Protein AF-0000000084732922 (afdb_homodimer)

Structure (mmCIF, N/CA/C/O backbone):
data_AF-0000000084732922-model_v1
#
loop_
_entity.id
_entity.type
_entity.pdbx_description
1 polymer 'Outer membrane efflux protein'
#
loop_
_atom_site.group_PDB
_atom_site.id
_atom_site.type_symbol
_atom_site.label_atom_id
_atom_site.label_alt_id
_atom_site.label_comp_id
_atom_site.label_asym_id
_atom_site.label_entity_id
_atom_site.label_seq_id
_atom_site.pdbx_PDB_ins_code
_atom_site.Cartn_x
_atom_site.Cartn_y
_atom_site.Cartn_z
_atom_site.occupancy
_atom_site.B_iso_or_equiv
_atom_site.auth_seq_id
_atom_site.auth_comp_id
_atom_site.auth_asym_id
_atom_site.auth_atom_id
_atom_site.pdbx_PDB_model_num
ATOM 1 N N . MET A 1 1 ? -52.344 59.562 58.531 1 16.23 1 MET A N 1
ATOM 2 C CA . MET A 1 1 ? -52.875 60.594 57.625 1 16.23 1 MET A CA 1
ATOM 3 C C . MET A 1 1 ? -52.031 60.688 56.375 1 16.23 1 MET A C 1
ATOM 5 O O . MET A 1 1 ? -50.844 60.375 56.375 1 16.23 1 MET A O 1
ATOM 9 N N . LYS A 1 2 ? -52.781 61.156 55.25 1 19.55 2 LYS A N 1
ATOM 10 C CA . LYS A 1 2 ? -53.188 61 53.844 1 19.55 2 LYS A CA 1
ATOM 11 C C . LYS A 1 2 ? -52.219 61.75 52.938 1 19.55 2 LYS A C 1
ATOM 13 O O . LYS A 1 2 ? -52.531 62.812 52.406 1 19.55 2 LYS A O 1
ATOM 18 N N . ILE A 1 3 ? -50.969 61.938 53.25 1 16.72 3 ILE A N 1
ATOM 19 C CA . ILE A 1 3 ? -50.219 62.969 52.5 1 16.72 3 ILE A CA 1
ATOM 20 C C . ILE A 1 3 ? -49.938 62.5 51.094 1 16.72 3 ILE A C 1
ATOM 22 O O . ILE A 1 3 ? -48.812 62.094 50.781 1 16.72 3 ILE A O 1
ATOM 26 N N . GLY A 1 4 ? -50.812 61.625 50.344 1 18.72 4 GLY A N 1
ATOM 27 C CA . GLY A 1 4 ? -50.594 60.812 49.188 1 18.72 4 GLY A CA 1
ATOM 28 C C . GLY A 1 4 ? -50.406 61.625 47.906 1 18.72 4 GLY A C 1
ATOM 29 O O . GLY A 1 4 ? -50.344 61.062 46.812 1 18.72 4 GLY A O 1
ATOM 30 N N . ARG A 1 5 ? -50.688 62.844 47.75 1 19.25 5 ARG A N 1
ATOM 31 C CA . ARG A 1 5 ? -51.5 63.219 46.562 1 19.25 5 ARG A CA 1
ATOM 32 C C . ARG A 1 5 ? -50.656 63.281 45.312 1 19.25 5 ARG A C 1
ATOM 34 O O . ARG A 1 5 ? -51.094 62.875 44.25 1 19.25 5 ARG A O 1
ATOM 41 N N . ALA A 1 6 ? -49.625 64.125 45.156 1 19.62 6 ALA A N 1
ATOM 42 C CA . ALA A 1 6 ? -49.719 65.188 44.125 1 19.62 6 ALA A CA 1
ATOM 43 C C . ALA A 1 6 ? -49.344 64.625 42.75 1 19.62 6 ALA A C 1
ATOM 45 O O . ALA A 1 6 ? -50.094 64.812 41.781 1 19.62 6 ALA A O 1
ATOM 46 N N . THR A 1 7 ? -48 64.625 42.406 1 20.16 7 THR A N 1
ATOM 47 C CA . THR A 1 7 ? -47.562 65.375 41.219 1 20.16 7 THR A CA 1
ATOM 48 C C . THR A 1 7 ? -47.906 64.562 39.969 1 20.16 7 THR A C 1
ATOM 50 O O . THR A 1 7 ? -47.906 63.344 39.969 1 20.16 7 THR A O 1
ATOM 53 N N . ARG A 1 8 ? -48.188 65.312 38.781 1 20.92 8 ARG A N 1
ATOM 54 C CA . ARG A 1 8 ? -48.781 65.375 37.438 1 20.92 8 ARG A CA 1
ATOM 55 C C . ARG A 1 8 ? -48.062 64.438 36.5 1 20.92 8 ARG A C 1
ATOM 57 O O . ARG A 1 8 ? -46.812 64.375 36.469 1 20.92 8 ARG A O 1
ATOM 64 N N . ALA A 1 9 ? -48.688 63.5 35.75 1 19.3 9 ALA A N 1
ATOM 65 C CA . ALA A 1 9 ? -48.938 62.25 35 1 19.3 9 ALA A CA 1
ATOM 66 C C . ALA A 1 9 ? -48.469 62.375 33.562 1 19.3 9 ALA A C 1
ATOM 68 O O . ALA A 1 9 ? -48.062 61.375 32.938 1 19.3 9 ALA A O 1
ATOM 69 N N . LEU A 1 10 ? -48.594 63.625 32.906 1 19.52 10 LEU A N 1
ATOM 70 C CA . LEU A 1 10 ? -49.188 63.406 31.594 1 19.52 10 LEU A CA 1
ATOM 71 C C . LEU A 1 10 ? -48.125 62.969 30.609 1 19.52 10 LEU A C 1
ATOM 73 O O . LEU A 1 10 ? -47.125 63.688 30.391 1 19.52 10 LEU A O 1
ATOM 77 N N . LEU A 1 11 ? -47.812 61.656 30.234 1 21.27 11 LEU A N 1
ATOM 78 C CA . LEU A 1 11 ? -46.969 60.812 29.391 1 21.27 11 LEU A CA 1
ATOM 79 C C . LEU A 1 11 ? -47.25 61.094 27.906 1 21.27 11 LEU A C 1
ATOM 81 O O . LEU A 1 11 ? -48.281 60.656 27.375 1 21.27 11 LEU A O 1
ATOM 85 N N . GLY A 1 12 ? -47.344 62.406 27.516 1 20.03 12 GLY A N 1
ATOM 86 C CA . GLY A 1 12 ? -47.875 62.562 26.172 1 20.03 12 GLY A CA 1
ATOM 87 C C . GLY A 1 12 ? -47.156 61.688 25.156 1 20.03 12 GLY A C 1
ATOM 88 O O . GLY A 1 12 ? -46.031 61.25 25.391 1 20.03 12 GLY A O 1
ATOM 89 N N . ASP A 1 13 ? -47.75 61.156 24.094 1 22.36 13 ASP A N 1
ATOM 90 C CA . ASP A 1 13 ? -47.781 60.125 23.062 1 22.36 13 ASP A CA 1
ATOM 91 C C . ASP A 1 13 ? -46.781 60.406 21.953 1 22.36 13 ASP A C 1
ATOM 93 O O . ASP A 1 13 ? -46.812 59.75 20.906 1 22.36 13 ASP A O 1
ATOM 97 N N . CYS A 1 14 ? -45.812 61.25 22.109 1 20.7 14 CYS A N 1
ATOM 98 C CA . CYS A 1 14 ? -45.281 61.688 20.812 1 20.7 14 CYS A CA 1
ATOM 99 C C . CYS A 1 14 ? -44.844 60.5 19.969 1 20.7 14 CYS A C 1
ATOM 101 O O . CYS A 1 14 ? -44.219 59.562 20.484 1 20.7 14 CYS A O 1
ATOM 103 N N . GLY A 1 15 ? -45.5 60.156 18.812 1 23.14 15 GLY A N 1
ATOM 104 C CA . GLY A 1 15 ? -45.531 59.219 17.719 1 23.14 15 GLY A CA 1
ATOM 105 C C . GLY A 1 15 ? -44.188 59.094 17.016 1 23.14 15 GLY A C 1
ATOM 106 O O . GLY A 1 15 ? -43.844 59.938 16.188 1 23.14 15 GLY A O 1
ATOM 107 N N . GLY A 1 16 ? -43.125 58.969 17.672 1 20.16 16 GLY A N 1
ATOM 108 C CA . GLY A 1 16 ? -41.812 59.031 17.016 1 20.16 16 GLY A CA 1
ATOM 109 C C . GLY A 1 16 ? -41.656 58 15.938 1 20.16 16 GLY A C 1
ATOM 110 O O . GLY A 1 16 ? -41.875 56.812 16.172 1 20.16 16 GLY A O 1
ATOM 111 N N . LYS A 1 17 ? -42 58.312 14.664 1 25.2 17 LYS A N 1
ATOM 112 C CA . LYS A 1 17 ? -41.781 57.531 13.461 1 25.2 17 LYS A CA 1
ATOM 113 C C . LYS A 1 17 ? -40.344 57 13.391 1 25.2 17 LYS A C 1
ATOM 115 O O . LYS A 1 17 ? -39.406 57.812 13.391 1 25.2 17 LYS A O 1
ATOM 120 N N . GLN A 1 18 ? -40.094 55.969 14.094 1 22.7 18 GLN A N 1
ATOM 121 C CA . GLN A 1 18 ? -38.844 55.219 14.117 1 22.7 18 GLN A CA 1
ATOM 122 C C . GLN A 1 18 ? -38.406 54.812 12.703 1 22.7 18 GLN A C 1
ATOM 124 O O . GLN A 1 18 ? -39.125 54.062 12.016 1 22.7 18 GLN A O 1
ATOM 129 N N . LEU A 1 19 ? -37.875 55.844 11.984 1 22.62 19 LEU A N 1
ATOM 130 C CA . LEU A 1 19 ? -37.344 55.469 10.688 1 22.62 19 LEU A CA 1
ATOM 131 C C . LEU A 1 19 ? -36.438 54.25 10.805 1 22.62 19 LEU A C 1
ATOM 133 O O . LEU A 1 19 ? -35.531 54.219 11.664 1 22.62 19 LEU A O 1
ATOM 137 N N . SER A 1 20 ? -36.906 53.062 10.578 1 23.12 20 SER A N 1
ATOM 138 C CA . SER A 1 20 ? -36.25 51.781 10.406 1 23.12 20 SER A CA 1
ATOM 139 C C . SER A 1 20 ? -35.062 51.906 9.43 1 23.12 20 SER A C 1
ATOM 141 O O . SER A 1 20 ? -35.281 52.031 8.227 1 23.12 20 SER A O 1
ATOM 143 N N . ALA A 1 21 ? -34.094 52.781 9.648 1 25.05 21 ALA A N 1
ATOM 144 C CA . ALA A 1 21 ? -33 52.75 8.711 1 25.05 21 ALA A CA 1
ATOM 145 C C . ALA A 1 21 ? -32.469 51.312 8.531 1 25.05 21 ALA A C 1
ATOM 147 O O . ALA A 1 21 ? -31.953 50.719 9.484 1 25.05 21 ALA A O 1
ATOM 148 N N . GLY A 1 22 ? -33.188 50.469 7.836 1 24.58 22 GLY A N 1
ATOM 149 C CA . GLY A 1 22 ? -32.656 49.219 7.344 1 24.58 22 GLY A CA 1
ATOM 150 C C . GLY A 1 22 ? -31.25 49.344 6.746 1 24.58 22 GLY A C 1
ATOM 151 O O . GLY A 1 22 ? -31.047 50.094 5.797 1 24.58 22 GLY A O 1
ATOM 152 N N . ILE A 1 23 ? -30.25 49.406 7.602 1 25.98 23 ILE A N 1
ATOM 153 C CA . ILE A 1 23 ? -28.875 49.312 7.117 1 25.98 23 ILE A CA 1
ATOM 154 C C . ILE A 1 23 ? -28.766 48.188 6.074 1 25.98 23 ILE A C 1
ATOM 156 O O . ILE A 1 23 ? -28.953 47.031 6.387 1 25.98 23 ILE A O 1
ATOM 160 N N . LEU A 1 24 ? -29.344 48.406 4.926 1 25.91 24 LEU A N 1
ATOM 161 C CA . LEU A 1 24 ? -28.969 47.562 3.805 1 25.91 24 LEU A CA 1
ATOM 162 C C . LEU A 1 24 ? -27.453 47.469 3.662 1 25.91 24 LEU A C 1
ATOM 164 O O . LEU A 1 24 ? -26.812 48.469 3.32 1 25.91 24 LEU A O 1
ATOM 168 N N . LEU A 1 25 ? -26.797 46.844 4.609 1 28.75 25 LEU A N 1
ATOM 169 C CA . LEU A 1 25 ? -25.406 46.438 4.387 1 28.75 25 LEU A CA 1
ATOM 170 C C . LEU A 1 25 ? -25.219 45.906 2.965 1 28.75 25 LEU A C 1
ATOM 172 O O . LEU A 1 25 ? -25.75 44.844 2.613 1 28.75 25 LEU A O 1
ATOM 176 N N . ALA A 1 26 ? -25.297 46.75 1.994 1 27.64 26 ALA A N 1
ATOM 177 C CA . ALA A 1 26 ? -24.844 46.344 0.664 1 27.64 26 ALA A CA 1
ATOM 178 C C . ALA A 1 26 ? -23.5 45.625 0.73 1 27.64 26 ALA A C 1
ATOM 180 O O . ALA A 1 26 ? -22.531 46.188 1.257 1 27.64 26 ALA A O 1
ATOM 181 N N . SER A 1 27 ? -23.469 44.344 0.802 1 31.19 27 SER A N 1
ATOM 182 C CA . SER A 1 27 ? -22.359 43.469 0.456 1 31.19 27 SER A CA 1
ATOM 183 C C . SER A 1 27 ? -21.578 44 -0.74 1 31.19 27 SER A C 1
ATOM 185 O O . SER A 1 27 ? -22.062 43.969 -1.871 1 31.19 27 SER A O 1
ATOM 187 N N . ALA A 1 28 ? -21.047 45.156 -0.646 1 30.53 28 ALA A N 1
ATOM 188 C CA . ALA A 1 28 ? -20.109 45.375 -1.743 1 30.53 28 ALA A CA 1
ATOM 189 C C . ALA A 1 28 ? -19.219 44.188 -1.98 1 30.53 28 ALA A C 1
ATOM 191 O O . ALA A 1 28 ? -18.359 43.875 -1.164 1 30.53 28 ALA A O 1
ATOM 192 N N . MET A 1 29 ? -19.719 43.125 -2.574 1 32.41 29 MET A N 1
ATOM 193 C CA . MET A 1 29 ? -18.891 42.094 -3.227 1 32.41 29 MET A CA 1
ATOM 194 C C . MET A 1 29 ? -17.75 42.75 -3.99 1 32.41 29 MET A C 1
ATOM 196 O O . MET A 1 29 ? -17.938 43.281 -5.094 1 32.41 29 MET A O 1
ATOM 200 N N . VAL A 1 30 ? -17.031 43.625 -3.432 1 32.56 30 VAL A N 1
ATOM 201 C CA . VAL A 1 30 ? -15.82 43.906 -4.203 1 32.56 30 VAL A CA 1
ATOM 202 C C . VAL A 1 30 ? -15.297 42.594 -4.805 1 32.56 30 VAL A C 1
ATOM 204 O O . VAL A 1 30 ? -15.031 41.625 -4.082 1 32.56 30 VAL A O 1
ATOM 207 N N . LEU A 1 31 ? -15.68 42.344 -6.062 1 33.75 31 LEU A N 1
ATOM 208 C CA . LEU A 1 31 ? -15.164 41.281 -6.941 1 33.75 31 LEU A CA 1
ATOM 209 C C . LEU A 1 31 ? -13.648 41.188 -6.836 1 33.75 31 LEU A C 1
ATOM 211 O O . LEU A 1 31 ? -12.922 42 -7.434 1 33.75 31 LEU A O 1
ATOM 215 N N . GLY A 1 32 ? -13.031 41.125 -5.66 1 35.59 32 GLY A N 1
ATOM 216 C CA . GLY A 1 32 ? -11.68 40.594 -5.773 1 35.59 32 GLY A CA 1
ATOM 217 C C . GLY A 1 32 ? -11.555 39.5 -6.812 1 35.59 32 GLY A C 1
ATOM 218 O O . GLY A 1 32 ? -12.555 39.062 -7.402 1 35.59 32 GLY A O 1
ATOM 219 N N . PRO A 1 33 ? -10.328 39.094 -7.254 1 40.31 33 PRO A N 1
ATOM 220 C CA . PRO A 1 33 ? -10.305 38.062 -8.305 1 40.31 33 PRO A CA 1
ATOM 221 C C . PRO A 1 33 ? -11.312 36.969 -8.062 1 40.31 33 PRO A C 1
ATOM 223 O O . PRO A 1 33 ? -11.586 36.594 -6.914 1 40.31 33 PRO A O 1
ATOM 226 N N . VAL A 1 34 ? -12.406 36.844 -8.891 1 38.28 34 VAL A N 1
ATOM 227 C CA . VAL A 1 34 ? -13.5 35.906 -9.031 1 38.28 34 VAL A CA 1
ATOM 228 C C . VAL A 1 34 ? -13.055 34.531 -8.523 1 38.28 34 VAL A C 1
ATOM 230 O O . VAL A 1 34 ? -12.023 34 -8.953 1 38.28 34 VAL A O 1
ATOM 233 N N . ALA A 1 35 ? -13.477 34.219 -7.152 1 48.25 35 ALA A N 1
ATOM 234 C CA . ALA A 1 35 ? -13.406 32.812 -6.828 1 48.25 35 ALA A CA 1
ATOM 235 C C . ALA A 1 35 ? -13.586 31.953 -8.078 1 48.25 35 ALA A C 1
ATOM 237 O O . ALA A 1 35 ? -14.461 32.219 -8.898 1 48.25 35 ALA A O 1
ATOM 238 N N . PRO A 1 36 ? -12.508 31.281 -8.5 1 43.66 36 PRO A N 1
ATOM 239 C CA . PRO A 1 36 ? -12.828 30.438 -9.648 1 43.66 36 PRO A CA 1
ATOM 240 C C . PRO A 1 36 ? -14.164 29.703 -9.5 1 43.66 36 PRO A C 1
ATOM 242 O O . PRO A 1 36 ? -14.602 29.453 -8.375 1 43.66 36 PRO A O 1
ATOM 245 N N . SER A 1 37 ? -15.055 30.031 -10.422 1 41.5 37 SER A N 1
ATOM 246 C CA . SER A 1 37 ? -16.328 29.312 -10.43 1 41.5 37 SER A CA 1
ATOM 247 C C . SER A 1 37 ? -16.156 27.875 -9.977 1 41.5 37 SER A C 1
ATOM 249 O O . SER A 1 37 ? -15.227 27.188 -10.414 1 41.5 37 SER A O 1
ATOM 251 N N . MET A 1 38 ? -16.703 27.75 -8.781 1 40.03 38 MET A N 1
ATOM 252 C CA . MET A 1 38 ? -16.766 26.359 -8.328 1 40.03 38 MET A CA 1
ATOM 253 C C . MET A 1 38 ? -17.031 25.422 -9.5 1 40.03 38 MET A C 1
ATOM 255 O O . MET A 1 38 ? -16.938 24.203 -9.352 1 40.03 38 MET A O 1
ATOM 259 N N . ALA A 1 39 ? -17.688 26.031 -10.617 1 38.22 39 ALA A N 1
ATOM 260 C CA . ALA A 1 39 ? -18.156 25.188 -11.711 1 38.22 39 ALA A CA 1
ATOM 261 C C . ALA A 1 39 ? -16.984 24.609 -12.5 1 38.22 39 ALA A C 1
ATOM 263 O O . ALA A 1 39 ? -17.172 24.125 -13.617 1 38.22 39 ALA A O 1
ATOM 264 N N . ASP A 1 40 ? -15.797 25.016 -12.203 1 38 40 ASP A N 1
ATOM 265 C CA . ASP A 1 40 ? -14.984 24.125 -13.008 1 38 40 ASP A CA 1
ATOM 266 C C . ASP A 1 40 ? -15.281 22.656 -12.672 1 38 40 ASP A C 1
ATOM 268 O O . ASP A 1 40 ? -14.867 22.172 -11.617 1 38 40 ASP A O 1
ATOM 272 N N . ASN A 1 41 ? -16.391 22.266 -12.914 1 35.75 41 ASN A N 1
ATOM 273 C CA . ASN A 1 41 ? -16.922 20.906 -12.883 1 35.75 41 ASN A CA 1
ATOM 274 C C . ASN A 1 41 ? -15.859 19.875 -13.305 1 35.75 41 ASN A C 1
ATOM 276 O O . ASN A 1 41 ? -15.586 19.719 -14.492 1 35.75 41 ASN A O 1
ATOM 280 N N . VAL A 1 42 ? -14.805 19.891 -12.625 1 40 42 VAL A N 1
ATOM 281 C CA . VAL A 1 42 ? -14.055 18.656 -12.891 1 40 42 VAL A CA 1
ATOM 282 C C . VAL A 1 42 ? -14.992 17.469 -12.867 1 40 42 VAL A C 1
ATOM 284 O O . VAL A 1 42 ? -15.336 16.953 -11.797 1 40 42 VAL A O 1
ATOM 287 N N . SER A 1 43 ? -15.969 17.359 -13.797 1 38.56 43 SER A N 1
ATOM 288 C CA . SER A 1 43 ? -16.719 16.125 -13.945 1 38.56 43 SER A CA 1
ATOM 289 C C . SER A 1 43 ? -15.773 14.914 -13.969 1 38.56 43 SER A C 1
ATOM 291 O O . SER A 1 43 ? -14.82 14.883 -14.75 1 38.56 43 SER A O 1
ATOM 293 N N . PRO A 1 44 ? -15.734 14.281 -12.891 1 44.91 44 PRO A N 1
ATOM 294 C CA . PRO A 1 44 ? -14.977 13.039 -13.094 1 44.91 44 PRO A CA 1
ATOM 295 C C . PRO A 1 44 ? -15.305 12.359 -14.422 1 44.91 44 PRO A C 1
ATOM 297 O O . PRO A 1 44 ? -16.422 12.484 -14.922 1 44.91 44 PRO A O 1
ATOM 300 N N . THR A 1 45 ? -14.43 12.305 -15.281 1 46.69 45 THR A N 1
ATOM 301 C CA . THR A 1 45 ? -14.641 11.703 -16.594 1 46.69 45 THR A CA 1
ATOM 302 C C . THR A 1 45 ? -15.609 10.531 -16.5 1 46.69 45 THR A C 1
ATOM 304 O O . THR A 1 45 ? -16.406 10.305 -17.406 1 46.69 45 THR A O 1
ATOM 307 N N . THR A 1 46 ? -15.422 9.602 -15.492 1 47.62 46 THR A N 1
ATOM 308 C CA . THR A 1 46 ? -16.375 8.5 -15.453 1 47.62 46 THR A CA 1
ATOM 309 C C . THR A 1 46 ? -17.188 8.531 -14.172 1 47.62 46 THR A C 1
ATOM 311 O O . THR A 1 46 ? -16.641 8.492 -13.07 1 47.62 46 THR A O 1
ATOM 314 N N . PRO A 1 47 ? -18.469 8.891 -14.297 1 50.5 47 PRO A N 1
ATOM 315 C CA . PRO A 1 47 ? -19.312 8.906 -13.109 1 50.5 47 PRO A CA 1
ATOM 316 C C . PRO A 1 47 ? -19.25 7.602 -12.32 1 50.5 47 PRO A C 1
ATOM 318 O O . PRO A 1 47 ? -19.188 6.52 -12.906 1 50.5 47 PRO A O 1
ATOM 321 N N . ILE A 1 48 ? -18.875 7.738 -11.062 1 56.28 48 ILE A N 1
ATOM 322 C CA . ILE A 1 48 ? -18.969 6.605 -10.148 1 56.28 48 ILE A CA 1
ATOM 323 C C . ILE A 1 48 ? -20.391 6.047 -10.164 1 56.28 48 ILE A C 1
ATOM 325 O O . ILE A 1 48 ? -21.375 6.797 -10.047 1 56.28 48 ILE A O 1
ATOM 329 N N . ILE A 1 49 ? -20.625 4.969 -10.609 1 54.41 49 ILE A N 1
ATOM 330 C CA . ILE A 1 49 ? -21.922 4.309 -10.516 1 54.41 49 ILE A CA 1
ATOM 331 C C . ILE A 1 49 ? -22.312 4.145 -9.047 1 54.41 49 ILE A C 1
ATOM 333 O O . ILE A 1 49 ? -21.672 3.391 -8.312 1 54.41 49 ILE A O 1
ATOM 337 N N . ALA A 1 50 ? -23.203 4.949 -8.562 1 57.12 50 ALA A N 1
ATOM 338 C CA . ALA A 1 50 ? -23.641 4.879 -7.172 1 57.12 50 ALA A CA 1
ATOM 339 C C . ALA A 1 50 ? -24.484 3.635 -6.926 1 57.12 50 ALA A C 1
ATOM 341 O O . ALA A 1 50 ? -25.297 3.252 -7.773 1 57.12 50 ALA A O 1
ATOM 342 N N . PRO A 1 51 ? -24.094 2.865 -5.727 1 54.53 51 PRO A N 1
ATOM 343 C CA . PRO A 1 51 ? -24.922 1.706 -5.398 1 54.53 51 PRO A CA 1
ATOM 344 C C . PRO A 1 51 ? -26.391 2.078 -5.16 1 54.53 51 PRO A C 1
ATOM 346 O O . PRO A 1 51 ? -26.672 3.178 -4.684 1 54.53 51 PRO A O 1
ATOM 349 N N . SER A 1 52 ? -27.297 1.414 -5.984 1 54.56 52 SER A N 1
ATOM 350 C CA . SER A 1 52 ? -28.719 1.636 -5.812 1 54.56 52 SER A CA 1
ATOM 351 C C . SER A 1 52 ? -29.172 1.299 -4.395 1 54.56 52 SER A C 1
ATOM 353 O O . SER A 1 52 ? -28.531 0.493 -3.713 1 54.56 52 SER A O 1
ATOM 355 N N . LYS A 1 53 ? -30.281 2.014 -3.855 1 51.44 53 LYS A N 1
ATOM 356 C CA . LYS A 1 53 ? -30.953 1.859 -2.572 1 51.44 53 LYS A CA 1
ATOM 357 C C . LYS A 1 53 ? -31.266 0.393 -2.289 1 51.44 53 LYS A C 1
ATOM 359 O O . LYS A 1 53 ? -31.406 -0.408 -3.215 1 51.44 53 LYS A O 1
ATOM 364 N N . GLU A 1 54 ? -31.375 -0.017 -0.896 1 59.56 54 GLU A N 1
ATOM 365 C CA . GLU A 1 54 ? -31.578 -1.248 -0.141 1 59.56 54 GLU A CA 1
ATOM 366 C C . GLU A 1 54 ? -32.688 -2.094 -0.761 1 59.56 54 GLU A C 1
ATOM 368 O O . GLU A 1 54 ? -33.844 -2.033 -0.323 1 59.56 54 GLU A O 1
ATOM 373 N N . ALA A 1 55 ? -32.969 -2.031 -1.987 1 56.78 55 ALA A N 1
ATOM 374 C CA . ALA A 1 55 ? -34 -2.967 -2.43 1 56.78 55 ALA A CA 1
ATOM 375 C C . ALA A 1 55 ? -33.594 -4.41 -2.145 1 56.78 55 ALA A C 1
ATOM 377 O O . ALA A 1 55 ? -32.406 -4.723 -2.09 1 56.78 55 ALA A O 1
ATOM 378 N N . SER A 1 56 ? -34.469 -5.254 -1.657 1 71.56 56 SER A N 1
ATOM 379 C CA . SER A 1 56 ? -34.312 -6.68 -1.397 1 71.56 56 SER A CA 1
ATOM 380 C C . SER A 1 56 ? -33.656 -7.391 -2.572 1 71.56 56 SER A C 1
ATOM 382 O O . SER A 1 56 ? -34.062 -7.211 -3.723 1 71.56 56 SER A O 1
ATOM 384 N N . LEU A 1 57 ? -32.438 -7.781 -2.455 1 76.56 57 LEU A N 1
ATOM 385 C CA . LEU A 1 57 ? -31.672 -8.484 -3.477 1 76.56 57 LEU A CA 1
ATOM 386 C C . LEU A 1 57 ? -32.375 -9.766 -3.904 1 76.56 57 LEU A C 1
ATOM 388 O O . LEU A 1 57 ? -32.719 -10.602 -3.064 1 76.56 57 LEU A O 1
ATOM 392 N N . VAL A 1 58 ? -32.938 -9.742 -5.109 1 79.88 58 VAL A N 1
ATOM 393 C CA . VAL A 1 58 ? -33.5 -10.953 -5.676 1 79.88 58 VAL A CA 1
ATOM 394 C C . VAL A 1 58 ? -32.531 -11.594 -6.641 1 79.88 58 VAL A C 1
ATOM 396 O O . VAL A 1 58 ? -32.094 -10.977 -7.621 1 79.88 58 VAL A O 1
ATOM 399 N N . ILE A 1 59 ? -32.062 -12.758 -6.266 1 86.62 59 ILE A N 1
ATOM 400 C CA . ILE A 1 59 ? -31.172 -13.516 -7.152 1 86.62 59 ILE A CA 1
ATOM 401 C C . ILE A 1 59 ? -32 -14.414 -8.055 1 86.62 59 ILE A C 1
ATOM 403 O O . ILE A 1 59 ? -32.812 -15.227 -7.57 1 86.62 59 ILE A O 1
ATOM 407 N N . PRO A 1 60 ? -31.875 -14.305 -9.289 1 88.81 60 PRO A N 1
ATOM 408 C CA . PRO A 1 60 ? -32.625 -15.164 -10.203 1 88.81 60 PRO A CA 1
ATOM 409 C C . PRO A 1 60 ? -32.25 -16.625 -10.102 1 88.81 60 PRO A C 1
ATOM 411 O O . PRO A 1 60 ? -31.156 -16.953 -9.602 1 88.81 60 PRO A O 1
ATOM 414 N N . ARG A 1 61 ? -33.156 -17.484 -10.602 1 89.94 61 ARG A N 1
ATOM 415 C CA . ARG A 1 61 ? -32.875 -18.922 -10.625 1 89.94 61 ARG A CA 1
ATOM 416 C C . ARG A 1 61 ? -31.734 -19.234 -11.562 1 89.94 61 ARG A C 1
ATOM 418 O O . ARG A 1 61 ? -30.969 -20.172 -11.312 1 89.94 61 ARG A O 1
ATOM 425 N N . HIS A 1 62 ? -31.703 -18.453 -12.609 1 94.5 62 HIS A N 1
ATOM 426 C CA . HIS A 1 62 ? -30.578 -18.516 -13.539 1 94.5 62 HIS A CA 1
ATOM 427 C C . HIS A 1 62 ? -29.812 -17.203 -13.531 1 94.5 62 HIS A C 1
ATOM 429 O O . HIS A 1 62 ? -30.312 -16.172 -13.984 1 94.5 62 HIS A O 1
ATOM 435 N N . LEU A 1 63 ? -28.672 -17.312 -13.039 1 96.25 63 LEU A N 1
ATOM 436 C CA . LEU A 1 63 ? -27.828 -16.125 -12.883 1 96.25 63 LEU A CA 1
ATOM 437 C C . LEU A 1 63 ? -26.828 -16 -14.031 1 96.25 63 LEU A C 1
ATOM 439 O O . LEU A 1 63 ? -25.938 -16.828 -14.18 1 96.25 63 LEU A O 1
ATOM 443 N N . SER A 1 64 ? -26.984 -14.961 -14.812 1 96.06 64 SER A N 1
ATOM 444 C CA . SER A 1 64 ? -26.031 -14.688 -15.875 1 96.06 64 SER A CA 1
ATOM 445 C C . SER A 1 64 ? -24.828 -13.906 -15.344 1 96.06 64 SER A C 1
ATOM 447 O O . SER A 1 64 ? -24.875 -13.336 -14.25 1 96.06 64 SER A O 1
ATOM 449 N N . LEU A 1 65 ? -23.766 -13.93 -16.109 1 97.06 65 LEU A N 1
ATOM 450 C CA . LEU A 1 65 ? -22.562 -13.188 -15.727 1 97.06 65 LEU A CA 1
ATOM 451 C C . LEU A 1 65 ? -22.875 -11.703 -15.57 1 97.06 65 LEU A C 1
ATOM 453 O O . LEU A 1 65 ? -22.438 -11.07 -14.609 1 97.06 65 LEU A O 1
ATOM 457 N N . LEU A 1 66 ? -23.641 -11.141 -16.5 1 96.44 66 LEU A N 1
ATOM 458 C CA . LEU A 1 66 ? -23.984 -9.727 -16.484 1 96.44 66 LEU A CA 1
ATOM 459 C C . LEU A 1 66 ? -24.797 -9.383 -15.234 1 96.44 66 LEU A C 1
ATOM 461 O O . LEU A 1 66 ? -24.562 -8.352 -14.602 1 96.44 66 LEU A O 1
ATOM 465 N N . GLN A 1 67 ? -25.688 -10.289 -14.914 1 95.81 67 GLN A N 1
ATOM 466 C CA . GLN A 1 67 ? -26.484 -10.07 -13.727 1 95.81 67 GLN A CA 1
ATOM 467 C C . GLN A 1 67 ? -25.641 -10.133 -12.461 1 95.81 67 GLN A C 1
ATOM 469 O O . GLN A 1 67 ? -25.844 -9.359 -11.523 1 95.81 67 GLN A O 1
ATOM 474 N N . ALA A 1 68 ? -24.734 -11.055 -12.43 1 97.38 68 ALA A N 1
ATOM 475 C CA . ALA A 1 68 ? -23.828 -11.164 -11.289 1 97.38 68 ALA A CA 1
ATOM 476 C C . ALA A 1 68 ? -23 -9.891 -11.133 1 97.38 68 ALA A C 1
ATOM 478 O O . ALA A 1 68 ? -22.797 -9.406 -10.016 1 97.38 68 ALA A O 1
ATOM 479 N N . MET A 1 69 ? -22.531 -9.328 -12.242 1 97.69 69 MET A N 1
ATOM 480 C CA . MET A 1 69 ? -21.734 -8.102 -12.219 1 97.69 69 MET A CA 1
ATOM 481 C C . MET A 1 69 ? -22.594 -6.914 -11.773 1 97.69 69 MET A C 1
ATOM 483 O O . MET A 1 69 ? -22.125 -6.059 -11.023 1 97.69 69 MET A O 1
ATOM 487 N N . GLU A 1 70 ? -23.844 -6.891 -12.188 1 95.62 70 GLU A N 1
ATOM 488 C CA . GLU A 1 70 ? -24.75 -5.816 -11.789 1 95.62 70 GLU A CA 1
ATOM 489 C C . GLU A 1 70 ? -25.047 -5.863 -10.297 1 95.62 70 GLU A C 1
ATOM 491 O O . GLU A 1 70 ? -25.078 -4.824 -9.633 1 95.62 70 GLU A O 1
ATOM 496 N N . ILE A 1 71 ? -25.188 -7.062 -9.812 1 95.19 71 ILE A N 1
ATOM 497 C CA . ILE A 1 71 ? -25.406 -7.23 -8.375 1 95.19 71 ILE A CA 1
ATOM 498 C C . ILE A 1 71 ? -24.203 -6.703 -7.609 1 95.19 71 ILE A C 1
ATOM 500 O O . ILE A 1 71 ? -24.359 -6.039 -6.582 1 95.19 71 ILE A O 1
ATOM 504 N N . THR A 1 72 ? -23.016 -6.98 -8.055 1 96.94 72 THR A N 1
ATOM 505 C CA . THR A 1 72 ? -21.781 -6.543 -7.418 1 96.94 72 THR A CA 1
ATOM 506 C C . THR A 1 72 ? -21.703 -5.02 -7.375 1 96.94 72 THR A C 1
ATOM 508 O O . THR A 1 72 ? -21.359 -4.434 -6.344 1 96.94 72 THR A O 1
ATOM 511 N N . ILE A 1 73 ? -22.078 -4.367 -8.484 1 96.38 73 ILE A N 1
ATOM 512 C CA . ILE A 1 73 ? -22.031 -2.914 -8.586 1 96.38 73 ILE A CA 1
ATOM 513 C C . ILE A 1 73 ? -23.031 -2.297 -7.605 1 96.38 73 ILE A C 1
ATOM 515 O O . ILE A 1 73 ? -22.734 -1.284 -6.969 1 96.38 73 ILE A O 1
ATOM 519 N N . GLU A 1 74 ? -24.047 -2.99 -7.398 1 93.31 74 GLU A N 1
ATOM 520 C CA . GLU A 1 74 ? -25.125 -2.438 -6.586 1 93.31 74 GLU A CA 1
ATOM 521 C C . GLU A 1 74 ? -24.891 -2.709 -5.102 1 93.31 74 GLU A C 1
ATOM 523 O O . GLU A 1 74 ? -25.281 -1.902 -4.254 1 93.31 74 GLU A O 1
ATOM 528 N N . ARG A 1 75 ? -24.234 -3.873 -4.82 1 92.75 75 ARG A N 1
ATOM 529 C CA . ARG A 1 75 ? -24.359 -4.324 -3.441 1 92.75 75 ARG A CA 1
ATOM 530 C C . ARG A 1 75 ? -23 -4.492 -2.781 1 92.75 75 ARG A C 1
ATOM 532 O O . ARG A 1 75 ? -22.906 -4.551 -1.555 1 92.75 75 ARG A O 1
ATOM 539 N N . HIS A 1 76 ? -21.984 -4.621 -3.477 1 96.38 76 HIS A N 1
ATOM 540 C CA . HIS A 1 76 ? -20.719 -5 -2.871 1 96.38 76 HIS A CA 1
ATOM 541 C C . HIS A 1 76 ? -20.234 -3.926 -1.905 1 96.38 76 HIS A C 1
ATOM 543 O O . HIS A 1 76 ? -20.047 -2.77 -2.295 1 96.38 76 HIS A O 1
ATOM 549 N N . PRO A 1 77 ? -19.906 -4.289 -0.654 1 96.75 77 PRO A N 1
ATOM 550 C CA . PRO A 1 77 ? -19.547 -3.309 0.373 1 96.75 77 PRO A CA 1
ATOM 551 C C . PRO A 1 77 ? -18.219 -2.609 0.081 1 96.75 77 PRO A C 1
ATOM 553 O O . PRO A 1 77 ? -18.062 -1.434 0.416 1 96.75 77 PRO A O 1
ATOM 556 N N . GLN A 1 78 ? -17.359 -3.348 -0.507 1 97.44 78 GLN A N 1
ATOM 557 C CA . GLN A 1 78 ? -16.062 -2.74 -0.792 1 97.44 78 GLN A CA 1
ATOM 558 C C . GLN A 1 78 ? -16.203 -1.605 -1.806 1 97.44 78 GLN A C 1
ATOM 560 O O . GLN A 1 78 ? -15.484 -0.604 -1.723 1 97.44 78 GLN A O 1
ATOM 565 N N . TYR A 1 79 ? -17.078 -1.752 -2.799 1 96.75 79 TYR A N 1
ATOM 566 C CA . TYR A 1 79 ? -17.281 -0.693 -3.781 1 96.75 79 TYR A CA 1
ATOM 567 C C . TYR A 1 79 ? -18.016 0.496 -3.158 1 96.75 79 TYR A C 1
ATOM 569 O O . TYR A 1 79 ? -17.625 1.647 -3.383 1 96.75 79 TYR A O 1
ATOM 577 N N . LYS A 1 80 ? -18.906 0.215 -2.344 1 96.69 80 LYS A N 1
ATOM 578 C CA . LYS A 1 80 ? -19.609 1.275 -1.631 1 96.69 80 LYS A CA 1
ATOM 579 C C . LYS A 1 80 ? -18.656 2.061 -0.732 1 96.69 80 LYS A C 1
ATOM 581 O O . LYS A 1 80 ? -18.734 3.289 -0.659 1 96.69 80 LYS A O 1
ATOM 586 N N . GLN A 1 81 ? -17.828 1.312 -0.051 1 97.31 81 GLN A N 1
ATOM 587 C CA . GLN A 1 81 ? -16.828 1.95 0.804 1 97.31 81 GLN A CA 1
ATOM 588 C C . GLN A 1 81 ? -15.945 2.9 0.002 1 97.31 81 GLN A C 1
ATOM 590 O O . GLN A 1 81 ? -15.664 4.02 0.441 1 97.31 81 GLN A O 1
ATOM 595 N N . ALA A 1 82 ? -15.539 2.467 -1.183 1 97.19 82 ALA A N 1
ATOM 596 C CA . ALA A 1 82 ? -14.688 3.287 -2.033 1 97.19 82 ALA A CA 1
ATOM 597 C C . ALA A 1 82 ? -15.414 4.543 -2.502 1 97.19 82 ALA A C 1
ATOM 599 O O . ALA A 1 82 ? -14.828 5.625 -2.555 1 97.19 82 ALA A O 1
ATOM 600 N N . ILE A 1 83 ? -16.688 4.414 -2.781 1 96.88 83 ILE A N 1
ATOM 601 C CA . ILE A 1 83 ? -17.5 5.547 -3.221 1 96.88 83 ILE A CA 1
ATOM 602 C C . ILE A 1 83 ? -17.641 6.547 -2.078 1 96.88 83 ILE A C 1
ATOM 604 O O . ILE A 1 83 ? -17.484 7.754 -2.275 1 96.88 83 ILE A O 1
ATOM 608 N N . HIS A 1 84 ? -17.906 6.031 -0.861 1 97.44 84 HIS A N 1
ATOM 609 C CA . HIS A 1 84 ? -18.078 6.914 0.29 1 97.44 84 HIS A CA 1
ATOM 610 C C . HIS A 1 84 ? -16.766 7.629 0.629 1 97.44 84 HIS A C 1
ATOM 612 O O . HIS A 1 84 ? -16.781 8.789 1.043 1 97.44 84 HIS A O 1
ATOM 618 N N . THR A 1 85 ? -15.719 6.945 0.412 1 97.5 85 THR A N 1
ATOM 619 C CA . THR A 1 85 ? -14.422 7.574 0.633 1 97.5 85 THR A CA 1
ATOM 620 C C . THR A 1 85 ? -14.195 8.711 -0.361 1 97.5 85 THR A C 1
ATOM 622 O O . THR A 1 85 ? -13.711 9.781 0.013 1 97.5 85 THR A O 1
ATOM 625 N N . ALA A 1 86 ? -14.547 8.5 -1.621 1 97.25 86 ALA A N 1
ATOM 626 C CA . ALA A 1 86 ? -14.422 9.547 -2.635 1 97.25 86 ALA A CA 1
ATOM 627 C C . ALA A 1 86 ? -15.328 10.734 -2.311 1 97.25 86 ALA A C 1
ATOM 629 O O . ALA A 1 86 ? -14.922 11.891 -2.459 1 97.25 86 ALA A O 1
ATOM 630 N N . GLN A 1 87 ? -16.484 10.453 -1.771 1 97.56 87 GLN A N 1
ATOM 631 C CA . GLN A 1 87 ? -17.422 11.508 -1.391 1 97.56 87 GLN A CA 1
ATOM 632 C C . GLN A 1 87 ? -16.891 12.305 -0.202 1 97.56 87 GLN A C 1
ATOM 634 O O . GLN A 1 87 ? -17.078 13.523 -0.132 1 97.56 87 GLN A O 1
ATOM 639 N N . ALA A 1 88 ? -16.297 11.586 0.708 1 97.69 88 ALA A N 1
ATOM 640 C CA . ALA A 1 88 ? -15.664 12.266 1.838 1 97.69 88 ALA A CA 1
ATOM 641 C C . ALA A 1 88 ? -14.586 13.234 1.365 1 97.69 88 ALA A C 1
ATOM 643 O O . ALA A 1 88 ? -14.484 14.352 1.862 1 97.69 88 ALA A O 1
ATOM 644 N N . ASN A 1 89 ? -13.828 12.805 0.376 1 97.5 89 ASN A N 1
ATOM 645 C CA . ASN A 1 89 ? -12.773 13.656 -0.162 1 97.5 89 ASN A CA 1
ATOM 646 C C . ASN A 1 89 ? -13.352 14.836 -0.945 1 97.5 89 ASN A C 1
ATOM 648 O O . ASN A 1 89 ? -12.75 15.914 -0.982 1 97.5 89 ASN A O 1
ATOM 652 N N . LYS A 1 90 ? -14.5 14.656 -1.521 1 97.75 90 LYS A N 1
ATOM 653 C CA . LYS A 1 90 ? -15.18 15.758 -2.199 1 97.75 90 LYS A CA 1
ATOM 654 C C . LYS A 1 90 ? -15.531 16.875 -1.221 1 97.75 90 LYS A C 1
ATOM 656 O O . LYS A 1 90 ? -15.414 18.062 -1.556 1 97.75 90 LYS A O 1
ATOM 661 N N . GLU A 1 91 ? -15.906 16.469 0.008 1 97.5 91 GLU A N 1
ATOM 662 C CA . GLU A 1 91 ? -16.266 17.453 1.025 1 97.5 91 GLU A CA 1
ATOM 663 C C . GLU A 1 91 ? -15.055 18.297 1.435 1 97.5 91 GLU A C 1
ATOM 665 O O . GLU A 1 91 ? -15.195 19.438 1.854 1 97.5 91 GLU A O 1
ATOM 670 N N . ILE A 1 92 ? -13.875 17.797 1.239 1 97.69 92 ILE A N 1
ATOM 671 C CA . ILE A 1 92 ? -12.656 18.516 1.579 1 97.69 92 ILE A CA 1
ATOM 672 C C . ILE A 1 92 ? -12.469 19.703 0.63 1 97.69 92 ILE A C 1
ATOM 674 O O . ILE A 1 92 ? -11.914 20.734 1.014 1 97.69 92 ILE A O 1
ATOM 678 N N . ILE A 1 93 ? -12.992 19.609 -0.606 1 97.31 93 ILE A N 1
ATOM 679 C CA . ILE A 1 93 ? -12.969 20.734 -1.541 1 97.31 93 ILE A CA 1
ATOM 680 C C . ILE A 1 93 ? -13.758 21.906 -0.964 1 97.31 93 ILE A C 1
ATOM 682 O O . ILE A 1 93 ? -13.289 23.047 -0.997 1 97.31 93 ILE A O 1
ATOM 686 N N . GLY A 1 94 ? -14.922 21.547 -0.349 1 96.75 94 GLY A N 1
ATOM 687 C CA . GLY A 1 94 ? -15.711 22.578 0.303 1 96.75 94 GLY A CA 1
ATOM 688 C C . GLY A 1 94 ? -15.008 23.203 1.492 1 96.75 94 GLY A C 1
ATOM 689 O O . GLY A 1 94 ? -15.094 24.422 1.708 1 96.75 94 GLY A O 1
ATOM 690 N N . GLU A 1 95 ? -14.289 22.422 2.201 1 96.5 95 GLU A N 1
ATOM 691 C CA . GLU A 1 95 ? -13.5 22.922 3.322 1 96.5 95 GLU A CA 1
ATOM 692 C C . GLU A 1 95 ? -12.414 23.891 2.848 1 96.5 95 GLU A C 1
ATOM 694 O O . GLU A 1 95 ? -12.211 24.938 3.449 1 96.5 95 GLU A O 1
ATOM 699 N N . ALA A 1 96 ? -11.805 23.516 1.742 1 95.5 96 ALA A N 1
ATOM 700 C CA . ALA A 1 96 ? -10.75 24.375 1.199 1 95.5 96 ALA A CA 1
ATOM 701 C C . ALA A 1 96 ? -11.328 25.656 0.638 1 95.5 96 ALA A C 1
ATOM 703 O O . ALA A 1 96 ? -10.719 26.734 0.761 1 95.5 96 ALA A O 1
ATOM 704 N N . PHE A 1 97 ? -12.523 25.625 0.142 1 95.38 97 PHE A N 1
ATOM 705 C CA . PHE A 1 97 ? -13.172 26.781 -0.454 1 95.38 97 PHE A CA 1
ATOM 706 C C . PHE A 1 97 ? -13.594 27.781 0.622 1 95.38 97 PHE A C 1
ATOM 708 O O . PHE A 1 97 ? -13.734 28.969 0.351 1 95.38 97 PHE A O 1
ATOM 715 N N . SER A 1 98 ? -13.742 27.234 1.835 1 94.75 98 SER A N 1
ATOM 716 C CA . SER A 1 98 ? -14.156 28.109 2.936 1 94.75 98 SER A CA 1
ATOM 717 C C . SER A 1 98 ? -13.133 29.219 3.174 1 94.75 98 SER A C 1
ATOM 719 O O . SER A 1 98 ? -13.484 30.281 3.682 1 94.75 98 SER A O 1
ATOM 721 N N . ASN A 1 99 ? -11.891 29.047 2.75 1 92.62 99 ASN A N 1
ATOM 722 C CA . ASN A 1 99 ? -10.836 30.031 2.928 1 92.62 99 ASN A CA 1
ATOM 723 C C . ASN A 1 99 ? -11.031 31.234 2.004 1 92.62 99 ASN A C 1
ATOM 725 O O . ASN A 1 99 ? -10.391 32.281 2.184 1 92.62 99 ASN A O 1
ATOM 729 N N . TYR A 1 100 ? -11.992 31.172 1.02 1 94.19 100 TYR A N 1
ATOM 730 C CA . TYR A 1 100 ? -12.305 32.281 0.105 1 94.19 100 TYR A CA 1
ATOM 731 C C . TYR A 1 100 ? -13.484 33.094 0.616 1 94.19 100 TYR A C 1
ATOM 733 O O . TYR A 1 100 ? -13.812 34.125 0.049 1 94.19 100 TYR A O 1
ATOM 741 N N . LEU A 1 101 ? -14.062 32.625 1.731 1 95.19 101 LEU A N 1
ATOM 742 C CA . LEU A 1 101 ? -15.258 33.312 2.244 1 95.19 101 LEU A CA 1
ATOM 743 C C . LEU A 1 101 ? -14.977 33.969 3.59 1 95.19 101 LEU A C 1
ATOM 745 O O . LEU A 1 101 ? -14.078 33.531 4.324 1 95.19 101 LEU A O 1
ATOM 749 N N . PRO A 1 102 ? -15.633 35.031 3.943 1 95.75 102 PRO A N 1
ATOM 750 C CA . PRO A 1 102 ? -15.445 35.656 5.25 1 95.75 102 PRO A CA 1
ATOM 751 C C . PRO A 1 102 ? -15.945 34.781 6.402 1 95.75 102 PRO A C 1
ATOM 753 O O . PRO A 1 102 ? -16.766 33.875 6.195 1 95.75 102 PRO A O 1
ATOM 756 N N . HIS A 1 103 ? -15.414 35 7.484 1 96.38 103 HIS A N 1
ATOM 757 C CA . HIS A 1 103 ? -15.844 34.375 8.727 1 96.38 103 HIS A CA 1
ATOM 758 C C . HIS A 1 103 ? -16.453 35.406 9.68 1 96.38 103 HIS A C 1
ATOM 760 O O . HIS A 1 103 ? -15.867 36.469 9.914 1 96.38 103 HIS A O 1
ATOM 766 N N . LEU A 1 104 ? -17.672 35.156 10.062 1 96.81 104 LEU A N 1
ATOM 767 C CA . LEU A 1 104 ? -18.391 36.031 10.992 1 96.81 104 LEU A CA 1
ATOM 768 C C . LEU A 1 104 ? -18.531 35.344 12.352 1 96.81 104 LEU A C 1
ATOM 770 O O . LEU A 1 104 ? -18.906 34.188 12.445 1 96.81 104 LEU A O 1
ATOM 774 N N . SER A 1 105 ? -18.156 36.094 13.367 1 97.06 105 SER A N 1
ATOM 775 C CA . SER A 1 105 ? -18.328 35.625 14.727 1 97.06 105 SER A CA 1
ATOM 776 C C . SER A 1 105 ? -18.953 36.688 15.617 1 97.06 105 SER A C 1
ATOM 778 O O . SER A 1 105 ? -18.891 37.875 15.312 1 97.06 105 SER A O 1
ATOM 780 N N . ALA A 1 106 ? -19.672 36.219 16.625 1 96.25 106 ALA A N 1
ATOM 781 C CA . ALA A 1 106 ? -20.234 37.062 17.672 1 96.25 106 ALA A CA 1
ATOM 782 C C . ALA A 1 106 ? -19.797 36.594 19.062 1 96.25 106 ALA A C 1
ATOM 784 O O . ALA A 1 106 ? -19.625 35.406 19.297 1 96.25 106 ALA A O 1
ATOM 785 N N . GLY A 1 107 ? -19.547 37.656 19.844 1 96.44 107 GLY A N 1
ATOM 786 C CA . GLY A 1 107 ? -19.203 37.375 21.219 1 96.44 107 GLY A CA 1
ATOM 787 C C . GLY A 1 107 ? -19.781 38.375 22.203 1 96.44 107 GLY A C 1
ATOM 788 O O . GLY A 1 107 ? -20.109 39.5 21.828 1 96.44 107 GLY A O 1
ATOM 789 N N . ALA A 1 108 ? -20.031 37.812 23.406 1 95.38 108 ALA A N 1
ATOM 790 C CA . ALA A 1 108 ? -20.438 38.656 24.531 1 95.38 108 ALA A CA 1
ATOM 791 C C . ALA A 1 108 ? -19.75 38.219 25.812 1 95.38 108 ALA A C 1
ATOM 793 O O . ALA A 1 108 ? -19.422 37.062 26 1 95.38 108 ALA A O 1
ATOM 794 N N . GLY A 1 109 ? -19.484 39.312 26.578 1 95 109 GLY A N 1
ATOM 795 C CA . GLY A 1 109 ? -18.797 39.031 27.812 1 95 109 GLY A CA 1
ATOM 796 C C . GLY A 1 109 ? -19.188 39.969 28.953 1 95 109 GLY A C 1
ATOM 797 O O . GLY A 1 109 ? -19.641 41.094 28.719 1 95 109 GLY A O 1
ATOM 798 N N . TYR A 1 110 ? -19.125 39.375 30.203 1 94.88 110 TYR A N 1
ATOM 799 C CA . TYR A 1 110 ? -19.281 40.094 31.469 1 94.88 110 TYR A CA 1
ATOM 800 C C . TYR A 1 110 ? -18.062 39.906 32.344 1 94.88 110 TYR A C 1
ATOM 802 O O . TYR A 1 110 ? -17.578 38.781 32.531 1 94.88 110 TYR A O 1
ATOM 810 N N . ASN A 1 111 ? -17.609 41.094 32.812 1 94.75 111 ASN A N 1
ATOM 811 C CA . ASN A 1 111 ? -16.484 41.031 33.75 1 94.75 111 ASN A CA 1
ATOM 812 C C . ASN A 1 111 ? -16.781 41.844 35 1 94.75 111 ASN A C 1
ATOM 814 O O . ASN A 1 111 ? -17.422 42.906 34.938 1 94.75 111 ASN A O 1
ATOM 818 N N . TYR A 1 112 ? -16.359 41.281 36.125 1 94.38 112 TYR A N 1
ATOM 819 C CA . TYR A 1 112 ? -16.25 42 37.406 1 94.38 112 TYR A CA 1
ATOM 820 C C . TYR A 1 112 ? -14.789 42.125 37.812 1 94.38 112 TYR A C 1
ATOM 822 O O . TYR A 1 112 ? -14.125 41.125 38.094 1 94.38 112 TYR A O 1
ATOM 830 N N . GLU A 1 113 ? -14.32 43.438 37.75 1 92.38 113 GLU A N 1
ATOM 831 C CA . GLU A 1 113 ? -12.883 43.625 37.969 1 92.38 113 GLU A CA 1
ATOM 832 C C . GLU A 1 113 ? -12.586 44.875 38.75 1 92.38 113 GLU A C 1
ATOM 834 O O . GLU A 1 113 ? -13.43 45.781 38.844 1 92.38 113 GLU A O 1
ATOM 839 N N . THR A 1 114 ? -11.305 44.906 39.281 1 90.31 114 THR A N 1
ATOM 840 C CA . THR A 1 114 ? -10.852 46.125 39.938 1 90.31 114 THR A CA 1
ATOM 841 C C . THR A 1 114 ? -10.422 47.156 38.875 1 90.31 114 THR A C 1
ATOM 843 O O . THR A 1 114 ? -10.18 46.812 37.719 1 90.31 114 THR A O 1
ATOM 846 N N . GLY A 1 115 ? -10.43 48.438 39.219 1 84.88 115 GLY A N 1
ATOM 847 C CA . GLY A 1 115 ? -10.039 49.5 38.281 1 84.88 115 GLY A CA 1
ATOM 848 C C . GLY A 1 115 ? -8.82 50.281 38.75 1 84.88 115 GLY A C 1
ATOM 849 O O . GLY A 1 115 ? -8.789 51.5 38.688 1 84.88 115 GLY A O 1
ATOM 850 N N . ASN A 1 116 ? -7.809 49.438 39.281 1 84.81 116 ASN A N 1
ATOM 851 C CA . ASN A 1 116 ? -6.598 50.125 39.688 1 84.81 116 ASN A CA 1
ATOM 852 C C . ASN A 1 116 ? -5.77 50.594 38.5 1 84.81 116 ASN A C 1
ATOM 854 O O . ASN A 1 116 ? -5.609 49.844 37.531 1 84.81 116 ASN A O 1
ATOM 858 N N . PHE A 1 117 ? -5.301 51.812 38.5 1 77.94 117 PHE A N 1
ATOM 859 C CA . PHE A 1 117 ? -4.52 52.406 37.406 1 77.94 117 PHE A CA 1
ATOM 860 C C . PHE A 1 117 ? -3.09 51.875 37.438 1 77.94 117 PHE A C 1
ATOM 862 O O . PHE A 1 117 ? -2.396 52 38.469 1 77.94 117 PHE A O 1
ATOM 869 N N . VAL A 1 118 ? -2.656 51.406 36.312 1 78.94 118 VAL A N 1
ATOM 870 C CA . VAL A 1 118 ? -1.29 50.906 36.188 1 78.94 118 VAL A CA 1
ATOM 871 C C . VAL A 1 118 ? -0.43 51.938 35.469 1 78.94 118 VAL A C 1
ATOM 873 O O . VAL A 1 118 ? -0.754 52.375 34.375 1 78.94 118 VAL A O 1
ATOM 876 N N . ILE A 1 119 ? 0.668 52.375 36.156 1 78.38 119 ILE A N 1
ATOM 877 C CA . ILE A 1 119 ? 1.614 53.281 35.531 1 78.38 119 ILE A CA 1
ATOM 878 C C . ILE A 1 119 ? 2.424 52.562 34.469 1 78.38 119 ILE A C 1
ATOM 880 O O . ILE A 1 119 ? 3.18 51.625 34.781 1 78.38 119 ILE A O 1
ATOM 884 N N . SER A 1 120 ? 2.191 52.812 33.188 1 79.44 120 SER A N 1
ATOM 885 C CA . SER A 1 120 ? 2.875 52.188 32.094 1 79.44 120 SER A CA 1
ATOM 886 C C . SER A 1 120 ? 3.684 53.188 31.281 1 79.44 120 SER A C 1
ATOM 888 O O . SER A 1 120 ? 3.482 54.406 31.406 1 79.44 120 SER A O 1
ATOM 890 N N . PRO A 1 121 ? 4.734 52.656 30.516 1 77.88 121 PRO A N 1
ATOM 891 C CA . PRO A 1 121 ? 5.457 53.562 29.625 1 77.88 121 PRO A CA 1
ATOM 892 C C . PRO A 1 121 ? 4.531 54.344 28.703 1 77.88 121 PRO A C 1
ATOM 894 O O . PRO A 1 121 ? 3.537 53.812 28.219 1 77.88 121 PRO A O 1
ATOM 897 N N . GLY A 1 122 ? 4.77 55.656 28.5 1 77.25 122 GLY A N 1
ATOM 898 C CA . GLY A 1 122 ? 3.996 56.469 27.578 1 77.25 122 GLY A CA 1
ATOM 899 C C . GLY A 1 122 ? 2.99 57.375 28.266 1 77.25 122 GLY A C 1
ATOM 900 O O . GLY A 1 122 ? 2.408 58.25 27.641 1 77.25 122 GLY A O 1
ATOM 901 N N . ILE A 1 123 ? 2.688 57.094 29.516 1 73.38 123 ILE A N 1
ATOM 902 C CA . ILE A 1 123 ? 1.758 57.906 30.25 1 73.38 123 ILE A CA 1
ATOM 903 C C . ILE A 1 123 ? 2.436 59.25 30.625 1 73.38 123 ILE A C 1
ATOM 905 O O . ILE A 1 123 ? 3.521 59.25 31.219 1 73.38 123 ILE A O 1
ATOM 909 N N . PRO A 1 124 ? 1.792 60.312 30.25 1 74.06 124 PRO A N 1
ATOM 910 C CA . PRO A 1 124 ? 2.385 61.594 30.609 1 74.06 124 PRO A CA 1
ATOM 911 C C . PRO A 1 124 ? 2.484 61.781 32.125 1 74.06 124 PRO A C 1
ATOM 913 O O . PRO A 1 124 ? 1.592 61.375 32.875 1 74.06 124 PRO A O 1
ATOM 916 N N . ALA A 1 125 ? 3.562 62.344 32.531 1 73.75 125 ALA A N 1
ATOM 917 C CA . ALA A 1 125 ? 3.832 62.594 33.938 1 73.75 125 ALA A CA 1
ATOM 918 C C . ALA A 1 125 ? 2.699 63.375 34.594 1 73.75 125 ALA A C 1
ATOM 920 O O . ALA A 1 125 ? 2.4 63.188 35.781 1 73.75 125 ALA A O 1
ATOM 921 N N . SER A 1 126 ? 2.094 64.188 33.781 1 72.56 126 SER A N 1
ATOM 922 C CA . SER A 1 126 ? 1.038 65.062 34.312 1 72.56 126 SER A CA 1
ATOM 923 C C . SER A 1 126 ? -0.156 64.25 34.781 1 72.56 126 SER A C 1
ATOM 925 O O . SER A 1 126 ? -0.917 64.625 35.625 1 72.56 126 SER A O 1
ATOM 927 N N . PHE A 1 127 ? -0.248 63.062 34.25 1 70 127 PHE A N 1
ATOM 928 C CA . PHE A 1 127 ? -1.396 62.25 34.594 1 70 127 PHE A CA 1
ATOM 929 C C . PHE A 1 127 ? -1.151 61.5 35.906 1 70 127 PHE A C 1
ATOM 931 O O . PHE A 1 127 ? -2.092 61 36.531 1 70 127 PHE A O 1
ATOM 938 N N . LEU A 1 128 ? 0.052 61.5 36.281 1 68.12 128 LEU A N 1
ATOM 939 C CA . LEU A 1 128 ? 0.413 60.812 37.531 1 68.12 128 LEU A CA 1
ATOM 940 C C . LEU A 1 128 ? -0.246 61.5 38.719 1 68.12 128 LEU A C 1
ATOM 942 O O . LEU A 1 128 ? -0.466 60.844 39.75 1 68.12 128 LEU A O 1
ATOM 946 N N . SER A 1 129 ? -0.425 62.688 38.594 1 64.12 129 SER A N 1
ATOM 947 C CA . SER A 1 129 ? -1.008 63.469 39.719 1 64.12 129 SER A CA 1
ATOM 948 C C . SER A 1 129 ? -2.441 63 40 1 64.12 129 SER A C 1
ATOM 950 O O . SER A 1 129 ? -2.986 63.281 41.062 1 64.12 129 SER A O 1
ATOM 952 N N . PHE A 1 130 ? -2.967 62.406 39.062 1 63.62 130 PHE A N 1
ATOM 953 C CA . PHE A 1 130 ? -4.363 62 39.188 1 63.62 130 PHE A CA 1
ATOM 954 C C . PHE A 1 130 ? -4.473 60.562 39.656 1 63.62 130 PHE A C 1
ATOM 956 O O . PHE A 1 130 ? -5.566 60 39.688 1 63.62 130 PHE A O 1
ATOM 963 N N . LEU A 1 131 ? -3.398 60.094 40.062 1 67.5 131 LEU A N 1
ATOM 964 C CA . LEU A 1 131 ? -3.381 58.719 40.438 1 67.5 131 LEU A CA 1
ATOM 965 C C . LEU A 1 131 ? -4.145 58.5 41.75 1 67.5 131 LEU A C 1
ATOM 967 O O . LEU A 1 131 ? -3.982 59.281 42.688 1 67.5 131 LEU A O 1
ATOM 971 N N . ILE A 1 132 ? -5.16 57.75 41.656 1 69.94 132 ILE A N 1
ATOM 972 C CA . ILE A 1 132 ? -5.961 57.344 42.781 1 69.94 132 ILE A CA 1
ATOM 973 C C . ILE A 1 132 ? -5.305 56.125 43.469 1 69.94 132 ILE A C 1
ATOM 975 O O . ILE A 1 132 ? -4.777 55.25 42.781 1 69.94 132 ILE A O 1
ATOM 979 N N . PRO A 1 133 ? -5.328 56.156 44.812 1 77.56 133 PRO A N 1
ATOM 980 C CA . PRO A 1 133 ? -4.789 54.969 45.531 1 77.56 133 PRO A CA 1
ATOM 981 C C . PRO A 1 133 ? -5.465 53.688 45.125 1 77.56 133 PRO A C 1
ATOM 983 O O . PRO A 1 133 ? -6.637 53.688 44.719 1 77.56 133 PRO A O 1
ATOM 986 N N . ASN A 1 134 ? -4.773 52.594 45.156 1 83.75 134 ASN A N 1
ATOM 987 C CA . ASN A 1 134 ? -5.328 51.281 44.844 1 83.75 134 ASN A CA 1
ATOM 988 C C . ASN A 1 134 ? -6.516 50.938 45.75 1 83.75 134 ASN A C 1
ATOM 990 O O . ASN A 1 134 ? -6.535 51.312 46.906 1 83.75 134 ASN A O 1
ATOM 994 N N . SER A 1 135 ? -7.547 50.438 45.156 1 85.81 135 SER A N 1
ATOM 995 C CA . SER A 1 135 ? -8.75 50.031 45.875 1 85.81 135 SER A CA 1
ATOM 996 C C . SER A 1 135 ? -9.195 48.656 45.438 1 85.81 135 SER A C 1
ATOM 998 O O . SER A 1 135 ? -8.906 48.219 44.312 1 85.81 135 SER A O 1
ATOM 1000 N N . ASN A 1 136 ? -9.883 47.812 46.375 1 90.88 136 ASN A N 1
ATOM 1001 C CA . ASN A 1 136 ? -10.438 46.5 46.062 1 90.88 136 ASN A CA 1
ATOM 1002 C C . ASN A 1 136 ? -11.867 46.625 45.531 1 90.88 136 ASN A C 1
ATOM 1004 O O . ASN A 1 136 ? -12.547 45.625 45.344 1 90.88 136 ASN A O 1
ATOM 1008 N N . GLN A 1 137 ? -12.25 47.844 45.281 1 88 137 GLN A N 1
ATOM 1009 C CA . GLN A 1 137 ? -13.594 48.031 44.75 1 88 137 GLN A CA 1
ATOM 1010 C C . GLN A 1 137 ? -13.703 47.469 43.312 1 88 137 GLN A C 1
ATOM 1012 O O . GLN A 1 137 ? -12.867 47.812 42.469 1 88 137 GLN A O 1
ATOM 1017 N N . GLY A 1 138 ? -14.734 46.625 43.188 1 90.44 138 GLY A N 1
ATOM 1018 C CA . GLY A 1 138 ? -14.969 46.062 41.875 1 90.44 138 GLY A CA 1
ATOM 1019 C C . GLY A 1 138 ? -15.953 46.844 41.031 1 90.44 138 GLY A C 1
ATOM 1020 O O . GLY A 1 138 ? -16.812 47.531 41.562 1 90.44 138 GLY A O 1
ATOM 1021 N N . TYR A 1 139 ? -15.789 46.75 39.719 1 92 139 TYR A N 1
ATOM 1022 C CA . TYR A 1 139 ? -16.688 47.375 38.75 1 92 139 TYR A CA 1
ATOM 1023 C C . TYR A 1 139 ? -17.188 46.375 37.719 1 92 139 TYR A C 1
ATOM 1025 O O . TYR A 1 139 ? -16.469 45.438 37.344 1 92 139 TYR A O 1
ATOM 1033 N N . ASP A 1 140 ? -18.531 46.594 37.344 1 93.88 140 ASP A N 1
ATOM 1034 C CA . ASP A 1 140 ? -19.094 45.812 36.25 1 93.88 140 ASP A CA 1
ATOM 1035 C C . ASP A 1 140 ? -18.625 46.344 34.906 1 93.88 140 ASP A C 1
ATOM 1037 O O . ASP A 1 140 ? -18.484 47.562 34.719 1 93.88 140 ASP A O 1
ATOM 1041 N N . PHE A 1 141 ? -18.312 45.406 34.062 1 94.62 141 PHE A N 1
ATOM 1042 C CA . PHE A 1 141 ? -17.953 45.75 32.688 1 94.62 141 PHE A CA 1
ATOM 1043 C C . PHE A 1 141 ? -18.609 44.812 31.688 1 94.62 141 PHE A C 1
ATOM 1045 O O . PHE A 1 141 ? -18.422 43.594 31.766 1 94.62 141 PHE A O 1
ATOM 1052 N N . TYR A 1 142 ? -19.422 45.406 30.781 1 95.81 142 TYR A N 1
ATOM 1053 C CA . TYR A 1 142 ? -20.156 44.625 29.781 1 95.81 142 TYR A CA 1
ATOM 1054 C C . TYR A 1 142 ? -19.578 44.875 28.391 1 95.81 142 TYR A C 1
ATOM 1056 O O . TYR A 1 142 ? -19.203 46 28.062 1 95.81 142 TYR A O 1
ATOM 1064 N N . GLN A 1 143 ? -19.531 43.781 27.656 1 96.5 143 GLN A N 1
ATOM 1065 C CA . GLN A 1 143 ? -19.047 43.938 26.297 1 96.5 143 GLN A CA 1
ATOM 1066 C C . GLN A 1 143 ? -19.75 42.969 25.344 1 96.5 143 GLN A C 1
ATOM 1068 O O . GLN A 1 143 ? -20.172 41.875 25.75 1 96.5 143 GLN A O 1
ATOM 1073 N N . ALA A 1 144 ? -19.953 43.344 24.141 1 96.38 144 ALA A N 1
ATOM 1074 C CA . ALA A 1 144 ? -20.422 42.562 23 1 96.38 144 ALA A CA 1
ATOM 1075 C C . ALA A 1 144 ? -19.719 42.969 21.719 1 96.38 144 ALA A C 1
ATOM 1077 O O . ALA A 1 144 ? -19.391 44.125 21.531 1 96.38 144 ALA A O 1
ATOM 1078 N N . SER A 1 145 ? -19.5 42.031 20.969 1 97 145 SER A N 1
ATOM 1079 C CA . SER A 1 145 ? -18.797 42.344 19.734 1 97 145 SER A CA 1
ATOM 1080 C C . SER A 1 145 ? -19.234 41.469 18.578 1 97 145 SER A C 1
ATOM 1082 O O . SER A 1 145 ? -19.656 40.312 18.797 1 97 145 SER A O 1
ATOM 1084 N N . PHE A 1 146 ? -19.203 41.969 17.359 1 97.19 146 PHE A N 1
ATOM 1085 C CA . PHE A 1 146 ? -19.281 41.281 16.078 1 97.19 146 PHE A CA 1
ATOM 1086 C C . PHE A 1 146 ? -18 41.469 15.281 1 97.19 146 PHE A C 1
ATOM 1088 O O . PHE A 1 146 ? -17.531 42.594 15.117 1 97.19 146 PHE A O 1
ATOM 1095 N N . ASN A 1 147 ? -17.5 40.375 14.891 1 96.88 147 ASN A N 1
ATOM 1096 C CA . ASN A 1 147 ? -16.234 40.438 14.164 1 96.88 147 ASN A CA 1
ATOM 1097 C C . ASN A 1 147 ? -16.328 39.719 12.82 1 96.88 147 ASN A C 1
ATOM 1099 O O . ASN A 1 147 ? -16.844 38.625 12.742 1 96.88 147 ASN A O 1
ATOM 1103 N N . LEU A 1 148 ? -15.938 40.344 11.758 1 96.56 148 LEU A N 1
ATOM 1104 C CA . LEU A 1 148 ? -15.828 39.812 10.406 1 96.56 148 LEU A CA 1
ATOM 1105 C C . LEU A 1 148 ? -14.367 39.781 9.953 1 96.56 148 LEU A C 1
ATOM 1107 O O . LEU A 1 148 ? -13.664 40.781 10.039 1 96.56 148 LEU A O 1
ATOM 1111 N N . THR A 1 149 ? -13.984 38.594 9.602 1 96.31 149 THR A N 1
ATOM 1112 C CA . THR A 1 149 ? -12.625 38.469 9.086 1 96.31 149 THR A CA 1
ATOM 1113 C C . THR A 1 149 ? -12.641 37.781 7.715 1 96.31 149 THR A C 1
ATOM 1115 O O . THR A 1 149 ? -13.422 36.875 7.473 1 96.31 149 THR A O 1
ATOM 1118 N N . GLU A 1 150 ? -11.75 38.281 6.824 1 95.19 150 GLU A N 1
ATOM 1119 C CA . GLU A 1 150 ? -11.609 37.719 5.492 1 95.19 150 GLU A CA 1
ATOM 1120 C C . GLU A 1 150 ? -10.164 37.781 5.008 1 95.19 150 GLU A C 1
ATOM 1122 O O . GLU A 1 150 ? -9.531 38.844 5.086 1 95.19 150 GLU A O 1
ATOM 1127 N N . THR A 1 151 ? -9.711 36.656 4.617 1 93.25 151 THR A N 1
ATOM 1128 C CA . THR A 1 151 ? -8.422 36.656 3.924 1 93.25 151 THR A CA 1
ATOM 1129 C C . THR A 1 151 ? -8.609 37 2.451 1 93.25 151 THR A C 1
ATOM 1131 O O . THR A 1 151 ? -9.344 36.344 1.73 1 93.25 151 THR A O 1
ATOM 1134 N N . VAL A 1 152 ? -7.91 38.031 2.068 1 93 152 VAL A N 1
ATOM 1135 C CA . VAL A 1 152 ? -8.188 38.562 0.743 1 93 152 VAL A CA 1
ATOM 1136 C C . VAL A 1 152 ? -7.156 38.062 -0.255 1 93 152 VAL A C 1
ATOM 1138 O O . VAL A 1 152 ? -7.508 37.656 -1.371 1 93 152 VAL A O 1
ATOM 1141 N N . PHE A 1 153 ? -5.93 38.062 0.141 1 94.25 153 PHE A N 1
ATOM 1142 C CA . PHE A 1 153 ? -4.895 37.656 -0.809 1 94.25 153 PHE A CA 1
ATOM 1143 C C . PHE A 1 153 ? -3.76 36.938 -0.101 1 94.25 153 PHE A C 1
ATOM 1145 O O . PHE A 1 153 ? -3.281 37.375 0.942 1 94.25 153 PHE A O 1
ATOM 1152 N N . THR A 1 154 ? -3.426 35.781 -0.6 1 93.88 154 THR A N 1
ATOM 1153 C CA . THR A 1 154 ? -2.395 34.938 0.032 1 93.88 154 THR A CA 1
ATOM 1154 C C . THR A 1 154 ? -1.345 34.531 -0.988 1 93.88 154 THR A C 1
ATOM 1156 O O . THR A 1 154 ? -0.589 33.594 -0.749 1 93.88 154 THR A O 1
ATOM 1159 N N . PHE A 1 155 ? -1.342 35.156 -2.125 1 94.88 155 PHE A N 1
ATOM 1160 C CA . PHE A 1 155 ? -0.357 34.938 -3.18 1 94.88 155 PHE A CA 1
ATOM 1161 C C . PHE A 1 155 ? -0.248 33.438 -3.525 1 94.88 155 PHE A C 1
ATOM 1163 O O . PHE A 1 155 ? 0.856 32.906 -3.658 1 94.88 155 PHE A O 1
ATOM 1170 N N . GLY A 1 156 ? -1.325 32.688 -3.504 1 94.88 156 GLY A N 1
ATOM 1171 C CA . GLY A 1 156 ? -1.352 31.344 -4.059 1 94.88 156 GLY A CA 1
ATOM 1172 C C . GLY A 1 156 ? -1.672 30.281 -3.027 1 94.88 156 GLY A C 1
ATOM 1173 O O . GLY A 1 156 ? -1.936 29.125 -3.379 1 94.88 156 GLY A O 1
ATOM 1174 N N . GLN A 1 157 ? -1.648 30.516 -1.66 1 94.56 157 GLN A N 1
ATOM 1175 C CA . GLN A 1 157 ? -1.897 29.516 -0.624 1 94.56 157 GLN A CA 1
ATOM 1176 C C . GLN A 1 157 ? -3.293 28.922 -0.762 1 94.56 157 GLN A C 1
ATOM 1178 O O . GLN A 1 157 ? -3.455 27.703 -0.73 1 94.56 157 GLN A O 1
ATOM 1183 N N . ARG A 1 158 ? -4.254 29.734 -1.023 1 94.81 158 ARG A N 1
ATOM 1184 C CA . ARG A 1 158 ? -5.641 29.266 -1.055 1 94.81 158 ARG A CA 1
ATOM 1185 C C . ARG A 1 158 ? -5.91 28.438 -2.303 1 94.81 158 ARG A C 1
ATOM 1187 O O . ARG A 1 158 ? -6.551 27.391 -2.229 1 94.81 158 ARG A O 1
ATOM 1194 N N . ILE A 1 159 ? -5.445 28.922 -3.459 1 96.38 159 ILE A N 1
ATOM 1195 C CA . ILE A 1 159 ? -5.73 28.219 -4.711 1 96.38 159 ILE A CA 1
ATOM 1196 C C . ILE A 1 159 ? -5.016 26.875 -4.734 1 96.38 159 ILE A C 1
ATOM 1198 O O . ILE A 1 159 ? -5.543 25.891 -5.266 1 96.38 159 ILE A O 1
ATOM 1202 N N . THR A 1 160 ? -3.789 26.859 -4.188 1 97.44 160 THR A N 1
ATOM 1203 C CA . THR A 1 160 ? -3.045 25.594 -4.164 1 97.44 160 THR A CA 1
ATOM 1204 C C . THR A 1 160 ? -3.723 24.578 -3.248 1 97.44 160 THR A C 1
ATOM 1206 O O . THR A 1 160 ? -3.785 23.391 -3.568 1 97.44 160 THR A O 1
ATOM 1209 N N . GLN A 1 161 ? -4.273 25.047 -2.111 1 96.88 161 GLN A N 1
ATOM 1210 C CA . GLN A 1 161 ? -5.008 24.156 -1.219 1 96.88 161 GLN A CA 1
ATOM 1211 C C . GLN A 1 161 ? -6.266 23.609 -1.891 1 96.88 161 GLN A C 1
ATOM 1213 O O . GLN A 1 161 ? -6.605 22.438 -1.74 1 96.88 161 GLN A O 1
ATOM 1218 N N . LEU A 1 162 ? -6.957 24.469 -2.59 1 97.38 162 LEU A N 1
ATOM 1219 C CA . LEU A 1 162 ? -8.164 24.078 -3.312 1 97.38 162 LEU A CA 1
ATOM 1220 C C . LEU A 1 162 ? -7.828 23.062 -4.402 1 97.38 162 LEU A C 1
ATOM 1222 O O . LEU A 1 162 ? -8.492 22.031 -4.527 1 97.38 162 LEU A O 1
ATOM 1226 N N . ARG A 1 163 ? -6.824 23.328 -5.152 1 98.31 163 ARG A N 1
ATOM 1227 C CA . ARG A 1 163 ? -6.422 22.422 -6.223 1 98.31 163 ARG A CA 1
ATOM 1228 C C . ARG A 1 163 ? -5.945 21.094 -5.656 1 98.31 163 ARG A C 1
ATOM 1230 O O . ARG A 1 163 ? -6.207 20.031 -6.238 1 98.31 163 ARG A O 1
ATOM 1237 N N . GLN A 1 164 ? -5.168 21.125 -4.496 1 98.06 164 GLN A N 1
ATOM 1238 C CA . GLN A 1 164 ? -4.746 19.891 -3.834 1 98.06 164 GLN A CA 1
ATOM 1239 C C . GLN A 1 164 ? -5.949 19.016 -3.492 1 98.06 164 GLN A C 1
ATOM 1241 O O . GLN A 1 164 ? -5.934 17.812 -3.742 1 98.06 164 GLN A O 1
ATOM 1246 N N . ALA A 1 165 ? -6.992 19.641 -2.984 1 97.94 165 ALA A N 1
ATOM 1247 C CA . ALA A 1 165 ? -8.195 18.906 -2.609 1 97.94 165 ALA A CA 1
ATOM 1248 C C . ALA A 1 165 ? -8.891 18.312 -3.84 1 97.94 165 ALA A C 1
ATOM 1250 O O . ALA A 1 165 ? -9.367 17.188 -3.809 1 97.94 165 ALA A O 1
ATOM 1251 N N . LYS A 1 166 ? -8.922 19.109 -4.914 1 98.5 166 LYS A N 1
ATOM 1252 C CA . LYS A 1 166 ? -9.555 18.641 -6.141 1 98.5 166 LYS A CA 1
ATOM 1253 C C . LYS A 1 166 ? -8.82 17.438 -6.715 1 98.5 166 LYS A C 1
ATOM 1255 O O . LYS A 1 166 ? -9.453 16.438 -7.094 1 98.5 166 LYS A O 1
ATOM 1260 N N . TYR A 1 167 ? -7.484 17.516 -6.75 1 98.56 167 TYR A N 1
ATOM 1261 C CA . TYR A 1 167 ? -6.707 16.406 -7.273 1 98.56 167 TYR A CA 1
ATOM 1262 C C . TYR A 1 167 ? -6.828 15.18 -6.371 1 98.56 167 TYR A C 1
ATOM 1264 O O . TYR A 1 167 ? -6.859 14.047 -6.848 1 98.56 167 TYR A O 1
ATOM 1272 N N . ALA A 1 168 ? -6.914 15.406 -5.062 1 98 168 ALA A N 1
ATOM 1273 C CA . ALA A 1 168 ? -7.094 14.297 -4.129 1 98 168 ALA A CA 1
ATOM 1274 C C . ALA A 1 168 ? -8.438 13.617 -4.344 1 98 168 ALA A C 1
ATOM 1276 O O . ALA A 1 168 ? -8.539 12.391 -4.281 1 98 168 ALA A O 1
ATOM 1277 N N . TYR A 1 169 ? -9.469 14.445 -4.609 1 98.38 169 TYR A N 1
ATOM 1278 C CA . TYR A 1 169 ? -10.781 13.891 -4.914 1 98.38 169 TYR A CA 1
ATOM 1279 C C . TYR A 1 169 ? -10.742 13.07 -6.195 1 98.38 169 TYR A C 1
ATOM 1281 O O . TYR A 1 169 ? -11.219 11.93 -6.227 1 98.38 169 TYR A O 1
ATOM 1289 N N . LYS A 1 170 ? -10.117 13.578 -7.219 1 98.44 170 LYS A N 1
ATOM 1290 C CA . LYS A 1 170 ? -10 12.859 -8.484 1 98.44 170 LYS A CA 1
ATOM 1291 C C . LYS A 1 170 ? -9.25 11.539 -8.297 1 98.44 170 LYS A C 1
ATOM 1293 O O . LYS A 1 170 ? -9.625 10.523 -8.875 1 98.44 170 LYS A O 1
ATOM 1298 N N . SER A 1 171 ? -8.141 11.547 -7.516 1 98.25 171 SER A N 1
ATOM 1299 C CA . SER A 1 171 ? -7.383 10.336 -7.223 1 98.25 171 SER A CA 1
ATOM 1300 C C . SER A 1 171 ? -8.266 9.281 -6.57 1 98.25 171 SER A C 1
ATOM 1302 O O . SER A 1 171 ? -8.195 8.102 -6.926 1 98.25 171 SER A O 1
ATOM 1304 N N . SER A 1 172 ? -9.148 9.734 -5.676 1 98.06 172 SER A N 1
ATOM 1305 C CA . SER A 1 172 ? -10 8.797 -4.953 1 98.06 172 SER A CA 1
ATOM 1306 C C . SER A 1 172 ? -11.094 8.227 -5.859 1 98.06 172 SER A C 1
ATOM 1308 O O . SER A 1 172 ? -11.492 7.074 -5.707 1 98.06 172 SER A O 1
ATOM 1310 N N . VAL A 1 173 ? -11.602 9.055 -6.789 1 97.88 173 VAL A N 1
ATOM 1311 C CA . VAL A 1 173 ? -12.586 8.586 -7.762 1 97.88 173 VAL A CA 1
ATOM 1312 C C . VAL A 1 173 ? -11.969 7.516 -8.648 1 97.88 173 VAL A C 1
ATOM 1314 O O . VAL A 1 173 ? -12.57 6.465 -8.883 1 97.88 173 VAL A O 1
ATOM 1317 N N . ASP A 1 174 ? -10.734 7.789 -9.102 1 97.81 174 ASP A N 1
ATOM 1318 C CA . ASP A 1 174 ? -10.023 6.816 -9.93 1 97.81 174 ASP A CA 1
ATOM 1319 C C . ASP A 1 174 ? -9.773 5.523 -9.156 1 97.81 174 ASP A C 1
ATOM 1321 O O . ASP A 1 174 ? -9.891 4.43 -9.711 1 97.81 174 ASP A O 1
ATOM 1325 N N . GLN A 1 175 ? -9.461 5.637 -7.926 1 97.62 175 GLN A N 1
ATOM 1326 C CA . GLN A 1 175 ? -9.227 4.465 -7.09 1 97.62 175 GLN A CA 1
ATOM 1327 C C . GLN A 1 175 ? -10.508 3.648 -6.918 1 97.62 175 GLN A C 1
ATOM 1329 O O . GLN A 1 175 ? -10.469 2.416 -6.891 1 97.62 175 GLN A O 1
ATOM 1334 N N . ALA A 1 176 ? -11.617 4.32 -6.762 1 97.5 176 ALA A N 1
ATOM 1335 C CA . ALA A 1 176 ? -12.898 3.631 -6.656 1 97.5 176 ALA A CA 1
ATOM 1336 C C . ALA A 1 176 ? -13.219 2.867 -7.938 1 97.5 176 ALA A C 1
ATOM 1338 O O . ALA A 1 176 ? -13.703 1.732 -7.891 1 97.5 176 ALA A O 1
ATOM 1339 N N . GLN A 1 177 ? -12.938 3.473 -9.023 1 97.5 177 GLN A N 1
ATOM 1340 C CA . GLN A 1 177 ? -13.156 2.814 -10.312 1 97.5 177 GLN A CA 1
ATOM 1341 C C . GLN A 1 177 ? -12.289 1.568 -10.445 1 97.5 177 GLN A C 1
ATOM 1343 O O . GLN A 1 177 ? -12.75 0.534 -10.93 1 97.5 177 GLN A O 1
ATOM 1348 N N . TRP A 1 178 ? -11.031 1.656 -10.023 1 97.69 178 TRP A N 1
ATOM 1349 C CA . TRP A 1 178 ? -10.133 0.507 -10.086 1 97.69 178 TRP A CA 1
ATOM 1350 C C . TRP A 1 178 ? -10.609 -0.607 -9.164 1 97.69 178 TRP A C 1
ATOM 1352 O O . TRP A 1 178 ? -10.539 -1.787 -9.516 1 97.69 178 TRP A O 1
ATOM 1362 N N . THR A 1 179 ? -11.102 -0.198 -8.055 1 97.94 179 THR A N 1
ATOM 1363 C CA . THR A 1 179 ? -11.688 -1.176 -7.137 1 97.94 179 THR A CA 1
ATOM 1364 C C . THR A 1 179 ? -12.844 -1.917 -7.801 1 97.94 179 THR A C 1
ATOM 1366 O O . THR A 1 179 ? -12.945 -3.141 -7.699 1 97.94 179 THR A O 1
ATOM 1369 N N . LEU A 1 180 ? -13.641 -1.192 -8.508 1 97.81 180 LEU A N 1
ATOM 1370 C CA . LEU A 1 180 ? -14.766 -1.8 -9.219 1 97.81 180 LEU A CA 1
ATOM 1371 C C . LEU A 1 180 ? -14.273 -2.789 -10.273 1 97.81 180 LEU A C 1
ATOM 1373 O O . LEU A 1 180 ? -14.773 -3.912 -10.352 1 97.81 180 LEU A O 1
ATOM 1377 N N . TYR A 1 181 ? -13.289 -2.416 -11.047 1 97.56 181 TYR A N 1
ATOM 1378 C CA . TYR A 1 181 ? -12.758 -3.293 -12.086 1 97.56 181 TYR A CA 1
ATOM 1379 C C . TYR A 1 181 ? -12.219 -4.586 -11.492 1 97.56 181 TYR A C 1
ATOM 1381 O O . TYR A 1 181 ? -12.438 -5.668 -12.031 1 97.56 181 TYR A O 1
ATOM 1389 N N . ASN A 1 182 ? -11.516 -4.465 -10.359 1 98.12 182 ASN A N 1
ATOM 1390 C CA . ASN A 1 182 ? -10.992 -5.652 -9.688 1 98.12 182 ASN A CA 1
ATOM 1391 C C . ASN A 1 182 ? -12.117 -6.562 -9.203 1 98.12 182 ASN A C 1
ATOM 1393 O O . ASN A 1 182 ? -12.031 -7.785 -9.32 1 98.12 182 ASN A O 1
ATOM 1397 N N . LEU A 1 183 ? -13.109 -5.93 -8.688 1 98.31 183 LEU A N 1
ATOM 1398 C CA . LEU A 1 183 ? -14.234 -6.711 -8.18 1 98.31 183 LEU A CA 1
ATOM 1399 C C . LEU A 1 183 ? -14.961 -7.422 -9.32 1 98.31 183 LEU A C 1
ATOM 1401 O O . LEU A 1 183 ? -15.312 -8.594 -9.195 1 98.31 183 LEU A O 1
ATOM 1405 N N . LEU A 1 184 ? -15.156 -6.707 -10.391 1 98.56 184 LEU A N 1
ATOM 1406 C CA . LEU A 1 184 ? -15.852 -7.301 -11.531 1 98.56 184 LEU A CA 1
ATOM 1407 C C . LEU A 1 184 ? -15.039 -8.43 -12.133 1 98.56 184 LEU A C 1
ATOM 1409 O O . LEU A 1 184 ? -15.594 -9.453 -12.547 1 98.56 184 LEU A O 1
ATOM 1413 N N . TYR A 1 185 ? -13.742 -8.289 -12.195 1 98.12 185 TYR A N 1
ATOM 1414 C CA . TYR A 1 185 ? -12.883 -9.391 -12.609 1 98.12 185 TYR A CA 1
ATOM 1415 C C . TYR A 1 185 ? -13.023 -10.578 -11.664 1 98.12 185 TYR A C 1
ATOM 1417 O O . TYR A 1 185 ? -13.086 -11.727 -12.102 1 98.12 185 TYR A O 1
ATOM 1425 N N . GLY A 1 186 ? -13 -10.258 -10.367 1 98.19 186 GLY A N 1
ATOM 1426 C CA . GLY A 1 186 ? -13.18 -11.32 -9.391 1 98.19 186 GLY A CA 1
ATOM 1427 C C . GLY A 1 186 ? -14.469 -12.102 -9.586 1 98.19 186 GLY A C 1
ATOM 1428 O O . GLY A 1 186 ? -14.477 -13.328 -9.492 1 98.19 186 GLY A O 1
ATOM 1429 N N . VAL A 1 187 ? -15.484 -11.391 -9.914 1 98.56 187 VAL A N 1
ATOM 1430 C CA . VAL A 1 187 ? -16.781 -12.023 -10.148 1 98.56 187 VAL A CA 1
ATOM 1431 C C . VAL A 1 187 ? -16.719 -12.891 -11.406 1 98.56 187 VAL A C 1
ATOM 1433 O O . VAL A 1 187 ? -17.188 -14.031 -11.406 1 98.56 187 VAL A O 1
ATOM 1436 N N . GLU A 1 188 ? -16.203 -12.344 -12.461 1 98.12 188 GLU A N 1
ATOM 1437 C CA . GLU A 1 188 ? -16.109 -13.109 -13.703 1 98.12 188 GLU A CA 1
ATOM 1438 C C . GLU A 1 188 ? -15.258 -14.359 -13.508 1 98.12 188 GLU A C 1
ATOM 1440 O O . GLU A 1 188 ? -15.633 -15.445 -13.969 1 98.12 188 GLU A O 1
ATOM 1445 N N . SER A 1 189 ? -14.125 -14.242 -12.82 1 98.19 189 SER A N 1
ATOM 1446 C CA . SER A 1 189 ? -13.266 -15.383 -12.539 1 98.19 189 SER A CA 1
ATOM 1447 C C . SER A 1 189 ? -13.984 -16.438 -11.703 1 98.19 189 SER A C 1
ATOM 1449 O O . SER A 1 189 ? -13.914 -17.625 -12 1 98.19 189 SER A O 1
ATOM 1451 N N . ALA A 1 190 ? -14.672 -15.953 -10.703 1 98.5 190 ALA A N 1
ATOM 1452 C CA . ALA A 1 190 ? -15.422 -16.875 -9.852 1 98.5 190 ALA A CA 1
ATOM 1453 C C . ALA A 1 190 ? -16.562 -17.531 -10.617 1 98.5 190 ALA A C 1
ATOM 1455 O O . ALA A 1 190 ? -16.828 -18.734 -10.445 1 98.5 190 ALA A O 1
ATOM 1456 N N . TYR A 1 191 ? -17.219 -16.797 -11.422 1 98.38 191 TYR A N 1
ATOM 1457 C CA . TYR A 1 191 ? -18.312 -17.297 -12.242 1 98.38 191 TYR A CA 1
ATOM 1458 C C . TYR A 1 191 ? -17.828 -18.391 -13.195 1 98.38 191 TYR A C 1
ATOM 1460 O O . TYR A 1 191 ? -18.422 -19.469 -13.281 1 98.38 191 TYR A O 1
ATOM 1468 N N . ASP A 1 192 ? -16.75 -18.078 -13.875 1 98.12 192 ASP A N 1
ATOM 1469 C CA . ASP A 1 192 ? -16.188 -19.031 -14.812 1 98.12 192 ASP A CA 1
ATOM 1470 C C . ASP A 1 192 ? -15.664 -20.266 -14.094 1 98.12 192 ASP A C 1
ATOM 1472 O O . ASP A 1 192 ? -15.758 -21.391 -14.609 1 98.12 192 ASP A O 1
ATOM 1476 N N . THR A 1 193 ? -15.148 -20.078 -12.898 1 98.44 193 THR A N 1
ATOM 1477 C CA . THR A 1 193 ? -14.688 -21.219 -12.109 1 98.44 193 THR A CA 1
ATOM 1478 C C . THR A 1 193 ? -15.859 -22.109 -11.711 1 98.44 193 THR A C 1
ATOM 1480 O O . THR A 1 193 ? -15.758 -23.328 -11.766 1 98.44 193 THR A O 1
ATOM 1483 N N . LEU A 1 194 ? -16.938 -21.531 -11.352 1 98.06 194 LEU A N 1
ATOM 1484 C CA . LEU A 1 194 ? -18.125 -22.297 -11.023 1 98.06 194 LEU A CA 1
ATOM 1485 C C . LEU A 1 194 ? -18.641 -23.062 -12.25 1 98.06 194 LEU A C 1
ATOM 1487 O O . LEU A 1 194 ? -18.938 -24.25 -12.172 1 98.06 194 LEU A O 1
ATOM 1491 N N . ALA A 1 195 ? -18.719 -22.375 -13.344 1 98.19 195 ALA A N 1
ATOM 1492 C CA . ALA A 1 195 ? -19.156 -23.016 -14.586 1 98.19 195 ALA A CA 1
ATOM 1493 C C . ALA A 1 195 ? -18.234 -24.172 -14.953 1 98.19 195 ALA A C 1
ATOM 1495 O O . ALA A 1 195 ? -18.719 -25.25 -15.344 1 98.19 195 ALA A O 1
ATOM 1496 N N . GLN A 1 196 ? -16.938 -23.891 -14.836 1 98 196 GLN A N 1
ATOM 1497 C CA . GLN A 1 196 ? -15.953 -24.953 -15.07 1 98 196 GLN A CA 1
ATOM 1498 C C . GLN A 1 196 ? -16.234 -26.172 -14.195 1 98 196 GLN A C 1
ATOM 1500 O O . GLN A 1 196 ? -16.281 -27.297 -14.688 1 98 196 GLN A O 1
ATOM 1505 N N . ASN A 1 197 ? -16.422 -25.922 -12.914 1 98.19 197 ASN A N 1
ATOM 1506 C CA . ASN A 1 197 ? -16.578 -27.016 -11.961 1 98.19 197 ASN A CA 1
ATOM 1507 C C . ASN A 1 197 ? -17.891 -27.766 -12.18 1 98.19 197 ASN A C 1
ATOM 1509 O O . ASN A 1 197 ? -17.953 -28.969 -11.969 1 98.19 197 ASN A O 1
ATOM 1513 N N . LEU A 1 198 ? -18.906 -27.156 -12.656 1 97.81 198 LEU A N 1
ATOM 1514 C CA . LEU A 1 198 ? -20.156 -27.812 -13.008 1 97.81 198 LEU A CA 1
ATOM 1515 C C . LEU A 1 198 ? -19.953 -28.781 -14.172 1 97.81 198 LEU A C 1
ATOM 1517 O O . LEU A 1 198 ? -20.438 -29.922 -14.125 1 97.81 198 LEU A O 1
ATOM 1521 N N . LEU A 1 199 ? -19.219 -28.312 -15.141 1 97.56 199 LEU A N 1
ATOM 1522 C CA . LEU A 1 199 ? -18.953 -29.172 -16.297 1 97.56 199 LEU A CA 1
ATOM 1523 C C . LEU A 1 199 ? -18.047 -30.328 -15.906 1 97.56 199 LEU A C 1
ATOM 1525 O O . LEU A 1 199 ? -18.156 -31.422 -16.469 1 97.56 199 LEU A O 1
ATOM 1529 N N . LEU A 1 200 ? -17.172 -30.047 -14.945 1 97.44 200 LEU A N 1
ATOM 1530 C CA . LEU A 1 200 ? -16.297 -31.109 -14.477 1 97.44 200 LEU A CA 1
ATOM 1531 C C . LEU A 1 200 ? -17.062 -32.156 -13.695 1 97.44 200 LEU A C 1
ATOM 1533 O O . LEU A 1 200 ? -16.719 -33.344 -13.734 1 97.44 200 LEU A O 1
ATOM 1537 N N . VAL A 1 201 ? -18.109 -31.781 -13.008 1 97.25 201 VAL A N 1
ATOM 1538 C CA . VAL A 1 201 ? -19 -32.75 -12.352 1 97.25 201 VAL A CA 1
ATOM 1539 C C . VAL A 1 201 ? -19.688 -33.594 -13.414 1 97.25 201 VAL A C 1
ATOM 1541 O O . VAL A 1 201 ? -19.781 -34.844 -13.273 1 97.25 201 VAL A O 1
ATOM 1544 N N . ASP A 1 202 ? -20.141 -32.969 -14.453 1 96.19 202 ASP A N 1
ATOM 1545 C CA . ASP A 1 202 ? -20.797 -33.719 -15.531 1 96.19 202 ASP A CA 1
ATOM 1546 C C . ASP A 1 202 ? -19.828 -34.719 -16.156 1 96.19 202 ASP A C 1
ATOM 1548 O O . ASP A 1 202 ? -20.219 -35.875 -16.422 1 96.19 202 ASP A O 1
ATOM 1552 N N . ALA A 1 203 ? -18.641 -34.25 -16.328 1 93.81 203 ALA A N 1
ATOM 1553 C CA . ALA A 1 203 ? -17.625 -35.125 -16.875 1 93.81 203 ALA A CA 1
ATOM 1554 C C . ALA A 1 203 ? -17.344 -36.281 -15.922 1 93.81 203 ALA A C 1
ATOM 1556 O O . ALA A 1 203 ? -17.188 -37.438 -16.359 1 93.81 203 ALA A O 1
ATOM 1557 N N . ALA A 1 204 ? -17.266 -36 -14.68 1 95.44 204 ALA A N 1
ATOM 1558 C CA . ALA A 1 204 ? -16.984 -37.031 -13.672 1 95.44 204 ALA A CA 1
ATOM 1559 C C . ALA A 1 204 ? -18.141 -38.031 -13.578 1 95.44 204 ALA A C 1
ATOM 1561 O O . ALA A 1 204 ? -17.922 -39.219 -13.398 1 95.44 204 ALA A O 1
ATOM 1562 N N . LYS A 1 205 ? -19.359 -37.594 -13.703 1 96.5 205 LYS A N 1
ATOM 1563 C CA . LYS A 1 205 ? -20.531 -38.469 -13.703 1 96.5 205 LYS A CA 1
ATOM 1564 C C . LYS A 1 205 ? -20.5 -39.438 -14.883 1 96.5 205 LYS A C 1
ATOM 1566 O O . LYS A 1 205 ? -20.797 -40.625 -14.734 1 96.5 205 LYS A O 1
ATOM 1571 N N . LYS A 1 206 ? -20.109 -38.875 -15.977 1 93.88 206 LYS A N 1
ATOM 1572 C CA . LYS A 1 206 ? -20 -39.719 -17.156 1 93.88 206 LYS A CA 1
ATOM 1573 C C . LYS A 1 206 ? -18.922 -40.812 -16.969 1 93.88 206 LYS A C 1
ATOM 1575 O O . LYS A 1 206 ? -19.109 -41.938 -17.375 1 93.88 206 LYS A O 1
ATOM 1580 N N . THR A 1 207 ? -17.859 -40.406 -16.359 1 93.06 207 THR A N 1
ATOM 1581 C CA . THR A 1 207 ? -16.797 -41.375 -16.078 1 93.06 207 THR A CA 1
ATOM 1582 C C . THR A 1 207 ? -17.266 -42.469 -15.133 1 93.06 207 THR A C 1
ATOM 1584 O O . THR A 1 207 ? -16.953 -43.625 -15.328 1 93.06 207 THR A O 1
ATOM 1587 N N . VAL A 1 208 ? -18 -42.156 -14.148 1 94.69 208 VAL A N 1
ATOM 1588 C CA . VAL A 1 208 ? -18.547 -43.125 -13.219 1 94.69 208 VAL A CA 1
ATOM 1589 C C . VAL A 1 208 ? -19.469 -44.094 -13.961 1 94.69 208 VAL A C 1
ATOM 1591 O O . VAL A 1 208 ? -19.406 -45.312 -13.766 1 94.69 208 VAL A O 1
ATOM 1594 N N . ASP A 1 209 ? -20.266 -43.594 -14.828 1 95 209 ASP A N 1
ATOM 1595 C CA . ASP A 1 209 ? -21.188 -44.406 -15.609 1 95 209 ASP A CA 1
ATOM 1596 C C . ASP A 1 209 ? -20.422 -45.375 -16.516 1 95 209 ASP A C 1
ATOM 1598 O O . ASP A 1 209 ? -20.797 -46.562 -16.641 1 95 209 ASP A O 1
ATOM 1602 N N . ASP A 1 210 ? -19.391 -44.844 -17.062 1 90.56 210 ASP A N 1
ATOM 1603 C CA . ASP A 1 210 ? -18.562 -45.688 -17.922 1 90.56 210 ASP A CA 1
ATOM 1604 C C . ASP A 1 210 ? -17.938 -46.812 -17.141 1 90.56 210 ASP A C 1
ATOM 1606 O O . ASP A 1 210 ? -17.953 -47.969 -17.578 1 90.56 210 ASP A O 1
ATOM 1610 N N . TYR A 1 211 ? -17.391 -46.562 -16 1 91.44 211 TYR A N 1
ATOM 1611 C CA . TYR A 1 211 ? -16.719 -47.594 -15.203 1 91.44 211 TYR A CA 1
ATOM 1612 C C . TYR A 1 211 ? -17.734 -48.562 -14.594 1 91.44 211 TYR A C 1
ATOM 1614 O O . TYR A 1 211 ? -17.438 -49.719 -14.375 1 91.44 211 TYR A O 1
ATOM 1622 N N . LYS A 1 212 ? -18.953 -48.125 -14.32 1 94.19 212 LYS A N 1
ATOM 1623 C CA . LYS A 1 212 ? -20.031 -49 -13.891 1 94.19 212 LYS A CA 1
ATOM 1624 C C . LYS A 1 212 ? -20.359 -50.031 -14.977 1 94.19 212 LYS A C 1
ATOM 1626 O O . LYS A 1 212 ? -20.516 -51.219 -14.68 1 94.19 212 LYS A O 1
ATOM 1631 N N . ALA A 1 213 ? -20.422 -49.531 -16.156 1 91.56 213 ALA A N 1
ATOM 1632 C CA . ALA A 1 213 ? -20.688 -50.406 -17.297 1 91.56 213 ALA A CA 1
ATOM 1633 C C . ALA A 1 213 ? -19.547 -51.406 -17.469 1 91.56 213 ALA A C 1
ATOM 1635 O O . ALA A 1 213 ? -19.781 -52.594 -17.766 1 91.56 213 ALA A O 1
ATOM 1636 N N . GLN A 1 214 ? -18.391 -50.938 -17.25 1 88.06 214 GLN A N 1
ATOM 1637 C CA . GLN A 1 214 ? -17.219 -51.812 -17.375 1 88.06 214 GLN A CA 1
ATOM 1638 C C . GLN A 1 214 ? -17.219 -52.906 -16.312 1 88.06 214 GLN A C 1
ATOM 1640 O O . GLN A 1 214 ? -16.844 -54.062 -16.578 1 88.06 214 GLN A O 1
ATOM 1645 N N . LEU A 1 215 ? -17.547 -52.5 -15.125 1 90.94 215 LEU A N 1
ATOM 1646 C CA . LEU A 1 215 ? -17.625 -53.469 -14.031 1 90.94 215 LEU A CA 1
ATOM 1647 C C . LEU A 1 215 ? -18.672 -54.531 -14.328 1 90.94 215 LEU A C 1
ATOM 1649 O O . LEU A 1 215 ? -18.438 -55.719 -14.078 1 90.94 215 LEU A O 1
ATOM 1653 N N . GLN A 1 216 ? -19.75 -54.219 -14.891 1 93 216 GLN A N 1
ATOM 1654 C CA . GLN A 1 216 ? -20.812 -55.156 -15.234 1 93 216 GLN A CA 1
ATOM 1655 C C . GLN A 1 216 ? -20.328 -56.125 -16.297 1 93 216 GLN A C 1
ATOM 1657 O O . GLN A 1 216 ? -20.625 -57.344 -16.203 1 93 216 GLN A O 1
ATOM 1662 N N . VAL A 1 217 ? -19.625 -55.625 -17.234 1 87.31 217 VAL A N 1
ATOM 1663 C CA . VAL A 1 217 ? -19.109 -56.469 -18.297 1 87.31 217 VAL A CA 1
ATOM 1664 C C . VAL A 1 217 ? -18.062 -57.438 -17.734 1 87.31 217 VAL A C 1
ATOM 1666 O O . VAL A 1 217 ? -18.094 -58.625 -18.031 1 87.31 217 VAL A O 1
ATOM 1669 N N . ALA A 1 218 ? -17.156 -56.906 -16.922 1 87.44 218 ALA A N 1
ATOM 1670 C CA . ALA A 1 218 ? -16.125 -57.719 -16.328 1 87.44 218 ALA A CA 1
ATOM 1671 C C . ALA A 1 218 ? -16.719 -58.812 -15.438 1 87.44 218 ALA A C 1
ATOM 1673 O O . ALA A 1 218 ? -16.25 -59.969 -15.438 1 87.44 218 ALA A O 1
ATOM 1674 N N . GLU A 1 219 ? -17.734 -58.5 -14.742 1 92.12 219 GLU A N 1
ATOM 1675 C CA . GLU A 1 219 ? -18.422 -59.469 -13.891 1 92.12 219 GLU A CA 1
ATOM 1676 C C . GLU A 1 219 ? -19.109 -60.562 -14.734 1 92.12 219 GLU A C 1
ATOM 1678 O O . GLU A 1 219 ? -19.047 -61.75 -14.391 1 92.12 219 GLU A O 1
ATOM 1683 N N . ALA A 1 220 ? -19.672 -60.125 -15.82 1 90 220 ALA A N 1
ATOM 1684 C CA . ALA A 1 220 ? -20.328 -61.062 -16.719 1 90 220 ALA A CA 1
ATOM 1685 C C . ALA A 1 220 ? -19.312 -62 -17.359 1 90 220 ALA A C 1
ATOM 1687 O O . ALA A 1 220 ? -19.547 -63.219 -17.469 1 90 220 ALA A O 1
ATOM 1688 N N . GLU A 1 221 ? -18.234 -61.531 -17.781 1 86.94 221 GLU A N 1
ATOM 1689 C CA . GLU A 1 221 ? -17.203 -62.344 -18.406 1 86.94 221 GLU A CA 1
ATOM 1690 C C . GLU A 1 221 ? -16.547 -63.281 -17.406 1 86.94 221 GLU A C 1
ATOM 1692 O O . GLU A 1 221 ? -16.172 -64.375 -17.75 1 86.94 221 GLU A O 1
ATOM 1697 N N . PHE A 1 222 ? -16.375 -62.844 -16.172 1 88.44 222 PHE A N 1
ATOM 1698 C CA . PHE A 1 222 ? -15.828 -63.688 -15.117 1 88.44 222 PHE A CA 1
ATOM 1699 C C . PHE A 1 222 ? -16.75 -64.875 -14.828 1 88.44 222 PHE A C 1
ATOM 1701 O O . PHE A 1 222 ? -16.297 -66 -14.633 1 88.44 222 PHE A O 1
ATOM 1708 N N . GLN A 1 223 ? -18 -64.625 -14.867 1 90.62 223 GLN A N 1
ATOM 1709 C CA . GLN A 1 223 ? -18.984 -65.688 -14.586 1 90.62 223 GLN A CA 1
ATOM 1710 C C . GLN A 1 223 ? -18.969 -66.75 -15.648 1 90.62 223 GLN A C 1
ATOM 1712 O O . GLN A 1 223 ? -19.219 -67.938 -15.352 1 90.62 223 GLN A O 1
ATOM 1717 N N . ILE A 1 224 ? -18.531 -66.312 -16.844 1 88.56 224 ILE A N 1
ATOM 1718 C CA . ILE A 1 224 ? -18.5 -67.312 -17.906 1 88.56 224 ILE A CA 1
ATOM 1719 C C . ILE A 1 224 ? -17.062 -67.75 -18.156 1 88.56 224 ILE A C 1
ATOM 1721 O O . ILE A 1 224 ? -16.766 -68.438 -19.172 1 88.56 224 ILE A O 1
ATOM 1725 N N . GLY A 1 225 ? -16.047 -67.438 -17.219 1 83.06 225 GLY A N 1
ATOM 1726 C CA . GLY A 1 225 ? -14.68 -67.938 -17.203 1 83.06 225 GLY A CA 1
ATOM 1727 C C . GLY A 1 225 ? -13.797 -67.25 -18.25 1 83.06 225 GLY A C 1
ATOM 1728 O O . GLY A 1 225 ? -12.719 -67.75 -18.562 1 83.06 225 GLY A O 1
ATOM 1729 N N . MET A 1 226 ? -14.242 -66.125 -18.766 1 79.25 226 MET A N 1
ATOM 1730 C CA . MET A 1 226 ? -13.516 -65.438 -19.844 1 79.25 226 MET A CA 1
ATOM 1731 C C . MET A 1 226 ? -12.648 -64.312 -19.297 1 79.25 226 MET A C 1
ATOM 1733 O O . MET A 1 226 ? -11.844 -63.75 -20.031 1 79.25 226 MET A O 1
ATOM 1737 N N . ALA A 1 227 ? -12.875 -64 -18.094 1 79 227 ALA A N 1
ATOM 1738 C CA . ALA A 1 227 ? -12.07 -62.969 -17.484 1 79 227 ALA A CA 1
ATOM 1739 C C . ALA A 1 227 ? -11.516 -63.406 -16.141 1 79 227 ALA A C 1
ATOM 1741 O O . ALA A 1 227 ? -12.094 -64.25 -15.461 1 79 227 ALA A O 1
ATOM 1742 N N . ALA A 1 228 ? -10.398 -62.875 -15.844 1 83.88 228 ALA A N 1
ATOM 1743 C CA . ALA A 1 228 ? -9.766 -63.188 -14.562 1 83.88 228 ALA A CA 1
ATOM 1744 C C . ALA A 1 228 ? -10.398 -62.406 -13.43 1 83.88 228 ALA A C 1
ATOM 1746 O O . ALA A 1 228 ? -11.008 -61.344 -13.664 1 83.88 228 ALA A O 1
ATOM 1747 N N . LYS A 1 229 ? -10.281 -62.938 -12.266 1 86.25 229 LYS A N 1
ATOM 1748 C CA . LYS A 1 229 ? -10.742 -62.25 -11.07 1 86.25 229 LYS A CA 1
ATOM 1749 C C . LYS A 1 229 ? -10.031 -60.906 -10.922 1 86.25 229 LYS A C 1
ATOM 1751 O O . LYS A 1 229 ? -10.617 -59.938 -10.43 1 86.25 229 LYS A O 1
ATOM 1756 N N . PHE A 1 230 ? -8.859 -60.875 -11.422 1 83.69 230 PHE A N 1
ATOM 1757 C CA . PHE A 1 230 ? -8.055 -59.656 -11.398 1 83.69 230 PHE A CA 1
ATOM 1758 C C . PHE A 1 230 ? -8.742 -58.531 -12.18 1 83.69 230 PHE A C 1
ATOM 1760 O O . PHE A 1 230 ? -8.719 -57.375 -11.766 1 83.69 230 PHE A O 1
ATOM 1767 N N . ASP A 1 231 ? -9.43 -58.906 -13.227 1 83.75 231 ASP A N 1
ATOM 1768 C CA . ASP A 1 231 ? -10.094 -57.938 -14.07 1 83.75 231 ASP A CA 1
ATOM 1769 C C . ASP A 1 231 ? -11.297 -57.312 -13.359 1 83.75 231 ASP A C 1
ATOM 1771 O O . ASP A 1 231 ? -11.555 -56.125 -13.477 1 83.75 231 ASP A O 1
ATOM 1775 N N . VAL A 1 232 ? -11.961 -58.156 -12.656 1 88.25 232 VAL A N 1
ATOM 1776 C CA . VAL A 1 232 ? -13.117 -57.688 -11.914 1 88.25 232 VAL A CA 1
ATOM 1777 C C . VAL A 1 232 ? -12.672 -56.75 -10.781 1 88.25 232 VAL A C 1
ATOM 1779 O O . VAL A 1 232 ? -13.25 -55.688 -10.586 1 88.25 232 VAL A O 1
ATOM 1782 N N . LEU A 1 233 ? -11.602 -57.156 -10.109 1 89.5 233 LEU A N 1
ATOM 1783 C CA . LEU A 1 233 ? -11.086 -56.344 -9.008 1 89.5 233 LEU A CA 1
ATOM 1784 C C . LEU A 1 233 ? -10.555 -55 -9.523 1 89.5 233 LEU A C 1
ATOM 1786 O O . LEU A 1 233 ? -10.75 -53.969 -8.883 1 89.5 233 LEU A O 1
ATOM 1790 N N . ASN A 1 234 ? -9.898 -55.031 -10.602 1 87.25 234 ASN A N 1
ATOM 1791 C CA . ASN A 1 234 ? -9.383 -53.812 -11.219 1 87.25 234 ASN A CA 1
ATOM 1792 C C . ASN A 1 234 ? -10.516 -52.875 -11.617 1 87.25 234 ASN A C 1
ATOM 1794 O O . ASN A 1 234 ? -10.414 -51.656 -11.422 1 87.25 234 ASN A O 1
ATOM 1798 N N . ALA A 1 235 ? -11.562 -53.406 -12.156 1 87.94 235 ALA A N 1
ATOM 1799 C CA . ALA A 1 235 ? -12.719 -52.594 -12.531 1 87.94 235 ALA A CA 1
ATOM 1800 C C . ALA A 1 235 ? -13.383 -51.969 -11.312 1 87.94 235 ALA A C 1
ATOM 1802 O O . ALA A 1 235 ? -13.844 -50.812 -11.359 1 87.94 235 ALA A O 1
ATOM 1803 N N . ARG A 1 236 ? -13.367 -52.719 -10.211 1 91.75 236 ARG A N 1
ATOM 1804 C CA . ARG A 1 236 ? -13.945 -52.219 -8.977 1 91.75 236 ARG A CA 1
ATOM 1805 C C . ARG A 1 236 ? -13.125 -51.062 -8.422 1 91.75 236 ARG A C 1
ATOM 1807 O O . ARG A 1 236 ? -13.672 -50.062 -7.934 1 91.75 236 ARG A O 1
ATOM 1814 N N . VAL A 1 237 ? -11.844 -51.188 -8.445 1 90.81 237 VAL A N 1
ATOM 1815 C CA . VAL A 1 237 ? -10.945 -50.156 -7.977 1 90.81 237 VAL A CA 1
ATOM 1816 C C . VAL A 1 237 ? -11.125 -48.906 -8.82 1 90.81 237 VAL A C 1
ATOM 1818 O O . VAL A 1 237 ? -11.219 -47.781 -8.281 1 90.81 237 VAL A O 1
ATOM 1821 N N . ASN A 1 238 ? -11.18 -49.062 -10.133 1 90.38 238 ASN A N 1
ATOM 1822 C CA . ASN A 1 238 ? -11.359 -47.906 -11.039 1 90.38 238 ASN A CA 1
ATOM 1823 C C . ASN A 1 238 ? -12.68 -47.188 -10.781 1 90.38 238 ASN A C 1
ATOM 1825 O O . ASN A 1 238 ? -12.727 -45.969 -10.789 1 90.38 238 ASN A O 1
ATOM 1829 N N . LEU A 1 239 ? -13.719 -47.938 -10.57 1 92.06 239 LEU A N 1
ATOM 1830 C CA . LEU A 1 239 ? -15.008 -47.344 -10.266 1 92.06 239 LEU A CA 1
ATOM 1831 C C . LEU A 1 239 ? -14.953 -46.562 -8.953 1 92.06 239 LEU A C 1
ATOM 1833 O O . LEU A 1 239 ? -15.484 -45.438 -8.852 1 92.06 239 LEU A O 1
ATOM 1837 N N . SER A 1 240 ? -14.281 -47.156 -7.941 1 94.19 240 SER A N 1
ATOM 1838 C CA . SER A 1 240 ? -14.156 -46.5 -6.652 1 94.19 240 SER A CA 1
ATOM 1839 C C . SER A 1 240 ? -13.391 -45.188 -6.785 1 94.19 240 SER A C 1
ATOM 1841 O O . SER A 1 240 ? -13.758 -44.188 -6.18 1 94.19 240 SER A O 1
ATOM 1843 N N . ASN A 1 241 ? -12.312 -45.188 -7.559 1 92.12 241 ASN A N 1
ATOM 1844 C CA . ASN A 1 241 ? -11.547 -43.969 -7.816 1 92.12 241 ASN A CA 1
ATOM 1845 C C . ASN A 1 241 ? -12.383 -42.906 -8.539 1 92.12 241 ASN A C 1
ATOM 1847 O O . ASN A 1 241 ? -12.281 -41.719 -8.25 1 92.12 241 ASN A O 1
ATOM 1851 N N . ALA A 1 242 ? -13.164 -43.344 -9.445 1 93.31 242 ALA A N 1
ATOM 1852 C CA . ALA A 1 242 ? -14.031 -42.438 -10.188 1 93.31 242 ALA A CA 1
ATOM 1853 C C . ALA A 1 242 ? -15.062 -41.812 -9.266 1 93.31 242 ALA A C 1
ATOM 1855 O O . ALA A 1 242 ? -15.383 -40.625 -9.406 1 93.31 242 ALA A O 1
ATOM 1856 N N . LYS A 1 243 ? -15.531 -42.625 -8.344 1 94.75 243 LYS A N 1
ATOM 1857 C CA . LYS A 1 243 ? -16.5 -42.094 -7.383 1 94.75 243 LYS A CA 1
ATOM 1858 C C . LYS A 1 243 ? -15.852 -41.062 -6.469 1 94.75 243 LYS A C 1
ATOM 1860 O O . LYS A 1 243 ? -16.469 -40.031 -6.141 1 94.75 243 LYS A O 1
ATOM 1865 N N . LEU A 1 244 ? -14.641 -41.312 -6.059 1 93.81 244 LEU A N 1
ATOM 1866 C CA . LEU A 1 244 ? -13.898 -40.375 -5.242 1 93.81 244 LEU A CA 1
ATOM 1867 C C . LEU A 1 244 ? -13.688 -39.062 -5.996 1 93.81 244 LEU A C 1
ATOM 1869 O O . LEU A 1 244 ? -13.82 -37.969 -5.418 1 93.81 244 LEU A O 1
ATOM 1873 N N . ASN A 1 245 ? -13.344 -39.125 -7.207 1 94.44 245 ASN A N 1
ATOM 1874 C CA . ASN A 1 245 ? -13.156 -37.969 -8.039 1 94.44 245 ASN A CA 1
ATOM 1875 C C . ASN A 1 245 ? -14.453 -37.156 -8.18 1 94.44 245 ASN A C 1
ATOM 1877 O O . ASN A 1 245 ? -14.43 -35.938 -8.219 1 94.44 245 ASN A O 1
ATOM 1881 N N . LEU A 1 246 ? -15.578 -37.844 -8.344 1 95.56 246 LEU A N 1
ATOM 1882 C CA . LEU A 1 246 ? -16.875 -37.188 -8.438 1 95.56 246 LEU A CA 1
ATOM 1883 C C . LEU A 1 246 ? -17.188 -36.438 -7.148 1 95.56 246 LEU A C 1
ATOM 1885 O O . LEU A 1 246 ? -17.672 -35.312 -7.191 1 95.56 246 LEU A O 1
ATOM 1889 N N . ILE A 1 247 ? -16.844 -37.031 -5.996 1 95.88 247 ILE A N 1
ATOM 1890 C CA . ILE A 1 247 ? -17.062 -36.375 -4.703 1 95.88 247 ILE A CA 1
ATOM 1891 C C . ILE A 1 247 ? -16.25 -35.062 -4.637 1 95.88 247 ILE A C 1
ATOM 1893 O O . ILE A 1 247 ? -16.781 -34.031 -4.223 1 95.88 247 ILE A O 1
ATOM 1897 N N . THR A 1 248 ? -15.023 -35.156 -5.023 1 96.31 248 THR A N 1
ATOM 1898 C CA . THR A 1 248 ? -14.156 -34 -5.035 1 96.31 248 THR A CA 1
ATOM 1899 C C . THR A 1 248 ? -14.703 -32.906 -5.977 1 96.31 248 THR A C 1
ATOM 1901 O O . THR A 1 248 ? -14.711 -31.734 -5.641 1 96.31 248 THR A O 1
ATOM 1904 N N . ALA A 1 249 ? -15.133 -33.312 -7.152 1 96.94 249 ALA A N 1
ATOM 1905 C CA . ALA A 1 249 ? -15.68 -32.375 -8.133 1 96.94 249 ALA A CA 1
ATOM 1906 C C . ALA A 1 249 ? -16.938 -31.703 -7.594 1 96.94 249 ALA A C 1
ATOM 1908 O O . ALA A 1 249 ? -17.125 -30.5 -7.789 1 96.94 249 ALA A O 1
ATOM 1909 N N . GLU A 1 250 ? -17.766 -32.469 -6.914 1 96.81 250 GLU A N 1
ATOM 1910 C CA . GLU A 1 250 ? -18.984 -31.906 -6.344 1 96.81 250 GLU A CA 1
ATOM 1911 C C . GLU A 1 250 ? -18.672 -30.891 -5.242 1 96.81 250 GLU A C 1
ATOM 1913 O O . GLU A 1 250 ? -19.328 -29.859 -5.125 1 96.81 250 GLU A O 1
ATOM 1918 N N . ASN A 1 251 ? -17.703 -31.188 -4.426 1 96.56 251 ASN A N 1
ATOM 1919 C CA . ASN A 1 251 ? -17.266 -30.234 -3.408 1 96.56 251 ASN A CA 1
ATOM 1920 C C . ASN A 1 251 ? -16.719 -28.953 -4.031 1 96.56 251 ASN A C 1
ATOM 1922 O O . ASN A 1 251 ? -16.906 -27.859 -3.488 1 96.56 251 ASN A O 1
ATOM 1926 N N . ASN A 1 252 ? -16 -29.109 -5.098 1 97.44 252 ASN A N 1
ATOM 1927 C CA . ASN A 1 252 ? -15.469 -27.938 -5.793 1 97.44 252 ASN A CA 1
ATOM 1928 C C . ASN A 1 252 ? -16.594 -27.031 -6.281 1 97.44 252 ASN A C 1
ATOM 1930 O O . ASN A 1 252 ? -16.438 -25.812 -6.301 1 97.44 252 ASN A O 1
ATOM 1934 N N . VAL A 1 253 ? -17.703 -27.594 -6.727 1 96.88 253 VAL A N 1
ATOM 1935 C CA . VAL A 1 253 ? -18.859 -26.797 -7.133 1 96.88 253 VAL A CA 1
ATOM 1936 C C . VAL A 1 253 ? -19.406 -26.016 -5.93 1 96.88 253 VAL A C 1
ATOM 1938 O O . VAL A 1 253 ? -19.672 -24.828 -6.023 1 96.88 253 VAL A O 1
ATOM 1941 N N . THR A 1 254 ? -19.5 -26.688 -4.758 1 96.12 254 THR A N 1
ATOM 1942 C CA . THR A 1 254 ? -20 -26.062 -3.547 1 96.12 254 THR A CA 1
ATOM 1943 C C . THR A 1 254 ? -19.109 -24.906 -3.121 1 96.12 254 THR A C 1
ATOM 1945 O O . THR A 1 254 ? -19.594 -23.812 -2.822 1 96.12 254 THR A O 1
ATOM 1948 N N . THR A 1 255 ? -17.844 -25.156 -3.154 1 97.06 255 THR A N 1
ATOM 1949 C CA . THR A 1 255 ? -16.906 -24.125 -2.719 1 97.06 255 THR A CA 1
ATOM 1950 C C . THR A 1 255 ? -16.859 -22.969 -3.715 1 97.06 255 THR A C 1
ATOM 1952 O O . THR A 1 255 ? -16.703 -21.812 -3.324 1 97.06 255 THR A O 1
ATOM 1955 N N . SER A 1 256 ? -16.953 -23.297 -5.016 1 97.75 256 SER A N 1
ATOM 1956 C CA . SER A 1 256 ? -16.938 -22.25 -6.023 1 97.75 256 SER A CA 1
ATOM 1957 C C . SER A 1 256 ? -18.203 -21.406 -5.965 1 97.75 256 SER A C 1
ATOM 1959 O O . SER A 1 256 ? -18.172 -20.203 -6.266 1 97.75 256 SER A O 1
ATOM 1961 N N . ARG A 1 257 ? -19.266 -22 -5.586 1 96.25 257 ARG A N 1
ATOM 1962 C CA . ARG A 1 257 ? -20.5 -21.234 -5.395 1 96.25 257 ARG A CA 1
ATOM 1963 C C . ARG A 1 257 ? -20.359 -20.25 -4.246 1 96.25 257 ARG A C 1
ATOM 1965 O O . ARG A 1 257 ? -20.781 -19.094 -4.355 1 96.25 257 ARG A O 1
ATOM 1972 N N . VAL A 1 258 ? -19.797 -20.703 -3.145 1 95.94 258 VAL A N 1
ATOM 1973 C CA . VAL A 1 258 ? -19.531 -19.828 -2.012 1 95.94 258 VAL A CA 1
ATOM 1974 C C . VAL A 1 258 ? -18.609 -18.688 -2.443 1 95.94 258 VAL A C 1
ATOM 1976 O O . VAL A 1 258 ? -18.812 -17.531 -2.068 1 95.94 258 VAL A O 1
ATOM 1979 N N . ALA A 1 259 ? -17.625 -19.031 -3.238 1 97.25 259 ALA A N 1
ATOM 1980 C CA . ALA A 1 259 ? -16.672 -18.047 -3.717 1 97.25 259 ALA A CA 1
ATOM 1981 C C . ALA A 1 259 ? -17.344 -17 -4.598 1 97.25 259 ALA A C 1
ATOM 1983 O O . ALA A 1 259 ? -17 -15.82 -4.535 1 97.25 259 ALA A O 1
ATOM 1984 N N . LEU A 1 260 ? -18.25 -17.438 -5.438 1 97.81 260 LEU A N 1
ATOM 1985 C CA . LEU A 1 260 ? -18.969 -16.484 -6.297 1 97.81 260 LEU A CA 1
ATOM 1986 C C . LEU A 1 260 ? -19.844 -15.555 -5.469 1 97.81 260 LEU A C 1
ATOM 1988 O O . LEU A 1 260 ? -19.875 -14.352 -5.723 1 97.81 260 LEU A O 1
ATOM 1992 N N . ASN A 1 261 ? -20.484 -16.125 -4.473 1 96.62 261 ASN A N 1
ATOM 1993 C CA . ASN A 1 261 ? -21.281 -15.289 -3.578 1 96.62 261 ASN A CA 1
ATOM 1994 C C . ASN A 1 261 ? -20.422 -14.227 -2.895 1 96.62 261 ASN A C 1
ATOM 1996 O O . ASN A 1 261 ? -20.812 -13.062 -2.82 1 96.62 261 ASN A O 1
ATOM 2000 N N . ASN A 1 262 ? -19.297 -14.672 -2.404 1 96.69 262 ASN A N 1
ATOM 2001 C CA . ASN A 1 262 ? -18.375 -13.742 -1.773 1 96.69 262 ASN A CA 1
ATOM 2002 C C . ASN A 1 262 ? -17.891 -12.672 -2.754 1 96.69 262 ASN A C 1
ATOM 2004 O O . ASN A 1 262 ? -17.781 -11.5 -2.395 1 96.69 262 ASN A O 1
ATOM 2008 N N . ALA A 1 263 ? -17.594 -13.086 -3.98 1 97.88 263 ALA A N 1
ATOM 2009 C CA . ALA A 1 263 ? -17.141 -12.156 -5.004 1 97.88 263 ALA A CA 1
ATOM 2010 C C . ALA A 1 263 ? -18.203 -11.109 -5.32 1 97.88 263 ALA A C 1
ATOM 2012 O O . ALA A 1 263 ? -17.875 -9.953 -5.617 1 97.88 263 ALA A O 1
ATOM 2013 N N . MET A 1 264 ? -19.453 -11.531 -5.242 1 96.75 264 MET A N 1
ATOM 2014 C CA . MET A 1 264 ? -20.562 -10.617 -5.52 1 96.75 264 MET A CA 1
ATOM 2015 C C . MET A 1 264 ? -20.859 -9.742 -4.305 1 96.75 264 MET A C 1
ATOM 2017 O O . MET A 1 264 ? -21.594 -8.75 -4.41 1 96.75 264 MET A O 1
ATOM 2021 N N . GLY A 1 265 ? -20.297 -10.148 -3.131 1 95.62 265 GLY A N 1
ATOM 2022 C CA . GLY A 1 265 ? -20.516 -9.375 -1.915 1 95.62 265 GLY A CA 1
ATOM 2023 C C . GLY A 1 265 ? -21.859 -9.633 -1.271 1 95.62 265 GLY A C 1
ATOM 2024 O O . GLY A 1 265 ? -22.453 -8.727 -0.664 1 95.62 265 GLY A O 1
ATOM 2025 N N . ILE A 1 266 ? -22.391 -10.805 -1.522 1 92.25 266 ILE A N 1
ATOM 2026 C CA . ILE A 1 266 ? -23.719 -11.086 -0.99 1 92.25 266 ILE A CA 1
ATOM 2027 C C . ILE A 1 266 ? -23.672 -12.359 -0.148 1 92.25 266 ILE A C 1
ATOM 2029 O O . ILE A 1 266 ? -22.766 -13.172 -0.282 1 92.25 266 ILE A O 1
ATOM 2033 N N . GLU A 1 267 ? -24.562 -12.391 0.723 1 89.69 267 GLU A N 1
ATOM 2034 C CA . GLU A 1 267 ? -24.859 -13.609 1.48 1 89.69 267 GLU A CA 1
ATOM 2035 C C . GLU A 1 267 ? -26.203 -14.203 1.061 1 89.69 267 GLU A C 1
ATOM 2037 O O . GLU A 1 267 ? -27.234 -13.531 1.109 1 89.69 267 GLU A O 1
ATOM 2042 N N . THR A 1 268 ? -26.062 -15.352 0.498 1 85.94 268 THR A N 1
ATOM 2043 C CA . THR A 1 268 ? -27.312 -15.992 0.07 1 85.94 268 THR A CA 1
ATOM 2044 C C . THR A 1 268 ? -27.219 -17.5 0.244 1 85.94 268 THR A C 1
ATOM 2046 O O . THR A 1 268 ? -26.125 -18.062 0.273 1 85.94 268 THR A O 1
ATOM 2049 N N . ASN A 1 269 ? -28.391 -18.078 0.427 1 84.88 269 ASN A N 1
ATOM 2050 C CA . ASN A 1 269 ? -28.516 -19.531 0.46 1 84.88 269 ASN A CA 1
ATOM 2051 C C . ASN A 1 269 ? -29.344 -20.047 -0.715 1 84.88 269 ASN A C 1
ATOM 2053 O O . ASN A 1 269 ? -29.656 -21.234 -0.779 1 84.88 269 ASN A O 1
ATOM 2057 N N . VAL A 1 270 ? -29.578 -19.141 -1.606 1 83.38 270 VAL A N 1
ATOM 2058 C CA . VAL A 1 270 ? -30.375 -19.5 -2.766 1 83.38 270 VAL A CA 1
ATOM 2059 C C . VAL A 1 270 ? -29.516 -20.281 -3.762 1 83.38 270 VAL A C 1
ATOM 2061 O O . VAL A 1 270 ? -28.359 -19.938 -3.994 1 83.38 270 VAL A O 1
ATOM 2064 N N . SER A 1 271 ? -30.094 -21.297 -4.23 1 88 271 SER A N 1
ATOM 2065 C CA . SER A 1 271 ? -29.438 -22.078 -5.273 1 88 271 SER A CA 1
ATOM 2066 C C . SER A 1 271 ? -29.766 -21.531 -6.66 1 88 271 SER A C 1
ATOM 2068 O O . SER A 1 271 ? -30.922 -21.203 -6.949 1 88 271 SER A O 1
ATOM 2070 N N . TYR A 1 272 ? -28.797 -21.203 -7.359 1 93.06 272 TYR A N 1
ATOM 2071 C CA . TYR A 1 272 ? -28.969 -20.734 -8.727 1 93.06 272 TYR A CA 1
ATOM 2072 C C . TYR A 1 272 ? -28.078 -21.5 -9.695 1 93.06 272 TYR A C 1
ATOM 2074 O O . TYR A 1 272 ? -27.094 -22.109 -9.289 1 93.06 272 TYR A O 1
ATOM 2082 N N . SER A 1 273 ? -28.547 -21.531 -10.938 1 94.69 273 SER A N 1
ATOM 2083 C CA . SER A 1 273 ? -27.75 -22.094 -12.016 1 94.69 273 SER A CA 1
ATOM 2084 C C . SER A 1 273 ? -26.984 -21.016 -12.773 1 94.69 273 SER A C 1
ATOM 2086 O O . SER A 1 273 ? -27.328 -19.844 -12.695 1 94.69 273 SER A O 1
ATOM 2088 N N . VAL A 1 274 ? -25.891 -21.484 -13.367 1 97 274 VAL A N 1
ATOM 2089 C CA . VAL A 1 274 ? -25.094 -20.547 -14.156 1 97 274 VAL A CA 1
ATOM 2090 C C . VAL A 1 274 ? -24.969 -21.047 -15.586 1 97 274 VAL A C 1
ATOM 2092 O O . VAL A 1 274 ? -25.266 -22.219 -15.875 1 97 274 VAL A O 1
ATOM 2095 N N . ASP A 1 275 ? -24.609 -20.125 -16.453 1 93.81 275 ASP A N 1
ATOM 2096 C CA . ASP A 1 275 ? -24.391 -20.5 -17.844 1 93.81 275 ASP A CA 1
ATOM 2097 C C . ASP A 1 275 ? -23.094 -21.281 -18.016 1 93.81 275 ASP A C 1
ATOM 2099 O O . ASP A 1 275 ? -22.062 -20.891 -17.469 1 93.81 275 ASP A O 1
ATOM 2103 N N . THR A 1 276 ? -23.219 -22.406 -18.641 1 94.88 276 THR A N 1
ATOM 2104 C CA . THR A 1 276 ? -22.031 -23.188 -18.969 1 94.88 276 THR A CA 1
ATOM 2105 C C . THR A 1 276 ? -21.859 -23.281 -20.484 1 94.88 276 THR A C 1
ATOM 2107 O O . THR A 1 276 ? -22.828 -23.484 -21.219 1 94.88 276 THR A O 1
ATOM 2110 N N . ASP A 1 277 ? -20.688 -22.828 -20.969 1 89.5 277 ASP A N 1
ATOM 2111 C CA . ASP A 1 277 ? -20.422 -22.938 -22.406 1 89.5 27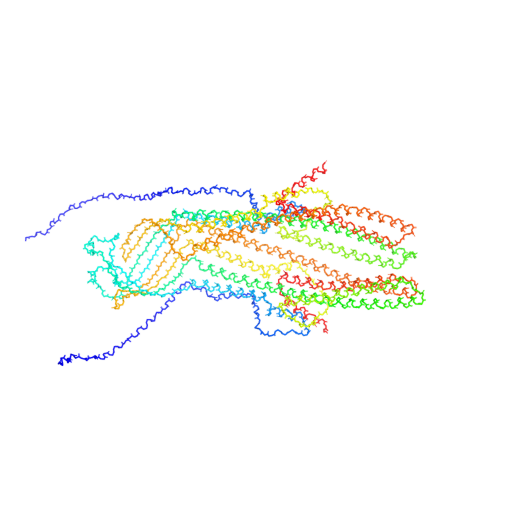7 ASP A CA 1
ATOM 2112 C C . ASP A 1 277 ? -18.938 -23.188 -22.656 1 89.5 277 ASP A C 1
ATOM 2114 O O . ASP A 1 277 ? -18.078 -22.672 -21.953 1 89.5 277 ASP A O 1
ATOM 2118 N N . LEU A 1 278 ? -18.734 -23.984 -23.672 1 92 278 LEU A N 1
ATOM 2119 C CA . LEU A 1 278 ? -17.359 -24.312 -24.031 1 92 278 LEU A CA 1
ATOM 2120 C C . LEU A 1 278 ? -16.953 -23.625 -25.328 1 92 278 LEU A C 1
ATOM 2122 O O . LEU A 1 278 ? -16.047 -24.078 -26.031 1 92 278 LEU A O 1
ATOM 2126 N N . THR A 1 279 ? -17.656 -22.516 -25.578 1 87.56 279 THR A N 1
ATOM 2127 C CA . THR A 1 279 ? -17.312 -21.75 -26.781 1 87.56 279 THR A CA 1
ATOM 2128 C C . THR A 1 279 ? -15.938 -21.109 -26.625 1 87.56 279 THR A C 1
ATOM 2130 O O . THR A 1 279 ? -15.617 -20.547 -25.578 1 87.56 279 THR A O 1
ATOM 2133 N N . PHE A 1 280 ? -15.172 -21.312 -27.641 1 88.31 280 PHE A N 1
ATOM 2134 C CA . PHE A 1 280 ? -13.812 -20.781 -27.672 1 88.31 280 PHE A CA 1
ATOM 2135 C C . PHE A 1 280 ? -13.633 -19.844 -28.859 1 88.31 280 PHE A C 1
ATOM 2137 O O . PHE A 1 280 ? -13.75 -20.25 -30.016 1 88.31 280 PHE A O 1
ATOM 2144 N N . VAL A 1 281 ? -13.453 -18.562 -28.578 1 85.69 281 VAL A N 1
ATOM 2145 C CA . VAL A 1 281 ? -13.148 -17.547 -29.594 1 85.69 281 VAL A CA 1
ATOM 2146 C C . VAL A 1 281 ? -11.773 -16.938 -29.312 1 85.69 281 VAL A C 1
ATOM 2148 O O . VAL A 1 281 ? -11.594 -16.219 -28.328 1 85.69 281 VAL A O 1
ATOM 2151 N N . PRO A 1 282 ? -10.812 -17.203 -30.25 1 89.5 282 PRO A N 1
ATOM 2152 C CA . PRO A 1 282 ? -9.461 -16.688 -30.016 1 89.5 282 PRO A CA 1
ATOM 2153 C C . PRO A 1 282 ? -9.43 -15.156 -29.938 1 89.5 282 PRO A C 1
ATOM 2155 O O . PRO A 1 282 ? -10.156 -14.477 -30.672 1 89.5 282 PRO A O 1
ATOM 2158 N N . PHE A 1 283 ? -8.711 -14.633 -29 1 87.12 283 PHE A N 1
ATOM 2159 C CA . PHE A 1 283 ? -8.516 -13.211 -28.781 1 87.12 283 PHE A CA 1
ATOM 2160 C C . PHE A 1 283 ? -7.168 -12.758 -29.344 1 87.12 283 PHE A C 1
ATOM 2162 O O . PHE A 1 283 ? -6.125 -13.281 -28.953 1 87.12 283 PHE A O 1
ATOM 2169 N N . ASP A 1 284 ? -7.188 -11.891 -30.281 1 84.25 284 ASP A N 1
ATOM 2170 C CA . ASP A 1 284 ? -5.945 -11.344 -30.812 1 84.25 284 ASP A CA 1
ATOM 2171 C C . ASP A 1 284 ? -5.457 -10.164 -29.984 1 84.25 284 ASP A C 1
ATOM 2173 O O . ASP A 1 284 ? -6.086 -9.102 -29.969 1 84.25 284 ASP A O 1
ATOM 2177 N N . ALA A 1 285 ? -4.418 -10.414 -29.344 1 83.88 285 ALA A N 1
ATOM 2178 C CA . ALA A 1 285 ? -3.893 -9.406 -28.438 1 83.88 285 ALA A CA 1
ATOM 2179 C C . ALA A 1 285 ? -2.588 -8.812 -28.953 1 83.88 285 ALA A C 1
ATOM 2181 O O . ALA A 1 285 ? -1.6 -9.531 -29.141 1 83.88 285 ALA A O 1
ATOM 2182 N N . ASP A 1 286 ? -2.654 -7.543 -29.328 1 90.62 286 ASP A N 1
ATOM 2183 C CA . ASP A 1 286 ? -1.437 -6.805 -29.656 1 90.62 286 ASP A CA 1
ATOM 2184 C C . ASP A 1 286 ? -0.842 -6.156 -28.406 1 90.62 286 ASP A C 1
ATOM 2186 O O . ASP A 1 286 ? -1.404 -5.203 -27.859 1 90.62 286 ASP A O 1
ATOM 2190 N N . ALA A 1 287 ? 0.323 -6.594 -28.094 1 91.06 287 ALA A N 1
ATOM 2191 C CA . ALA A 1 287 ? 0.938 -6.18 -26.844 1 91.06 287 ALA A CA 1
ATOM 2192 C C . ALA A 1 287 ? 1.162 -4.668 -26.812 1 91.06 287 ALA A C 1
ATOM 2194 O O . ALA A 1 287 ? 0.835 -4.004 -25.828 1 91.06 287 ALA A O 1
ATOM 2195 N N . THR A 1 288 ? 1.701 -4.125 -27.859 1 91.75 288 THR A N 1
ATOM 2196 C CA . THR A 1 288 ? 2.043 -2.709 -27.922 1 91.75 288 THR A CA 1
ATOM 2197 C C . THR A 1 288 ? 0.791 -1.845 -27.797 1 91.75 288 THR A C 1
ATOM 2199 O O . THR A 1 288 ? 0.762 -0.891 -27.016 1 91.75 288 THR A O 1
ATOM 2202 N N . LYS A 1 289 ? -0.204 -2.258 -28.516 1 93.94 289 LYS A N 1
ATOM 2203 C CA . LYS A 1 289 ? -1.454 -1.504 -28.484 1 93.94 289 LYS A CA 1
ATOM 2204 C C . LYS A 1 289 ? -2.111 -1.581 -27.109 1 93.94 289 LYS A C 1
ATOM 2206 O O . LYS A 1 289 ? -2.576 -0.569 -26.578 1 93.94 289 LYS A O 1
ATOM 2211 N N . LEU A 1 290 ? -2.143 -2.719 -26.516 1 95.81 290 LEU A N 1
ATOM 2212 C CA . LEU A 1 290 ? -2.801 -2.922 -25.234 1 95.81 290 LEU A CA 1
ATOM 2213 C C . LEU A 1 290 ? -2.049 -2.199 -24.125 1 95.81 290 LEU A C 1
ATOM 2215 O O . LEU A 1 290 ? -2.666 -1.649 -23.203 1 95.81 290 LEU A O 1
ATOM 2219 N N . ILE A 1 291 ? -0.725 -2.184 -24.234 1 95.38 291 ILE A N 1
ATOM 2220 C CA . ILE A 1 291 ? 0.086 -1.488 -23.234 1 95.38 291 ILE A CA 1
ATOM 2221 C C . ILE A 1 291 ? -0.174 0.015 -23.312 1 95.38 291 ILE A C 1
ATOM 2223 O O . ILE A 1 291 ? -0.352 0.676 -22.281 1 95.38 291 ILE A O 1
ATOM 2227 N N . HIS A 1 292 ? -0.226 0.532 -24.531 1 94.75 292 HIS A N 1
ATOM 2228 C CA . HIS A 1 292 ? -0.514 1.949 -24.719 1 94.75 292 HIS A CA 1
ATOM 2229 C C . HIS A 1 292 ? -1.895 2.307 -24.172 1 94.75 292 HIS A C 1
ATOM 2231 O O . HIS A 1 292 ? -2.057 3.32 -23.5 1 94.75 292 HIS A O 1
ATOM 2237 N N . MET A 1 293 ? -2.818 1.463 -24.422 1 94.81 293 MET A N 1
ATOM 2238 C CA . MET A 1 293 ? -4.18 1.677 -23.938 1 94.81 293 MET A CA 1
ATOM 2239 C C . MET A 1 293 ? -4.215 1.672 -22.406 1 94.81 293 MET A C 1
ATOM 2241 O O . MET A 1 293 ? -4.887 2.506 -21.797 1 94.81 293 MET A O 1
ATOM 2245 N N . ALA A 1 294 ? -3.523 0.774 -21.812 1 96.69 294 ALA A N 1
ATOM 2246 C CA . ALA A 1 294 ? -3.496 0.657 -20.359 1 96.69 294 ALA A CA 1
ATOM 2247 C C . ALA A 1 294 ? -2.852 1.885 -19.719 1 96.69 294 ALA A C 1
ATOM 2249 O O . ALA A 1 294 ? -3.35 2.406 -18.719 1 96.69 294 ALA A O 1
ATOM 2250 N N . LEU A 1 295 ? -1.761 2.365 -20.344 1 96.06 295 LEU A N 1
ATOM 2251 C CA . LEU A 1 295 ? -1.025 3.498 -19.797 1 96.06 295 LEU A CA 1
ATOM 2252 C C . LEU A 1 295 ? -1.829 4.785 -19.938 1 96.06 295 LEU A C 1
ATOM 2254 O O . LEU A 1 295 ? -1.573 5.762 -19.219 1 96.06 295 LEU A O 1
ATOM 2258 N N . GLU A 1 296 ? -2.844 4.734 -20.766 1 92.5 296 GLU A N 1
ATOM 2259 C CA . GLU A 1 296 ? -3.666 5.922 -20.984 1 92.5 296 GLU A CA 1
ATOM 2260 C C . GLU A 1 296 ? -4.941 5.867 -20.141 1 92.5 296 GLU A C 1
ATOM 2262 O O . GLU A 1 296 ? -5.449 6.902 -19.703 1 92.5 296 GLU A O 1
ATOM 2267 N N . ASN A 1 297 ? -5.402 4.605 -19.938 1 89.12 297 ASN A N 1
ATOM 2268 C CA . ASN A 1 297 ? -6.781 4.543 -19.453 1 89.12 297 ASN A CA 1
ATOM 2269 C C . ASN A 1 297 ? -6.875 3.891 -18.078 1 89.12 297 ASN A C 1
ATOM 2271 O O . ASN A 1 297 ? -7.926 3.932 -17.438 1 89.12 297 ASN A O 1
ATOM 2275 N N . ARG A 1 298 ? -5.879 3.312 -17.578 1 96.19 298 ARG A N 1
ATOM 2276 C CA . ARG A 1 298 ? -6.02 2.537 -16.344 1 96.19 298 ARG A CA 1
ATOM 2277 C C . ARG A 1 298 ? -6.23 3.451 -15.141 1 96.19 298 ARG A C 1
ATOM 2279 O O . ARG A 1 298 ? -5.418 4.34 -14.883 1 96.19 298 ARG A O 1
ATOM 2286 N N . PRO A 1 299 ? -7.316 3.18 -14.375 1 97.25 299 PRO A N 1
ATOM 2287 C CA . PRO A 1 299 ? -7.699 4.098 -13.297 1 97.25 299 PRO A CA 1
ATOM 2288 C C . PRO A 1 299 ? -6.668 4.152 -12.18 1 97.25 299 PRO A C 1
ATOM 2290 O O . PRO A 1 299 ? -6.492 5.195 -11.539 1 97.25 299 PRO A O 1
ATOM 2293 N N . ASP A 1 300 ? -5.957 3.078 -11.914 1 97.19 300 ASP A N 1
ATOM 2294 C CA . ASP A 1 300 ? -4.992 3.096 -10.828 1 97.19 300 ASP A CA 1
ATOM 2295 C C . ASP A 1 300 ? -3.799 3.99 -11.164 1 97.19 300 ASP A C 1
ATOM 2297 O O . ASP A 1 300 ? -3.242 4.648 -10.281 1 97.19 300 ASP A O 1
ATOM 2301 N N . LEU A 1 301 ? -3.406 4.023 -12.469 1 97.69 301 LEU A N 1
ATOM 2302 C CA . LEU A 1 301 ? -2.359 4.949 -12.883 1 97.69 301 LEU A CA 1
ATOM 2303 C C . LEU A 1 301 ? -2.84 6.391 -12.797 1 97.69 301 LEU A C 1
ATOM 2305 O O . LEU A 1 301 ? -2.115 7.262 -12.312 1 97.69 301 LEU A O 1
ATOM 2309 N N . SER A 1 302 ? -4.078 6.609 -13.234 1 97.5 302 SER A N 1
ATOM 2310 C CA . SER A 1 302 ? -4.66 7.945 -13.117 1 97.5 302 SER A CA 1
ATOM 2311 C C . SER A 1 302 ? -4.723 8.398 -11.664 1 97.5 302 SER A C 1
ATOM 2313 O O . SER A 1 302 ? -4.477 9.57 -11.367 1 97.5 302 SER A O 1
ATOM 2315 N N . SER A 1 303 ? -5.051 7.441 -10.773 1 98.06 303 SER A N 1
ATOM 2316 C CA . SER A 1 303 ? -5.09 7.746 -9.344 1 98.06 303 SER A CA 1
ATOM 2317 C C . SER A 1 303 ? -3.721 8.18 -8.836 1 98.06 303 SER A C 1
ATOM 2319 O O . SER A 1 303 ? -3.607 9.164 -8.102 1 98.06 303 SER A O 1
ATOM 2321 N N . ALA A 1 304 ? -2.678 7.484 -9.281 1 97.69 304 ALA A N 1
ATOM 2322 C CA . ALA A 1 304 ? -1.313 7.805 -8.859 1 97.69 304 ALA A CA 1
ATOM 2323 C C . ALA A 1 304 ? -0.874 9.156 -9.422 1 97.69 304 ALA A C 1
ATOM 2325 O O . ALA A 1 304 ? -0.203 9.93 -8.734 1 97.69 304 ALA A O 1
ATOM 2326 N N . VAL A 1 305 ? -1.279 9.461 -10.664 1 97.94 305 VAL A N 1
ATOM 2327 C CA . VAL A 1 305 ? -0.947 10.734 -11.297 1 97.94 305 VAL A CA 1
ATOM 2328 C C . VAL A 1 305 ? -1.618 11.875 -10.539 1 97.94 305 VAL A C 1
ATOM 2330 O O . VAL A 1 305 ? -0.975 12.883 -10.227 1 97.94 305 VAL A O 1
ATOM 2333 N N . ASN A 1 306 ? -2.891 11.672 -10.227 1 98.25 306 ASN A N 1
ATOM 2334 C CA . ASN A 1 306 ? -3.619 12.711 -9.508 1 98.25 306 ASN A CA 1
ATOM 2335 C C . ASN A 1 306 ? -3.07 12.906 -8.094 1 98.25 306 ASN A C 1
ATOM 2337 O O . ASN A 1 306 ? -3.037 14.023 -7.59 1 98.25 306 ASN A O 1
ATOM 2341 N N . GLN A 1 307 ? -2.594 11.852 -7.48 1 97.75 307 GLN A N 1
ATOM 2342 C CA . GLN A 1 307 ? -1.965 11.969 -6.168 1 97.75 307 GLN A CA 1
ATOM 2343 C C . GLN A 1 307 ? -0.665 12.766 -6.254 1 97.75 307 GLN A C 1
ATOM 2345 O O . GLN A 1 307 ? -0.384 13.602 -5.391 1 97.75 307 GLN A O 1
ATOM 2350 N N . LYS A 1 308 ? 0.115 12.523 -7.285 1 97.94 308 LYS A N 1
ATOM 2351 C CA . LYS A 1 308 ? 1.339 13.281 -7.512 1 97.94 308 LYS A CA 1
ATOM 2352 C C . LYS A 1 308 ? 1.031 14.758 -7.734 1 97.94 308 LYS A C 1
ATOM 2354 O O . LYS A 1 308 ? 1.719 15.633 -7.195 1 97.94 308 LYS A O 1
ATOM 2359 N N . LEU A 1 309 ? -0.036 15.031 -8.469 1 98.31 309 LEU A N 1
ATOM 2360 C CA . LEU A 1 309 ? -0.437 16.406 -8.727 1 98.31 309 LEU A CA 1
ATOM 2361 C C . LEU A 1 309 ? -0.91 17.094 -7.441 1 98.31 309 LEU A C 1
ATOM 2363 O O . LEU A 1 309 ? -0.647 18.281 -7.227 1 98.31 309 LEU A O 1
ATOM 2367 N N . ALA A 1 310 ? -1.607 16.312 -6.59 1 98.31 310 ALA A N 1
ATOM 2368 C CA . ALA A 1 310 ? -1.994 16.844 -5.285 1 98.31 310 ALA A CA 1
ATOM 2369 C C . ALA A 1 310 ? -0.767 17.203 -4.461 1 98.31 310 ALA A C 1
ATOM 2371 O O . ALA A 1 310 ? -0.722 18.281 -3.85 1 98.31 310 ALA A O 1
ATOM 2372 N N . ASP A 1 311 ? 0.247 16.359 -4.488 1 97.94 311 ASP A N 1
ATOM 2373 C CA . ASP A 1 311 ? 1.478 16.609 -3.744 1 97.94 311 ASP A CA 1
ATOM 2374 C C . ASP A 1 311 ? 2.234 17.812 -4.32 1 97.94 311 ASP A C 1
ATOM 2376 O O . ASP A 1 311 ? 2.881 18.547 -3.582 1 97.94 311 ASP A O 1
ATOM 2380 N N . LEU A 1 312 ? 2.15 17.984 -5.629 1 98.19 312 LEU A N 1
ATOM 2381 C CA . LEU A 1 312 ? 2.764 19.141 -6.277 1 98.19 312 LEU A CA 1
ATOM 2382 C C . LEU A 1 312 ? 2.104 20.422 -5.816 1 98.19 312 LEU A C 1
ATOM 2384 O O . LEU A 1 312 ? 2.785 21.438 -5.609 1 98.19 312 LEU A O 1
ATOM 2388 N N . GLN A 1 313 ? 0.776 20.344 -5.652 1 98.12 313 GLN A N 1
ATOM 2389 C CA . GLN A 1 313 ? 0.083 21.516 -5.125 1 98.12 313 GLN A CA 1
ATOM 2390 C C . GLN A 1 313 ? 0.482 21.781 -3.678 1 98.12 313 GLN A C 1
ATOM 2392 O O . GLN A 1 313 ? 0.574 22.938 -3.26 1 98.12 313 GLN A O 1
ATOM 2397 N N . ASN A 1 314 ? 0.732 20.781 -2.912 1 97.25 314 ASN A N 1
ATOM 2398 C CA . ASN A 1 314 ? 1.214 20.953 -1.545 1 97.25 314 ASN A CA 1
ATOM 2399 C C . ASN A 1 314 ? 2.592 21.609 -1.509 1 97.25 314 ASN A C 1
ATOM 2401 O O . ASN A 1 314 ? 2.871 22.422 -0.631 1 97.25 314 ASN A O 1
ATOM 2405 N N . GLU A 1 315 ? 3.441 21.219 -2.443 1 97.31 315 GLU A N 1
ATOM 2406 C CA . GLU A 1 315 ? 4.746 21.859 -2.592 1 97.31 315 GLU A CA 1
ATOM 2407 C C . GLU A 1 315 ? 4.602 23.344 -2.885 1 97.31 315 GLU A C 1
ATOM 2409 O O . GLU A 1 315 ? 5.266 24.188 -2.26 1 97.31 315 GLU A O 1
ATOM 2414 N N . ARG A 1 316 ? 3.68 23.656 -3.766 1 97.38 316 ARG A N 1
ATOM 2415 C CA . ARG A 1 316 ? 3.436 25.047 -4.129 1 97.38 316 ARG A CA 1
ATOM 2416 C C . ARG A 1 316 ? 2.824 25.828 -2.961 1 97.38 316 ARG A C 1
ATOM 2418 O O . ARG A 1 316 ? 3.092 27.016 -2.791 1 97.38 316 ARG A O 1
ATOM 2425 N N . TYR A 1 317 ? 2.055 25.094 -2.121 1 97 317 TYR A N 1
ATOM 2426 C CA . TYR A 1 317 ? 1.506 25.703 -0.915 1 97 317 TYR A CA 1
ATOM 2427 C C . TYR A 1 317 ? 2.617 26.203 0.001 1 97 317 TYR A C 1
ATOM 2429 O O . TYR A 1 317 ? 2.605 27.359 0.433 1 97 317 TYR A O 1
ATOM 2437 N N . TYR A 1 318 ? 3.611 25.406 0.193 1 95.94 318 TYR A N 1
ATOM 2438 C CA . TYR A 1 318 ? 4.699 25.797 1.085 1 95.94 318 TYR A CA 1
ATOM 2439 C C . TYR A 1 318 ? 5.574 26.859 0.443 1 95.94 318 TYR A C 1
ATOM 2441 O O . TYR A 1 318 ? 6.105 27.734 1.135 1 95.94 318 TYR A O 1
ATOM 2449 N N . GLU A 1 319 ? 5.645 26.875 -0.873 1 95.31 319 GLU A N 1
ATOM 2450 C CA . GLU A 1 319 ? 6.348 27.938 -1.58 1 95.31 319 GLU A CA 1
ATOM 2451 C C . GLU A 1 319 ? 5.66 29.297 -1.379 1 95.31 319 GLU A C 1
ATOM 2453 O O . GLU A 1 319 ? 6.324 30.328 -1.269 1 95.31 319 GLU A O 1
ATOM 2458 N N . SER A 1 320 ? 4.363 29.172 -1.298 1 95.12 320 SER A N 1
ATOM 2459 C CA . SER A 1 320 ? 3.578 30.391 -1.173 1 95.12 320 SER A CA 1
ATOM 2460 C C . SER A 1 320 ? 3.611 30.922 0.255 1 95.12 320 SER A C 1
ATOM 2462 O O . SER A 1 320 ? 3.281 32.094 0.496 1 95.12 320 SER A O 1
ATOM 2464 N N . THR A 1 321 ? 4.043 30.109 1.207 1 93.44 321 THR A N 1
ATOM 2465 C CA . THR A 1 321 ? 4.027 30.516 2.607 1 93.44 321 THR A CA 1
ATOM 2466 C C . THR A 1 321 ? 5.129 31.531 2.889 1 93.44 321 THR A C 1
ATOM 2468 O O . THR A 1 321 ? 5.121 32.188 3.932 1 93.44 321 THR A O 1
ATOM 2471 N N . PHE A 1 322 ? 6.035 31.844 1.877 1 93.69 322 PHE A N 1
ATOM 2472 C CA . PHE A 1 322 ? 7.066 32.875 1.978 1 93.69 322 PHE A CA 1
ATOM 2473 C C . PHE A 1 322 ? 6.492 34.25 1.677 1 93.69 322 PHE A C 1
ATOM 2475 O O . PHE A 1 322 ? 7.117 35.281 1.974 1 93.69 322 PHE A O 1
ATOM 2482 N N . MET A 1 323 ? 5.301 34.25 1.152 1 94.75 323 MET A N 1
ATOM 2483 C CA . MET A 1 323 ? 4.699 35.5 0.698 1 94.75 323 MET A CA 1
ATOM 2484 C C . MET A 1 323 ? 3.797 36.094 1.772 1 94.75 323 MET A C 1
ATOM 2486 O O . MET A 1 323 ? 3.35 35.375 2.676 1 94.75 323 MET A O 1
ATOM 2490 N N . PRO A 1 324 ? 3.539 37.344 1.745 1 94.88 324 PRO A N 1
ATOM 2491 C CA . PRO A 1 324 ? 2.646 37.969 2.725 1 94.88 324 PRO A CA 1
ATOM 2492 C C . PRO A 1 324 ? 1.197 37.5 2.576 1 94.88 324 PRO A C 1
ATOM 2494 O O . PRO A 1 324 ? 0.841 36.875 1.573 1 94.88 324 PRO A O 1
ATOM 2497 N N . SER A 1 325 ? 0.467 37.719 3.551 1 95.31 325 SER A N 1
ATOM 2498 C CA . SER A 1 325 ? -0.981 37.531 3.51 1 95.31 325 SER A CA 1
ATOM 2499 C C . SER A 1 325 ? -1.707 38.844 3.807 1 95.31 325 SER A C 1
ATOM 2501 O O . SER A 1 325 ? -1.267 39.625 4.648 1 95.31 325 SER A O 1
ATOM 2503 N N . ILE A 1 326 ? -2.695 39.125 3.014 1 96.5 326 ILE A N 1
ATOM 2504 C CA . ILE A 1 326 ? -3.506 40.312 3.195 1 96.5 326 ILE A CA 1
ATOM 2505 C C . ILE A 1 326 ? -4.902 39.938 3.674 1 96.5 326 ILE A C 1
ATOM 2507 O O . ILE A 1 326 ? -5.539 39.062 3.094 1 96.5 326 ILE A O 1
ATOM 2511 N N . GLY A 1 327 ? -5.246 40.531 4.719 1 96.69 327 GLY A N 1
ATOM 2512 C CA . GLY A 1 327 ? -6.57 40.281 5.27 1 96.69 327 GLY A CA 1
ATOM 2513 C C . GLY A 1 327 ? -7.371 41.562 5.508 1 96.69 327 GLY A C 1
ATOM 2514 O O . GLY A 1 327 ? -6.828 42.656 5.465 1 96.69 327 GLY A O 1
ATOM 2515 N N . MET A 1 328 ? -8.672 41.344 5.605 1 96.62 328 MET A N 1
ATOM 2516 C CA . MET A 1 328 ? -9.609 42.406 5.984 1 96.62 328 MET A CA 1
ATOM 2517 C C . MET A 1 328 ? -10.359 42.031 7.254 1 96.62 328 MET A C 1
ATOM 2519 O O . MET A 1 328 ? -10.68 40.875 7.469 1 96.62 328 MET A O 1
ATOM 2523 N N . THR A 1 329 ? -10.602 42.969 7.977 1 96.12 329 THR A N 1
ATOM 2524 C CA . THR A 1 329 ? -11.359 42.781 9.211 1 96.12 329 THR A CA 1
ATOM 2525 C C . THR A 1 329 ? -12.438 43.844 9.375 1 96.12 329 THR A C 1
ATOM 2527 O O . THR A 1 329 ? -12.281 44.969 8.891 1 96.12 329 THR A O 1
ATOM 2530 N N . GLY A 1 330 ? -13.539 43.531 9.852 1 95.94 330 GLY A N 1
ATOM 2531 C CA . GLY A 1 330 ? -14.633 44.375 10.305 1 95.94 330 GLY A CA 1
ATOM 2532 C C . GLY A 1 330 ? -15.141 44 11.68 1 95.94 330 GLY A C 1
ATOM 2533 O O . GLY A 1 330 ? -15.227 42.812 12.016 1 95.94 330 GLY A O 1
ATOM 2534 N N . GLY A 1 331 ? -15.375 45.062 12.422 1 96.31 331 GLY A N 1
ATOM 2535 C CA . GLY A 1 331 ? -15.844 44.781 13.766 1 96.31 331 GLY A CA 1
ATOM 2536 C C . GLY A 1 331 ? -16.828 45.812 14.281 1 96.31 331 GLY A C 1
ATOM 2537 O O . GLY A 1 331 ? -16.812 46.969 13.859 1 96.31 331 GLY A O 1
ATOM 2538 N N . TYR A 1 332 ? -17.75 45.375 15 1 96.06 332 TYR A N 1
ATOM 2539 C CA . TYR A 1 332 ? -18.703 46.188 15.758 1 96.06 332 TYR A CA 1
ATOM 2540 C C . TYR A 1 332 ? -18.688 45.781 17.234 1 96.06 332 TYR A C 1
ATOM 2542 O O . TYR A 1 332 ? -18.891 44.625 17.562 1 96.06 332 TYR A O 1
ATOM 2550 N N . THR A 1 333 ? -18.453 46.781 18.047 1 95.56 333 THR A N 1
ATOM 2551 C CA . THR A 1 333 ? -18.328 46.438 19.469 1 95.56 333 THR A CA 1
ATOM 2552 C C . THR A 1 333 ? -19.234 47.344 20.297 1 95.56 333 THR A C 1
ATOM 2554 O O . THR A 1 333 ? -19.5 48.5 19.938 1 95.56 333 THR A O 1
ATOM 2557 N N . TYR A 1 334 ? -19.766 46.812 21.359 1 95.12 334 TYR A N 1
ATOM 2558 C CA . TYR A 1 334 ? -20.438 47.469 22.453 1 95.12 334 TYR A CA 1
ATOM 2559 C C . TYR A 1 334 ? -19.719 47.219 23.781 1 95.12 334 TYR A C 1
ATOM 2561 O O . TYR A 1 334 ? -19.438 46.062 24.125 1 95.12 334 TYR A O 1
ATOM 2569 N N . ALA A 1 335 ? -19.469 48.281 24.453 1 94.81 335 ALA A N 1
ATOM 2570 C CA . ALA A 1 335 ? -18.844 48.031 25.75 1 94.81 335 ALA A CA 1
ATOM 2571 C C . ALA A 1 335 ? -19.031 49.25 26.672 1 94.81 335 ALA A C 1
ATOM 2573 O O . ALA A 1 335 ? -19.156 50.375 26.219 1 94.81 335 ALA A O 1
ATOM 2574 N N . SER A 1 336 ? -19.172 49 27.953 1 93.19 336 SER A N 1
ATOM 2575 C CA . SER A 1 336 ? -19.203 50.062 28.969 1 93.19 336 SER A CA 1
ATOM 2576 C C . SER A 1 336 ? -19.438 49.469 30.359 1 93.19 336 SER A C 1
ATOM 2578 O O . SER A 1 336 ? -19.828 48.312 30.5 1 93.19 336 SER A O 1
ATOM 2580 N N . MET A 1 337 ? -19.031 50.25 31.266 1 92 337 MET A N 1
ATOM 2581 C CA . MET A 1 337 ? -19.406 49.938 32.625 1 92 337 MET A CA 1
ATOM 2582 C C . MET A 1 337 ? -20.891 50.219 32.875 1 92 337 MET A C 1
ATOM 2584 O O . MET A 1 337 ? -21.469 49.719 33.844 1 92 337 MET A O 1
ATOM 2588 N N . PHE A 1 338 ? -21.438 51.188 32.031 1 88.5 338 PHE A N 1
ATOM 2589 C CA . PHE A 1 338 ? -22.797 51.656 32.219 1 88.5 338 PHE A CA 1
ATOM 2590 C C . PHE A 1 338 ? -23.656 51.375 30.984 1 88.5 338 PHE A C 1
ATOM 2592 O O . PHE A 1 338 ? -23.125 51.281 29.875 1 88.5 338 PHE A O 1
ATOM 2599 N N . PHE A 1 339 ? -24.984 51.406 31.281 1 89.56 339 PHE A N 1
ATOM 2600 C CA . PHE A 1 339 ? -25.938 51.344 30.188 1 89.56 339 PHE A CA 1
ATOM 2601 C C . PHE A 1 339 ? -26.438 52.75 29.812 1 89.56 339 PHE A C 1
ATOM 2603 O O . PHE A 1 339 ? -26.656 53.594 30.688 1 89.56 339 PHE A O 1
ATOM 2610 N N . PRO A 1 340 ? -26.781 52.938 28.609 1 89.62 340 PRO A N 1
ATOM 2611 C CA . PRO A 1 340 ? -26.562 52.062 27.438 1 89.62 340 PRO A CA 1
ATOM 2612 C C . PRO A 1 340 ? -25.078 51.906 27.109 1 89.62 340 PRO A C 1
ATOM 2614 O O . PRO A 1 340 ? -24.266 52.812 27.406 1 89.62 340 PRO A O 1
ATOM 2617 N N . LEU A 1 341 ? -24.766 50.875 26.5 1 92.56 341 LEU A N 1
ATOM 2618 C CA . LEU A 1 341 ? -23.375 50.562 26.141 1 92.56 341 LEU A CA 1
ATOM 2619 C C . LEU A 1 341 ? -22.891 51.5 25.031 1 92.56 341 LEU A C 1
ATOM 2621 O O . LEU A 1 341 ? -23.703 52 24.234 1 92.56 341 LEU A O 1
ATOM 2625 N N . THR A 1 342 ? -21.625 51.75 25 1 92.5 342 THR A N 1
ATOM 2626 C CA . THR A 1 342 ? -21 52.562 23.953 1 92.5 342 THR A CA 1
ATOM 2627 C C . THR A 1 342 ? -20.641 51.688 22.734 1 92.5 342 THR A C 1
ATOM 2629 O O . THR A 1 342 ? -20.031 50.625 22.891 1 92.5 342 THR A O 1
ATOM 2632 N N . TYR A 1 343 ? -21.031 52.156 21.609 1 93.44 343 TYR A N 1
ATOM 2633 C CA . TYR A 1 343 ? -20.75 51.406 20.391 1 93.44 343 TYR A CA 1
ATOM 2634 C C . TYR A 1 343 ? -19.531 51.969 19.672 1 93.44 343 TYR A C 1
ATOM 2636 O O . TYR A 1 343 ? -19.266 53.156 19.734 1 93.44 343 TYR A O 1
ATOM 2644 N N . ASN A 1 344 ? -18.812 51.062 19.016 1 95.38 344 ASN A N 1
ATOM 2645 C CA . ASN A 1 344 ? -17.75 51.406 18.078 1 95.38 344 ASN A CA 1
ATOM 2646 C C . ASN A 1 344 ? -17.734 50.438 16.891 1 95.38 344 ASN A C 1
ATOM 2648 O O . ASN A 1 344 ? -18.109 49.281 17.016 1 95.38 344 ASN A O 1
ATOM 2652 N N . TRP A 1 345 ? -17.391 50.906 15.734 1 95.12 345 TRP A N 1
ATOM 2653 C CA . TRP A 1 345 ? -17.203 50.062 14.57 1 95.12 345 TRP A CA 1
ATOM 2654 C C . TRP A 1 345 ? -15.852 50.344 13.914 1 95.12 345 TRP A C 1
ATOM 2656 O O . TRP A 1 345 ? -15.258 51.406 14.133 1 95.12 345 TRP A O 1
ATOM 2666 N N . SER A 1 346 ? -15.352 49.375 13.281 1 95.94 346 SER A N 1
ATOM 2667 C CA . SER A 1 346 ? -14.078 49.5 12.57 1 95.94 346 SER A CA 1
ATOM 2668 C C . SER A 1 346 ? -14.047 48.625 11.328 1 95.94 346 SER A C 1
ATOM 2670 O O . SER A 1 346 ? -14.656 47.562 11.297 1 95.94 346 SER A O 1
ATOM 2672 N N . VAL A 1 347 ? -13.438 49.062 10.258 1 96.44 347 VAL A N 1
ATOM 2673 C CA . VAL A 1 347 ? -13.078 48.312 9.055 1 96.44 347 VAL A CA 1
ATOM 2674 C C . VAL A 1 347 ? -11.602 48.5 8.742 1 96.44 347 VAL A C 1
ATOM 2676 O O . VAL A 1 347 ? -11.078 49.625 8.836 1 96.44 347 VAL A O 1
ATOM 2679 N N . GLY A 1 348 ? -10.984 47.406 8.5 1 96.75 348 GLY A N 1
ATOM 2680 C CA . GLY A 1 348 ? -9.547 47.562 8.305 1 96.75 348 GLY A CA 1
ATOM 2681 C C . GLY A 1 348 ? -8.961 46.5 7.387 1 96.75 348 GLY A C 1
ATOM 2682 O O . GLY A 1 348 ? -9.641 45.531 7.035 1 96.75 348 GLY A O 1
ATOM 2683 N N . ALA A 1 349 ? -7.707 46.75 6.926 1 96.94 349 ALA A N 1
ATOM 2684 C CA . ALA A 1 349 ? -6.879 45.812 6.141 1 96.94 349 ALA A CA 1
ATOM 2685 C C . ALA A 1 349 ? -5.512 45.625 6.789 1 96.94 349 ALA A C 1
ATOM 2687 O O . ALA A 1 349 ? -4.941 46.562 7.348 1 96.94 349 ALA A O 1
ATOM 2688 N N . THR A 1 350 ? -5.145 44.406 6.773 1 96.5 350 THR A N 1
ATOM 2689 C CA . THR A 1 350 ? -3.854 44.094 7.371 1 96.5 350 THR A CA 1
ATOM 2690 C C . THR A 1 350 ? -3.006 43.25 6.418 1 96.5 350 THR A C 1
ATOM 2692 O O . THR A 1 350 ? -3.533 42.438 5.676 1 96.5 350 THR A O 1
ATOM 2695 N N . ILE A 1 351 ? -1.68 43.5 6.359 1 96.56 351 ILE A N 1
ATOM 2696 C CA . ILE A 1 351 ? -0.71 42.688 5.645 1 96.56 351 ILE A CA 1
ATOM 2697 C C . ILE A 1 351 ? 0.277 42.062 6.637 1 96.56 351 ILE A C 1
ATOM 2699 O O . ILE A 1 351 ? 0.741 42.75 7.559 1 96.56 351 ILE A O 1
ATOM 2703 N N . SER A 1 352 ? 0.456 40.812 6.578 1 96 352 SER A N 1
ATOM 2704 C CA . SER A 1 352 ? 1.411 40.094 7.41 1 96 352 SER A CA 1
ATOM 2705 C C . SER A 1 352 ? 2.469 39.406 6.559 1 96 352 SER A C 1
ATOM 2707 O O . SER A 1 352 ? 2.141 38.656 5.621 1 96 352 SER A O 1
ATOM 2709 N N . VAL A 1 353 ? 3.758 39.625 6.852 1 95.12 353 VAL A N 1
ATOM 2710 C CA . VAL A 1 353 ? 4.867 39.062 6.082 1 95.12 353 VAL A CA 1
ATOM 2711 C C . VAL A 1 353 ? 5.809 38.312 7.012 1 95.12 353 VAL A C 1
ATOM 2713 O O . VAL A 1 353 ? 6.449 38.906 7.883 1 95.12 353 VAL A O 1
ATOM 2716 N N . PRO A 1 354 ? 5.895 37.031 6.824 1 93.56 354 PRO A N 1
ATOM 2717 C CA . PRO A 1 354 ? 6.957 36.312 7.535 1 93.56 354 PRO A CA 1
ATOM 2718 C C . PRO A 1 354 ? 8.344 36.594 6.973 1 93.56 354 PRO A C 1
ATOM 2720 O O . PRO A 1 354 ? 8.602 36.344 5.793 1 93.56 354 PRO A O 1
ATOM 2723 N N . ILE A 1 355 ? 9.219 37.125 7.738 1 94.81 355 ILE A N 1
ATOM 2724 C CA . ILE A 1 355 ? 10.539 37.531 7.273 1 94.81 355 ILE A CA 1
ATOM 2725 C C . ILE A 1 355 ? 11.531 36.406 7.488 1 94.81 355 ILE A C 1
ATOM 2727 O O . ILE A 1 355 ? 12.266 36.031 6.57 1 94.81 355 ILE A O 1
ATOM 2731 N N . PHE A 1 356 ? 11.594 35.906 8.648 1 95.5 356 PHE A N 1
ATOM 2732 C CA . PHE A 1 356 ? 12.5 34.844 9.016 1 95.5 356 PHE A CA 1
ATOM 2733 C C . PHE A 1 356 ? 11.844 33.906 10.016 1 95.5 356 PHE A C 1
ATOM 2735 O O . PHE A 1 356 ? 11.422 34.312 11.094 1 95.5 356 PHE A O 1
ATOM 2742 N N . SER A 1 357 ? 11.781 32.625 9.68 1 94.44 357 SER A N 1
ATOM 2743 C CA . SER A 1 357 ? 11.117 31.625 10.523 1 94.44 357 SER A CA 1
ATOM 2744 C C . SER A 1 357 ? 12.102 30.562 11.008 1 94.44 357 SER A C 1
ATOM 2746 O O . SER A 1 357 ? 11.734 29.406 11.18 1 94.44 357 SER A O 1
ATOM 2748 N N . GLY A 1 358 ? 13.422 30.875 11.07 1 95.06 358 GLY A N 1
ATOM 2749 C CA . GLY A 1 358 ? 14.406 29.891 11.477 1 95.06 358 GLY A CA 1
ATOM 2750 C C . GLY A 1 358 ? 14.57 28.766 10.477 1 95.06 358 GLY A C 1
ATOM 2751 O O . GLY A 1 358 ? 14.75 27.609 10.867 1 95.06 358 GLY A O 1
ATOM 2752 N N . PHE A 1 359 ? 14.281 28.953 9.297 1 95.75 359 PHE A N 1
ATOM 2753 C CA . PHE A 1 359 ? 14.391 28.031 8.172 1 95.75 359 PHE A CA 1
ATOM 2754 C C . PHE A 1 359 ? 13.281 26.984 8.219 1 95.75 359 PHE A C 1
ATOM 2756 O O . PHE A 1 359 ? 13.375 25.953 7.559 1 95.75 359 PHE A O 1
ATOM 2763 N N . LEU A 1 360 ? 12.289 27.125 9.047 1 95.31 360 LEU A N 1
ATOM 2764 C CA . LEU A 1 360 ? 11.164 26.203 9.133 1 95.31 360 LEU A CA 1
ATOM 2765 C C . LEU A 1 360 ? 10.492 26.031 7.773 1 95.31 360 LEU A C 1
ATOM 2767 O O . LEU A 1 360 ? 10.336 24.906 7.289 1 95.31 360 LEU A O 1
ATOM 2771 N N . THR A 1 361 ? 10.211 27.156 7.141 1 95.12 361 THR A N 1
ATOM 2772 C CA . THR A 1 361 ? 9.484 27.141 5.879 1 95.12 361 THR A CA 1
ATOM 2773 C C . THR A 1 361 ? 10.336 26.547 4.77 1 95.12 361 THR A C 1
ATOM 2775 O O . THR A 1 361 ? 9.828 25.844 3.887 1 95.12 361 THR A O 1
ATOM 2778 N N . VAL A 1 362 ? 11.648 26.812 4.832 1 96.62 362 VAL A N 1
ATOM 2779 C CA . VAL A 1 362 ? 12.57 26.266 3.842 1 96.62 362 VAL A CA 1
ATOM 2780 C C . VAL A 1 362 ? 12.562 24.734 3.916 1 96.62 362 VAL A C 1
ATOM 2782 O O . VAL A 1 362 ? 12.422 24.062 2.896 1 96.62 362 VAL A O 1
ATOM 2785 N N . HIS A 1 363 ? 12.672 24.234 5.105 1 97.44 363 HIS A N 1
ATOM 2786 C CA . HIS A 1 363 ? 12.719 22.797 5.285 1 97.44 363 HIS A CA 1
ATOM 2787 C C . HIS A 1 363 ? 11.367 22.156 5.008 1 97.44 363 HIS A C 1
ATOM 2789 O O . HIS A 1 363 ? 11.297 21.016 4.516 1 97.44 363 HIS A O 1
ATOM 2795 N N . GLN A 1 364 ? 10.266 22.875 5.281 1 96.94 364 GLN A N 1
ATOM 2796 C CA . GLN A 1 364 ? 8.938 22.375 4.957 1 96.94 364 GLN A CA 1
ATOM 2797 C C . GLN A 1 364 ? 8.742 22.266 3.445 1 96.94 364 GLN A C 1
ATOM 2799 O O . GLN A 1 364 ? 8.188 21.281 2.957 1 96.94 364 GLN A O 1
ATOM 2804 N N . GLU A 1 365 ? 9.227 23.234 2.691 1 97.06 365 GLU A N 1
ATOM 2805 C CA . GLU A 1 365 ? 9.172 23.188 1.234 1 97.06 365 GLU A CA 1
ATOM 2806 C C . GLU A 1 365 ? 10.008 22.031 0.696 1 97.06 365 GLU A C 1
ATOM 2808 O O . GLU A 1 365 ? 9.562 21.281 -0.183 1 97.06 365 GLU A O 1
ATOM 2813 N N . ARG A 1 366 ? 11.172 21.906 1.263 1 97.88 366 ARG A N 1
ATOM 2814 C CA . ARG A 1 366 ? 12.047 20.828 0.81 1 97.88 366 ARG A CA 1
ATOM 2815 C C . ARG A 1 366 ? 11.438 19.469 1.129 1 97.88 366 ARG A C 1
ATOM 2817 O O . ARG A 1 366 ? 11.555 18.531 0.336 1 97.88 366 ARG A O 1
ATOM 2824 N N . GLN A 1 367 ? 10.852 19.312 2.307 1 97.88 367 GLN A N 1
ATOM 2825 C CA . GLN A 1 367 ? 10.148 18.078 2.65 1 97.88 367 GLN A CA 1
ATOM 2826 C C . GLN A 1 367 ? 9.055 17.766 1.636 1 97.88 367 GLN A C 1
ATOM 2828 O O . GLN A 1 367 ? 8.922 16.625 1.187 1 97.88 367 GLN A O 1
ATOM 2833 N N . ALA A 1 368 ? 8.305 18.828 1.307 1 97.81 368 ALA A N 1
ATOM 2834 C CA . ALA A 1 368 ? 7.219 18.656 0.342 1 97.81 368 ALA A CA 1
ATOM 2835 C C . ALA A 1 368 ? 7.758 18.25 -1.025 1 97.81 368 ALA A C 1
ATOM 2837 O O . ALA A 1 368 ? 7.156 17.422 -1.719 1 97.81 368 ALA A O 1
ATOM 2838 N N . GLN A 1 369 ? 8.875 18.844 -1.393 1 98.12 369 GLN A N 1
ATOM 2839 C CA . GLN A 1 369 ? 9.508 18.5 -2.656 1 98.12 369 GLN A CA 1
ATOM 2840 C C . GLN A 1 369 ? 9.898 17.016 -2.684 1 98.12 369 GLN A C 1
ATOM 2842 O O . GLN A 1 369 ? 9.656 16.328 -3.676 1 98.12 369 GLN A O 1
ATOM 2847 N N . LYS A 1 370 ? 10.539 16.547 -1.608 1 98.19 370 LYS A N 1
ATOM 2848 C CA . LYS A 1 370 ? 10.938 15.141 -1.53 1 98.19 370 LYS A CA 1
ATOM 2849 C C . LYS A 1 370 ? 9.719 14.219 -1.528 1 98.19 370 LYS A C 1
ATOM 2851 O O . LYS A 1 370 ? 9.75 13.133 -2.111 1 98.19 370 LYS A O 1
ATOM 2856 N N . THR A 1 371 ? 8.633 14.672 -0.938 1 97.44 371 THR A N 1
ATOM 2857 C CA . THR A 1 371 ? 7.395 13.906 -0.941 1 97.44 371 THR A CA 1
ATOM 2858 C C . THR A 1 371 ? 6.824 13.805 -2.354 1 97.44 371 THR A C 1
ATOM 2860 O O . THR A 1 371 ? 6.32 12.75 -2.75 1 97.44 371 THR A O 1
ATOM 2863 N N . THR A 1 372 ? 6.91 14.914 -3.115 1 97.75 372 THR A N 1
ATOM 2864 C CA . THR A 1 372 ? 6.469 14.898 -4.508 1 97.75 372 THR A CA 1
ATOM 2865 C C . THR A 1 372 ? 7.32 13.938 -5.332 1 97.75 372 THR A C 1
ATOM 2867 O O . THR A 1 372 ? 6.793 13.195 -6.168 1 97.75 372 THR A O 1
ATOM 2870 N N . LEU A 1 373 ? 8.609 13.906 -5.043 1 97.62 373 LEU A N 1
ATOM 2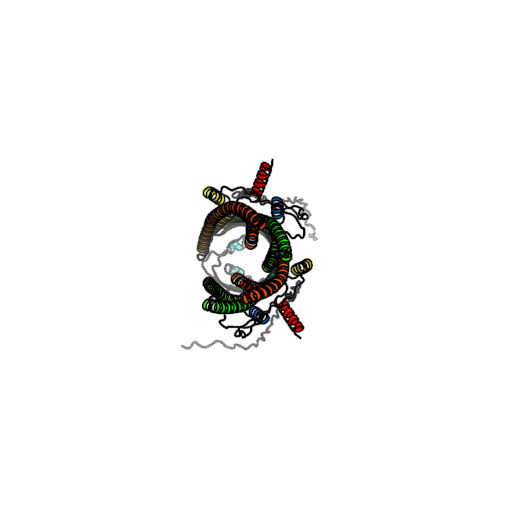871 C CA . LEU A 1 373 ? 9.492 12.984 -5.746 1 97.62 373 LEU A CA 1
ATOM 2872 C C . LEU A 1 373 ? 9.148 11.531 -5.406 1 97.62 373 LEU A C 1
ATOM 2874 O O . LEU A 1 373 ? 9.148 10.672 -6.285 1 97.62 373 LEU A O 1
ATOM 2878 N N . ALA A 1 374 ? 8.844 11.25 -4.168 1 97.12 374 ALA A N 1
ATOM 2879 C CA . ALA A 1 374 ? 8.422 9.914 -3.76 1 97.12 374 ALA A CA 1
ATOM 2880 C C . ALA A 1 374 ? 7.141 9.508 -4.473 1 97.12 374 ALA A C 1
ATOM 2882 O O . ALA A 1 374 ? 6.992 8.352 -4.883 1 97.12 374 ALA A O 1
ATOM 2883 N N . ALA A 1 375 ? 6.238 10.477 -4.648 1 96.94 375 ALA A N 1
ATOM 2884 C CA . ALA A 1 375 ? 4.992 10.203 -5.355 1 96.94 375 ALA A CA 1
ATOM 2885 C C . ALA A 1 375 ? 5.25 9.906 -6.828 1 96.94 375 ALA A C 1
ATOM 2887 O O . ALA A 1 375 ? 4.574 9.07 -7.43 1 96.94 375 ALA A O 1
ATOM 2888 N N . ARG A 1 376 ? 6.168 10.609 -7.387 1 97.38 376 ARG A N 1
ATOM 2889 C CA . ARG A 1 376 ? 6.562 10.352 -8.766 1 97.38 376 ARG A CA 1
ATOM 2890 C C . ARG A 1 376 ? 7.125 8.938 -8.914 1 97.38 376 ARG A C 1
ATOM 2892 O O . ARG A 1 376 ? 6.812 8.242 -9.883 1 97.38 376 ARG A O 1
ATOM 2899 N N . ASP A 1 377 ? 7.949 8.555 -7.988 1 97.19 377 ASP A N 1
ATOM 2900 C CA . ASP A 1 377 ? 8.484 7.199 -7.996 1 97.19 377 ASP A CA 1
ATOM 2901 C C . ASP A 1 377 ? 7.375 6.164 -7.855 1 97.19 377 ASP A C 1
ATOM 2903 O O . ASP A 1 377 ? 7.406 5.121 -8.516 1 97.19 377 ASP A O 1
ATOM 2907 N N . ALA A 1 378 ? 6.414 6.41 -7.039 1 96.56 378 ALA A N 1
ATOM 2908 C CA . ALA A 1 378 ? 5.27 5.516 -6.875 1 96.56 378 ALA A CA 1
ATOM 2909 C C . ALA A 1 378 ? 4.492 5.379 -8.18 1 96.56 378 ALA A C 1
ATOM 2911 O O . ALA A 1 378 ? 4.047 4.285 -8.539 1 96.56 378 ALA A O 1
ATOM 2912 N N . GLU A 1 379 ? 4.293 6.5 -8.906 1 96.69 379 GLU A N 1
ATOM 2913 C CA . GLU A 1 379 ? 3.66 6.48 -10.219 1 96.69 379 GLU A CA 1
ATOM 2914 C C . GLU A 1 379 ? 4.43 5.59 -11.188 1 96.69 379 GLU A C 1
ATOM 2916 O O . GLU A 1 379 ? 3.836 4.785 -11.906 1 96.69 379 GLU A O 1
ATOM 2921 N N . GLU A 1 380 ? 5.762 5.75 -11.164 1 96.19 380 GLU A N 1
ATOM 2922 C CA . GLU A 1 380 ? 6.602 4.945 -12.039 1 96.19 380 GLU A CA 1
ATOM 2923 C C . GLU A 1 380 ? 6.496 3.461 -11.703 1 96.19 380 GLU A C 1
ATOM 2925 O O . GLU A 1 380 ? 6.504 2.611 -12.594 1 96.19 380 GLU A O 1
ATOM 2930 N N . ASN A 1 381 ? 6.41 3.146 -10.461 1 96.31 381 ASN A N 1
ATOM 2931 C CA . ASN A 1 381 ? 6.238 1.762 -10.031 1 96.31 381 ASN A CA 1
ATOM 2932 C C . ASN A 1 381 ? 4.941 1.165 -10.578 1 96.31 381 ASN A C 1
ATOM 2934 O O . ASN A 1 381 ? 4.918 0.01 -11.008 1 96.31 381 ASN A O 1
ATOM 2938 N N . VAL A 1 382 ? 3.891 1.951 -10.562 1 96.56 382 VAL A N 1
ATOM 2939 C CA . VAL A 1 382 ? 2.617 1.502 -11.117 1 96.56 382 VAL A CA 1
ATOM 2940 C C . VAL A 1 382 ? 2.76 1.269 -12.617 1 96.56 382 VAL A C 1
ATOM 2942 O O . VAL A 1 382 ? 2.277 0.263 -13.148 1 96.56 382 VAL A O 1
ATOM 2945 N N . ARG A 1 383 ? 3.434 2.133 -13.289 1 96 383 ARG A N 1
ATOM 2946 C CA . ARG A 1 383 ? 3.639 2.018 -14.734 1 96 383 ARG A CA 1
ATOM 2947 C C . ARG A 1 383 ? 4.391 0.737 -15.078 1 96 383 ARG A C 1
ATOM 2949 O O . ARG A 1 383 ? 3.977 -0.013 -15.961 1 96 383 ARG A O 1
ATOM 2956 N N . VAL A 1 384 ? 5.469 0.501 -14.359 1 95 384 VAL A N 1
ATOM 2957 C CA . VAL A 1 384 ? 6.258 -0.708 -14.57 1 95 384 VAL A CA 1
ATOM 2958 C C . VAL A 1 384 ? 5.395 -1.94 -14.305 1 95 384 VAL A C 1
ATOM 2960 O O . VAL A 1 384 ? 5.438 -2.914 -15.055 1 95 384 VAL A O 1
ATOM 2963 N N . GLY A 1 385 ? 4.629 -1.855 -13.242 1 95.56 385 GLY A N 1
ATOM 2964 C CA . GLY A 1 385 ? 3.736 -2.955 -12.914 1 95.56 385 GLY A CA 1
ATOM 2965 C C . GLY A 1 385 ? 2.695 -3.225 -13.984 1 95.56 385 GLY A C 1
ATOM 2966 O O . GLY A 1 385 ? 2.387 -4.379 -14.273 1 95.56 385 GLY A O 1
ATOM 2967 N N . ILE A 1 386 ? 2.168 -2.18 -14.602 1 96.56 386 ILE A N 1
ATOM 2968 C CA . ILE A 1 386 ? 1.162 -2.307 -15.656 1 96.56 386 ILE A CA 1
ATOM 2969 C C . ILE A 1 386 ? 1.762 -3.023 -16.859 1 96.56 386 ILE A C 1
ATOM 2971 O O . ILE A 1 386 ? 1.189 -3.992 -17.359 1 96.56 386 ILE A O 1
ATOM 2975 N N . VAL A 1 387 ? 2.896 -2.58 -17.312 1 95.44 387 VAL A N 1
ATOM 2976 C CA . VAL A 1 387 ? 3.543 -3.162 -18.484 1 95.44 387 VAL A CA 1
ATOM 2977 C C . VAL A 1 387 ? 3.848 -4.637 -18.219 1 95.44 387 VAL A C 1
ATOM 2979 O O . VAL A 1 387 ? 3.561 -5.492 -19.062 1 95.44 387 VAL A O 1
ATOM 2982 N N . SER A 1 388 ? 4.367 -4.93 -17.047 1 94.62 388 SER A N 1
ATOM 2983 C CA . SER A 1 388 ? 4.688 -6.305 -16.672 1 94.62 388 SER A CA 1
ATOM 2984 C C . SER A 1 388 ? 3.438 -7.172 -16.625 1 94.62 388 SER A C 1
ATOM 2986 O O . SER A 1 388 ? 3.428 -8.289 -17.156 1 94.62 388 SER A O 1
ATOM 2988 N N . ALA A 1 389 ? 2.43 -6.664 -16.047 1 95.88 389 ALA A N 1
ATOM 2989 C CA . ALA A 1 389 ? 1.193 -7.43 -15.906 1 95.88 389 ALA A CA 1
ATOM 2990 C C . ALA A 1 389 ? 0.591 -7.75 -17.266 1 95.88 389 ALA A C 1
ATOM 2992 O O . ALA A 1 389 ? 0.164 -8.875 -17.516 1 95.88 389 ALA A O 1
ATOM 2993 N N . ILE A 1 390 ? 0.584 -6.82 -18.156 1 96.19 390 ILE A N 1
ATOM 2994 C CA . ILE A 1 390 ? -0.011 -7.016 -19.469 1 96.19 390 ILE A CA 1
ATOM 2995 C C . ILE A 1 390 ? 0.829 -8.008 -20.266 1 96.19 390 ILE A C 1
ATOM 2997 O O . ILE A 1 390 ? 0.288 -8.898 -20.922 1 96.19 390 ILE A O 1
ATOM 3001 N N . ARG A 1 391 ? 2.104 -7.906 -20.203 1 94.12 391 ARG A N 1
ATOM 3002 C CA . ARG A 1 391 ? 2.965 -8.852 -20.906 1 94.12 391 ARG A CA 1
ATOM 3003 C C . ARG A 1 391 ? 2.773 -10.266 -20.359 1 94.12 391 ARG A C 1
ATOM 3005 O O . ARG A 1 391 ? 2.725 -11.227 -21.141 1 94.12 391 ARG A O 1
ATOM 3012 N N . GLN A 1 392 ? 2.676 -10.352 -19.094 1 94.25 392 GLN A N 1
ATOM 3013 C CA . GLN A 1 392 ? 2.404 -11.648 -18.484 1 94.25 392 GLN A CA 1
ATOM 3014 C C . GLN A 1 392 ? 1.046 -12.188 -18.922 1 94.25 392 GLN A C 1
ATOM 3016 O O . GLN A 1 392 ? 0.916 -13.375 -19.234 1 94.25 392 GLN A O 1
ATOM 3021 N N . ASP A 1 393 ? 0.079 -11.336 -18.906 1 96.75 393 ASP A N 1
ATOM 3022 C CA . ASP A 1 393 ? -1.27 -11.734 -19.312 1 96.75 393 ASP A CA 1
ATOM 3023 C C . ASP A 1 393 ? -1.302 -12.203 -20.75 1 96.75 393 ASP A C 1
ATOM 3025 O O . ASP A 1 393 ? -1.984 -13.18 -21.078 1 96.75 393 ASP A O 1
ATOM 3029 N N . ILE A 1 394 ? -0.601 -11.555 -21.609 1 95.25 394 ILE A N 1
ATOM 3030 C CA . ILE A 1 394 ? -0.57 -11.922 -23.031 1 95.25 394 ILE A CA 1
ATOM 3031 C C . ILE A 1 394 ? 0.097 -13.281 -23.188 1 95.25 394 ILE A C 1
ATOM 3033 O O . ILE A 1 394 ? -0.397 -14.141 -23.938 1 95.25 394 ILE A O 1
ATOM 3037 N N . ALA A 1 395 ? 1.196 -13.461 -22.5 1 93.06 395 ALA A N 1
ATOM 3038 C CA . ALA A 1 395 ? 1.859 -14.766 -22.531 1 93.06 395 ALA A CA 1
ATOM 3039 C C . ALA A 1 395 ? 0.93 -15.867 -22.031 1 93.06 395 ALA A C 1
ATOM 3041 O O . ALA A 1 395 ? 0.822 -16.922 -22.656 1 93.06 395 ALA A O 1
ATOM 3042 N N . ASN A 1 396 ? 0.252 -15.602 -20.938 1 94.56 396 ASN A N 1
ATOM 3043 C CA . ASN A 1 396 ? -0.683 -16.578 -20.375 1 94.56 396 ASN A CA 1
ATOM 3044 C C . ASN A 1 396 ? -1.843 -16.844 -21.328 1 94.56 396 ASN A C 1
ATOM 3046 O O . ASN A 1 396 ? -2.279 -17.984 -21.484 1 94.56 396 ASN A O 1
ATOM 3050 N N . LEU A 1 397 ? -2.314 -15.836 -21.984 1 95.12 397 LEU A N 1
ATOM 3051 C CA . LEU A 1 397 ? -3.418 -15.969 -22.922 1 95.12 397 LEU A CA 1
ATOM 3052 C C . LEU A 1 397 ? -3 -16.812 -24.125 1 95.12 397 LEU A C 1
ATOM 3054 O O . LEU A 1 397 ? -3.75 -17.688 -24.562 1 95.12 397 LEU A O 1
ATOM 3058 N N . GLN A 1 398 ? -1.845 -16.578 -24.641 1 93.38 398 GLN A N 1
ATOM 3059 C CA . GLN A 1 398 ? -1.335 -17.359 -25.766 1 93.38 398 GLN A CA 1
ATOM 3060 C C . GLN A 1 398 ? -1.185 -18.828 -25.406 1 93.38 398 GLN A C 1
ATOM 3062 O O . GLN A 1 398 ? -1.561 -19.703 -26.172 1 93.38 398 GLN A O 1
ATOM 3067 N N . THR A 1 399 ? -0.709 -19 -24.219 1 92.25 399 THR A N 1
ATOM 3068 C CA . THR A 1 399 ? -0.562 -20.375 -23.734 1 92.25 399 THR A CA 1
ATOM 3069 C C . THR A 1 399 ? -1.926 -21.031 -23.562 1 92.25 399 THR A C 1
ATOM 3071 O O . THR A 1 399 ? -2.109 -22.188 -23.922 1 92.25 399 THR A O 1
ATOM 3074 N N . ALA A 1 400 ? -2.828 -20.297 -23.031 1 94.25 400 ALA A N 1
ATOM 3075 C CA . ALA A 1 400 ? -4.176 -20.828 -22.828 1 94.25 400 ALA A CA 1
ATOM 3076 C C . ALA A 1 400 ? -4.816 -21.188 -24.172 1 94.25 400 ALA A C 1
ATOM 3078 O O . ALA A 1 400 ? -5.48 -22.219 -24.297 1 94.25 400 ALA A O 1
ATOM 3079 N N . MET A 1 401 ? -4.605 -20.453 -25.188 1 94.44 401 MET A N 1
ATOM 3080 C CA . MET A 1 401 ? -5.148 -20.719 -26.516 1 94.44 401 MET A CA 1
ATOM 3081 C C . MET A 1 401 ? -4.523 -21.984 -27.109 1 94.44 401 MET A C 1
ATOM 3083 O O . MET A 1 401 ? -5.227 -22.828 -27.672 1 94.44 401 MET A O 1
ATOM 3087 N N . GLN A 1 402 ? -3.232 -22.062 -26.938 1 91.12 402 GLN A N 1
ATOM 3088 C CA . GLN A 1 402 ? -2.547 -23.25 -27.422 1 91.12 402 GLN A CA 1
ATOM 3089 C C . GLN A 1 402 ? -3.018 -24.5 -26.688 1 91.12 402 GLN A C 1
ATOM 3091 O O . GLN A 1 402 ? -3.15 -25.578 -27.297 1 91.12 402 GLN A O 1
ATOM 3096 N N . ARG A 1 403 ? -3.299 -24.328 -25.406 1 90.69 403 ARG A N 1
ATOM 3097 C CA . ARG A 1 403 ? -3.779 -25.453 -24.609 1 90.69 403 ARG A CA 1
ATOM 3098 C C . ARG A 1 403 ? -5.156 -25.906 -25.062 1 90.69 403 ARG A C 1
ATOM 3100 O O . ARG A 1 403 ? -5.441 -27.109 -25.094 1 90.69 403 ARG A O 1
ATOM 3107 N N . VAL A 1 404 ? -5.984 -25.016 -25.438 1 93.44 404 VAL A N 1
ATOM 3108 C CA . VAL A 1 404 ? -7.309 -25.359 -25.938 1 93.44 404 VAL A CA 1
ATOM 3109 C C . VAL A 1 404 ? -7.188 -26.188 -27.203 1 93.44 404 VAL A C 1
ATOM 3111 O O . VAL A 1 404 ? -7.797 -27.266 -27.328 1 93.44 404 VAL A O 1
ATOM 3114 N N . ARG A 1 405 ? -6.348 -25.812 -28.078 1 90.75 405 ARG A N 1
ATOM 3115 C CA . ARG A 1 405 ? -6.172 -26.531 -29.328 1 90.75 405 ARG A CA 1
ATOM 3116 C C . ARG A 1 405 ? -5.582 -27.906 -29.094 1 90.75 405 ARG A C 1
ATOM 3118 O O . ARG A 1 405 ? -6.07 -28.906 -29.641 1 90.75 405 ARG A O 1
ATOM 3125 N N . THR A 1 406 ? -4.625 -27.891 -28.25 1 87.19 406 THR A N 1
ATOM 3126 C CA . THR A 1 406 ? -3.943 -29.156 -27.984 1 87.19 406 THR A CA 1
ATOM 3127 C C . THR A 1 406 ? -4.875 -30.141 -27.266 1 87.19 406 THR A C 1
ATOM 3129 O O . THR A 1 406 ? -4.875 -31.328 -27.578 1 87.19 406 THR A O 1
ATOM 3132 N N . THR A 1 407 ? -5.684 -29.656 -26.312 1 91.81 407 THR A N 1
ATOM 3133 C CA . THR A 1 407 ? -6.562 -30.547 -25.547 1 91.81 407 THR A CA 1
ATOM 3134 C C . THR A 1 407 ? -7.715 -31.031 -26.422 1 91.81 407 THR A C 1
ATOM 3136 O O . THR A 1 407 ? -8.203 -32.156 -26.25 1 91.81 407 THR A O 1
ATOM 3139 N N . GLN A 1 408 ? -8.141 -30.281 -27.375 1 90.81 408 GLN A N 1
ATOM 3140 C CA . GLN A 1 408 ? -9.141 -30.75 -28.328 1 90.81 408 GLN A CA 1
ATOM 3141 C C . GLN A 1 408 ? -8.602 -31.891 -29.188 1 90.81 408 GLN A C 1
ATOM 3143 O O . GLN A 1 408 ? -9.297 -32.875 -29.422 1 90.81 408 GLN A O 1
ATOM 3148 N N . ASP A 1 409 ? -7.383 -31.703 -29.578 1 87.44 409 ASP A N 1
ATOM 3149 C CA . ASP A 1 409 ? -6.734 -32.781 -30.312 1 87.44 409 ASP A CA 1
ATOM 3150 C C . ASP A 1 409 ? -6.598 -34.031 -29.453 1 87.44 409 ASP A C 1
ATOM 3152 O O . ASP A 1 409 ? -6.828 -35.156 -29.922 1 87.44 409 ASP A O 1
ATOM 3156 N N . LEU A 1 410 ? -6.273 -33.75 -28.219 1 85.56 410 LEU A N 1
ATOM 3157 C CA . LEU A 1 410 ? -6.117 -34.875 -27.281 1 85.56 410 LEU A CA 1
ATOM 3158 C C . LEU A 1 410 ? -7.441 -35.594 -27.078 1 85.56 410 LEU A C 1
ATOM 3160 O O . LEU A 1 410 ? -7.465 -36.812 -26.984 1 85.56 410 LEU A O 1
ATOM 3164 N N . LEU A 1 411 ? -8.492 -34.906 -27 1 89.5 411 LEU A N 1
ATOM 3165 C CA . LEU A 1 411 ? -9.805 -35.5 -26.828 1 89.5 411 LEU A CA 1
ATOM 3166 C C . LEU A 1 411 ? -10.164 -36.375 -28.047 1 89.5 411 LEU A C 1
ATOM 3168 O O . LEU A 1 411 ? -10.641 -37.5 -27.891 1 89.5 411 LEU A O 1
ATOM 3172 N N . ALA A 1 412 ? -9.875 -35.938 -29.219 1 90.38 412 ALA A N 1
ATOM 3173 C CA . ALA A 1 412 ? -10.148 -36.688 -30.438 1 90.38 412 ALA A CA 1
ATOM 3174 C C . ALA A 1 412 ? -9.328 -37.969 -30.484 1 90.38 412 ALA A C 1
ATOM 3176 O O . ALA A 1 412 ? -9.844 -39.031 -30.844 1 90.38 412 ALA A O 1
ATOM 3177 N N . GLN A 1 413 ? -8.148 -37.781 -30.078 1 84.56 413 GLN A N 1
ATOM 3178 C CA . GLN A 1 413 ? -7.258 -38.938 -30.078 1 84.56 413 GLN A CA 1
ATOM 3179 C C . GLN A 1 413 ? -7.699 -39.969 -29.047 1 84.56 413 GLN A C 1
ATOM 3181 O O . GLN A 1 413 ? -7.668 -41.156 -29.297 1 84.56 413 GLN A O 1
ATOM 3186 N N . ALA A 1 414 ? -8.086 -39.469 -27.859 1 86.56 414 ALA A N 1
ATOM 3187 C CA . ALA A 1 414 ? -8.523 -40.344 -26.781 1 86.56 414 ALA A CA 1
ATOM 3188 C C . ALA A 1 414 ? -9.805 -41.094 -27.172 1 86.56 414 ALA A C 1
ATOM 3190 O O . ALA A 1 414 ? -9.977 -42.25 -26.859 1 86.56 414 ALA A O 1
ATOM 3191 N N . LYS A 1 415 ? -10.68 -40.469 -27.859 1 89.5 415 LYS A N 1
ATOM 3192 C CA . LYS A 1 415 ? -11.906 -41.094 -28.344 1 89.5 415 LYS A CA 1
ATOM 3193 C C . LYS A 1 415 ? -11.602 -42.219 -29.344 1 89.5 415 LYS A C 1
ATOM 3195 O O . LYS A 1 415 ? -12.172 -43.281 -29.266 1 89.5 415 LYS A O 1
ATOM 3200 N N . GLU A 1 416 ? -10.672 -41.906 -30.219 1 87.62 416 GLU A N 1
ATOM 3201 C CA . GLU A 1 416 ? -10.281 -42.906 -31.219 1 87.62 416 GLU A CA 1
ATOM 3202 C C . GLU A 1 416 ? -9.57 -44.094 -30.562 1 87.62 416 GLU A C 1
ATOM 3204 O O . GLU A 1 416 ? -9.797 -45.219 -30.938 1 87.62 416 GLU A O 1
ATOM 3209 N N . SER A 1 417 ? -8.75 -43.75 -29.594 1 85.06 417 SER A N 1
ATOM 3210 C CA . SER A 1 417 ? -8.039 -44.781 -28.875 1 85.06 417 SER A CA 1
ATOM 3211 C C . SER A 1 417 ? -9.008 -45.719 -28.156 1 85.06 417 SER A C 1
ATOM 3213 O O . SER A 1 417 ? -8.82 -46.938 -28.141 1 85.06 417 SER A O 1
ATOM 3215 N N . LEU A 1 418 ? -10 -45.188 -27.547 1 86.81 418 LEU A N 1
ATOM 3216 C CA . LEU A 1 418 ? -10.992 -46 -26.844 1 86.81 418 LEU A CA 1
ATOM 3217 C C . LEU A 1 418 ? -11.789 -46.844 -27.828 1 86.81 418 LEU A C 1
ATOM 3219 O O . LEU A 1 418 ? -12.039 -48.031 -27.562 1 86.81 418 LEU A O 1
ATOM 3223 N N . ARG A 1 419 ? -12.102 -46.312 -28.938 1 88.31 419 ARG A N 1
ATOM 3224 C CA . ARG A 1 419 ? -12.836 -47.031 -29.969 1 88.31 419 ARG A CA 1
ATOM 3225 C C . ARG A 1 419 ? -12.047 -48.25 -30.438 1 88.31 419 ARG A C 1
ATOM 3227 O O . ARG A 1 419 ? -12.602 -49.344 -30.562 1 88.31 419 ARG A O 1
ATOM 3234 N N . LEU A 1 420 ? -10.844 -48.062 -30.641 1 84.31 420 LEU A N 1
ATOM 3235 C CA . LEU A 1 420 ? -9.984 -49.156 -31.125 1 84.31 420 LEU A CA 1
ATOM 3236 C C . LEU A 1 420 ? -9.805 -50.219 -30.047 1 84.31 420 LEU A C 1
ATOM 3238 O O . LEU A 1 420 ? -9.898 -51.406 -30.328 1 84.31 420 LEU A O 1
ATOM 3242 N N . ALA A 1 421 ? -9.539 -49.75 -28.797 1 83.5 421 ALA A N 1
ATOM 3243 C CA . ALA A 1 421 ? -9.336 -50.688 -27.703 1 83.5 421 ALA A CA 1
ATOM 3244 C C . ALA A 1 421 ? -10.602 -51.5 -27.422 1 83.5 421 ALA A C 1
ATOM 3246 O O . ALA A 1 421 ? -10.539 -52.688 -27.156 1 83.5 421 ALA A O 1
ATOM 3247 N N . ALA A 1 422 ? -11.703 -50.875 -27.484 1 84.81 422 ALA A N 1
ATOM 3248 C CA . ALA A 1 422 ? -12.984 -51.531 -27.281 1 84.81 422 ALA A CA 1
ATOM 3249 C C . ALA A 1 422 ? -13.266 -52.562 -28.375 1 84.81 422 ALA A C 1
ATOM 3251 O O . ALA A 1 422 ? -13.766 -53.656 -28.109 1 84.81 422 ALA A O 1
ATOM 3252 N N . GLY A 1 423 ? -12.898 -52.219 -29.594 1 82.62 423 GLY A N 1
ATOM 3253 C CA . GLY A 1 423 ? -13.062 -53.156 -30.703 1 82.62 423 GLY A CA 1
ATOM 3254 C C . GLY A 1 423 ? -12.195 -54.375 -30.578 1 82.62 423 GLY A C 1
ATOM 3255 O O . GLY A 1 423 ? -12.656 -55.5 -30.812 1 82.62 423 GLY A O 1
ATOM 3256 N N . GLN A 1 424 ? -11 -54.219 -30.156 1 82.88 424 GLN A N 1
ATOM 3257 C CA . GLN A 1 424 ? -10.07 -55.344 -30 1 82.88 424 GLN A CA 1
ATOM 3258 C C . GLN A 1 424 ? -10.492 -56.25 -28.828 1 82.88 424 GLN A C 1
ATOM 3260 O O . GLN A 1 424 ? -10.359 -57.469 -28.906 1 82.88 424 GLN A O 1
ATOM 3265 N N . TYR A 1 425 ? -10.875 -55.594 -27.797 1 80.94 425 TYR A N 1
ATOM 3266 C CA . TYR A 1 425 ? -11.32 -56.344 -26.641 1 80.94 425 TYR A CA 1
ATOM 3267 C C . TYR A 1 425 ? -12.555 -57.188 -26.969 1 80.94 425 TYR A C 1
ATOM 3269 O O . TYR A 1 425 ? -12.664 -58.312 -26.531 1 80.94 425 TYR A O 1
ATOM 3277 N N . GLN A 1 426 ? -13.391 -56.688 -27.812 1 80.56 426 GLN A N 1
ATOM 3278 C CA . GLN A 1 426 ? -14.633 -57.375 -28.172 1 80.56 426 GLN A CA 1
ATOM 3279 C C . GLN A 1 426 ? -14.359 -58.594 -29.047 1 80.56 426 GLN A C 1
ATOM 3281 O O . GLN A 1 426 ? -15.078 -59.594 -28.953 1 80.56 426 GLN A O 1
ATOM 3286 N N . VAL A 1 427 ? -13.289 -58.5 -29.844 1 81.31 427 VAL A N 1
ATOM 3287 C CA . VAL A 1 427 ? -12.984 -59.625 -30.719 1 81.31 427 VAL A CA 1
ATOM 3288 C C . VAL A 1 427 ? -11.977 -60.562 -30.047 1 81.31 427 VAL A C 1
ATOM 3290 O O . VAL A 1 427 ? -11.523 -61.531 -30.641 1 81.31 427 VAL A O 1
ATOM 3293 N N . GLY A 1 428 ? -11.586 -60.281 -28.719 1 74.38 428 GLY A N 1
ATOM 3294 C CA . GLY A 1 428 ? -10.805 -61.156 -27.891 1 74.38 428 GLY A CA 1
ATOM 3295 C C . GLY A 1 428 ? -9.305 -61.031 -28.109 1 74.38 428 GLY A C 1
ATOM 3296 O O . GLY A 1 428 ? -8.531 -61.875 -27.656 1 74.38 428 GLY A O 1
ATOM 3297 N N . VAL A 1 429 ? -8.906 -60.062 -28.797 1 72 429 VAL A N 1
ATOM 3298 C CA . VAL A 1 429 ? -7.488 -59.938 -29.109 1 72 429 VAL A CA 1
ATOM 3299 C C . VAL A 1 429 ? -6.879 -58.812 -28.297 1 72 429 VAL A C 1
ATOM 3301 O O . VAL A 1 429 ? -5.66 -58.625 -28.297 1 72 429 VAL A O 1
ATOM 3304 N N . GLY A 1 430 ? -7.77 -58.125 -27.531 1 70.94 430 GLY A N 1
ATOM 3305 C CA . GLY A 1 430 ? -7.262 -57 -26.766 1 70.94 430 GLY A CA 1
ATOM 3306 C C . GLY A 1 430 ? -7.207 -57.25 -25.281 1 70.94 430 GLY A C 1
ATOM 3307 O O . GLY A 1 430 ? -7.84 -58.188 -24.781 1 70.94 430 GLY A O 1
ATOM 3308 N N . SER A 1 431 ? -6.348 -56.469 -24.594 1 74.25 431 SER A N 1
ATOM 3309 C CA . SER A 1 431 ? -6.16 -56.594 -23.156 1 74.25 431 SER A CA 1
ATOM 3310 C C . SER A 1 431 ? -7.125 -55.719 -22.391 1 74.25 431 SER A C 1
ATOM 3312 O O . SER A 1 431 ? -7.426 -54.594 -22.812 1 74.25 431 SER A O 1
ATOM 3314 N N . ALA A 1 432 ? -7.66 -56.281 -21.328 1 72.75 432 ALA A N 1
ATOM 3315 C CA . ALA A 1 432 ? -8.508 -55.531 -20.406 1 72.75 432 ALA A CA 1
ATOM 3316 C C . ALA A 1 432 ? -7.773 -54.312 -19.859 1 72.75 432 ALA A C 1
ATOM 3318 O O . ALA A 1 432 ? -8.383 -53.25 -19.609 1 72.75 432 ALA A O 1
ATOM 3319 N N . VAL A 1 433 ? -6.551 -54.469 -19.766 1 73.56 433 VAL A N 1
ATOM 3320 C CA . VAL A 1 433 ? -5.719 -53.375 -19.25 1 73.56 433 VAL A CA 1
ATOM 3321 C C . VAL A 1 433 ? -5.66 -52.25 -20.25 1 73.56 433 VAL A C 1
ATOM 3323 O O . VAL A 1 433 ? -5.723 -51.062 -19.875 1 73.56 433 VAL A O 1
ATOM 3326 N N . ALA A 1 434 ? -5.629 -52.562 -21.469 1 77.62 434 ALA A N 1
ATOM 3327 C CA . ALA A 1 434 ? -5.59 -51.531 -22.516 1 77.62 434 ALA A CA 1
ATOM 3328 C C . ALA A 1 434 ? -6.91 -50.781 -22.594 1 77.62 434 ALA A C 1
ATOM 3330 O O . ALA A 1 434 ? -6.926 -49.562 -22.797 1 77.62 434 ALA A O 1
ATOM 3331 N N . LEU A 1 435 ? -7.934 -51.5 -22.453 1 80.5 435 LEU A N 1
ATOM 3332 C CA . LEU A 1 435 ? -9.258 -50.875 -22.469 1 80.5 435 LEU A CA 1
ATOM 3333 C C . LEU A 1 435 ? -9.43 -49.938 -21.281 1 80.5 435 LEU A C 1
ATOM 3335 O O . LEU A 1 435 ? -9.906 -48.812 -21.453 1 80.5 435 LEU A O 1
ATOM 3339 N N . THR A 1 436 ? -8.984 -50.375 -20.172 1 81.12 436 THR A N 1
ATOM 3340 C CA . THR A 1 436 ? -9.086 -49.562 -18.969 1 81.12 436 THR A CA 1
ATOM 3341 C C . THR A 1 436 ? -8.234 -48.312 -19.094 1 81.12 436 THR A C 1
ATOM 3343 O O . THR A 1 436 ? -8.656 -47.219 -18.688 1 81.12 436 THR A O 1
ATOM 3346 N N . GLN A 1 437 ? -7.129 -48.375 -19.609 1 81.06 437 GLN A N 1
ATOM 3347 C CA . GLN A 1 437 ? -6.242 -47.25 -19.797 1 81.06 437 GLN A CA 1
ATOM 3348 C C . GLN A 1 437 ? -6.84 -46.25 -20.781 1 81.06 437 GLN A C 1
ATOM 3350 O O . GLN A 1 437 ? -6.746 -45.031 -20.578 1 81.06 437 GLN A O 1
ATOM 3355 N N . ALA A 1 438 ? -7.402 -46.781 -21.828 1 82.88 438 ALA A N 1
ATOM 3356 C CA . ALA A 1 438 ? -8.031 -45.906 -22.828 1 82.88 438 ALA A CA 1
ATOM 3357 C C . ALA A 1 438 ? -9.203 -45.156 -22.219 1 82.88 438 ALA A C 1
ATOM 3359 O O . ALA A 1 438 ? -9.43 -44 -22.562 1 82.88 438 ALA A O 1
ATOM 3360 N N . GLU A 1 439 ? -9.906 -45.75 -21.359 1 85.38 439 GLU A N 1
ATOM 3361 C CA . GLU A 1 439 ? -11.016 -45.094 -20.672 1 85.38 439 GLU A CA 1
ATOM 3362 C C . GLU A 1 439 ? -10.516 -44 -19.734 1 85.38 439 GLU A C 1
ATOM 3364 O O . GLU A 1 439 ? -11.109 -42.938 -19.656 1 85.38 439 GLU A O 1
ATOM 3369 N N . ALA A 1 440 ? -9.508 -44.312 -19.031 1 85.56 440 ALA A N 1
ATOM 3370 C CA . ALA A 1 440 ? -8.898 -43.344 -18.141 1 85.56 440 ALA A CA 1
ATOM 3371 C C . ALA A 1 440 ? -8.398 -42.125 -18.938 1 85.56 440 ALA A C 1
ATOM 3373 O O . ALA A 1 440 ? -8.555 -41 -18.484 1 85.56 440 ALA A O 1
ATOM 3374 N N . ASP A 1 441 ? -7.844 -42.375 -20.031 1 85.44 441 ASP A N 1
ATOM 3375 C CA . ASP A 1 441 ? -7.328 -41.312 -20.891 1 85.44 441 ASP A CA 1
ATOM 3376 C C . ASP A 1 441 ? -8.461 -40.438 -21.406 1 85.44 441 ASP A C 1
ATOM 3378 O O . ASP A 1 441 ? -8.312 -39.219 -21.5 1 85.44 441 ASP A O 1
ATOM 3382 N N . LEU A 1 442 ? -9.531 -41.031 -21.812 1 87 442 LEU A N 1
ATOM 3383 C CA . LEU A 1 442 ? -10.664 -40.281 -22.297 1 87 442 LEU A CA 1
ATOM 3384 C C . LEU A 1 442 ? -11.25 -39.406 -21.188 1 87 442 LEU A C 1
ATOM 3386 O O . LEU A 1 442 ? -11.578 -38.219 -21.422 1 87 442 LEU A O 1
ATOM 3390 N N . ALA A 1 443 ? -11.344 -40 -20.062 1 88.75 443 ALA A N 1
ATOM 3391 C CA . ALA A 1 443 ? -11.836 -39.219 -18.906 1 88.75 443 ALA A CA 1
ATOM 3392 C C . ALA A 1 443 ? -10.953 -38.031 -18.641 1 88.75 443 ALA A C 1
ATOM 3394 O O . ALA A 1 443 ? -11.453 -36.906 -18.406 1 88.75 443 ALA A O 1
ATOM 3395 N N . ALA A 1 444 ? -9.703 -38.219 -18.578 1 88.88 444 ALA A N 1
ATOM 3396 C CA . ALA A 1 444 ? -8.742 -37.125 -18.344 1 88.88 444 ALA A CA 1
ATOM 3397 C C . ALA A 1 444 ? -8.82 -36.094 -19.438 1 88.88 444 ALA A C 1
ATOM 3399 O O . ALA A 1 444 ? -8.734 -34.875 -19.172 1 88.88 444 ALA A O 1
ATOM 3400 N N . ALA A 1 445 ? -8.953 -36.5 -20.641 1 89.06 445 ALA A N 1
ATOM 3401 C CA . ALA A 1 445 ? -9.023 -35.594 -21.781 1 89.06 445 ALA A CA 1
ATOM 3402 C C . ALA A 1 445 ? -10.273 -34.719 -21.719 1 89.06 445 ALA A C 1
ATOM 3404 O O . ALA A 1 445 ? -10.219 -33.531 -22.016 1 89.06 445 ALA A O 1
ATOM 3405 N N . ARG A 1 446 ? -11.352 -35.344 -21.344 1 91.06 446 ARG A N 1
ATOM 3406 C CA . ARG A 1 446 ? -12.594 -34.594 -21.188 1 91.06 446 ARG A CA 1
ATOM 3407 C C . ARG A 1 446 ? -12.43 -33.469 -20.156 1 91.06 446 ARG A C 1
ATOM 3409 O O . ARG A 1 446 ? -12.828 -32.344 -20.391 1 91.06 446 ARG A O 1
ATOM 3416 N N . ALA A 1 447 ? -11.867 -33.812 -19.078 1 92.81 447 ALA A N 1
ATOM 3417 C CA . ALA A 1 447 ? -11.641 -32.812 -18.031 1 92.81 447 ALA A CA 1
ATOM 3418 C C . ALA A 1 447 ? -10.672 -31.734 -18.484 1 92.81 447 ALA A C 1
ATOM 3420 O O . ALA A 1 447 ? -10.852 -30.562 -18.156 1 92.81 447 ALA A O 1
ATOM 3421 N N . GLN A 1 448 ? -9.711 -32.094 -19.203 1 92 448 GLN A N 1
ATOM 3422 C CA . GLN A 1 448 ? -8.672 -31.172 -19.656 1 92 448 GLN A CA 1
ATOM 3423 C C . GLN A 1 448 ? -9.234 -30.141 -20.625 1 92 448 GLN A C 1
ATOM 3425 O O . GLN A 1 448 ? -8.82 -28.969 -20.609 1 92 448 GLN A O 1
ATOM 3430 N N . VAL A 1 449 ? -10.133 -30.547 -21.5 1 93.75 449 VAL A N 1
ATOM 3431 C CA . VAL A 1 449 ? -10.742 -29.609 -22.438 1 93.75 449 VAL A CA 1
ATOM 3432 C C . VAL A 1 449 ? -11.523 -28.547 -21.672 1 93.75 449 VAL A C 1
ATOM 3434 O O . VAL A 1 449 ? -11.406 -27.359 -21.953 1 93.75 449 VAL A O 1
ATOM 3437 N N . VAL A 1 450 ? -12.273 -29 -20.672 1 95.25 450 VAL A N 1
ATOM 3438 C CA . VAL A 1 450 ? -13.062 -28.078 -19.859 1 95.25 450 VAL A CA 1
ATOM 3439 C C . VAL A 1 450 ? -12.133 -27.094 -19.156 1 95.25 450 VAL A C 1
ATOM 3441 O O . VAL A 1 450 ? -12.359 -25.875 -19.203 1 95.25 450 VAL A O 1
ATOM 3444 N N . GLN A 1 451 ? -11.07 -27.578 -18.578 1 95.56 451 GLN A N 1
ATOM 3445 C CA . GLN A 1 451 ? -10.117 -26.75 -17.844 1 95.56 451 GLN A CA 1
ATOM 3446 C C . GLN A 1 451 ? -9.398 -25.781 -18.781 1 95.56 451 GLN A C 1
ATOM 3448 O O . GLN A 1 451 ? -9.117 -24.641 -18.406 1 95.56 451 GLN A O 1
ATOM 3453 N N . ALA A 1 452 ? -9.094 -26.234 -19.953 1 94.69 452 ALA A N 1
ATOM 3454 C CA . ALA A 1 452 ? -8.391 -25.391 -20.906 1 94.69 452 ALA A CA 1
ATOM 3455 C C . ALA A 1 452 ? -9.266 -24.234 -21.391 1 94.69 452 ALA A C 1
ATOM 3457 O O . ALA A 1 452 ? -8.82 -23.094 -21.438 1 94.69 452 ALA A O 1
ATOM 3458 N N . VAL A 1 453 ? -10.5 -24.562 -21.719 1 96.38 453 VAL A N 1
ATOM 3459 C CA . VAL A 1 453 ? -11.406 -23.547 -22.234 1 96.38 453 VAL A CA 1
ATOM 3460 C C . VAL A 1 453 ? -11.672 -22.484 -21.172 1 96.38 453 VAL A C 1
ATOM 3462 O O . VAL A 1 453 ? -11.57 -21.281 -21.438 1 96.38 453 VAL A O 1
ATOM 3465 N N . TYR A 1 454 ? -11.953 -22.875 -19.969 1 97.44 454 TYR A N 1
ATOM 3466 C CA . TYR A 1 454 ? -12.25 -21.906 -18.906 1 97.44 454 TYR A CA 1
ATOM 3467 C C . TYR A 1 454 ? -10.984 -21.219 -18.422 1 97.44 454 TYR A C 1
ATOM 3469 O O . TYR A 1 454 ? -11.023 -20.062 -17.984 1 97.44 454 TYR A O 1
ATOM 3477 N N . GLY A 1 455 ? -9.883 -21.969 -18.469 1 96.81 455 GLY A N 1
ATOM 3478 C CA . GLY A 1 455 ? -8.617 -21.297 -18.234 1 96.81 455 GLY A CA 1
ATOM 3479 C C . GLY A 1 455 ? -8.375 -20.141 -19.188 1 96.81 455 GLY A C 1
ATOM 3480 O O . GLY A 1 455 ? -7.875 -19.094 -18.781 1 96.81 455 GLY A O 1
ATOM 3481 N N . TYR A 1 456 ? -8.727 -20.391 -20.422 1 96.25 456 TYR A N 1
ATOM 3482 C CA . TYR A 1 456 ? -8.625 -19.344 -21.438 1 96.25 456 TYR A CA 1
ATOM 3483 C C . TYR A 1 456 ? -9.547 -18.172 -21.109 1 96.25 456 TYR A C 1
ATOM 3485 O O . TYR A 1 456 ? -9.141 -17.016 -21.188 1 96.25 456 TYR A O 1
ATOM 3493 N N . LYS A 1 457 ? -10.758 -18.438 -20.719 1 96.69 457 LYS A N 1
ATOM 3494 C CA . LYS A 1 457 ? -11.727 -17.391 -20.391 1 96.69 457 LYS A CA 1
ATOM 3495 C C . LYS A 1 457 ? -11.242 -16.547 -19.234 1 96.69 457 LYS A C 1
ATOM 3497 O O . LYS A 1 457 ? -11.352 -15.312 -19.266 1 96.69 457 LYS A O 1
ATOM 3502 N N . ILE A 1 458 ? -10.727 -17.141 -18.25 1 97.25 458 ILE A N 1
ATOM 3503 C CA . ILE A 1 458 ? -10.234 -16.438 -17.078 1 97.25 458 ILE A CA 1
ATOM 3504 C C . ILE A 1 458 ? -9.016 -15.609 -17.438 1 97.25 458 ILE A C 1
ATOM 3506 O O . ILE A 1 458 ? -8.875 -14.469 -16.984 1 97.25 458 ILE A O 1
ATOM 3510 N N . ALA A 1 459 ? -8.109 -16.156 -18.266 1 96.81 459 ALA A N 1
ATOM 3511 C CA . ALA A 1 459 ? -6.945 -15.414 -18.734 1 96.81 459 ALA A CA 1
ATOM 3512 C C . ALA A 1 459 ? -7.371 -14.18 -19.531 1 96.81 459 ALA A C 1
ATOM 3514 O O . ALA A 1 459 ? -6.773 -13.109 -19.391 1 96.81 459 ALA A O 1
ATOM 3515 N N . ARG A 1 460 ? -8.367 -14.359 -20.359 1 96.06 460 ARG A N 1
ATOM 3516 C CA . ARG A 1 460 ? -8.898 -13.242 -21.141 1 96.06 460 ARG A CA 1
ATOM 3517 C C . ARG A 1 460 ? -9.461 -12.156 -20.219 1 96.06 460 ARG A C 1
ATOM 3519 O O . ARG A 1 460 ? -9.211 -10.969 -20.422 1 96.06 460 ARG A O 1
ATOM 3526 N N . ALA A 1 461 ? -10.203 -12.578 -19.219 1 96.62 461 ALA A N 1
ATOM 3527 C CA . ALA A 1 461 ? -10.773 -11.641 -18.266 1 96.62 461 ALA A CA 1
ATOM 3528 C C . ALA A 1 461 ? -9.68 -10.875 -17.516 1 96.62 461 ALA A C 1
ATOM 3530 O O . ALA A 1 461 ? -9.812 -9.68 -17.266 1 96.62 461 ALA A O 1
ATOM 3531 N N . ALA A 1 462 ? -8.625 -11.57 -17.172 1 97.25 462 ALA A N 1
ATOM 3532 C CA . ALA A 1 462 ? -7.496 -10.945 -16.484 1 97.25 462 ALA A CA 1
ATOM 3533 C C . ALA A 1 462 ? -6.852 -9.875 -17.359 1 97.25 462 ALA A C 1
ATOM 3535 O O . ALA A 1 462 ? -6.52 -8.789 -16.875 1 97.25 462 ALA A O 1
ATOM 3536 N N . LEU A 1 463 ? -6.664 -10.188 -18.641 1 96.62 463 LEU A N 1
ATOM 3537 C CA . LEU A 1 463 ? -6.07 -9.25 -19.578 1 96.62 463 LEU A CA 1
ATOM 3538 C C . LEU A 1 463 ? -6.941 -8 -19.719 1 96.62 463 LEU A C 1
ATOM 3540 O O . LEU A 1 463 ? -6.434 -6.879 -19.672 1 96.62 463 LEU A O 1
ATOM 3544 N N . ILE A 1 464 ? -8.227 -8.234 -19.828 1 95.25 464 ILE A N 1
ATOM 3545 C CA . ILE A 1 464 ? -9.164 -7.133 -20 1 95.25 464 ILE A CA 1
ATOM 3546 C C . ILE A 1 464 ? -9.078 -6.184 -18.812 1 95.25 464 ILE A C 1
ATOM 3548 O O . ILE A 1 464 ? -8.953 -4.969 -18.984 1 95.25 464 ILE A O 1
ATOM 3552 N N . LYS A 1 465 ? -9.109 -6.758 -17.625 1 96.5 465 LYS A N 1
ATOM 3553 C CA . LYS A 1 465 ? -9.008 -5.957 -16.406 1 96.5 465 LYS A CA 1
ATOM 3554 C C . LYS A 1 465 ? -7.664 -5.238 -16.328 1 96.5 465 LYS A C 1
ATOM 3556 O O . LYS A 1 465 ? -7.605 -4.043 -16.047 1 96.5 465 LYS A O 1
ATOM 3561 N N . ASP A 1 466 ? -6.57 -5.922 -16.656 1 96.75 466 ASP A N 1
ATOM 3562 C CA . ASP A 1 466 ? -5.234 -5.363 -16.484 1 96.75 466 ASP A CA 1
ATOM 3563 C C . ASP A 1 466 ? -4.949 -4.293 -17.531 1 96.75 466 ASP A C 1
ATOM 3565 O O . ASP A 1 466 ? -4.086 -3.436 -17.344 1 96.75 466 ASP A O 1
ATOM 3569 N N . VAL A 1 467 ? -5.684 -4.285 -18.672 1 96.12 467 VAL A N 1
ATOM 3570 C CA . VAL A 1 467 ? -5.559 -3.244 -19.688 1 96.12 467 VAL A CA 1
ATOM 3571 C C . VAL A 1 467 ? -6.336 -2.004 -19.25 1 96.12 467 VAL A C 1
ATOM 3573 O O . VAL A 1 467 ? -6.094 -0.904 -19.75 1 96.12 467 VAL A O 1
ATOM 3576 N N . GLY A 1 468 ? -7.23 -2.184 -18.375 1 95.12 468 GLY A N 1
ATOM 3577 C CA . GLY A 1 468 ? -8.008 -1.056 -17.875 1 95.12 468 GLY A CA 1
ATOM 3578 C C . GLY A 1 468 ? -9.328 -0.882 -18.594 1 95.12 468 GLY A C 1
ATOM 3579 O O . GLY A 1 468 ? -9.906 0.209 -18.594 1 95.12 468 GLY A O 1
ATOM 3580 N N . LEU A 1 469 ? -9.75 -1.884 -19.203 1 93.5 469 LEU A N 1
ATOM 3581 C CA . LEU A 1 469 ? -11.062 -1.854 -19.844 1 93.5 469 LEU A CA 1
ATOM 3582 C C . LEU A 1 469 ? -12.156 -2.248 -18.859 1 93.5 469 LEU A C 1
ATOM 3584 O O . LEU A 1 469 ? -11.945 -3.094 -18 1 93.5 469 LEU A O 1
ATOM 3588 N N . ASP A 1 470 ? -13.289 -1.644 -19.016 1 93.56 470 ASP A N 1
ATOM 3589 C CA . ASP A 1 470 ? -14.438 -1.956 -18.172 1 93.56 470 ASP A CA 1
ATOM 3590 C C . ASP A 1 470 ? -14.922 -3.381 -18.406 1 93.56 470 ASP A C 1
ATOM 3592 O O . ASP A 1 470 ? -15.438 -3.689 -19.484 1 93.56 470 ASP A O 1
ATOM 3596 N N . PRO A 1 471 ? -14.742 -4.164 -17.328 1 95.5 471 PRO A N 1
ATOM 3597 C CA . PRO A 1 471 ? -15.133 -5.562 -17.531 1 95.5 471 PRO A CA 1
ATOM 3598 C C . PRO A 1 471 ? -16.609 -5.719 -17.859 1 95.5 471 PRO A C 1
ATOM 3600 O O . PRO A 1 471 ? -16.984 -6.629 -18.609 1 95.5 471 PRO A O 1
ATOM 3603 N N . LEU A 1 472 ? -17.453 -4.871 -17.375 1 95.19 472 LEU A N 1
ATOM 3604 C CA . LEU A 1 472 ? -18.891 -4.953 -17.656 1 95.19 472 LEU A CA 1
ATOM 3605 C C . LEU A 1 472 ? -19.188 -4.672 -19.125 1 95.19 472 LEU A C 1
ATOM 3607 O O . LEU A 1 472 ? -19.938 -5.406 -19.766 1 95.19 472 LEU A O 1
ATOM 3611 N N . SER A 1 473 ? -18.656 -3.621 -19.609 1 93.38 473 SER A N 1
ATOM 3612 C CA . SER A 1 473 ? -18.859 -3.266 -21.016 1 93.38 473 SER A CA 1
ATOM 3613 C C . SER A 1 473 ? -18.328 -4.359 -21.938 1 93.38 473 SER A C 1
ATOM 3615 O O . SER A 1 473 ? -18.953 -4.664 -22.969 1 93.38 473 SER A O 1
ATOM 3617 N N . GLN A 1 474 ? -17.219 -4.926 -21.578 1 92.06 474 GLN A N 1
ATOM 3618 C CA . GLN A 1 474 ? -16.641 -5.992 -22.375 1 92.06 474 GLN A CA 1
ATOM 3619 C C . GLN A 1 474 ? -17.516 -7.246 -22.344 1 92.06 474 GLN A C 1
ATOM 3621 O O . GLN A 1 474 ? -17.688 -7.922 -23.359 1 92.06 474 GLN A O 1
ATOM 3626 N N . ALA A 1 475 ? -18.016 -7.547 -21.156 1 93.56 475 ALA A N 1
ATOM 3627 C CA . ALA A 1 475 ? -18.922 -8.695 -21.031 1 93.56 475 ALA A CA 1
ATOM 3628 C C . ALA A 1 475 ? -20.188 -8.5 -21.844 1 93.56 475 ALA A C 1
ATOM 3630 O O . ALA A 1 475 ? -20.688 -9.438 -22.469 1 93.56 475 ALA A O 1
ATOM 3631 N N . ARG A 1 476 ? -20.719 -7.359 -21.891 1 93 476 ARG A N 1
ATOM 3632 C CA . ARG A 1 476 ? -21.906 -7.035 -22.672 1 93 476 ARG A CA 1
ATOM 3633 C C . ARG A 1 476 ? -21.641 -7.191 -24.156 1 93 476 ARG A C 1
ATOM 3635 O O . ARG A 1 476 ? -22.484 -7.727 -24.891 1 93 476 ARG A O 1
ATOM 3642 N N . SER A 1 477 ? -20.531 -6.707 -24.547 1 90.31 477 SER A N 1
ATOM 3643 C CA . SER A 1 477 ? -20.156 -6.801 -25.953 1 90.31 477 SER A CA 1
ATOM 3644 C C . SER A 1 477 ? -20 -8.25 -26.391 1 90.31 477 SER A C 1
ATOM 3646 O O . SER A 1 477 ? -20.438 -8.625 -27.484 1 90.31 477 SER A O 1
ATOM 3648 N N . ARG A 1 478 ? -19.406 -9.023 -25.547 1 88.75 478 ARG A N 1
ATOM 3649 C CA . ARG A 1 478 ? -19.234 -10.438 -25.859 1 88.75 478 ARG A CA 1
ATOM 3650 C C . ARG A 1 478 ? -20.578 -11.148 -25.953 1 88.75 478 ARG A C 1
ATOM 3652 O O . ARG A 1 478 ? -20.766 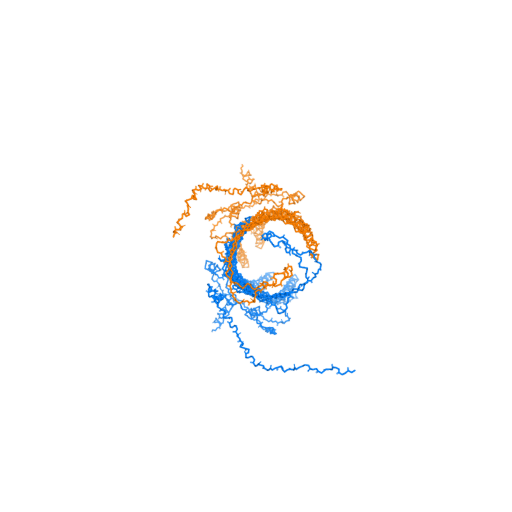-12.016 -26.812 1 88.75 478 ARG A O 1
ATOM 3659 N N . LYS A 1 479 ? -21.453 -10.859 -25.047 1 87.25 479 LYS A N 1
ATOM 3660 C CA . LYS A 1 479 ? -22.766 -11.469 -25.078 1 87.25 479 LYS A CA 1
ATOM 3661 C C . LYS A 1 479 ? -23.5 -11.125 -26.375 1 87.25 479 LYS A C 1
ATOM 3663 O O . LYS A 1 479 ? -24.141 -11.984 -26.984 1 87.25 479 LYS A O 1
ATOM 3668 N N . SER A 1 480 ? -23.375 -9.93 -26.812 1 85.31 480 SER A N 1
ATOM 3669 C CA . SER A 1 480 ? -24.031 -9.484 -28.047 1 85.31 480 SER A CA 1
ATOM 3670 C C . SER A 1 480 ? -23.438 -10.18 -29.266 1 85.31 480 SER A C 1
ATOM 3672 O O . SER A 1 480 ? -24.156 -10.562 -30.188 1 85.31 480 SER A O 1
ATOM 3674 N N . MET A 1 481 ? -22.172 -10.375 -29.234 1 81.94 481 MET A N 1
ATOM 3675 C CA . MET A 1 481 ? -21.516 -11.047 -30.344 1 81.94 481 MET A CA 1
ATOM 3676 C C . MET A 1 481 ? -21.906 -12.516 -30.422 1 81.94 481 MET A C 1
ATOM 3678 O O . MET A 1 481 ? -22.078 -13.062 -31.516 1 81.94 481 MET A O 1
ATOM 3682 N N . ASN A 1 482 ? -22 -13.102 -29.25 1 78.44 482 ASN A N 1
ATOM 3683 C CA . ASN A 1 482 ? -22.406 -14.508 -29.203 1 78.44 482 ASN A CA 1
ATOM 3684 C C . ASN A 1 482 ? -23.844 -14.695 -29.656 1 78.44 482 ASN A C 1
ATOM 3686 O O . ASN A 1 482 ? -24.172 -15.695 -30.297 1 78.44 482 ASN A O 1
ATOM 3690 N N . GLU A 1 483 ? -24.719 -13.789 -29.328 1 76.62 483 GLU A N 1
ATOM 3691 C CA . GLU A 1 483 ? -26.109 -13.852 -29.766 1 76.62 483 GLU A CA 1
ATOM 3692 C C . GLU A 1 483 ? -26.219 -13.68 -31.281 1 76.62 483 GLU A C 1
ATOM 3694 O O . GLU A 1 483 ? -27.078 -14.289 -31.922 1 76.62 483 GLU A O 1
ATOM 3699 N N . GLU A 1 484 ? -25.344 -12.969 -31.859 1 72.56 484 GLU A N 1
ATOM 3700 C CA . GLU A 1 484 ? -25.344 -12.773 -33.312 1 72.56 484 GLU A CA 1
ATOM 3701 C C . GLU A 1 484 ? -24.828 -14.016 -34.031 1 72.56 484 GLU A C 1
ATOM 3703 O O . GLU A 1 484 ? -25.266 -14.328 -35.125 1 72.56 484 GLU A O 1
ATOM 3708 N N . ARG A 1 485 ? -24.016 -14.75 -33.406 1 68.69 485 ARG A N 1
ATOM 3709 C CA . ARG A 1 485 ? -23.453 -15.953 -34.031 1 68.69 485 ARG A CA 1
ATOM 3710 C C . ARG A 1 485 ? -24.438 -17.109 -33.969 1 68.69 485 ARG A C 1
ATOM 3712 O O . ARG A 1 485 ? -24.453 -17.953 -34.875 1 68.69 485 ARG A O 1
ATOM 3719 N N . VAL A 1 486 ? -25.469 -17.203 -33.125 1 62.28 486 VAL A N 1
ATOM 3720 C CA . VAL A 1 486 ? -26.453 -18.266 -33 1 62.28 486 VAL A CA 1
ATOM 3721 C C . VAL A 1 486 ? -27.656 -17.938 -33.906 1 62.28 486 VAL A C 1
ATOM 3723 O O . VAL A 1 486 ? -28.469 -18.812 -34.219 1 62.28 486 VAL A O 1
ATOM 3726 N N . LYS A 1 487 ? -27.875 -16.734 -34.5 1 46.38 487 LYS A N 1
ATOM 3727 C CA . LYS A 1 487 ? -28.938 -16.453 -35.438 1 46.38 487 LYS A CA 1
ATOM 3728 C C . LYS A 1 487 ? -28.453 -16.703 -36.875 1 46.38 487 LYS A C 1
ATOM 3730 O O . LYS A 1 487 ? -29.219 -17.219 -37.719 1 46.38 487 LYS A O 1
ATOM 3735 N N . MET B 1 1 ? 5.367 109.125 16.875 1 20.81 1 MET B N 1
ATOM 3736 C CA . MET B 1 1 ? 6.66 108.75 17.438 1 20.81 1 MET B CA 1
ATOM 3737 C C . MET B 1 1 ? 6.82 107.25 17.484 1 20.81 1 MET B C 1
ATOM 3739 O O . MET B 1 1 ? 6 106.562 18.094 1 20.81 1 MET B O 1
ATOM 3743 N N . LYS B 1 2 ? 7.363 106.562 16.391 1 24 2 LYS B N 1
ATOM 3744 C CA . LYS B 1 2 ? 7.348 105.562 15.32 1 24 2 LYS B CA 1
ATOM 3745 C C . LYS B 1 2 ? 8.156 104.312 15.719 1 24 2 LYS B C 1
ATOM 3747 O O . LYS B 1 2 ? 9.367 104.312 15.5 1 24 2 LYS B O 1
ATOM 3752 N N . ILE B 1 3 ? 7.934 103.875 17 1 21.44 3 ILE B N 1
ATOM 3753 C CA . ILE B 1 3 ? 8.859 103.062 17.797 1 21.44 3 ILE B CA 1
ATOM 3754 C C . ILE B 1 3 ? 9.078 101.688 17.125 1 21.44 3 ILE B C 1
ATOM 3756 O O . ILE B 1 3 ? 9.445 100.75 17.781 1 21.44 3 ILE B O 1
ATOM 3760 N N . GLY B 1 4 ? 8.578 101.438 15.852 1 21.11 4 GLY B N 1
ATOM 3761 C CA . GLY B 1 4 ? 8.156 100.125 15.414 1 21.11 4 GLY B CA 1
ATOM 3762 C C . GLY B 1 4 ? 9.305 99.125 15.258 1 21.11 4 GLY B C 1
ATOM 3763 O O . GLY B 1 4 ? 9.094 97.938 15.195 1 21.11 4 GLY B O 1
ATOM 3764 N N . ARG B 1 5 ? 10.508 99.438 14.734 1 21 5 ARG B N 1
ATOM 3765 C CA . ARG B 1 5 ? 11.211 98.688 13.68 1 21 5 ARG B CA 1
ATOM 3766 C C . ARG B 1 5 ? 12.078 97.562 14.273 1 21 5 ARG B C 1
ATOM 3768 O O . ARG B 1 5 ? 12.578 96.75 13.539 1 21 5 ARG B O 1
ATOM 3775 N N . ALA B 1 6 ? 12.5 97.625 15.523 1 19.05 6 ALA B N 1
ATOM 3776 C CA . ALA B 1 6 ? 13.93 97.375 15.703 1 19.05 6 ALA B CA 1
ATOM 3777 C C . ALA B 1 6 ? 14.211 95.875 15.758 1 19.05 6 ALA B C 1
ATOM 3779 O O . ALA B 1 6 ? 15.359 95.5 15.914 1 19.05 6 ALA B O 1
ATOM 3780 N N . THR B 1 7 ? 13.164 95 15.891 1 21.39 7 THR B N 1
ATOM 3781 C CA . THR B 1 7 ? 13.672 93.875 16.656 1 21.39 7 THR B CA 1
ATOM 3782 C C . THR B 1 7 ? 14.68 93.062 15.844 1 21.39 7 THR B C 1
ATOM 3784 O O . THR B 1 7 ? 14.383 92.625 14.727 1 21.39 7 THR B O 1
ATOM 3787 N N . ARG B 1 8 ? 16 93 16.156 1 21 8 ARG B N 1
ATOM 3788 C CA . ARG B 1 8 ? 17.344 92.562 15.758 1 21 8 ARG B CA 1
ATOM 3789 C C . ARG B 1 8 ? 17.391 91.125 15.367 1 21 8 ARG B C 1
ATOM 3791 O O . ARG B 1 8 ? 16.516 90.312 15.773 1 21 8 ARG B O 1
ATOM 3798 N N . ALA B 1 9 ? 18.469 90.562 14.75 1 20.75 9 ALA B N 1
ATOM 3799 C CA . ALA B 1 9 ? 19.328 89.875 13.758 1 20.75 9 ALA B CA 1
ATOM 3800 C C . ALA B 1 9 ? 19.703 88.5 14.211 1 20.75 9 ALA B C 1
ATOM 3802 O O . ALA B 1 9 ? 20.016 87.625 13.383 1 20.75 9 ALA B O 1
ATOM 3803 N N . LEU B 1 10 ? 19.938 88.25 15.562 1 19.38 10 LEU B N 1
ATOM 3804 C CA . LEU B 1 10 ? 21.172 87.5 15.844 1 19.38 10 LEU B CA 1
ATOM 3805 C C . LEU B 1 10 ? 21.031 86.062 15.57 1 19.38 10 LEU B C 1
ATOM 3807 O O . LEU B 1 10 ? 21.906 85.25 15.93 1 19.38 10 LEU B O 1
ATOM 3811 N N . LEU B 1 11 ? 19.906 85.438 15.164 1 21.8 11 LEU B N 1
ATOM 3812 C CA . LEU B 1 11 ? 19.828 84 15.5 1 21.8 11 LEU B CA 1
ATOM 3813 C C . LEU B 1 11 ? 20.781 83.188 14.648 1 21.8 11 LEU B C 1
ATOM 3815 O O . LEU B 1 11 ? 20.594 83.062 13.438 1 21.8 11 LEU B O 1
ATOM 3819 N N . GLY B 1 12 ? 22.062 83.375 14.766 1 19.62 12 GLY B N 1
ATOM 3820 C CA . GLY B 1 12 ? 23.031 82.75 13.867 1 19.62 12 GLY B CA 1
ATOM 3821 C C . GLY B 1 12 ? 22.812 81.312 13.695 1 19.62 12 GLY B C 1
ATOM 3822 O O . GLY B 1 12 ? 22.047 80.688 14.445 1 19.62 12 GLY B O 1
ATOM 3823 N N . ASP B 1 13 ? 23.719 80.5 12.961 1 21.56 13 ASP B N 1
ATOM 3824 C CA . ASP B 1 13 ? 24.016 79.438 12.039 1 21.56 13 ASP B CA 1
ATOM 3825 C C . ASP B 1 13 ? 24.297 78.125 12.797 1 21.56 13 ASP B C 1
ATOM 3827 O O . ASP B 1 13 ? 25.453 77.812 13.039 1 21.56 13 ASP B O 1
ATOM 3831 N N . CYS B 1 14 ? 23.734 77.812 13.93 1 20.77 14 CYS B N 1
ATOM 3832 C CA . CYS B 1 14 ? 24.328 76.688 14.641 1 20.77 14 CYS B CA 1
ATOM 3833 C C . CYS B 1 14 ? 24.375 75.438 13.758 1 20.77 14 CYS B C 1
ATOM 3835 O O . CYS B 1 14 ? 23.344 75.062 13.219 1 20.77 14 CYS B O 1
ATOM 3837 N N . GLY B 1 15 ? 25.484 75.062 13.078 1 23.17 15 GLY B N 1
ATOM 3838 C CA . GLY B 1 15 ? 25.969 74 12.234 1 23.17 15 GLY B CA 1
ATOM 3839 C C . GLY B 1 15 ? 25.75 72.625 12.844 1 23.17 15 GLY B C 1
ATOM 3840 O O . GLY B 1 15 ? 26.688 72.062 13.398 1 23.17 15 GLY B O 1
ATOM 3841 N N . GLY B 1 16 ? 24.703 72.312 13.562 1 21.25 16 GLY B N 1
ATOM 3842 C CA . GLY B 1 16 ? 24.703 71.125 14.367 1 21.25 16 GLY B CA 1
ATOM 3843 C C . GLY B 1 16 ? 24.922 69.812 13.547 1 21.25 16 GLY B C 1
ATOM 3844 O O . GLY B 1 16 ? 24.25 69.625 12.531 1 21.25 16 GLY B O 1
ATOM 3845 N N . LYS B 1 17 ? 26.156 69.25 13.469 1 25.88 17 LYS B N 1
ATOM 3846 C CA . LYS B 1 17 ? 26.656 68 12.914 1 25.88 17 LYS B CA 1
ATOM 3847 C C . LYS B 1 17 ? 25.781 66.812 13.367 1 25.88 17 LYS B C 1
ATOM 3849 O O . LYS B 1 17 ? 25.531 66.688 14.562 1 25.88 17 LYS B O 1
ATOM 3854 N N . GLN B 1 18 ? 24.844 66.438 12.531 1 23.47 18 GLN B N 1
ATOM 3855 C CA . GLN B 1 18 ? 23.922 65.312 12.547 1 23.47 18 GLN B CA 1
ATOM 3856 C C . GLN B 1 18 ? 24.656 64 12.812 1 23.47 18 GLN B C 1
ATOM 3858 O O . GLN B 1 18 ? 25.484 63.594 12.008 1 23.47 18 GLN B O 1
ATOM 3863 N N . LEU B 1 19 ? 25.125 63.781 14.07 1 22.47 19 LEU B N 1
ATOM 3864 C CA . LEU B 1 19 ? 25.766 62.5 14.398 1 22.47 19 LEU B CA 1
ATOM 3865 C C . LEU B 1 19 ? 24.922 61.344 13.914 1 22.47 19 LEU B C 1
ATOM 3867 O O . LEU B 1 19 ? 23.719 61.281 14.195 1 22.47 19 LEU B O 1
ATOM 3871 N N . SER B 1 20 ? 25.219 60.719 12.781 1 23.58 20 SER B N 1
ATOM 3872 C CA . SER B 1 20 ? 24.75 59.469 12.164 1 23.58 20 SER B CA 1
ATOM 3873 C C . SER B 1 20 ? 24.812 58.312 13.148 1 23.58 20 SER B C 1
ATOM 3875 O O . SER B 1 20 ? 25.891 57.844 13.492 1 23.58 20 SER B O 1
ATOM 3877 N N . ALA B 1 21 ? 24.156 58.312 14.297 1 25.05 21 ALA B N 1
ATOM 3878 C CA . ALA B 1 21 ? 24.188 57.188 15.211 1 25.05 21 ALA B CA 1
ATOM 3879 C C . ALA B 1 21 ? 23.844 55.875 14.492 1 25.05 21 ALA B C 1
ATOM 3881 O O . ALA B 1 21 ? 22.719 55.719 14.016 1 25.05 21 ALA B O 1
ATOM 3882 N N . GLY B 1 22 ? 24.75 55.312 13.695 1 24.86 22 GLY B N 1
ATOM 3883 C CA . GLY B 1 22 ? 24.688 53.938 13.195 1 24.86 22 GLY B CA 1
ATOM 3884 C C . GLY B 1 22 ? 24.344 52.906 14.258 1 24.86 22 GLY B C 1
ATOM 3885 O O . GLY B 1 22 ? 25.047 52.781 15.258 1 24.86 22 GLY B O 1
ATOM 3886 N N . ILE B 1 23 ? 23.062 52.781 14.586 1 26.28 23 ILE B N 1
ATOM 3887 C CA . ILE B 1 23 ? 22.578 51.75 15.5 1 26.28 23 ILE B CA 1
ATOM 3888 C C . ILE B 1 23 ? 23.203 50.375 15.133 1 26.28 23 ILE B C 1
ATOM 3890 O O . ILE B 1 23 ? 22.922 49.844 14.055 1 26.28 23 ILE B O 1
ATOM 3894 N N . LEU B 1 24 ? 24.516 50.188 15.328 1 25.77 24 LEU B N 1
ATOM 3895 C CA . LEU B 1 24 ? 25.109 48.875 15.305 1 25.77 24 LEU B CA 1
ATOM 3896 C C . LEU B 1 24 ? 24.328 47.906 16.219 1 25.77 24 LEU B C 1
ATOM 3898 O O . LEU B 1 24 ? 24.328 48.094 17.453 1 25.77 24 LEU B O 1
ATOM 3902 N N . LEU B 1 25 ? 23.141 47.469 15.836 1 28.77 25 LEU B N 1
ATOM 3903 C CA . LEU B 1 25 ? 22.438 46.344 16.469 1 28.77 25 LEU B CA 1
ATOM 3904 C C . LEU B 1 25 ? 23.406 45.188 16.75 1 28.77 25 LEU B C 1
ATOM 3906 O O . LEU B 1 25 ? 23.875 44.531 15.828 1 28.77 25 LEU B O 1
ATOM 3910 N N . ALA B 1 26 ? 24.359 45.375 17.641 1 27.27 26 ALA B N 1
ATOM 3911 C CA . ALA B 1 26 ? 25.172 44.25 18.125 1 27.27 26 ALA B CA 1
ATOM 3912 C C . ALA B 1 26 ? 24.297 43.094 18.547 1 27.27 26 ALA B C 1
ATOM 3914 O O . ALA B 1 26 ? 23.422 43.219 19.406 1 27.27 26 ALA B O 1
ATOM 3915 N N . SER B 1 27 ? 24.047 42.125 17.688 1 30.73 27 SER B N 1
ATOM 3916 C CA . SER B 1 27 ? 23.609 40.781 17.953 1 30.73 27 SER B CA 1
ATOM 3917 C C . SER B 1 27 ? 24.281 40.219 19.203 1 30.73 27 SER B C 1
ATOM 3919 O O . SER B 1 27 ? 25.484 39.906 19.203 1 30.73 27 SER B O 1
ATOM 3921 N N . ALA B 1 28 ? 24.094 40.812 20.297 1 29.88 28 ALA B N 1
ATOM 3922 C CA . ALA B 1 28 ? 24.547 40.031 21.469 1 29.88 28 ALA B CA 1
ATOM 3923 C C . ALA B 1 28 ? 24.125 38.562 21.359 1 29.88 28 ALA B C 1
ATOM 3925 O O . ALA B 1 28 ? 22.938 38.25 21.484 1 29.88 28 ALA B O 1
ATOM 3926 N N . MET B 1 29 ? 24.781 37.75 20.562 1 31.81 29 MET B N 1
ATOM 3927 C CA . MET B 1 29 ? 24.797 36.312 20.672 1 31.81 29 MET B CA 1
ATOM 3928 C C . MET B 1 29 ? 24.938 35.875 22.125 1 31.81 29 MET B C 1
ATOM 3930 O O . MET B 1 29 ? 26.031 35.844 22.672 1 31.81 29 MET B O 1
ATOM 3934 N N . VAL B 1 30 ? 24.219 36.406 23.016 1 31.77 30 VAL B N 1
ATOM 3935 C CA . VAL B 1 30 ? 24.297 35.688 24.281 1 31.77 30 VAL B CA 1
ATOM 3936 C C . VAL B 1 30 ? 24.328 34.188 24.031 1 31.77 30 VAL B C 1
ATOM 3938 O O . VAL B 1 30 ? 23.438 33.656 23.344 1 31.77 30 VAL B O 1
ATOM 3941 N N . LEU B 1 31 ? 25.547 33.562 24.062 1 32.78 31 LEU B N 1
ATOM 3942 C CA . LEU B 1 31 ? 25.875 32.125 24.062 1 32.78 31 LEU B CA 1
ATOM 3943 C C . LEU B 1 31 ? 24.922 31.359 24.969 1 32.78 31 LEU B C 1
ATOM 3945 O O . LEU B 1 31 ? 25.094 31.328 26.188 1 32.78 31 LEU B O 1
ATOM 3949 N N . GLY B 1 32 ? 23.625 31.547 24.969 1 34.62 32 GLY B N 1
ATOM 3950 C CA . GLY B 1 32 ? 22.875 30.469 25.594 1 34.62 32 GLY B CA 1
ATOM 3951 C C . GLY B 1 32 ? 23.438 29.094 25.281 1 34.62 32 GLY B C 1
ATOM 3952 O O . GLY B 1 32 ? 24.328 28.953 24.438 1 34.62 32 GLY B O 1
ATOM 3953 N N . PRO B 1 33 ? 23.141 28 26.094 1 38.59 33 PRO B N 1
ATOM 3954 C CA . PRO B 1 33 ? 23.781 26.703 25.812 1 38.59 33 PRO B CA 1
ATOM 3955 C C . PRO B 1 33 ? 23.859 26.406 24.312 1 38.59 33 PRO B C 1
ATOM 3957 O O . PRO B 1 33 ? 22.984 26.828 23.547 1 38.59 33 PRO B O 1
ATOM 3960 N N . VAL B 1 34 ? 25.078 26.281 23.703 1 35.12 34 VAL B N 1
ATOM 3961 C CA . VAL B 1 34 ? 25.578 25.922 22.391 1 35.12 34 VAL B CA 1
ATOM 3962 C C . VAL B 1 34 ? 24.609 24.938 21.719 1 35.12 34 VAL B C 1
ATOM 3964 O O . VAL B 1 34 ? 24.266 23.906 22.297 1 35.12 34 VAL B O 1
ATOM 3967 N N . ALA B 1 35 ? 23.688 25.5 20.781 1 45.97 35 ALA B N 1
ATOM 3968 C CA . ALA B 1 35 ? 23.062 24.547 19.891 1 45.97 35 ALA B CA 1
ATOM 3969 C C . ALA B 1 35 ? 23.969 23.344 19.625 1 45.97 35 ALA B C 1
ATOM 3971 O O . ALA B 1 35 ? 25.172 23.516 19.391 1 45.97 35 ALA B O 1
ATOM 3972 N N . PRO B 1 36 ? 23.641 22.156 20.188 1 40.72 36 PRO B N 1
ATOM 3973 C CA . PRO B 1 36 ? 24.547 21.078 19.828 1 40.72 36 PRO B CA 1
ATOM 3974 C C . PRO B 1 36 ? 24.969 21.125 18.359 1 40.72 36 PRO B C 1
ATOM 3976 O O . PRO B 1 36 ? 24.25 21.656 17.531 1 40.72 36 PRO B O 1
ATOM 3979 N N . SER B 1 37 ? 26.297 21.172 18.109 1 37.25 37 SER B N 1
ATOM 3980 C CA . SER B 1 37 ? 26.844 21.094 16.766 1 37.25 37 SER B CA 1
ATOM 3981 C C . SER B 1 37 ? 26.016 20.172 15.875 1 37.25 37 SER B C 1
ATOM 3983 O O . SER B 1 37 ? 25.656 19.062 16.281 1 37.25 37 SER B O 1
ATOM 3985 N N . MET B 1 38 ? 25.359 20.891 14.961 1 40.59 38 MET B N 1
ATOM 3986 C CA . MET B 1 38 ? 24.641 20.125 13.945 1 40.59 38 MET B CA 1
ATOM 3987 C C . MET B 1 38 ? 25.406 18.875 13.555 1 40.59 38 MET B C 1
ATOM 3989 O O . MET B 1 38 ? 24.922 18.078 12.742 1 40.59 38 MET B O 1
ATOM 3993 N N . ALA B 1 39 ? 26.875 18.984 13.727 1 37.59 39 ALA B N 1
ATOM 3994 C CA . ALA B 1 39 ? 27.734 17.969 13.133 1 37.59 39 ALA B CA 1
ATOM 3995 C C . ALA B 1 39 ? 27.625 16.656 13.883 1 37.59 39 ALA B C 1
ATOM 3997 O O . ALA B 1 39 ? 28.516 15.805 13.805 1 37.59 39 ALA B O 1
ATOM 3998 N N . ASP B 1 40 ? 26.875 16.578 14.891 1 36.19 40 ASP B N 1
ATOM 3999 C CA . ASP B 1 40 ? 26.859 15.156 15.234 1 36.19 40 ASP B CA 1
ATOM 4000 C C . ASP B 1 40 ? 26.453 14.305 14.039 1 36.19 40 ASP B C 1
ATOM 4002 O O . ASP B 1 40 ? 25.297 14.336 13.609 1 36.19 40 ASP B O 1
ATOM 4006 N N . ASN B 1 41 ? 27.375 14.148 13.102 1 34.53 41 ASN B N 1
ATOM 4007 C CA . ASN B 1 41 ? 27.391 13.273 11.93 1 34.53 41 ASN B CA 1
ATOM 4008 C C . ASN B 1 41 ? 26.703 11.938 12.227 1 34.53 41 ASN B C 1
ATOM 4010 O O . ASN B 1 41 ? 27.297 11.055 12.844 1 34.53 41 ASN B O 1
ATOM 4014 N N . VAL B 1 42 ? 25.625 11.93 12.625 1 38.16 42 VAL B N 1
ATOM 4015 C CA . VAL B 1 42 ? 25.031 10.609 12.477 1 38.16 42 VAL B CA 1
ATOM 4016 C C . VAL B 1 42 ? 25.266 10.094 11.062 1 38.16 42 VAL B C 1
ATOM 4018 O O . VAL B 1 42 ? 24.547 10.453 10.133 1 38.16 42 VAL B O 1
ATOM 4021 N N . SER B 1 43 ? 26.516 9.93 10.664 1 35.34 43 SER B N 1
ATOM 4022 C CA . SER B 1 43 ? 26.719 9.18 9.43 1 35.34 43 SER B CA 1
ATOM 4023 C C . SER B 1 43 ? 25.812 7.957 9.375 1 35.34 43 SER B C 1
ATOM 4025 O O . SER B 1 43 ? 25.797 7.141 10.297 1 35.34 43 SER B O 1
ATOM 4027 N N . PRO B 1 44 ? 24.797 8.07 8.719 1 42.03 44 PRO B N 1
ATOM 4028 C CA . PRO B 1 44 ? 24.203 6.742 8.578 1 42.03 44 PRO B CA 1
ATOM 4029 C C . PRO B 1 44 ? 25.219 5.645 8.32 1 42.03 44 PRO B C 1
ATOM 4031 O O . PRO B 1 44 ? 26.266 5.895 7.695 1 42.03 44 PRO B O 1
ATOM 4034 N N . THR B 1 45 ? 25.453 4.797 9.234 1 44.78 45 THR B N 1
ATOM 4035 C CA . THR B 1 45 ? 26.453 3.746 9.102 1 44.78 45 THR B CA 1
ATOM 4036 C C . THR B 1 45 ? 26.578 3.307 7.645 1 44.78 45 THR B C 1
ATOM 4038 O O . THR B 1 45 ? 27.688 3 7.18 1 44.78 45 THR B O 1
ATOM 4041 N N . THR B 1 46 ? 25.438 3.029 6.961 1 45.28 46 THR B N 1
ATOM 4042 C CA . THR B 1 46 ? 25.609 2.588 5.582 1 45.28 46 THR B CA 1
ATOM 4043 C C . THR B 1 46 ? 25.047 3.611 4.605 1 45.28 46 THR B C 1
ATOM 4045 O O . THR B 1 46 ? 23.859 3.951 4.676 1 45.28 46 THR B O 1
ATOM 4048 N N . PRO B 1 47 ? 25.906 4.32 3.918 1 46.47 47 PRO B N 1
ATOM 4049 C CA . PRO B 1 47 ? 25.438 5.305 2.941 1 46.47 47 PRO B CA 1
ATOM 4050 C C . PRO B 1 47 ? 24.391 4.73 1.979 1 46.47 47 PRO B C 1
ATOM 4052 O O . PRO B 1 47 ? 24.531 3.594 1.524 1 46.47 47 PRO B O 1
ATOM 4055 N N . ILE B 1 48 ? 23.266 5.332 1.968 1 53.22 48 ILE B N 1
ATOM 4056 C CA . ILE B 1 48 ? 22.266 5.016 0.956 1 53.22 48 ILE B CA 1
ATOM 4057 C C . ILE B 1 48 ? 22.875 5.152 -0.437 1 53.22 48 ILE B C 1
ATOM 4059 O O . ILE B 1 48 ? 23.5 6.168 -0.75 1 53.22 48 ILE B O 1
ATOM 4063 N N . ILE B 1 49 ? 23.062 4.16 -1.1 1 50.41 49 ILE B N 1
ATOM 4064 C CA . ILE B 1 49 ? 23.484 4.234 -2.492 1 50.41 49 ILE B CA 1
ATOM 4065 C C . ILE B 1 49 ? 22.469 5.031 -3.305 1 50.41 49 ILE B C 1
ATOM 4067 O O . ILE B 1 49 ? 21.328 4.602 -3.471 1 50.41 49 ILE B O 1
ATOM 4071 N N . ALA B 1 50 ? 22.734 6.234 -3.621 1 54.47 50 ALA B N 1
ATOM 4072 C CA . ALA B 1 50 ? 21.828 7.09 -4.371 1 54.47 50 ALA B CA 1
ATOM 4073 C C . ALA B 1 50 ? 21.719 6.637 -5.824 1 54.47 50 ALA B C 1
ATOM 4075 O O . ALA B 1 50 ? 22.703 6.234 -6.434 1 54.47 50 ALA B O 1
ATOM 4076 N N . PRO B 1 51 ? 20.359 6.496 -6.352 1 51.53 51 PRO B N 1
ATOM 4077 C CA . PRO B 1 51 ? 20.188 6.133 -7.758 1 51.53 51 PRO B CA 1
ATOM 4078 C C . PRO B 1 51 ? 20.812 7.145 -8.711 1 51.53 51 PRO B C 1
ATOM 4080 O O . PRO B 1 51 ? 20.875 8.336 -8.398 1 51.53 51 PRO B O 1
ATOM 4083 N N . SER B 1 52 ? 21.781 6.641 -9.578 1 50.69 52 SER B N 1
ATOM 4084 C CA . SER B 1 52 ? 22.453 7.477 -10.57 1 50.69 52 SER B CA 1
ATOM 4085 C C . SER B 1 52 ? 21.438 8.125 -11.516 1 50.69 52 SER B C 1
ATOM 4087 O O . SER B 1 52 ? 20.328 7.621 -11.695 1 50.69 52 SER B O 1
ATOM 4089 N N . LYS B 1 53 ? 21.781 9.305 -12.164 1 49.28 53 LYS B N 1
ATOM 4090 C CA . LYS B 1 53 ? 21.062 10.148 -13.125 1 49.28 53 LYS B CA 1
ATOM 4091 C C . LYS B 1 53 ? 20.531 9.32 -14.297 1 49.28 53 LYS B C 1
ATOM 4093 O O . LYS B 1 53 ? 21.109 8.273 -14.625 1 49.28 53 LYS B O 1
ATOM 4098 N N . GLU B 1 54 ? 19.359 9.844 -14.992 1 56.88 54 GLU B N 1
ATOM 4099 C CA . GLU B 1 54 ? 18.484 9.414 -16.078 1 56.88 54 GLU B CA 1
ATOM 4100 C C . GLU B 1 54 ? 19.281 8.922 -17.266 1 56.88 54 GLU B C 1
ATOM 4102 O O . GLU B 1 54 ? 19.484 9.664 -18.234 1 56.88 54 GLU B O 1
ATOM 4107 N N . ALA B 1 55 ? 20.453 8.383 -17.188 1 53.38 55 ALA B N 1
ATOM 4108 C CA . ALA B 1 55 ? 21.078 7.883 -18.406 1 53.38 55 ALA B CA 1
ATOM 4109 C C . ALA B 1 55 ? 20.234 6.781 -19.047 1 53.38 55 ALA B C 1
ATOM 4111 O O . ALA B 1 55 ? 19.5 6.074 -18.359 1 53.38 55 ALA B O 1
ATOM 4112 N N . SER B 1 56 ? 20.016 6.762 -20.344 1 70.19 56 SER B N 1
ATOM 4113 C CA . SER B 1 56 ? 19.328 5.758 -21.156 1 70.19 56 SER B CA 1
ATOM 4114 C C . SER B 1 56 ? 19.766 4.348 -20.766 1 70.19 56 SER B C 1
ATOM 4116 O O . SER B 1 56 ? 20.953 4.051 -20.688 1 70.19 56 SER B O 1
ATOM 4118 N N . LEU B 1 57 ? 18.906 3.619 -20.078 1 76.94 57 LEU B N 1
ATOM 4119 C CA . LEU B 1 57 ? 19.156 2.254 -19.641 1 76.94 57 LEU B CA 1
ATOM 4120 C C . LEU B 1 57 ? 19.5 1.351 -20.812 1 76.94 57 LEU B C 1
ATOM 4122 O O . LEU B 1 57 ? 18.719 1.267 -21.781 1 76.94 57 LEU B O 1
ATOM 4126 N N . VAL B 1 58 ? 20.781 0.994 -20.875 1 80.25 58 VAL B N 1
ATOM 4127 C CA . VAL B 1 58 ? 21.188 0.016 -21.891 1 80.25 58 VAL B CA 1
ATOM 4128 C C . VAL B 1 58 ? 21.297 -1.367 -21.25 1 80.25 58 VAL B C 1
ATOM 4130 O O . VAL B 1 58 ? 22.062 -1.566 -20.312 1 80.25 58 VAL B O 1
ATOM 4133 N N . ILE B 1 59 ? 20.469 -2.23 -21.625 1 87.5 59 ILE B N 1
ATOM 4134 C CA . ILE B 1 59 ? 20.531 -3.615 -21.156 1 87.5 59 ILE B CA 1
ATOM 4135 C C . ILE B 1 59 ? 21.438 -4.422 -22.094 1 87.5 59 ILE B C 1
ATOM 4137 O O . ILE B 1 59 ? 21.219 -4.465 -23.297 1 87.5 59 ILE B O 1
ATOM 4141 N N . PRO B 1 60 ? 22.406 -5.051 -21.594 1 89.38 60 PRO B N 1
ATOM 4142 C CA . PRO B 1 60 ? 23.297 -5.855 -22.438 1 89.38 60 PRO B CA 1
ATOM 4143 C C . PRO B 1 60 ? 22.609 -7.078 -23.031 1 89.38 60 PRO B C 1
ATOM 4145 O O . PRO B 1 60 ? 21.562 -7.496 -22.547 1 89.38 60 PRO B O 1
ATOM 4148 N N . ARG B 1 61 ? 23.203 -7.582 -24.094 1 90.25 61 ARG B N 1
ATOM 4149 C CA . ARG B 1 61 ? 22.688 -8.781 -24.734 1 90.25 61 ARG B CA 1
ATOM 4150 C C . ARG B 1 61 ? 22.766 -9.984 -23.797 1 90.25 61 ARG B C 1
ATOM 4152 O O . ARG B 1 61 ? 21.906 -10.859 -23.828 1 90.25 61 ARG B O 1
ATOM 4159 N N . HIS B 1 62 ? 23.828 -9.93 -23.047 1 94.31 62 HIS B N 1
ATOM 4160 C CA . HIS B 1 62 ? 24 -10.906 -21.969 1 94.31 62 HIS B CA 1
ATOM 4161 C C . HIS B 1 62 ? 23.953 -10.242 -20.609 1 94.31 62 HIS B C 1
ATOM 4163 O O . HIS B 1 62 ? 24.859 -9.484 -20.25 1 94.31 62 HIS B O 1
ATOM 4169 N N . LEU B 1 63 ? 22.953 -10.516 -19.922 1 96.5 63 LEU B N 1
ATOM 4170 C CA . LEU B 1 63 ? 22.719 -9.891 -18.641 1 96.5 63 LEU B CA 1
ATOM 4171 C C . LEU B 1 63 ? 23.188 -10.789 -17.5 1 96.5 63 LEU B C 1
ATOM 4173 O O . LEU B 1 63 ? 22.609 -11.867 -17.281 1 96.5 63 LEU B O 1
ATOM 4177 N N . SER B 1 64 ? 24.188 -10.352 -16.781 1 96.06 64 SER B N 1
ATOM 4178 C CA . SER B 1 64 ? 24.625 -11.086 -15.594 1 96.06 64 SER B CA 1
ATOM 4179 C C . SER B 1 64 ? 23.797 -10.727 -14.367 1 96.06 64 SER B C 1
ATOM 4181 O O . SER B 1 64 ? 23.109 -9.703 -14.359 1 96.06 64 SER B O 1
ATOM 4183 N N . LEU B 1 65 ? 23.859 -11.594 -13.367 1 97 65 LEU B N 1
ATOM 4184 C CA . LEU B 1 65 ? 23.141 -11.328 -12.125 1 97 65 LEU B CA 1
ATOM 4185 C C . LEU B 1 65 ? 23.594 -10.016 -11.5 1 97 65 LEU B C 1
ATOM 4187 O O . LEU B 1 65 ? 22.766 -9.219 -11.055 1 97 65 LEU B O 1
ATOM 4191 N N . LEU B 1 66 ? 24.906 -9.75 -11.492 1 96.38 66 LEU B N 1
ATOM 4192 C CA . LEU B 1 66 ? 25.453 -8.531 -10.914 1 96.38 66 LEU B CA 1
ATOM 4193 C C . LEU B 1 66 ? 24.953 -7.297 -11.656 1 96.38 66 LEU B C 1
ATOM 4195 O O . LEU B 1 66 ? 24.594 -6.289 -11.039 1 96.38 66 LEU B O 1
ATOM 4199 N N . GLN B 1 67 ? 24.922 -7.414 -12.953 1 96.06 67 GLN B N 1
ATOM 4200 C CA . GLN B 1 67 ? 24.422 -6.301 -13.758 1 96.06 67 GLN B CA 1
ATOM 4201 C C . GLN B 1 67 ? 22.953 -6.051 -13.492 1 96.06 67 GLN B C 1
ATOM 4203 O O . GLN B 1 67 ? 22.5 -4.902 -13.438 1 96.06 67 GLN B O 1
ATOM 4208 N N . ALA B 1 68 ? 22.203 -7.125 -13.375 1 97.38 68 ALA B N 1
ATOM 4209 C CA . ALA B 1 68 ? 20.781 -6.996 -13.062 1 97.38 68 ALA B CA 1
ATOM 4210 C C . ALA B 1 68 ? 20.562 -6.297 -11.727 1 97.38 68 ALA B C 1
ATOM 4212 O O . ALA B 1 68 ? 19.688 -5.441 -11.594 1 97.38 68 ALA B O 1
ATOM 4213 N N . MET B 1 69 ? 21.375 -6.641 -10.734 1 97.62 69 MET B N 1
ATOM 4214 C CA . MET B 1 69 ? 21.297 -6.027 -9.414 1 97.62 69 MET B CA 1
ATOM 4215 C C . MET B 1 69 ? 21.688 -4.559 -9.461 1 97.62 69 MET B C 1
ATOM 4217 O O . MET B 1 69 ? 21.078 -3.721 -8.805 1 97.62 69 MET B O 1
ATOM 4221 N N . GLU B 1 70 ? 22.672 -4.223 -10.258 1 95.75 70 GLU B N 1
ATOM 4222 C CA . GLU B 1 70 ? 23.109 -2.84 -10.398 1 95.75 70 GLU B CA 1
ATOM 4223 C C . GLU B 1 70 ? 22.031 -1.982 -11.055 1 95.75 70 GLU B C 1
ATOM 4225 O O . GLU B 1 70 ? 21.812 -0.843 -10.648 1 95.75 70 GLU B O 1
ATOM 4230 N N . ILE B 1 71 ? 21.391 -2.543 -12.055 1 95.5 71 ILE B N 1
ATOM 4231 C CA . ILE B 1 71 ? 20.297 -1.846 -12.703 1 95.5 71 ILE B CA 1
ATOM 4232 C C . ILE B 1 71 ? 19.188 -1.554 -11.688 1 95.5 71 ILE B C 1
ATOM 4234 O O . ILE B 1 71 ? 18.609 -0.463 -11.688 1 95.5 71 ILE B O 1
ATOM 4238 N N . THR B 1 72 ? 18.875 -2.506 -10.82 1 96.94 72 THR B N 1
ATOM 4239 C CA . THR B 1 72 ? 17.844 -2.367 -9.812 1 96.94 72 THR B CA 1
ATOM 4240 C C . THR B 1 72 ? 18.172 -1.23 -8.844 1 96.94 72 THR B C 1
ATOM 4242 O O . THR B 1 72 ? 17.312 -0.41 -8.523 1 96.94 72 THR B O 1
ATOM 4245 N N . ILE B 1 73 ? 19.453 -1.15 -8.461 1 96.38 73 ILE B N 1
ATOM 4246 C CA . ILE B 1 73 ? 19.891 -0.119 -7.531 1 96.38 73 ILE B CA 1
ATOM 4247 C C . ILE B 1 73 ? 19.766 1.255 -8.188 1 96.38 73 ILE B C 1
ATOM 4249 O O . ILE B 1 73 ? 19.375 2.227 -7.535 1 96.38 73 ILE B O 1
ATOM 4253 N N . GLU B 1 74 ? 19.906 1.253 -9.43 1 93.5 74 GLU B N 1
ATOM 4254 C CA . GLU B 1 74 ? 19.953 2.529 -10.141 1 93.5 74 GLU B CA 1
ATOM 4255 C C . GLU B 1 74 ? 18.547 2.984 -10.539 1 93.5 74 GLU B C 1
ATOM 4257 O O . GLU B 1 74 ? 18.266 4.184 -10.57 1 93.5 74 GLU B O 1
ATOM 4262 N N . ARG B 1 75 ? 17.688 1.995 -10.82 1 93.38 75 ARG B N 1
ATOM 4263 C CA . ARG B 1 75 ? 16.516 2.416 -11.578 1 93.38 75 ARG B CA 1
ATOM 4264 C C . ARG B 1 75 ? 15.227 2.047 -10.836 1 93.38 75 ARG B C 1
ATOM 4266 O O . ARG B 1 75 ? 14.148 2.562 -11.156 1 93.38 75 ARG B O 1
ATOM 4273 N N . HIS B 1 76 ? 15.25 1.168 -9.93 1 96.75 76 HIS B N 1
ATOM 4274 C CA . HIS B 1 76 ? 14 0.653 -9.383 1 96.75 76 HIS B CA 1
ATOM 4275 C C . HIS B 1 76 ? 13.234 1.743 -8.641 1 96.75 76 HIS B C 1
ATOM 4277 O O . HIS B 1 76 ? 13.758 2.346 -7.699 1 96.75 76 HIS B O 1
ATOM 4283 N N . PRO B 1 77 ? 11.977 1.962 -9 1 97 77 PRO B N 1
ATOM 4284 C CA . PRO B 1 77 ? 11.203 3.072 -8.438 1 97 77 PRO B CA 1
ATOM 4285 C C . PRO B 1 77 ? 10.938 2.908 -6.945 1 97 77 PRO B C 1
ATOM 4287 O O . PRO B 1 77 ? 10.898 3.898 -6.211 1 97 77 PRO B O 1
ATOM 4290 N N . GLN B 1 78 ? 10.781 1.696 -6.5 1 97.25 78 GLN B N 1
ATOM 4291 C CA . GLN B 1 78 ? 10.492 1.475 -5.086 1 97.25 78 GLN B CA 1
ATOM 4292 C C . GLN B 1 78 ? 11.688 1.868 -4.215 1 97.25 78 GLN B C 1
ATOM 4294 O O . GLN B 1 78 ? 11.508 2.355 -3.098 1 97.25 78 GLN B O 1
ATOM 4299 N N . TYR B 1 79 ? 12.93 1.629 -4.691 1 97.44 79 TYR B N 1
ATOM 4300 C CA . TYR B 1 79 ? 14.109 2.033 -3.938 1 97.44 79 TYR B CA 1
ATOM 4301 C C . TYR B 1 79 ? 14.258 3.551 -3.932 1 97.44 79 TYR B C 1
ATOM 4303 O O . TYR B 1 79 ? 14.531 4.148 -2.889 1 97.44 79 TYR B O 1
ATOM 4311 N N . LYS B 1 80 ? 13.992 4.133 -5.102 1 97.25 80 LYS B N 1
ATOM 4312 C CA . LYS B 1 80 ? 14.031 5.59 -5.188 1 97.25 80 LYS B CA 1
ATOM 4313 C C . LYS B 1 80 ? 13 6.223 -4.254 1 97.25 80 LYS B C 1
ATOM 4315 O O . LYS B 1 80 ? 13.297 7.215 -3.58 1 97.25 80 LYS B O 1
ATOM 4320 N N . GLN B 1 81 ? 11.844 5.605 -4.215 1 97.31 81 GLN B N 1
ATOM 4321 C CA . GLN B 1 81 ? 10.789 6.102 -3.338 1 97.31 81 GLN B CA 1
ATOM 4322 C C . GLN B 1 81 ? 11.219 6.047 -1.874 1 97.31 81 GLN B C 1
ATOM 4324 O O . GLN B 1 81 ? 10.984 6.992 -1.119 1 97.31 81 GLN B O 1
ATOM 4329 N N . ALA B 1 82 ? 11.875 4.945 -1.513 1 97.38 82 ALA B N 1
ATOM 4330 C CA . ALA B 1 82 ? 12.344 4.789 -0.138 1 97.38 82 ALA B CA 1
ATOM 4331 C C . ALA B 1 82 ? 13.406 5.824 0.203 1 97.38 82 ALA B C 1
ATOM 4333 O O . ALA B 1 82 ? 13.414 6.375 1.306 1 97.38 82 ALA B O 1
ATOM 4334 N N . ILE B 1 83 ? 14.25 6.141 -0.755 1 97.31 83 ILE B N 1
ATOM 4335 C CA . ILE B 1 83 ? 15.297 7.133 -0.562 1 97.31 83 ILE B CA 1
ATOM 4336 C C . ILE B 1 83 ? 14.672 8.516 -0.4 1 97.31 83 ILE B C 1
ATOM 4338 O O . ILE B 1 83 ? 15.039 9.266 0.512 1 97.31 83 ILE B O 1
ATOM 4342 N N . HIS B 1 84 ? 13.719 8.812 -1.267 1 97.69 84 HIS B N 1
ATOM 4343 C CA . HIS B 1 84 ? 13.07 10.117 -1.189 1 97.69 84 HIS B CA 1
ATOM 4344 C C . HIS B 1 84 ? 12.289 10.273 0.112 1 97.69 84 HIS B C 1
ATOM 4346 O O . HIS B 1 84 ? 12.25 11.359 0.691 1 97.69 84 HIS B O 1
ATOM 4352 N N . THR B 1 85 ? 11.742 9.195 0.624 1 97.38 85 THR B N 1
ATOM 4353 C CA . THR B 1 85 ? 11.047 9.227 1.904 1 97.38 85 THR B CA 1
ATOM 4354 C C . THR B 1 85 ? 12.016 9.5 3.045 1 97.38 85 THR B C 1
ATOM 4356 O O . THR B 1 85 ? 11.727 10.289 3.943 1 97.38 85 THR B O 1
ATOM 4359 N N . ALA B 1 86 ? 13.219 8.883 2.988 1 97.56 86 ALA B N 1
ATOM 4360 C CA . ALA B 1 86 ? 14.25 9.133 3.99 1 97.56 86 ALA B CA 1
ATOM 4361 C C . ALA B 1 86 ? 14.727 10.586 3.932 1 97.56 86 ALA B C 1
ATOM 4363 O O . ALA B 1 86 ? 14.938 11.219 4.969 1 97.56 86 ALA B O 1
ATOM 4364 N N . GLN B 1 87 ? 14.797 11.109 2.742 1 98 87 GLN B N 1
ATOM 4365 C CA . GLN B 1 87 ? 15.227 12.5 2.568 1 98 87 GLN B CA 1
ATOM 4366 C C . GLN B 1 87 ? 14.172 13.469 3.094 1 98 87 GLN B C 1
ATOM 4368 O O . GLN B 1 87 ? 14.516 14.523 3.639 1 98 87 GLN B O 1
ATOM 4373 N N . ALA B 1 88 ? 12.906 13.102 2.906 1 98 88 ALA B N 1
ATOM 4374 C CA . ALA B 1 88 ? 11.836 13.914 3.475 1 98 88 ALA B CA 1
ATOM 4375 C C . ALA B 1 88 ? 11.922 13.953 4.996 1 98 88 ALA B C 1
ATOM 4377 O O . ALA B 1 88 ? 11.758 15.016 5.605 1 98 88 ALA B O 1
ATOM 4378 N N . ASN B 1 89 ? 12.25 12.812 5.566 1 97.75 89 ASN B N 1
ATOM 4379 C CA . ASN B 1 89 ? 12.391 12.75 7.016 1 97.75 89 ASN B CA 1
ATOM 4380 C C . ASN B 1 89 ? 13.617 13.516 7.5 1 97.75 89 ASN B C 1
ATOM 4382 O O . ASN B 1 89 ? 13.609 14.078 8.594 1 97.75 89 ASN B O 1
ATOM 4386 N N . LYS B 1 90 ? 14.633 13.578 6.691 1 98.25 90 LYS B N 1
ATOM 4387 C CA . LYS B 1 90 ? 15.805 14.375 7.02 1 98.25 90 LYS B CA 1
ATOM 4388 C C . LYS B 1 90 ? 15.453 15.852 7.148 1 98.25 90 LYS B C 1
ATOM 4390 O O . LYS B 1 90 ? 15.977 16.547 8.023 1 98.25 90 LYS B O 1
ATOM 4395 N N . GLU B 1 91 ? 14.555 16.281 6.281 1 97.94 91 GLU B N 1
ATOM 4396 C CA . GLU B 1 91 ? 14.141 17.672 6.312 1 97.94 91 GLU B CA 1
ATOM 4397 C C . GLU B 1 91 ? 13.391 18 7.605 1 97.94 91 GLU B C 1
ATOM 4399 O O . GLU B 1 91 ? 13.422 19.141 8.078 1 97.94 91 GLU B O 1
ATOM 4404 N N . ILE B 1 92 ? 12.789 17.016 8.258 1 97.75 92 ILE B N 1
ATOM 4405 C CA . ILE B 1 92 ? 12.062 17.219 9.508 1 97.75 92 ILE B CA 1
ATOM 4406 C C . ILE B 1 92 ? 13.047 17.578 10.625 1 97.75 92 ILE B C 1
ATOM 4408 O O . ILE B 1 92 ? 12.703 18.328 11.547 1 97.75 92 ILE B O 1
ATOM 4412 N N . ILE B 1 93 ? 14.344 17.156 10.523 1 98.06 93 ILE B N 1
ATOM 4413 C CA . ILE B 1 93 ? 15.383 17.562 11.461 1 98.06 93 ILE B CA 1
ATOM 4414 C C . ILE B 1 93 ? 15.594 19.078 11.375 1 98.06 93 ILE B C 1
ATOM 4416 O O . ILE B 1 93 ? 15.688 19.75 12.398 1 98.06 93 ILE B O 1
ATOM 4420 N N . GLY B 1 94 ? 15.602 19.516 10.102 1 97.25 94 GLY B N 1
ATOM 4421 C CA . GLY B 1 94 ? 15.727 20.953 9.914 1 97.25 94 GLY B CA 1
ATOM 4422 C C . GLY B 1 94 ? 14.547 21.734 10.453 1 97.25 94 GLY B C 1
ATOM 4423 O O . GLY B 1 94 ? 14.711 22.828 11.008 1 97.25 94 GLY B O 1
ATOM 4424 N N . GLU B 1 95 ? 13.375 21.172 10.344 1 97.12 95 GLU B N 1
ATOM 4425 C CA . GLU B 1 95 ? 12.18 21.797 10.906 1 97.12 95 GLU B CA 1
ATOM 4426 C C . GLU B 1 95 ? 12.258 21.875 12.43 1 97.12 95 GLU B C 1
ATOM 4428 O O . GLU B 1 95 ? 11.938 22.906 13.023 1 97.12 95 GLU B O 1
ATOM 4433 N N . ALA B 1 96 ? 12.734 20.797 12.984 1 96.56 96 ALA B N 1
ATOM 4434 C CA . ALA B 1 96 ? 12.867 20.766 14.438 1 96.56 96 ALA B CA 1
ATOM 4435 C C . ALA B 1 96 ? 13.938 21.75 14.914 1 96.56 96 ALA B C 1
ATOM 4437 O O . ALA B 1 96 ? 13.781 22.391 15.961 1 96.56 96 ALA B O 1
ATOM 4438 N N . PHE B 1 97 ? 14.93 22 14.188 1 96.06 97 PHE B N 1
ATOM 4439 C CA . PHE B 1 97 ? 16.031 22.891 14.539 1 96.06 97 PHE B CA 1
ATOM 4440 C C . PHE B 1 97 ? 15.578 24.359 14.461 1 96.06 97 PHE B C 1
ATOM 4442 O O . PHE B 1 97 ? 16.172 25.219 15.102 1 96.06 97 PHE B O 1
ATOM 4449 N N . SER B 1 98 ? 14.523 24.547 13.711 1 95.56 98 SER B N 1
ATOM 4450 C CA . SER B 1 98 ? 14.016 25.906 13.57 1 95.56 98 SER B CA 1
ATOM 4451 C C . SER B 1 98 ? 13.57 26.469 14.922 1 95.56 98 SER B C 1
ATOM 4453 O O . SER B 1 98 ? 13.602 27.688 15.125 1 95.56 98 SER B O 1
ATOM 4455 N N . ASN B 1 99 ? 13.234 25.625 15.852 1 93.44 99 ASN B N 1
ATOM 4456 C CA . ASN B 1 99 ? 12.781 26.031 17.172 1 93.44 99 ASN B CA 1
ATOM 4457 C C . ASN B 1 99 ? 13.922 26.625 18 1 93.44 99 ASN B C 1
ATOM 4459 O O . ASN B 1 99 ? 13.688 27.25 19.031 1 93.44 99 ASN B O 1
ATOM 4463 N N . TYR B 1 100 ? 15.227 26.531 17.531 1 94.94 100 TYR B N 1
ATOM 4464 C CA . TYR B 1 100 ? 16.391 27.094 18.203 1 94.94 100 TYR B CA 1
ATOM 4465 C C . TYR B 1 100 ? 16.75 28.469 17.641 1 94.94 100 TYR B C 1
ATOM 4467 O O . TYR B 1 100 ? 17.625 29.141 18.156 1 94.94 100 TYR B O 1
ATOM 4475 N N . LEU B 1 101 ? 15.953 28.875 16.656 1 95.88 101 LEU B N 1
ATOM 4476 C CA . LEU B 1 101 ? 16.266 30.141 15.984 1 95.88 101 LEU B CA 1
ATOM 4477 C C . LEU B 1 101 ? 15.133 31.141 16.156 1 95.88 101 LEU B C 1
ATOM 4479 O O . LEU B 1 101 ? 13.984 30.766 16.375 1 95.88 101 LEU B O 1
ATOM 4483 N N . PRO B 1 102 ? 15.414 32.375 16.109 1 95.81 102 PRO B N 1
ATOM 4484 C CA . PRO B 1 102 ? 14.359 33.375 16.266 1 95.81 102 PRO B CA 1
ATOM 4485 C C . PRO B 1 102 ? 13.422 33.438 15.055 1 95.81 102 PRO B C 1
ATOM 4487 O O . PRO B 1 102 ? 13.766 32.938 13.984 1 95.81 102 PRO B O 1
ATOM 4490 N N . HIS B 1 103 ? 12.281 34 15.289 1 95.94 103 HIS B N 1
ATOM 4491 C CA . HIS B 1 103 ? 11.312 34.25 14.234 1 95.94 103 HIS B CA 1
ATOM 4492 C C . HIS B 1 103 ? 11.047 35.75 14.086 1 95.94 103 HIS B C 1
ATOM 4494 O O . HIS B 1 103 ? 10.836 36.438 15.078 1 95.94 103 HIS B O 1
ATOM 4500 N N . LEU B 1 104 ? 11.195 36.219 12.891 1 97 104 LEU B N 1
ATOM 4501 C CA . LEU B 1 104 ? 10.984 37.625 12.586 1 97 104 LEU B CA 1
ATOM 4502 C C . LEU B 1 104 ? 9.797 37.812 11.641 1 97 104 LEU B C 1
ATOM 4504 O O . LEU B 1 104 ? 9.695 37.125 10.625 1 97 104 LEU B O 1
ATOM 4508 N N . SER B 1 105 ? 8.891 38.625 12 1 96.38 105 SER B N 1
ATOM 4509 C CA . SER B 1 105 ? 7.742 38.938 11.156 1 96.38 105 SER B CA 1
ATOM 4510 C C . SER B 1 105 ? 7.531 40.438 11.062 1 96.38 105 SER B C 1
ATOM 4512 O O . SER B 1 105 ? 8 41.188 11.914 1 96.38 105 SER B O 1
ATOM 4514 N N . ALA B 1 106 ? 6.922 40.844 9.984 1 96.56 106 ALA B N 1
ATOM 4515 C CA . ALA B 1 106 ? 6.523 42.25 9.773 1 96.56 106 ALA B CA 1
ATOM 4516 C C . ALA B 1 106 ? 5.043 42.344 9.414 1 96.56 106 ALA B C 1
ATOM 4518 O O . ALA B 1 106 ? 4.484 41.406 8.82 1 96.56 106 ALA B O 1
ATOM 4519 N N 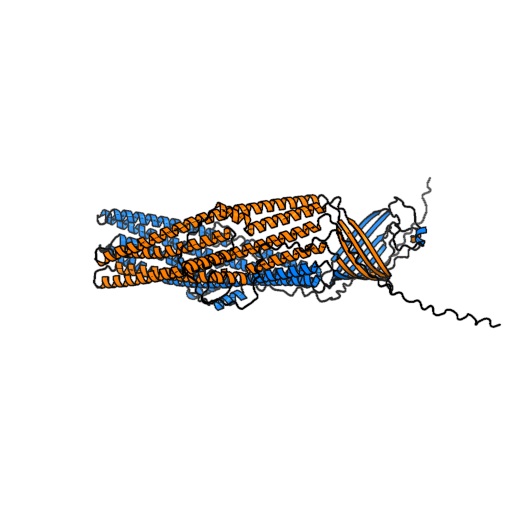. GLY B 1 107 ? 4.43 43.375 9.859 1 96.62 107 GLY B N 1
ATOM 4520 C CA . GLY B 1 107 ? 3.031 43.594 9.539 1 96.62 107 GLY B CA 1
ATOM 4521 C C . GLY B 1 107 ? 2.697 45.094 9.391 1 96.62 107 GLY B C 1
ATOM 4522 O O . GLY B 1 107 ? 3.434 45.938 9.875 1 96.62 107 GLY B O 1
ATOM 4523 N N . ALA B 1 108 ? 1.718 45.344 8.586 1 96.25 108 ALA B N 1
ATOM 4524 C CA . ALA B 1 108 ? 1.145 46.688 8.438 1 96.25 108 ALA B CA 1
ATOM 4525 C C . ALA B 1 108 ? -0.376 46.625 8.328 1 96.25 108 ALA B C 1
ATOM 4527 O O . ALA B 1 108 ? -0.932 45.594 7.902 1 96.25 108 ALA B O 1
ATOM 4528 N N . GLY B 1 109 ? -0.995 47.688 8.836 1 96.38 109 GLY B N 1
ATOM 4529 C CA . GLY B 1 109 ? -2.449 47.719 8.812 1 96.38 109 GLY B CA 1
ATOM 4530 C C . GLY B 1 109 ? -3.029 49.094 8.727 1 96.38 109 GLY B C 1
ATOM 4531 O O . GLY B 1 109 ? -2.369 50.094 9.094 1 96.38 109 GLY B O 1
ATOM 4532 N N . TYR B 1 110 ? -4.176 49.188 8.141 1 96.38 110 TYR B N 1
ATOM 4533 C CA . TYR B 1 110 ? -5.023 50.375 8.078 1 96.38 110 TYR B CA 1
ATOM 4534 C C . TYR B 1 110 ? -6.406 50.094 8.656 1 96.38 110 TYR B C 1
ATOM 4536 O O . TYR B 1 110 ? -7.012 49.062 8.344 1 96.38 110 TYR B O 1
ATOM 4544 N N . ASN B 1 111 ? -6.781 50.969 9.508 1 95.56 111 ASN B N 1
ATOM 4545 C CA . ASN B 1 111 ? -8.117 50.844 10.078 1 95.56 111 ASN B CA 1
ATOM 4546 C C . ASN B 1 111 ? -8.883 52.156 9.977 1 95.56 111 ASN B C 1
ATOM 4548 O O . ASN B 1 111 ? -8.312 53.25 10.156 1 95.56 111 ASN B O 1
ATOM 4552 N N . TYR B 1 112 ? -10.125 52.125 9.508 1 95.81 112 TYR B N 1
ATOM 4553 C CA . TYR B 1 112 ? -11.109 53.188 9.656 1 95.81 112 TYR B CA 1
ATOM 4554 C C . TYR B 1 112 ? -12.102 52.844 10.766 1 95.81 112 TYR B C 1
ATOM 4556 O O . TYR B 1 112 ? -12.836 51.875 10.68 1 95.81 112 TYR B O 1
ATOM 4564 N N . GLU B 1 113 ? -12.07 53.656 11.758 1 94.5 113 GLU B N 1
ATOM 4565 C CA . GLU B 1 113 ? -12.836 53.281 12.93 1 94.5 113 GLU B CA 1
ATOM 4566 C C . GLU B 1 113 ? -13.406 54.5 13.648 1 94.5 113 GLU B C 1
ATOM 4568 O O . GLU B 1 113 ? -12.906 55.594 13.484 1 94.5 113 GLU B O 1
ATOM 4573 N N . THR B 1 114 ? -14.453 54.188 14.461 1 93.19 114 THR B N 1
ATOM 4574 C CA . THR B 1 114 ? -14.961 55.219 15.352 1 93.19 114 THR B CA 1
ATOM 4575 C C . THR B 1 114 ? -14.094 55.312 16.609 1 93.19 114 THR B C 1
ATOM 4577 O O . THR B 1 114 ? -13.297 54.406 16.891 1 93.19 114 THR B O 1
ATOM 4580 N N . GLY B 1 115 ? -14.172 56.5 17.297 1 88.88 115 GLY B N 1
ATOM 4581 C CA . GLY B 1 115 ? -13.375 56.719 18.5 1 88.88 115 GLY B CA 1
ATOM 4582 C C . GLY B 1 115 ? -14.211 57.062 19.703 1 88.88 115 GLY B C 1
ATOM 4583 O O . GLY B 1 115 ? -13.844 57.938 20.484 1 88.88 115 GLY B O 1
ATOM 4584 N N . ASN B 1 116 ? -15.344 56.312 19.797 1 89.38 116 ASN B N 1
ATOM 4585 C CA . ASN B 1 116 ? -16.156 56.594 20.984 1 89.38 116 ASN B CA 1
ATOM 4586 C C . ASN B 1 116 ? -15.469 56.062 22.25 1 89.38 116 ASN B C 1
ATOM 4588 O O . ASN B 1 116 ? -14.938 54.969 22.266 1 89.38 116 ASN B O 1
ATOM 4592 N N . PHE B 1 117 ? -15.453 56.938 23.234 1 85.81 117 PHE B N 1
ATOM 4593 C CA . PHE B 1 117 ? -14.773 56.594 24.484 1 85.81 117 PHE B CA 1
ATOM 4594 C C . PHE B 1 117 ? -15.578 55.594 25.297 1 85.81 117 PHE B C 1
ATOM 4596 O O . PHE B 1 117 ? -16.734 55.844 25.656 1 85.81 117 PHE B O 1
ATOM 4603 N N . VAL B 1 118 ? -14.914 54.594 25.578 1 86.69 118 VAL B N 1
ATOM 4604 C CA . VAL B 1 118 ? -15.547 53.562 26.406 1 86.69 118 VAL B CA 1
ATOM 4605 C C . VAL B 1 118 ? -15.156 53.75 27.875 1 86.69 118 VAL B C 1
ATOM 4607 O O . VAL B 1 118 ? -13.969 53.75 28.203 1 86.69 118 VAL B O 1
ATOM 4610 N N . ILE B 1 119 ? -16.141 53.938 28.641 1 85 119 ILE B N 1
ATOM 4611 C CA . ILE B 1 119 ? -15.867 54.062 30.078 1 85 119 ILE B CA 1
ATOM 4612 C C . ILE B 1 119 ? -15.555 52.656 30.641 1 85 119 ILE B C 1
ATOM 4614 O O . ILE B 1 119 ? -16.422 51.781 30.672 1 85 119 ILE B O 1
ATOM 4618 N N . SER B 1 120 ? -14.289 52.406 31.016 1 86.38 120 SER B N 1
ATOM 4619 C CA . SER B 1 120 ? -13.812 51.125 31.547 1 86.38 120 SER B CA 1
ATOM 4620 C C . SER B 1 120 ? -13.258 51.281 32.969 1 86.38 120 SER B C 1
ATOM 4622 O O . SER B 1 120 ? -12.922 52.406 33.375 1 86.38 120 SER B O 1
ATOM 4624 N N . PRO B 1 121 ? -13.281 50.156 33.625 1 81.56 121 PRO B N 1
ATOM 4625 C CA . PRO B 1 121 ? -12.672 50.219 34.938 1 81.56 121 PRO B CA 1
ATOM 4626 C C . PRO B 1 121 ? -11.234 50.75 34.906 1 81.56 121 PRO B C 1
ATOM 4628 O O . PRO B 1 121 ? -10.477 50.406 34 1 81.56 121 PRO B O 1
ATOM 4631 N N . GLY B 1 122 ? -10.828 51.594 35.844 1 76.38 122 GLY B N 1
ATOM 4632 C CA . GLY B 1 122 ? -9.469 52.125 35.938 1 76.38 122 GLY B CA 1
ATOM 4633 C C . GLY B 1 122 ? -9.312 53.531 35.406 1 76.38 122 GLY B C 1
ATOM 4634 O O . GLY B 1 122 ? -8.289 54.156 35.625 1 76.38 122 GLY B O 1
ATOM 4635 N N . ILE B 1 123 ? -10.328 53.938 34.594 1 75.81 123 ILE B N 1
ATOM 4636 C CA . ILE B 1 123 ? -10.297 55.312 34.125 1 75.81 123 ILE B CA 1
ATOM 4637 C C . ILE B 1 123 ? -10.664 56.25 35.25 1 75.81 123 ILE B C 1
ATOM 4639 O O . ILE B 1 123 ? -11.719 56.125 35.875 1 75.81 123 ILE B O 1
ATOM 4643 N N . PRO B 1 124 ? -9.773 57.156 35.438 1 70.31 124 PRO B N 1
ATOM 4644 C CA . PRO B 1 124 ? -10.094 58.125 36.5 1 70.31 124 PRO B CA 1
ATOM 4645 C C . PRO B 1 124 ? -11.375 58.906 36.219 1 70.31 124 PRO B C 1
ATOM 4647 O O . PRO B 1 124 ? -11.641 59.25 35.062 1 70.31 124 PRO B O 1
ATOM 4650 N N . ALA B 1 125 ? -12.258 59.062 37.219 1 66.94 125 ALA B N 1
ATOM 4651 C CA . ALA B 1 125 ? -13.531 59.75 37.125 1 66.94 125 ALA B CA 1
ATOM 4652 C C . ALA B 1 125 ? -13.352 61.156 36.531 1 66.94 125 ALA B C 1
ATOM 4654 O O . ALA B 1 125 ? -14.242 61.656 35.844 1 66.94 125 ALA B O 1
ATOM 4655 N N . SER B 1 126 ? -12.211 61.625 36.844 1 67.75 126 SER B N 1
ATOM 4656 C CA . SER B 1 126 ? -11.953 63 36.375 1 67.75 126 SER B CA 1
ATOM 4657 C C . SER B 1 126 ? -11.922 63.031 34.844 1 67.75 126 SER B C 1
ATOM 4659 O O . SER B 1 126 ? -12.164 64.125 34.25 1 67.75 126 SER B O 1
ATOM 4661 N N . PHE B 1 127 ? -11.672 61.969 34.281 1 67.94 127 PHE B N 1
ATOM 4662 C CA . PHE B 1 127 ? -11.602 61.938 32.812 1 67.94 127 PHE B CA 1
ATOM 4663 C C . PHE B 1 127 ? -13 61.875 32.219 1 67.94 127 PHE B C 1
ATOM 4665 O O . PHE B 1 127 ? -13.195 62.219 31.047 1 67.94 127 PHE B O 1
ATOM 4672 N N . LEU B 1 128 ? -13.891 61.562 33.031 1 65.5 128 LEU B N 1
ATOM 4673 C CA . LEU B 1 128 ? -15.273 61.406 32.594 1 65.5 128 LEU B CA 1
ATOM 4674 C C . LEU B 1 128 ? -15.844 62.75 32.156 1 65.5 128 LEU B C 1
ATOM 4676 O O . LEU B 1 128 ? -16.75 62.844 31.344 1 65.5 128 LEU B O 1
ATOM 4680 N N . SER B 1 129 ? -15.406 63.688 32.844 1 61.19 129 SER B N 1
ATOM 4681 C CA . SER B 1 129 ? -15.883 65.062 32.531 1 61.19 129 SER B CA 1
ATOM 4682 C C . SER B 1 129 ? -15.508 65.438 31.109 1 61.19 129 SER B C 1
ATOM 4684 O O . SER B 1 129 ? -16.109 66.375 30.547 1 61.19 129 SER B O 1
ATOM 4686 N N . PHE B 1 130 ? -14.562 64.812 30.625 1 60.88 130 PHE B N 1
ATOM 4687 C CA . PHE B 1 130 ? -14.102 65.125 29.266 1 60.88 130 PHE B CA 1
ATOM 4688 C C . PHE B 1 130 ? -14.773 64.188 28.25 1 60.88 130 PHE B C 1
ATOM 4690 O O . PHE B 1 130 ? -14.406 64.188 27.062 1 60.88 130 PHE B O 1
ATOM 4697 N N . LEU B 1 131 ? -15.727 63.531 28.672 1 67.19 131 LEU B N 1
ATOM 4698 C CA . LEU B 1 131 ? -16.375 62.562 27.797 1 67.19 131 LEU B CA 1
ATOM 4699 C C . LEU B 1 131 ? -17.141 63.281 26.688 1 67.19 131 LEU B C 1
ATOM 4701 O O . LEU B 1 131 ? -17.922 64.188 26.969 1 67.19 131 LEU B O 1
ATOM 4705 N N . ILE B 1 132 ? -16.75 63.031 25.516 1 70.12 132 ILE B N 1
ATOM 4706 C CA . ILE B 1 132 ? -17.422 63.5 24.312 1 70.12 132 ILE B CA 1
ATOM 4707 C C . ILE B 1 132 ? -18.547 62.531 23.938 1 70.12 132 ILE B C 1
ATOM 4709 O O . ILE B 1 132 ? -18.391 61.312 24.062 1 70.12 132 ILE B O 1
ATOM 4713 N N . PRO B 1 133 ? -19.703 63.156 23.5 1 79.31 133 PRO B N 1
ATOM 4714 C CA . PRO B 1 133 ? -20.797 62.312 23.062 1 79.31 133 PRO B CA 1
ATOM 4715 C C . PRO B 1 133 ? -20.391 61.344 21.938 1 79.31 133 PRO B C 1
ATOM 4717 O O . PRO B 1 133 ? -19.5 61.656 21.141 1 79.31 133 PRO B O 1
ATOM 4720 N N . ASN B 1 134 ? -21.031 60.219 21.953 1 84.31 134 ASN B N 1
ATOM 4721 C CA . ASN B 1 134 ? -20.781 59.25 20.906 1 84.31 134 ASN B CA 1
ATOM 4722 C C . ASN B 1 134 ? -21.031 59.812 19.516 1 84.31 134 ASN B C 1
ATOM 4724 O O . ASN B 1 134 ? -21.953 60.625 19.344 1 84.31 134 ASN B O 1
ATOM 4728 N N . SER B 1 135 ? -20.141 59.594 18.594 1 87.19 135 SER B N 1
ATOM 4729 C CA . SER B 1 135 ? -20.25 60.062 17.203 1 87.19 135 SER B CA 1
ATOM 4730 C C . SER B 1 135 ? -19.953 58.906 16.234 1 87.19 135 SER B C 1
ATOM 4732 O O . SER B 1 135 ? -19.234 57.969 16.578 1 87.19 135 SER B O 1
ATOM 4734 N N . ASN B 1 136 ? -20.625 58.969 15.109 1 89.38 136 ASN B N 1
ATOM 4735 C CA . ASN B 1 136 ? -20.344 58 14.055 1 89.38 136 ASN B CA 1
ATOM 4736 C C . ASN B 1 136 ? -19.188 58.438 13.172 1 89.38 136 ASN B C 1
ATOM 4738 O O . ASN B 1 136 ? -18.906 57.812 12.133 1 89.38 136 ASN B O 1
ATOM 4742 N N . GLN B 1 137 ? -18.578 59.469 13.602 1 90.06 137 GLN B N 1
ATOM 4743 C CA . GLN B 1 137 ? -17.438 59.938 12.82 1 90.06 137 GLN B CA 1
ATOM 4744 C C . GLN B 1 137 ? -16.297 58.938 12.852 1 90.06 137 GLN B C 1
ATOM 4746 O O . GLN B 1 137 ? -15.891 58.469 13.922 1 90.06 137 GLN B O 1
ATOM 4751 N N . GLY B 1 138 ? -15.781 58.594 11.68 1 91.19 138 GLY B N 1
ATOM 4752 C CA . GLY B 1 138 ? -14.672 57.656 11.547 1 91.19 138 GLY B CA 1
ATOM 4753 C C . GLY B 1 138 ? -13.32 58.344 11.477 1 91.19 138 GLY B C 1
ATOM 4754 O O . GLY B 1 138 ? -13.227 59.5 11.031 1 91.19 138 GLY B O 1
ATOM 4755 N N . TYR B 1 139 ? -12.32 57.656 11.961 1 94.12 139 TYR B N 1
ATOM 4756 C CA . TYR B 1 139 ? -10.938 58.125 11.898 1 94.12 139 TYR B CA 1
ATOM 4757 C C . TYR B 1 139 ? -10.031 57.094 11.234 1 94.12 139 TYR B C 1
ATOM 4759 O O . TYR B 1 139 ? -10.25 55.875 11.375 1 94.12 139 TYR B O 1
ATOM 4767 N N . ASP B 1 140 ? -8.992 57.688 10.508 1 95.44 140 ASP B N 1
ATOM 4768 C CA . ASP B 1 140 ? -7.961 56.844 9.922 1 95.44 140 ASP B CA 1
ATOM 4769 C C . ASP B 1 140 ? -6.91 56.469 10.969 1 95.44 140 ASP B C 1
ATOM 4771 O O . ASP B 1 140 ? -6.523 57.312 11.789 1 95.44 140 ASP B O 1
ATOM 4775 N N . PHE B 1 141 ? -6.57 55.219 10.984 1 95.06 141 PHE B N 1
ATOM 4776 C CA . PHE B 1 141 ? -5.508 54.75 11.859 1 95.06 141 PHE B CA 1
ATOM 4777 C C . PHE B 1 141 ? -4.543 53.844 11.094 1 95.06 141 PHE B C 1
ATOM 4779 O O . PHE B 1 141 ? -4.957 52.844 10.5 1 95.06 141 PHE B O 1
ATOM 4786 N N . TYR B 1 142 ? -3.24 54.281 11.062 1 96.38 142 TYR B N 1
ATOM 4787 C CA . TYR B 1 142 ? -2.195 53.562 10.359 1 96.38 142 TYR B CA 1
ATOM 4788 C C . TYR B 1 142 ? -1.247 52.875 11.336 1 96.38 142 TYR B C 1
ATOM 4790 O O . TYR B 1 142 ? -0.912 53.438 12.383 1 96.38 142 TYR B O 1
ATOM 4798 N N . GLN B 1 143 ? -0.85 51.688 10.977 1 96.5 143 GLN B N 1
ATOM 4799 C CA . GLN B 1 143 ? 0.086 51 11.844 1 96.5 143 GLN B CA 1
ATOM 4800 C C . GLN B 1 143 ? 1.042 50.125 11.039 1 96.5 143 GLN B C 1
ATOM 4802 O O . GLN B 1 143 ? 0.685 49.625 9.969 1 96.5 143 GLN B O 1
ATOM 4807 N N . ALA B 1 144 ? 2.303 49.938 11.461 1 96.44 144 ALA B N 1
ATOM 4808 C CA . ALA B 1 144 ? 3.336 49.031 10.984 1 96.44 144 ALA B CA 1
ATOM 4809 C C . ALA B 1 144 ? 4.145 48.469 12.148 1 96.44 144 ALA B C 1
ATOM 4811 O O . ALA B 1 144 ? 4.367 49.156 13.148 1 96.44 144 ALA B O 1
ATOM 4812 N N . SER B 1 145 ? 4.508 47.281 12 1 97.06 145 SER B N 1
ATOM 4813 C CA . SER B 1 145 ? 5.227 46.656 13.125 1 97.06 145 SER B CA 1
ATOM 4814 C C . SER B 1 145 ? 6.219 45.625 12.641 1 97.06 145 SER B C 1
ATOM 4816 O O . SER B 1 145 ? 6.02 45 11.594 1 97.06 145 SER B O 1
ATOM 4818 N N . PHE B 1 146 ? 7.32 45.469 13.297 1 97 146 PHE B N 1
ATOM 4819 C CA . PHE B 1 146 ? 8.281 44.375 13.242 1 97 146 PHE B CA 1
ATOM 4820 C C . PHE B 1 146 ? 8.336 43.625 14.562 1 97 146 PHE B C 1
ATOM 4822 O O . PHE B 1 146 ? 8.438 44.219 15.625 1 97 146 PHE B O 1
ATOM 4829 N N . ASN B 1 147 ? 8.211 42.344 14.477 1 96.69 147 ASN B N 1
ATOM 4830 C CA . ASN B 1 147 ? 8.18 41.562 15.695 1 96.69 147 ASN B CA 1
ATOM 4831 C C . ASN B 1 147 ? 9.195 40.406 15.641 1 96.69 147 ASN B C 1
ATOM 4833 O O . ASN B 1 147 ? 9.258 39.688 14.648 1 96.69 147 ASN B O 1
ATOM 4837 N N . LEU B 1 148 ? 10.055 40.344 16.609 1 96.81 148 LEU B N 1
ATOM 4838 C CA . LEU B 1 148 ? 11.031 39.25 16.781 1 96.81 148 LEU B CA 1
ATOM 4839 C C . LEU B 1 148 ? 10.68 38.406 18 1 96.81 148 LEU B C 1
ATOM 4841 O O . LEU B 1 148 ? 10.469 38.938 19.094 1 96.81 148 LEU B O 1
ATOM 4845 N N . THR B 1 149 ? 10.57 37.094 17.797 1 96.25 149 THR B N 1
ATOM 4846 C CA . THR B 1 149 ? 10.305 36.188 18.906 1 96.25 149 THR B CA 1
ATOM 4847 C C . THR B 1 149 ? 11.312 35.031 18.906 1 96.25 149 THR B C 1
ATOM 4849 O O . THR B 1 149 ? 11.703 34.531 17.859 1 96.25 149 THR B O 1
ATOM 4852 N N . GLU B 1 150 ? 11.758 34.688 20.125 1 95.12 150 GLU B N 1
ATOM 4853 C CA . GLU B 1 150 ? 12.688 33.562 20.281 1 95.12 150 GLU B CA 1
ATOM 4854 C C . GLU B 1 150 ? 12.406 32.781 21.562 1 95.12 150 GLU B C 1
ATOM 4856 O O . GLU B 1 150 ? 12.25 33.375 22.641 1 95.12 150 GLU B O 1
ATOM 4861 N N . THR B 1 151 ? 12.281 31.516 21.406 1 93.19 151 THR B N 1
ATOM 4862 C CA . THR B 1 151 ? 12.219 30.656 22.594 1 93.19 151 THR B CA 1
ATOM 4863 C C . THR B 1 151 ? 13.625 30.344 23.094 1 93.19 151 THR B C 1
ATOM 4865 O O . THR B 1 151 ? 14.438 29.766 22.375 1 93.19 151 THR B O 1
ATOM 4868 N N . VAL B 1 152 ? 13.844 30.688 24.297 1 93.19 152 VAL B N 1
ATOM 4869 C CA . VAL B 1 152 ? 15.211 30.609 24.812 1 93.19 152 VAL B CA 1
ATOM 4870 C C . VAL B 1 152 ? 15.406 29.297 25.578 1 93.19 152 VAL B C 1
ATOM 4872 O O . VAL B 1 152 ? 16.438 28.625 25.422 1 93.19 152 VAL B O 1
ATOM 4875 N N . PHE B 1 153 ? 14.461 28.969 26.359 1 94.19 153 PHE B N 1
ATOM 4876 C CA . PHE B 1 153 ? 14.648 27.781 27.203 1 94.19 153 PHE B CA 1
ATOM 4877 C C . PHE B 1 153 ? 13.32 27.062 27.422 1 94.19 153 PHE B C 1
ATOM 4879 O O . PHE B 1 153 ? 12.312 27.703 27.734 1 94.19 153 PHE B O 1
ATOM 4886 N N . THR B 1 154 ? 13.328 25.734 27.188 1 94.25 154 THR B N 1
ATOM 4887 C CA . THR B 1 154 ? 12.094 24.969 27.312 1 94.25 154 THR B CA 1
ATOM 4888 C C . THR B 1 154 ? 12.312 23.719 28.172 1 94.25 154 THR B C 1
ATOM 4890 O O . THR B 1 154 ? 11.523 22.766 28.109 1 94.25 154 THR B O 1
ATOM 4893 N N . PHE B 1 155 ? 13.367 23.672 28.828 1 94.94 155 PHE B N 1
ATOM 4894 C CA . PHE B 1 155 ? 13.703 22.594 29.766 1 94.94 155 PHE B CA 1
ATOM 4895 C C . PHE B 1 155 ? 13.617 21.234 29.078 1 94.94 155 PHE B C 1
ATOM 4897 O O . PHE B 1 155 ? 13.062 20.297 29.641 1 94.94 155 PHE B O 1
ATOM 4904 N N . GLY B 1 156 ? 13.953 21.156 27.781 1 95.06 156 GLY B N 1
ATOM 4905 C CA . GLY B 1 156 ? 14.141 19.875 27.141 1 95.06 156 GLY B CA 1
ATOM 4906 C C . GLY B 1 156 ? 13.188 19.641 25.984 1 95.06 156 GLY B C 1
ATOM 4907 O O . GLY B 1 156 ? 13.352 18.688 25.219 1 95.06 156 GLY B O 1
ATOM 4908 N N . GLN B 1 157 ? 12.141 20.422 25.766 1 94.81 157 GLN B N 1
ATOM 4909 C CA . GLN B 1 157 ? 11.164 20.234 24.703 1 94.81 157 GLN B CA 1
ATOM 4910 C C . GLN B 1 157 ? 11.836 20.266 23.328 1 94.81 157 GLN B C 1
ATOM 4912 O O . GLN B 1 157 ? 11.602 19.406 22.484 1 94.81 157 GLN B O 1
ATOM 4917 N N . ARG B 1 158 ? 12.773 21.172 23.172 1 95.12 158 ARG B N 1
ATOM 4918 C CA . ARG B 1 158 ? 13.383 21.375 21.859 1 95.12 158 ARG B CA 1
ATOM 4919 C C . ARG B 1 158 ? 14.359 20.25 21.531 1 95.12 158 ARG B C 1
ATOM 4921 O O . ARG B 1 158 ? 14.367 19.734 20.406 1 95.12 158 ARG B O 1
ATOM 4928 N N . ILE B 1 159 ? 15.172 19.875 22.453 1 96.5 159 ILE B N 1
ATOM 4929 C CA . ILE B 1 159 ? 16.188 18.859 22.203 1 96.5 159 ILE B CA 1
ATOM 4930 C C . ILE B 1 159 ? 15.531 17.516 21.984 1 96.5 159 ILE B C 1
ATOM 4932 O O . ILE B 1 159 ? 16 16.719 21.172 1 96.5 159 ILE B O 1
ATOM 4936 N N . THR B 1 160 ? 14.461 17.234 22.703 1 97.5 160 THR B N 1
ATOM 4937 C CA . THR B 1 160 ? 13.766 15.953 22.531 1 97.5 160 THR B CA 1
ATOM 4938 C C . THR B 1 160 ? 13.086 15.883 21.156 1 97.5 160 THR B C 1
ATOM 4940 O O . THR B 1 160 ? 13.086 14.836 20.516 1 97.5 160 THR B O 1
ATOM 4943 N N . GLN B 1 161 ? 12.547 16.984 20.734 1 96.88 161 GLN B N 1
ATOM 4944 C CA . GLN B 1 161 ? 11.953 17.031 19.406 1 96.88 161 GLN B CA 1
ATOM 4945 C C . GLN B 1 161 ? 13.008 16.812 18.328 1 96.88 161 GLN B C 1
ATOM 4947 O O . GLN B 1 161 ? 12.766 16.109 17.328 1 96.88 161 GLN B O 1
ATOM 4952 N N . LEU B 1 162 ? 14.172 17.422 18.469 1 97.5 162 LEU B N 1
ATOM 4953 C CA . LEU B 1 162 ? 15.273 17.266 17.531 1 97.5 162 LEU B CA 1
ATOM 4954 C C . LEU B 1 162 ? 15.766 15.828 17.5 1 97.5 162 LEU B C 1
ATOM 4956 O O . LEU B 1 162 ? 15.953 15.25 16.422 1 97.5 162 LEU B O 1
ATOM 4960 N N . ARG B 1 163 ? 15.93 15.266 18.625 1 98.38 163 ARG B N 1
ATOM 4961 C CA . ARG B 1 163 ? 16.391 13.883 18.703 1 98.38 163 ARG B CA 1
ATOM 4962 C C . ARG B 1 163 ? 15.352 12.93 18.125 1 98.38 163 ARG B C 1
ATOM 4964 O O . ARG B 1 163 ? 15.703 11.945 17.469 1 98.38 163 ARG B O 1
ATOM 4971 N N . GLN B 1 164 ? 14.055 13.18 18.406 1 98.19 164 GLN B N 1
ATOM 4972 C CA . GLN B 1 164 ? 12.984 12.383 17.812 1 98.19 164 GLN B CA 1
ATOM 4973 C C . GLN B 1 164 ? 13.078 12.367 16.297 1 98.19 164 GLN B C 1
ATOM 4975 O O . GLN B 1 164 ? 12.977 11.305 15.672 1 98.19 164 GLN B O 1
ATOM 4980 N N . ALA B 1 165 ? 13.305 13.531 15.719 1 98.12 165 ALA B N 1
ATOM 4981 C CA . ALA B 1 165 ? 13.414 13.648 14.266 1 98.12 165 ALA B CA 1
ATOM 4982 C C . ALA B 1 165 ? 14.633 12.891 13.75 1 98.12 165 ALA B C 1
ATOM 4984 O O . ALA B 1 165 ? 14.57 12.242 12.703 1 98.12 165 ALA B O 1
ATOM 4985 N N . LYS B 1 166 ? 15.734 12.992 14.477 1 98.56 166 LYS B N 1
ATOM 4986 C CA . LYS B 1 166 ? 16.953 12.312 14.062 1 98.56 166 LYS B CA 1
ATOM 4987 C C . LYS B 1 166 ? 16.781 10.797 14.062 1 98.56 166 LYS B C 1
ATOM 4989 O O . LYS B 1 166 ? 17.156 10.117 13.109 1 98.56 166 LYS B O 1
ATOM 4994 N N . TYR B 1 167 ? 16.141 10.289 15.141 1 98.62 167 TYR B N 1
ATOM 4995 C CA . TYR B 1 167 ? 15.922 8.852 15.219 1 98.62 167 TYR B CA 1
ATOM 4996 C C . TYR B 1 167 ? 14.922 8.398 14.164 1 98.62 167 TYR B C 1
ATOM 4998 O O . TYR B 1 167 ? 15.047 7.312 13.594 1 98.62 167 TYR B O 1
ATOM 5006 N N . ALA B 1 168 ? 13.953 9.258 13.891 1 97.81 168 ALA B N 1
ATOM 5007 C CA . ALA B 1 168 ? 12.984 8.93 12.844 1 97.81 168 ALA B CA 1
ATOM 5008 C C . ALA B 1 168 ? 13.656 8.875 11.477 1 97.81 168 ALA B C 1
ATOM 5010 O O . ALA B 1 168 ? 13.344 8 10.664 1 97.81 168 ALA B O 1
ATOM 5011 N N . TYR B 1 169 ? 14.641 9.797 11.234 1 98.31 169 TYR B N 1
ATOM 5012 C CA . TYR B 1 169 ? 15.414 9.781 9.992 1 98.31 169 TYR B CA 1
ATOM 5013 C C . TYR B 1 169 ? 16.25 8.516 9.891 1 98.31 169 TYR B C 1
ATOM 5015 O O . TYR B 1 169 ? 16.234 7.836 8.859 1 98.31 169 TYR B O 1
ATOM 5023 N N . LYS B 1 170 ? 16.875 8.156 10.953 1 98.38 170 LYS B N 1
ATOM 5024 C CA . LYS B 1 170 ? 17.672 6.938 10.961 1 98.38 170 LYS B CA 1
ATOM 5025 C C . LYS B 1 170 ? 16.812 5.703 10.695 1 98.38 170 LYS B C 1
ATOM 5027 O O . LYS B 1 170 ? 17.219 4.809 9.953 1 98.38 170 LYS B O 1
ATOM 5032 N N . SER B 1 171 ? 15.633 5.621 11.328 1 98.19 171 SER B N 1
ATOM 5033 C CA . SER B 1 171 ? 14.703 4.523 11.102 1 98.19 171 SER B CA 1
ATOM 5034 C C . SER B 1 171 ? 14.328 4.402 9.625 1 98.19 171 SER B C 1
ATOM 5036 O O . SER B 1 171 ? 14.297 3.299 9.078 1 98.19 171 SER B O 1
ATOM 5038 N N . SER B 1 172 ? 14.125 5.57 8.984 1 97.94 172 SER B N 1
ATOM 5039 C CA . SER B 1 172 ? 13.727 5.574 7.578 1 97.94 172 SER B CA 1
ATOM 5040 C C . SER B 1 172 ? 14.875 5.152 6.676 1 97.94 172 SER B C 1
ATOM 5042 O O . SER B 1 172 ? 14.664 4.52 5.641 1 97.94 172 SER B O 1
ATOM 5044 N N . VAL B 1 173 ? 16.094 5.531 7.031 1 97.94 173 VAL B N 1
ATOM 5045 C CA . VAL B 1 173 ? 17.281 5.121 6.273 1 97.94 173 VAL B CA 1
ATOM 5046 C C . VAL B 1 173 ? 17.438 3.604 6.344 1 97.94 173 VAL B C 1
ATOM 5048 O O . VAL B 1 173 ? 17.672 2.949 5.324 1 97.94 173 VAL B O 1
ATOM 5051 N N . ASP B 1 174 ? 17.266 3.061 7.547 1 97.81 174 ASP B N 1
ATOM 5052 C CA . ASP B 1 174 ? 17.328 1.614 7.73 1 97.81 174 ASP B CA 1
ATOM 5053 C C . ASP B 1 174 ? 16.234 0.905 6.941 1 97.81 174 ASP B C 1
ATOM 5055 O O . ASP B 1 174 ? 16.469 -0.151 6.352 1 97.81 174 ASP B O 1
ATOM 5059 N N . GLN B 1 175 ? 15.117 1.448 6.918 1 97.38 175 GLN B N 1
ATOM 5060 C CA . GLN B 1 175 ? 14.008 0.874 6.164 1 97.38 175 GLN B CA 1
ATOM 5061 C C . GLN B 1 175 ? 14.297 0.88 4.664 1 97.38 175 GLN B C 1
ATOM 5063 O O . GLN B 1 175 ? 13.938 -0.061 3.955 1 97.38 175 GLN B O 1
ATOM 5068 N N . ALA B 1 176 ? 14.914 1.953 4.141 1 97.5 176 ALA B N 1
ATOM 5069 C CA . ALA B 1 176 ? 15.305 2.021 2.736 1 97.5 176 ALA B CA 1
ATOM 5070 C C . ALA B 1 176 ? 16.328 0.939 2.395 1 97.5 176 ALA B C 1
ATOM 5072 O O . ALA B 1 176 ? 16.234 0.306 1.34 1 97.5 176 ALA B O 1
ATOM 5073 N N . GLN B 1 177 ? 17.203 0.704 3.332 1 97.38 177 GLN B N 1
ATOM 5074 C CA . GLN B 1 177 ? 18.203 -0.343 3.125 1 97.38 177 GLN B CA 1
ATOM 5075 C C . GLN B 1 177 ? 17.547 -1.721 3.072 1 97.38 177 GLN B C 1
ATOM 5077 O O . GLN B 1 177 ? 17.922 -2.553 2.238 1 97.38 177 GLN B O 1
ATOM 5082 N N . TRP B 1 178 ? 16.609 -1.968 3.945 1 97.56 178 TRP B N 1
ATOM 5083 C CA . TRP B 1 178 ? 15.898 -3.244 3.951 1 97.56 178 TRP B CA 1
ATOM 5084 C C . TRP B 1 178 ? 15.094 -3.424 2.67 1 97.56 178 TRP B C 1
ATOM 5086 O O . TRP B 1 178 ? 15.039 -4.523 2.111 1 97.56 178 TRP B O 1
ATOM 5096 N N . THR B 1 179 ? 14.531 -2.338 2.203 1 97.69 179 THR B N 1
ATOM 5097 C CA . THR B 1 179 ? 13.828 -2.377 0.927 1 97.69 179 THR B CA 1
ATOM 5098 C C . THR B 1 179 ? 14.773 -2.785 -0.199 1 97.69 179 THR B C 1
ATOM 5100 O O . THR B 1 179 ? 14.422 -3.617 -1.039 1 97.69 179 THR B O 1
ATOM 5103 N N . LEU B 1 180 ? 15.945 -2.256 -0.163 1 97.56 180 LEU B N 1
ATOM 5104 C CA . LEU B 1 180 ? 16.938 -2.602 -1.173 1 97.56 180 LEU B CA 1
ATOM 5105 C C . LEU B 1 180 ? 17.281 -4.086 -1.106 1 97.56 180 LEU B C 1
ATOM 5107 O O . LEU B 1 180 ? 17.312 -4.766 -2.133 1 97.56 180 LEU B O 1
ATOM 5111 N N . TYR B 1 181 ? 17.5 -4.625 0.118 1 97.5 181 TYR B N 1
ATOM 5112 C CA . TYR B 1 181 ? 17.844 -6.031 0.273 1 97.5 181 TYR B CA 1
ATOM 5113 C C . TYR B 1 181 ? 16.734 -6.93 -0.26 1 97.5 181 TYR B C 1
ATOM 5115 O O . TYR B 1 181 ? 17 -7.926 -0.936 1 97.5 181 TYR B O 1
ATOM 5123 N N . ASN B 1 182 ? 15.5 -6.57 0.009 1 97.88 182 ASN B N 1
ATOM 5124 C CA . ASN B 1 182 ? 14.367 -7.34 -0.494 1 97.88 182 ASN B CA 1
ATOM 5125 C C . ASN B 1 182 ? 14.289 -7.301 -2.018 1 97.88 182 ASN B C 1
ATOM 5127 O O . ASN B 1 182 ? 14.016 -8.32 -2.656 1 97.88 182 ASN B O 1
ATOM 5131 N N . LEU B 1 183 ? 14.562 -6.105 -2.57 1 98.12 183 LEU B N 1
ATOM 5132 C CA . LEU B 1 183 ? 14.523 -5.965 -4.02 1 98.12 183 LEU B CA 1
ATOM 5133 C C . LEU B 1 183 ? 15.633 -6.785 -4.676 1 98.12 183 LEU B C 1
ATOM 5135 O O . LEU B 1 183 ? 15.398 -7.453 -5.684 1 98.12 183 LEU B O 1
ATOM 5139 N N . LEU B 1 184 ? 16.797 -6.738 -4.062 1 98.38 184 LEU B N 1
ATOM 5140 C CA . LEU B 1 184 ? 17.922 -7.477 -4.625 1 98.38 184 LEU B CA 1
ATOM 5141 C C . LEU B 1 184 ? 17.688 -8.977 -4.523 1 98.38 184 LEU B C 1
ATOM 5143 O O . LEU B 1 184 ? 18.031 -9.727 -5.445 1 98.38 184 LEU B O 1
ATOM 5147 N N . TYR B 1 185 ? 17.125 -9.445 -3.439 1 97.88 185 TYR B N 1
ATOM 5148 C CA . TYR B 1 185 ? 16.719 -10.844 -3.34 1 97.88 185 TYR B CA 1
ATOM 5149 C C . TYR B 1 185 ? 15.703 -11.195 -4.422 1 97.88 185 TYR B C 1
ATOM 5151 O O . TYR B 1 185 ? 15.789 -12.258 -5.039 1 97.88 185 TYR B O 1
ATOM 5159 N N . GLY B 1 186 ? 14.711 -10.312 -4.57 1 98.25 186 GLY B N 1
ATOM 5160 C CA . GLY B 1 186 ? 13.727 -10.531 -5.613 1 98.25 186 GLY B CA 1
ATOM 5161 C C . GLY B 1 186 ? 14.336 -10.688 -6.992 1 98.25 186 GLY B C 1
ATOM 5162 O O . GLY B 1 186 ? 13.922 -11.555 -7.766 1 98.25 186 GLY B O 1
ATOM 5163 N N . VAL B 1 187 ? 15.312 -9.867 -7.27 1 98.38 187 VAL B N 1
ATOM 5164 C CA . VAL B 1 187 ? 15.992 -9.922 -8.562 1 98.38 187 VAL B CA 1
ATOM 5165 C C . VAL B 1 187 ? 16.734 -11.25 -8.695 1 98.38 187 VAL B C 1
ATOM 5167 O O . VAL B 1 187 ? 16.656 -11.914 -9.727 1 98.38 187 VAL B O 1
ATOM 5170 N N . GLU B 1 188 ? 17.469 -11.625 -7.664 1 97.88 188 GLU B N 1
ATOM 5171 C CA . GLU B 1 188 ? 18.203 -12.883 -7.715 1 97.88 188 GLU B CA 1
ATOM 5172 C C . GLU B 1 188 ? 17.266 -14.078 -7.887 1 97.88 188 GLU B C 1
ATOM 5174 O O . GLU B 1 188 ? 17.516 -14.969 -8.695 1 97.88 188 GLU B O 1
ATOM 5179 N N . SER B 1 189 ? 16.156 -14.094 -7.148 1 98.06 189 SER B N 1
ATOM 5180 C CA . SER B 1 189 ? 15.156 -15.156 -7.258 1 98.06 189 SER B CA 1
ATOM 5181 C C . SER B 1 189 ? 14.555 -15.211 -8.656 1 98.06 189 SER B C 1
ATOM 5183 O O . SER B 1 189 ? 14.43 -16.281 -9.242 1 98.06 189 SER B O 1
ATOM 5185 N N . ALA B 1 190 ? 14.242 -14.031 -9.188 1 98.31 190 ALA B N 1
ATOM 5186 C CA . ALA B 1 190 ? 13.68 -13.969 -10.539 1 98.31 190 ALA B CA 1
ATOM 5187 C C . ALA B 1 190 ? 14.711 -14.398 -11.578 1 98.31 190 ALA B C 1
ATOM 5189 O O . ALA B 1 190 ? 14.375 -15.086 -12.539 1 98.31 190 ALA B O 1
ATOM 5190 N N . TYR B 1 191 ? 15.914 -13.969 -11.406 1 98.12 191 TYR B N 1
ATOM 5191 C CA . TYR B 1 191 ? 17.016 -14.328 -12.305 1 98.12 191 TYR B CA 1
ATOM 5192 C C . TYR B 1 191 ? 17.219 -15.836 -12.328 1 98.12 191 TYR B C 1
ATOM 5194 O O . TYR B 1 191 ? 17.297 -16.438 -13.398 1 98.12 191 TYR B O 1
ATOM 5202 N N . ASP B 1 192 ? 17.312 -16.422 -11.133 1 97.94 192 ASP B N 1
ATOM 5203 C CA . ASP B 1 192 ? 17.516 -17.859 -11.023 1 97.94 192 ASP B CA 1
ATOM 5204 C C . ASP B 1 192 ? 16.297 -18.625 -11.562 1 97.94 192 ASP B C 1
ATOM 5206 O O . ASP B 1 192 ? 16.453 -19.703 -12.164 1 97.94 192 ASP B O 1
ATOM 5210 N N . THR B 1 193 ? 15.133 -18.078 -11.383 1 98.25 193 THR B N 1
ATOM 5211 C CA . THR B 1 193 ? 13.938 -18.719 -11.922 1 98.25 193 THR B CA 1
ATOM 5212 C C . THR B 1 193 ? 13.969 -18.703 -13.453 1 98.25 193 THR B C 1
ATOM 5214 O O . THR B 1 193 ? 13.617 -19.688 -14.094 1 98.25 193 THR B O 1
ATOM 5217 N N . LEU B 1 194 ? 14.375 -17.594 -14.031 1 97.88 194 LEU B N 1
ATOM 5218 C CA . LEU B 1 194 ? 14.508 -17.531 -15.477 1 97.88 194 LEU B CA 1
ATOM 5219 C C . LEU B 1 194 ? 15.547 -18.516 -15.977 1 97.88 194 LEU B C 1
ATOM 5221 O O . LEU B 1 194 ? 15.305 -19.25 -16.938 1 97.88 194 LEU B O 1
ATOM 5225 N N . ALA B 1 195 ? 16.672 -18.578 -15.328 1 97.81 195 ALA B N 1
ATOM 5226 C CA . ALA B 1 195 ? 17.719 -19.531 -15.695 1 97.81 195 ALA B CA 1
ATOM 5227 C C . ALA B 1 195 ? 17.219 -20.969 -15.602 1 97.81 195 ALA B C 1
ATOM 5229 O O . ALA B 1 195 ? 17.453 -21.781 -16.5 1 97.81 195 ALA B O 1
ATOM 5230 N N . GLN B 1 196 ? 16.5 -21.234 -14.508 1 97.75 196 GLN B N 1
ATOM 5231 C CA . GLN B 1 196 ? 15.883 -22.547 -14.328 1 97.75 196 GLN B CA 1
ATOM 5232 C C . GLN B 1 196 ? 14.961 -22.891 -15.492 1 97.75 196 GLN B C 1
ATOM 5234 O O . GLN B 1 196 ? 15.062 -23.969 -16.078 1 97.75 196 GLN B O 1
ATOM 5239 N N . ASN B 1 197 ? 14.133 -21.969 -15.836 1 98 197 ASN B N 1
ATOM 5240 C CA . ASN B 1 197 ? 13.133 -22.219 -16.859 1 98 197 ASN B CA 1
ATOM 5241 C C . ASN B 1 197 ? 13.773 -22.375 -18.234 1 98 197 ASN B C 1
ATOM 5243 O O . ASN B 1 197 ? 13.289 -23.141 -19.078 1 98 197 ASN B O 1
ATOM 5247 N N . LEU B 1 198 ? 14.82 -21.719 -18.5 1 97.44 198 LEU B N 1
ATOM 5248 C CA . LEU B 1 198 ? 15.555 -21.891 -19.75 1 97.44 198 LEU B CA 1
ATOM 5249 C C . LEU B 1 198 ? 16.109 -23.297 -19.859 1 97.44 198 LEU B C 1
ATOM 5251 O O . LEU B 1 198 ? 15.992 -23.938 -20.906 1 97.44 198 LEU B O 1
ATOM 5255 N N . LEU B 1 199 ? 16.656 -23.781 -18.766 1 97.12 199 LEU B N 1
ATOM 5256 C CA . LEU B 1 199 ? 17.203 -25.141 -18.766 1 97.12 199 LEU B CA 1
ATOM 5257 C C . LEU B 1 199 ? 16.078 -26.172 -18.859 1 97.12 199 LEU B C 1
ATOM 5259 O O . LEU B 1 199 ? 16.266 -27.234 -19.469 1 97.12 199 LEU B O 1
ATOM 5263 N N . LEU B 1 200 ? 14.938 -25.828 -18.312 1 96.88 200 LEU B N 1
ATOM 5264 C CA . LEU B 1 200 ? 13.797 -26.734 -18.391 1 96.88 200 LEU B CA 1
ATOM 5265 C C . LEU B 1 200 ? 13.258 -26.797 -19.812 1 96.88 200 LEU B C 1
ATOM 5267 O O . LEU B 1 200 ? 12.758 -27.844 -20.25 1 96.88 200 LEU B O 1
ATOM 5271 N N . VAL B 1 201 ? 13.32 -25.719 -20.562 1 96.75 201 VAL B N 1
ATOM 5272 C CA . VAL B 1 201 ? 12.969 -25.75 -21.984 1 96.75 201 VAL B CA 1
ATOM 5273 C C . VAL B 1 201 ? 13.93 -26.672 -22.734 1 96.75 201 VAL B C 1
ATOM 5275 O O . VAL B 1 201 ? 13.5 -27.484 -23.562 1 96.75 201 VAL B O 1
ATOM 5278 N N . ASP B 1 202 ? 15.195 -26.578 -22.422 1 94.94 202 ASP B N 1
ATOM 5279 C CA . ASP B 1 202 ? 16.188 -27.453 -23.062 1 94.94 202 ASP B CA 1
ATOM 5280 C C . ASP B 1 202 ? 15.891 -28.922 -22.781 1 94.94 202 ASP B C 1
ATOM 5282 O O . ASP B 1 202 ? 15.961 -29.75 -23.672 1 94.94 202 ASP B O 1
ATOM 5286 N N . ALA B 1 203 ? 15.547 -29.141 -21.531 1 92.69 203 ALA B N 1
ATOM 5287 C CA . ALA B 1 203 ? 15.203 -30.516 -21.141 1 92.69 203 ALA B CA 1
ATOM 5288 C C . ALA B 1 203 ? 13.945 -30.984 -21.859 1 92.69 203 ALA B C 1
ATOM 5290 O O . ALA B 1 203 ? 13.875 -32.125 -22.312 1 92.69 203 ALA B O 1
ATOM 5291 N N . ALA B 1 204 ? 12.984 -30.156 -21.969 1 94.31 204 ALA B N 1
ATOM 5292 C CA . ALA B 1 204 ? 11.727 -30.5 -22.625 1 94.31 204 ALA B CA 1
ATOM 5293 C C . ALA B 1 204 ? 11.945 -30.719 -24.125 1 94.31 204 ALA B C 1
ATOM 5295 O O . ALA B 1 204 ? 11.328 -31.609 -24.719 1 94.31 204 ALA B O 1
ATOM 5296 N N . LYS B 1 205 ? 12.758 -29.938 -24.75 1 95.44 205 LYS B N 1
ATOM 5297 C CA . LYS B 1 205 ? 13.086 -30.125 -26.156 1 95.44 205 LYS B CA 1
ATOM 5298 C C . LYS B 1 205 ? 13.734 -31.484 -26.406 1 95.44 205 LYS B C 1
ATOM 5300 O O . LYS B 1 205 ? 13.406 -32.188 -27.375 1 95.44 205 LYS B O 1
ATOM 5305 N N . LYS B 1 206 ? 14.625 -31.828 -25.516 1 92.56 206 LYS B N 1
ATOM 5306 C CA . LYS B 1 206 ? 15.258 -33.156 -25.609 1 92.56 206 LYS B CA 1
ATOM 5307 C C . LYS B 1 206 ? 14.227 -34.25 -25.5 1 92.56 206 LYS B C 1
ATOM 5309 O O . LYS B 1 206 ? 14.305 -35.25 -26.219 1 92.56 206 LYS B O 1
ATOM 5314 N N . THR B 1 207 ? 13.297 -34.094 -24.625 1 91.5 207 THR B N 1
ATOM 5315 C CA . THR B 1 207 ? 12.242 -35.062 -24.438 1 91.5 207 THR B CA 1
ATOM 5316 C C . THR B 1 207 ? 11.391 -35.188 -25.703 1 91.5 207 THR B C 1
ATOM 5318 O O . THR B 1 207 ? 11.039 -36.312 -26.109 1 91.5 207 THR B O 1
ATOM 5321 N N . VAL B 1 208 ? 11.062 -34.125 -26.312 1 92.81 208 VAL B N 1
ATOM 5322 C CA . VAL B 1 208 ? 10.297 -34.156 -27.562 1 92.81 208 VAL B CA 1
ATOM 5323 C C . VAL B 1 208 ? 11.086 -34.906 -28.641 1 92.81 208 VAL B C 1
ATOM 5325 O O . VAL B 1 208 ? 10.523 -35.719 -29.375 1 92.81 208 VAL B O 1
ATOM 5328 N N . ASP B 1 209 ? 12.352 -34.656 -28.719 1 93.62 209 ASP B N 1
ATOM 5329 C CA . ASP B 1 209 ? 13.203 -35.312 -29.703 1 93.62 209 ASP B CA 1
ATOM 5330 C C . ASP B 1 209 ? 13.234 -36.844 -29.469 1 93.62 209 ASP B C 1
ATOM 5332 O O . ASP B 1 209 ? 13.18 -37.625 -30.422 1 93.62 209 ASP B O 1
ATOM 5336 N N . ASP B 1 210 ? 13.305 -37.188 -28.234 1 89.62 210 ASP B N 1
ATOM 5337 C CA . ASP B 1 210 ? 13.312 -38.594 -27.875 1 89.62 210 ASP B CA 1
ATOM 5338 C C . ASP B 1 210 ? 12.016 -39.281 -28.281 1 89.62 210 ASP B C 1
ATOM 5340 O O . ASP B 1 210 ? 12.039 -40.375 -28.875 1 89.62 210 ASP B O 1
ATOM 5344 N N . TYR B 1 211 ? 10.906 -38.688 -28.016 1 88.94 211 TYR B N 1
ATOM 5345 C CA . TYR B 1 211 ? 9.617 -39.281 -28.328 1 88.94 211 TYR B CA 1
ATOM 5346 C C . TYR B 1 211 ? 9.359 -39.25 -29.844 1 88.94 211 TYR B C 1
ATOM 5348 O O . TYR B 1 211 ? 8.664 -40.125 -30.359 1 88.94 211 TYR B O 1
ATOM 5356 N N . LYS B 1 212 ? 9.891 -38.281 -30.547 1 92.81 212 LYS B N 1
ATOM 5357 C CA . LYS B 1 212 ? 9.828 -38.312 -32 1 92.81 212 LYS B CA 1
ATOM 5358 C C . LYS B 1 212 ? 10.555 -39.5 -32.562 1 92.81 212 LYS B C 1
ATOM 5360 O O . LYS B 1 212 ? 10.039 -40.188 -33.469 1 92.81 212 LYS B O 1
ATOM 5365 N N . ALA B 1 213 ? 11.703 -39.781 -32.062 1 90.81 213 ALA B N 1
ATOM 5366 C CA . ALA B 1 213 ? 12.477 -40.938 -32.5 1 90.81 213 ALA B CA 1
ATOM 5367 C C . ALA B 1 213 ? 11.734 -42.219 -32.156 1 90.81 213 ALA B C 1
ATOM 5369 O O . ALA B 1 213 ? 11.734 -43.156 -32.969 1 90.81 213 ALA B O 1
ATOM 5370 N N . GLN B 1 214 ? 11.109 -42.25 -31.062 1 86.69 214 GLN B N 1
ATOM 5371 C CA . GLN B 1 214 ? 10.352 -43.438 -30.656 1 86.69 214 GLN B CA 1
ATOM 5372 C C . GLN B 1 214 ? 9.164 -43.656 -31.578 1 86.69 214 GLN B C 1
ATOM 5374 O O . GLN B 1 214 ? 8.844 -44.812 -31.906 1 86.69 214 GLN B O 1
ATOM 5379 N N . LEU B 1 215 ? 8.5 -42.594 -31.906 1 88.62 215 LEU B N 1
ATOM 5380 C CA . LEU B 1 215 ? 7.371 -42.719 -32.812 1 88.62 215 LEU B CA 1
ATOM 5381 C C . LEU B 1 215 ? 7.828 -43.25 -34.188 1 88.62 215 LEU B C 1
ATOM 5383 O O . LEU B 1 215 ? 7.16 -44.094 -34.781 1 88.62 215 LEU B O 1
ATOM 5387 N N . GLN B 1 216 ? 8.922 -42.844 -34.656 1 92.06 216 GLN B N 1
ATOM 5388 C CA . GLN B 1 216 ? 9.461 -43.312 -35.906 1 92.06 216 GLN B CA 1
ATOM 5389 C C . GLN B 1 216 ? 9.773 -44.812 -35.875 1 92.06 216 GLN B C 1
ATOM 5391 O O . GLN B 1 216 ? 9.484 -45.531 -36.812 1 92.06 216 GLN B O 1
ATOM 5396 N N . VAL B 1 217 ? 10.297 -45.219 -34.75 1 86.88 217 VAL B N 1
ATOM 5397 C CA . VAL B 1 217 ? 10.633 -46.625 -34.562 1 86.88 217 VAL B CA 1
ATOM 5398 C C . VAL B 1 217 ? 9.352 -47.469 -34.5 1 86.88 217 VAL B C 1
ATOM 5400 O O . VAL B 1 217 ? 9.25 -48.5 -35.156 1 86.88 217 VAL B O 1
ATOM 5403 N N . ALA B 1 218 ? 8.438 -46.938 -33.719 1 85 218 ALA B N 1
ATOM 5404 C CA . ALA B 1 218 ? 7.176 -47.688 -33.562 1 85 218 ALA B CA 1
ATOM 5405 C C . ALA B 1 218 ? 6.457 -47.781 -34.906 1 85 218 ALA B C 1
ATOM 5407 O O . ALA B 1 218 ? 5.875 -48.812 -35.25 1 85 218 ALA B O 1
ATOM 5408 N N . GLU B 1 219 ? 6.488 -46.781 -35.719 1 90.69 219 GLU B N 1
ATOM 5409 C CA . GLU B 1 219 ? 5.875 -46.781 -37.031 1 90.69 219 GLU B CA 1
ATOM 5410 C C . GLU B 1 219 ? 6.578 -47.781 -37.969 1 90.69 219 GLU B C 1
ATOM 5412 O O . GLU B 1 219 ? 5.926 -48.5 -38.719 1 90.69 219 GLU B O 1
ATOM 5417 N N . ALA B 1 220 ? 7.836 -47.781 -37.875 1 88.75 220 ALA B N 1
ATOM 5418 C CA . ALA B 1 220 ? 8.617 -48.719 -38.719 1 88.75 220 ALA B CA 1
ATOM 5419 C C . ALA B 1 220 ? 8.336 -50.156 -38.312 1 88.75 220 ALA B C 1
ATOM 5421 O O . ALA B 1 220 ? 8.18 -51.031 -39.188 1 88.75 220 ALA B O 1
ATOM 5422 N N . GLU B 1 221 ? 8.242 -50.469 -37.094 1 85.81 221 GLU B N 1
ATOM 5423 C CA . GLU B 1 221 ? 7.98 -51.812 -36.594 1 85.81 221 GLU B CA 1
ATOM 5424 C C . GLU B 1 221 ? 6.559 -52.25 -36.938 1 85.81 221 GLU B C 1
ATOM 5426 O O . GLU B 1 221 ? 6.32 -53.438 -37.25 1 85.81 221 GLU B O 1
ATOM 5431 N N . PHE B 1 222 ? 5.645 -51.312 -36.875 1 86 222 PHE B N 1
ATOM 5432 C CA . PHE B 1 222 ? 4.27 -51.625 -37.25 1 86 222 PHE B CA 1
ATOM 5433 C C . PHE B 1 222 ? 4.168 -51.969 -38.719 1 86 222 PHE B C 1
ATOM 5435 O O . PHE B 1 222 ? 3.445 -52.906 -39.094 1 86 222 PHE B O 1
ATOM 5442 N N . GLN B 1 223 ? 4.891 -51.312 -39.562 1 89.12 223 GLN B N 1
ATOM 5443 C CA . GLN B 1 223 ? 4.871 -51.562 -41 1 89.12 223 GLN B CA 1
ATOM 5444 C C . GLN B 1 223 ? 5.398 -52.938 -41.344 1 89.12 223 GLN B C 1
ATOM 5446 O O . GLN B 1 223 ? 4.938 -53.562 -42.281 1 89.12 223 GLN B O 1
ATOM 5451 N N . ILE B 1 224 ? 6.254 -53.438 -40.469 1 87.69 224 ILE B N 1
ATOM 5452 C CA . ILE B 1 224 ? 6.812 -54.75 -40.75 1 87.69 224 ILE B CA 1
ATOM 5453 C C . ILE B 1 224 ? 6.137 -55.781 -39.875 1 87.69 224 ILE B C 1
ATOM 5455 O O . ILE B 1 224 ? 6.613 -56.906 -39.75 1 87.69 224 ILE B O 1
ATOM 5459 N N . GLY B 1 225 ? 5.039 -55.469 -39.125 1 81.19 225 GLY B N 1
ATOM 5460 C CA . GLY B 1 225 ? 4.188 -56.375 -38.375 1 81.19 225 GLY B CA 1
ATOM 5461 C C . GLY B 1 225 ? 4.766 -56.75 -37.031 1 81.19 225 GLY B C 1
ATOM 5462 O O . GLY B 1 225 ? 4.316 -57.719 -36.406 1 81.19 225 GLY B O 1
ATOM 5463 N N . MET B 1 226 ? 5.715 -56 -36.531 1 76.94 226 MET B N 1
ATOM 5464 C CA . MET B 1 226 ? 6.398 -56.375 -35.312 1 76.94 226 MET B CA 1
ATOM 5465 C C . MET B 1 226 ? 5.82 -55.594 -34.125 1 76.94 226 MET B C 1
ATOM 5467 O O . MET B 1 226 ? 6.148 -55.875 -32.969 1 76.94 226 MET B O 1
ATOM 5471 N N . ALA B 1 227 ? 5.035 -54.625 -34.375 1 76.19 227 ALA B N 1
ATOM 5472 C CA . ALA B 1 227 ? 4.434 -53.844 -33.281 1 76.19 227 ALA B CA 1
ATOM 5473 C C . ALA B 1 227 ? 2.93 -53.688 -33.5 1 76.19 227 ALA B C 1
ATOM 5475 O O . ALA B 1 227 ? 2.447 -53.75 -34.656 1 76.19 227 ALA B O 1
ATOM 5476 N N . ALA B 1 228 ? 2.326 -53.594 -32.406 1 75.94 228 ALA B N 1
ATOM 5477 C CA . ALA B 1 228 ? 0.88 -53.406 -32.469 1 75.94 228 ALA B CA 1
ATOM 5478 C C . ALA B 1 228 ? 0.537 -51.969 -32.781 1 75.94 228 ALA B C 1
ATOM 5480 O O . ALA B 1 228 ? 1.347 -51.062 -32.562 1 75.94 228 ALA B O 1
ATOM 5481 N N . LYS B 1 229 ? -0.581 -51.781 -33.438 1 79.44 229 LYS B N 1
ATOM 5482 C CA . LYS B 1 229 ? -1.077 -50.438 -33.688 1 79.44 229 LYS B CA 1
ATOM 5483 C C . LYS B 1 229 ? -1.185 -49.625 -32.406 1 79.44 229 LYS B C 1
ATOM 5485 O O . LYS B 1 229 ? -0.999 -48.406 -32.438 1 79.44 229 LYS B O 1
ATOM 5490 N N . PHE B 1 230 ? -1.319 -50.344 -31.328 1 73.19 230 PHE B N 1
ATOM 5491 C CA . PHE B 1 230 ? -1.41 -49.719 -30.016 1 73.19 230 PHE B CA 1
ATOM 5492 C C . PHE B 1 230 ? -0.103 -49 -29.656 1 73.19 230 PHE B C 1
ATOM 5494 O O . PHE B 1 230 ? -0.113 -47.938 -29.062 1 73.19 230 PHE B O 1
ATOM 5501 N N . ASP B 1 231 ? 0.954 -49.625 -30.094 1 78.06 231 ASP B N 1
ATOM 5502 C CA . ASP B 1 231 ? 2.262 -49.062 -29.766 1 78.06 231 ASP B CA 1
ATOM 5503 C C . ASP B 1 231 ? 2.492 -47.75 -30.516 1 78.06 231 ASP B C 1
ATOM 5505 O O . ASP B 1 231 ? 3.068 -46.812 -29.953 1 78.06 231 ASP B O 1
ATOM 5509 N N . VAL B 1 232 ? 2.014 -47.688 -31.703 1 83.38 232 VAL B N 1
ATOM 5510 C CA . VAL B 1 232 ? 2.143 -46.469 -32.5 1 83.38 232 VAL B CA 1
ATOM 5511 C C . VAL B 1 232 ? 1.271 -45.375 -31.922 1 83.38 232 VAL B C 1
ATOM 5513 O O . VAL B 1 232 ? 1.716 -44.219 -31.781 1 83.38 232 VAL B O 1
ATOM 5516 N N . LEU B 1 233 ? 0.111 -45.719 -31.547 1 78.62 233 LEU B N 1
ATOM 5517 C CA . LEU B 1 233 ? -0.803 -44.75 -30.984 1 78.62 233 LEU B CA 1
ATOM 5518 C C . LEU B 1 233 ? -0.281 -44.219 -29.641 1 78.62 233 LEU B C 1
ATOM 5520 O O . LEU B 1 233 ? -0.375 -43.031 -29.359 1 78.62 233 LEU B O 1
ATOM 5524 N N . ASN B 1 234 ? 0.242 -45.125 -28.844 1 78.38 234 ASN B N 1
ATOM 5525 C CA . ASN B 1 234 ? 0.822 -44.75 -27.562 1 78.38 234 ASN B CA 1
ATOM 5526 C C . ASN B 1 234 ? 2.004 -43.781 -27.734 1 78.38 234 ASN B C 1
ATOM 5528 O O . ASN B 1 234 ? 2.148 -42.812 -26.984 1 78.38 234 ASN B O 1
ATOM 5532 N N . ALA B 1 235 ? 2.803 -44.062 -28.703 1 83.12 235 ALA B N 1
ATOM 5533 C CA . ALA B 1 235 ? 3.943 -43.188 -29 1 83.12 235 ALA B CA 1
ATOM 5534 C C . ALA B 1 235 ? 3.48 -41.812 -29.438 1 83.12 235 ALA B C 1
ATOM 5536 O O . ALA B 1 235 ? 4.102 -40.812 -29.094 1 83.12 235 ALA B O 1
ATOM 5537 N N . ARG B 1 236 ? 2.387 -41.812 -30.188 1 83.25 236 ARG B N 1
ATOM 5538 C CA . ARG B 1 236 ? 1.847 -40.531 -30.641 1 83.25 236 ARG B CA 1
ATOM 5539 C C . ARG B 1 236 ? 1.304 -39.719 -29.469 1 83.25 236 ARG B C 1
ATOM 5541 O O . ARG B 1 236 ? 1.484 -38.5 -29.422 1 83.25 236 ARG B O 1
ATOM 5548 N N . VAL B 1 237 ? 0.692 -40.344 -28.578 1 77.81 237 VAL B N 1
ATOM 5549 C CA . VAL B 1 237 ? 0.142 -39.688 -27.406 1 77.81 237 VAL B CA 1
ATOM 5550 C C . VAL B 1 237 ? 1.276 -39.125 -26.547 1 77.81 237 VAL B C 1
ATOM 5552 O O . VAL B 1 237 ? 1.204 -38 -26.094 1 77.81 237 VAL B O 1
ATOM 5555 N N . ASN B 1 238 ? 2.271 -39.938 -26.359 1 82.81 238 ASN B N 1
ATOM 5556 C CA . ASN B 1 238 ? 3.41 -39.5 -25.562 1 82.81 238 ASN B CA 1
ATOM 5557 C C . ASN B 1 238 ? 4.094 -38.281 -26.172 1 82.81 238 ASN B C 1
ATOM 5559 O O . ASN B 1 238 ? 4.465 -37.344 -25.469 1 82.81 238 ASN B O 1
ATOM 5563 N N . LEU B 1 239 ? 4.215 -38.25 -27.453 1 86.12 239 LEU B N 1
ATOM 5564 C CA . LEU B 1 239 ? 4.805 -37.125 -28.141 1 86.12 239 LEU B CA 1
ATOM 5565 C C . LEU B 1 239 ? 3.934 -35.875 -27.984 1 86.12 239 LEU B C 1
ATOM 5567 O O . LEU B 1 239 ? 4.449 -34.781 -27.75 1 86.12 239 LEU B O 1
ATOM 5571 N N . SER B 1 240 ? 2.645 -36.062 -28.109 1 82.94 240 SER B N 1
ATOM 5572 C CA . SER B 1 240 ? 1.73 -34.938 -27.953 1 82.94 240 SER B CA 1
ATOM 5573 C C . SER B 1 240 ? 1.821 -34.344 -26.547 1 82.94 240 SER B C 1
ATOM 5575 O O . SER B 1 240 ? 1.816 -33.125 -26.375 1 82.94 240 SER B O 1
ATOM 5577 N N . ASN B 1 241 ? 1.902 -35.219 -25.547 1 84.12 241 ASN B N 1
ATOM 5578 C CA . ASN B 1 241 ? 2.066 -34.75 -24.172 1 84.12 241 ASN B CA 1
ATOM 5579 C C . ASN B 1 241 ? 3.389 -34.031 -23.984 1 84.12 241 ASN B C 1
ATOM 5581 O O . ASN B 1 241 ? 3.447 -33.031 -23.266 1 84.12 241 ASN B O 1
ATOM 5585 N N . ALA B 1 242 ? 4.387 -34.531 -24.594 1 88.56 242 ALA B N 1
ATOM 5586 C CA . ALA B 1 242 ? 5.691 -33.906 -24.516 1 88.56 242 ALA B CA 1
ATOM 5587 C C . ALA B 1 242 ? 5.66 -32.5 -25.156 1 88.56 242 ALA B C 1
ATOM 5589 O O . ALA B 1 242 ? 6.289 -31.578 -24.672 1 88.56 242 ALA B O 1
ATOM 5590 N N . LYS B 1 243 ? 4.934 -32.406 -26.234 1 87.25 243 LYS B N 1
ATOM 5591 C CA . LYS B 1 243 ? 4.789 -31.125 -26.906 1 87.25 243 LYS B CA 1
ATOM 5592 C C . LYS B 1 243 ? 4.031 -30.125 -26.031 1 87.25 243 LYS B C 1
ATOM 5594 O O . LYS B 1 243 ? 4.391 -28.953 -25.969 1 87.25 243 LYS B O 1
ATOM 5599 N N . LEU B 1 244 ? 3.08 -30.594 -25.375 1 83.5 244 LEU B N 1
ATOM 5600 C CA . LEU B 1 244 ? 2.324 -29.75 -24.453 1 83.5 244 LEU B CA 1
ATOM 5601 C C . LEU B 1 244 ? 3.211 -29.25 -23.312 1 83.5 244 LEU B C 1
ATOM 5603 O O . LEU B 1 244 ? 3.137 -28.094 -22.922 1 83.5 244 LEU B O 1
ATOM 5607 N N . ASN B 1 245 ? 3.959 -30.125 -22.812 1 89.88 245 ASN B N 1
ATOM 5608 C CA . ASN B 1 245 ? 4.883 -29.75 -21.75 1 89.88 245 ASN B CA 1
ATOM 5609 C C . ASN B 1 245 ? 5.895 -28.719 -22.219 1 89.88 245 ASN B C 1
ATOM 5611 O O . ASN B 1 245 ? 6.258 -27.812 -21.469 1 89.88 245 ASN B O 1
ATOM 5615 N N . LEU B 1 246 ? 6.375 -28.859 -23.438 1 91.94 246 LEU B N 1
ATOM 5616 C CA . LEU B 1 246 ? 7.309 -27.891 -24.016 1 91.94 246 LEU B CA 1
ATOM 5617 C C . LEU B 1 246 ? 6.656 -26.516 -24.141 1 91.94 246 LEU B C 1
ATOM 5619 O O . LEU B 1 246 ? 7.266 -25.5 -23.828 1 91.94 246 LEU B O 1
ATOM 5623 N N . ILE B 1 247 ? 5.445 -26.484 -24.562 1 88.25 247 ILE B N 1
ATOM 5624 C CA . ILE B 1 247 ? 4.699 -25.25 -24.688 1 88.25 247 ILE B CA 1
ATOM 5625 C C . ILE B 1 247 ? 4.605 -24.547 -23.328 1 88.25 247 ILE B C 1
ATOM 5627 O O . ILE B 1 247 ? 4.855 -23.344 -23.219 1 88.25 247 ILE B O 1
ATOM 5631 N N . THR B 1 248 ? 4.293 -25.312 -22.328 1 91.25 248 THR B N 1
ATOM 5632 C CA . THR B 1 248 ? 4.203 -24.797 -20.969 1 91.25 248 THR B CA 1
ATOM 5633 C C . THR B 1 248 ? 5.562 -24.281 -20.5 1 91.25 248 THR B C 1
ATOM 5635 O O . THR B 1 248 ? 5.648 -23.203 -19.891 1 91.25 248 THR B O 1
ATOM 5638 N N . ALA B 1 249 ? 6.57 -25.016 -20.781 1 94.75 249 ALA B N 1
ATOM 5639 C CA . ALA B 1 249 ? 7.922 -24.625 -20.391 1 94.75 249 ALA B CA 1
ATOM 5640 C C . ALA B 1 249 ? 8.336 -23.328 -21.078 1 94.75 249 ALA B C 1
ATOM 5642 O O . ALA B 1 249 ? 8.938 -22.453 -20.453 1 94.75 249 ALA B O 1
ATOM 5643 N N . GLU B 1 250 ? 8.016 -23.234 -22.344 1 94.06 250 GLU B N 1
ATOM 5644 C CA . GLU B 1 250 ? 8.344 -22.031 -23.094 1 94.06 250 GLU B CA 1
ATOM 5645 C C . GLU B 1 250 ? 7.586 -20.812 -22.562 1 94.06 250 GLU B C 1
ATOM 5647 O O . GLU B 1 250 ? 8.133 -19.719 -22.484 1 94.06 250 GLU B O 1
ATOM 5652 N N . ASN B 1 251 ? 6.422 -21 -22.172 1 93.31 251 ASN B N 1
ATOM 5653 C CA . ASN B 1 251 ? 5.652 -19.938 -21.547 1 93.31 251 ASN B CA 1
ATOM 5654 C C . ASN B 1 251 ? 6.262 -19.5 -20.219 1 93.31 251 ASN B C 1
ATOM 5656 O O . ASN B 1 251 ? 6.258 -18.328 -19.875 1 93.31 251 ASN B O 1
ATOM 5660 N N . ASN B 1 252 ? 6.664 -20.484 -19.484 1 96.31 252 ASN B N 1
ATOM 5661 C CA . ASN B 1 252 ? 7.293 -20.172 -18.203 1 96.31 252 ASN B CA 1
ATOM 5662 C C . ASN B 1 252 ? 8.523 -19.281 -18.375 1 96.31 252 ASN B C 1
ATOM 5664 O O . ASN B 1 252 ? 8.797 -18.422 -17.531 1 96.31 252 ASN B O 1
ATOM 5668 N N . VAL B 1 253 ? 9.273 -19.5 -19.469 1 96.12 253 VAL B N 1
ATOM 5669 C CA . VAL B 1 253 ? 10.414 -18.656 -19.766 1 96.12 253 VAL B CA 1
ATOM 5670 C C . VAL B 1 253 ? 9.938 -17.234 -20.062 1 96.12 253 VAL B C 1
ATOM 5672 O O . VAL B 1 253 ? 10.492 -16.266 -19.531 1 96.12 253 VAL B O 1
ATOM 5675 N N . THR B 1 254 ? 8.922 -17.094 -20.859 1 94.25 254 THR B N 1
ATOM 5676 C CA . THR B 1 254 ? 8.391 -15.781 -21.219 1 94.25 254 THR B CA 1
ATOM 5677 C C . THR B 1 254 ? 7.902 -15.031 -19.969 1 94.25 254 THR B C 1
ATOM 5679 O O . THR B 1 254 ? 8.242 -13.867 -19.781 1 94.25 254 THR B O 1
ATOM 5682 N N . THR B 1 255 ? 7.227 -15.727 -19.125 1 95.19 255 THR B N 1
ATOM 5683 C CA . THR B 1 255 ? 6.672 -15.086 -17.938 1 95.19 255 THR B CA 1
ATOM 5684 C C . THR B 1 255 ? 7.777 -14.781 -16.922 1 95.19 255 THR B C 1
ATOM 5686 O O . THR B 1 255 ? 7.715 -13.773 -16.219 1 95.19 255 THR B O 1
ATOM 5689 N N . SER B 1 256 ? 8.734 -15.672 -16.859 1 97.19 256 SER B N 1
ATOM 5690 C CA . SER B 1 256 ? 9.844 -15.406 -15.93 1 97.19 256 SER B CA 1
ATOM 5691 C C . SER B 1 256 ? 10.688 -14.234 -16.406 1 97.19 256 SER B C 1
ATOM 5693 O O . SER B 1 256 ? 11.242 -13.492 -15.594 1 97.19 256 SER B O 1
ATOM 5695 N N . ARG B 1 257 ? 10.789 -14.062 -17.688 1 95.94 257 ARG B N 1
ATOM 5696 C CA . ARG B 1 257 ? 11.492 -12.898 -18.219 1 95.94 257 ARG B CA 1
ATOM 5697 C C . ARG B 1 257 ? 10.773 -11.609 -17.844 1 95.94 257 ARG B C 1
ATOM 5699 O O . ARG B 1 257 ? 11.406 -10.633 -17.438 1 95.94 257 ARG B O 1
ATOM 5706 N N . VAL B 1 258 ? 9.516 -11.594 -18 1 94.81 258 VAL B N 1
ATOM 5707 C CA . VAL B 1 258 ? 8.703 -10.453 -17.594 1 94.81 258 VAL B CA 1
ATOM 5708 C C . VAL B 1 258 ? 8.867 -10.195 -16.094 1 94.81 258 VAL B C 1
ATOM 5710 O O . VAL B 1 258 ? 9.008 -9.047 -15.672 1 94.81 258 VAL B O 1
ATOM 5713 N N . ALA B 1 259 ? 8.898 -11.297 -15.344 1 96.44 259 ALA B N 1
ATOM 5714 C CA . ALA B 1 259 ? 9.047 -11.195 -13.891 1 96.44 259 ALA B CA 1
ATOM 5715 C C . ALA B 1 259 ? 10.398 -10.586 -13.523 1 96.44 259 ALA B C 1
ATOM 5717 O O . ALA B 1 259 ? 10.492 -9.789 -12.586 1 96.44 259 ALA B O 1
ATOM 5718 N N . LEU B 1 260 ? 11.438 -10.977 -14.25 1 97.56 260 LEU B N 1
ATOM 5719 C CA . LEU B 1 260 ? 12.758 -10.414 -13.977 1 97.56 260 LEU B CA 1
ATOM 5720 C C . LEU B 1 260 ? 12.797 -8.93 -14.312 1 97.56 260 LEU B C 1
ATOM 5722 O O . LEU B 1 260 ? 13.352 -8.133 -13.555 1 97.56 260 LEU B O 1
ATOM 5726 N N . ASN B 1 261 ? 12.211 -8.562 -15.422 1 95.94 261 ASN B N 1
ATOM 5727 C CA . ASN B 1 261 ? 12.125 -7.145 -15.773 1 95.94 261 ASN B CA 1
ATOM 5728 C C . ASN B 1 261 ? 11.414 -6.34 -14.688 1 95.94 261 ASN B C 1
ATOM 5730 O O . ASN B 1 261 ? 11.875 -5.266 -14.305 1 95.94 261 ASN B O 1
ATOM 5734 N N . ASN B 1 262 ? 10.359 -6.898 -14.227 1 95.62 262 ASN B N 1
ATOM 5735 C CA . ASN B 1 262 ? 9.609 -6.246 -13.156 1 95.62 262 ASN B CA 1
ATOM 5736 C C . ASN B 1 262 ? 10.438 -6.141 -11.883 1 95.62 262 ASN B C 1
ATOM 5738 O O . ASN B 1 262 ? 10.414 -5.113 -11.203 1 95.62 262 ASN B O 1
ATOM 5742 N N . ALA B 1 263 ? 11.133 -7.238 -11.57 1 97.31 263 ALA B N 1
ATOM 5743 C CA . ALA B 1 263 ? 11.969 -7.25 -10.375 1 97.31 263 ALA B CA 1
ATOM 5744 C C . ALA B 1 263 ? 13.055 -6.184 -10.461 1 97.31 263 ALA B C 1
ATOM 5746 O O . ALA B 1 263 ? 13.445 -5.594 -9.445 1 97.31 263 ALA B O 1
ATOM 5747 N N . MET B 1 264 ? 13.523 -5.918 -11.688 1 96.62 264 MET B N 1
ATOM 5748 C CA . MET B 1 264 ? 14.562 -4.91 -11.891 1 96.62 264 MET B CA 1
ATOM 5749 C C . MET B 1 264 ? 13.953 -3.512 -11.945 1 96.62 264 MET B C 1
ATOM 5751 O O . MET B 1 264 ? 14.672 -2.514 -11.922 1 96.62 264 MET B O 1
ATOM 5755 N N . GLY B 1 265 ? 12.641 -3.494 -12.016 1 95.06 265 GLY B N 1
ATOM 5756 C CA . GLY B 1 265 ? 11.953 -2.213 -12.039 1 95.06 265 GLY B CA 1
ATOM 5757 C C . GLY B 1 265 ? 12.039 -1.515 -13.383 1 95.06 265 GLY B C 1
ATOM 5758 O O . GLY B 1 265 ? 12.062 -0.284 -13.445 1 95.06 265 GLY B O 1
ATOM 5759 N N . ILE B 1 266 ? 12.156 -2.303 -14.5 1 91.81 266 ILE B N 1
ATOM 5760 C CA . ILE B 1 266 ? 12.344 -1.673 -15.797 1 91.81 266 ILE B CA 1
ATOM 5761 C C . ILE B 1 266 ? 11.32 -2.227 -16.797 1 91.81 266 ILE B C 1
ATOM 5763 O O . ILE B 1 266 ? 10.781 -3.318 -16.594 1 91.81 266 ILE B O 1
ATOM 5767 N N . GLU B 1 267 ? 11.094 -1.37 -17.75 1 86.88 267 GLU B N 1
ATOM 5768 C CA . GLU B 1 267 ? 10.312 -1.762 -18.906 1 86.88 267 GLU B CA 1
ATOM 5769 C C . GLU B 1 267 ? 11.195 -1.914 -20.141 1 86.88 267 GLU B C 1
ATOM 5771 O O . GLU B 1 267 ? 11.906 -0.981 -20.531 1 86.88 267 GLU B O 1
ATOM 5776 N N . THR B 1 268 ? 11.227 -3.109 -20.562 1 84.31 268 THR B N 1
ATOM 5777 C CA . THR B 1 268 ? 12.047 -3.301 -21.766 1 84.31 268 THR B CA 1
ATOM 5778 C C . THR B 1 268 ? 11.453 -4.383 -22.656 1 84.31 268 THR B C 1
ATOM 5780 O O . THR B 1 268 ? 10.719 -5.254 -22.188 1 84.31 268 THR B O 1
ATOM 5783 N N . ASN B 1 269 ? 11.711 -4.203 -23.938 1 80 269 ASN B N 1
ATOM 5784 C CA . ASN B 1 269 ? 11.352 -5.219 -24.922 1 80 269 ASN B CA 1
ATOM 5785 C C . ASN B 1 269 ? 12.586 -5.902 -25.5 1 80 269 ASN B C 1
ATOM 5787 O O . ASN B 1 269 ? 12.477 -6.691 -26.438 1 80 269 ASN B O 1
ATOM 5791 N N . VAL B 1 270 ? 13.625 -5.594 -24.812 1 82.38 270 VAL B N 1
ATOM 5792 C CA . VAL B 1 270 ? 14.883 -6.141 -25.312 1 82.38 270 VAL B CA 1
ATOM 5793 C C . VAL B 1 270 ? 15.031 -7.594 -24.859 1 82.38 270 VAL B C 1
ATOM 5795 O O . VAL B 1 270 ? 14.727 -7.926 -23.719 1 82.38 270 VAL B O 1
ATOM 5798 N N . SER B 1 271 ? 15.406 -8.375 -25.781 1 87.75 271 SER B N 1
ATOM 5799 C CA . SER B 1 271 ? 15.703 -9.766 -25.469 1 87.75 271 SER B CA 1
ATOM 5800 C C . SER B 1 271 ? 17.156 -9.93 -25.016 1 87.75 271 SER B C 1
ATOM 5802 O O . SER B 1 271 ? 18.062 -9.359 -25.609 1 87.75 271 SER B O 1
ATOM 5804 N N . TYR B 1 272 ? 17.312 -10.477 -23.906 1 93.12 272 TYR B N 1
ATOM 5805 C CA . TYR B 1 272 ? 18.656 -10.742 -23.391 1 93.12 272 TYR B CA 1
ATOM 5806 C C . TYR B 1 272 ? 18.766 -12.188 -22.906 1 93.12 272 TYR B C 1
ATOM 5808 O O . TYR B 1 272 ? 17.766 -12.844 -22.641 1 93.12 272 TYR B O 1
ATOM 5816 N N . SER B 1 273 ? 20.031 -12.656 -22.938 1 94.75 273 SER B N 1
ATOM 5817 C CA . SER B 1 273 ? 20.344 -13.969 -22.391 1 94.75 273 SER B CA 1
ATOM 5818 C C . SER B 1 273 ? 20.859 -13.859 -20.953 1 94.75 273 SER B C 1
ATOM 5820 O O . SER B 1 273 ? 21.297 -12.789 -20.531 1 94.75 273 SER B O 1
ATOM 5822 N N . VAL B 1 274 ? 20.594 -14.938 -20.219 1 96.88 274 VAL B N 1
ATOM 5823 C CA . VAL B 1 274 ? 21.094 -14.969 -18.844 1 96.88 274 VAL B CA 1
ATOM 5824 C C . VAL B 1 274 ? 22.047 -16.141 -18.672 1 96.88 274 VAL B C 1
ATOM 5826 O O . VAL B 1 274 ? 22.094 -17.047 -19.5 1 96.88 274 VAL B O 1
ATOM 5829 N N . ASP B 1 275 ? 22.844 -16.062 -17.609 1 93.81 275 ASP B N 1
ATOM 5830 C CA . ASP B 1 275 ? 23.75 -17.156 -17.312 1 93.81 275 ASP B CA 1
ATOM 5831 C C . ASP B 1 275 ? 23 -18.359 -16.75 1 93.81 275 ASP B C 1
ATOM 5833 O O . ASP B 1 275 ? 22.141 -18.219 -15.867 1 93.81 275 ASP B O 1
ATOM 5837 N N . THR B 1 276 ? 23.266 -19.484 -17.359 1 94.75 276 THR B N 1
ATOM 5838 C CA . THR B 1 276 ? 22.719 -20.734 -16.844 1 94.75 276 THR B CA 1
ATOM 5839 C C . THR B 1 276 ? 23.828 -21.641 -16.359 1 94.75 276 THR B C 1
ATOM 5841 O O . THR B 1 276 ? 24.859 -21.797 -17.016 1 94.75 276 THR B O 1
ATOM 5844 N N . ASP B 1 277 ? 23.75 -22.047 -15.078 1 89.69 277 ASP B N 1
ATOM 5845 C CA . ASP B 1 277 ? 24.734 -22.969 -14.539 1 89.69 277 ASP B CA 1
ATOM 5846 C C . ASP B 1 277 ? 24.125 -23.906 -13.508 1 89.69 277 ASP B C 1
ATOM 5848 O O . ASP B 1 277 ? 23.25 -23.5 -12.742 1 89.69 277 ASP B O 1
ATOM 5852 N N . LEU B 1 278 ? 24.594 -25.094 -13.57 1 92.19 278 LEU B N 1
ATOM 5853 C CA . LEU B 1 278 ? 24.078 -26.078 -12.625 1 92.19 278 LEU B CA 1
ATOM 5854 C C . LEU B 1 278 ? 25.125 -26.391 -11.547 1 92.19 278 LEU B C 1
ATOM 5856 O O . LEU B 1 278 ? 25.094 -27.469 -10.953 1 92.19 278 LEU B O 1
ATOM 5860 N N . THR B 1 279 ? 26 -25.406 -11.336 1 87.75 279 THR B N 1
ATOM 5861 C CA . THR B 1 279 ? 27.016 -25.594 -10.297 1 87.75 279 THR B CA 1
ATOM 5862 C C . THR B 1 279 ? 26.375 -25.594 -8.914 1 87.75 279 THR B C 1
ATOM 5864 O O . THR B 1 279 ? 25.5 -24.766 -8.625 1 87.75 279 THR B O 1
ATOM 5867 N N . PHE B 1 280 ? 26.719 -26.547 -8.164 1 89 280 PHE B N 1
ATOM 5868 C CA . PHE B 1 280 ? 26.203 -26.719 -6.812 1 89 280 PHE B CA 1
ATOM 5869 C C . PHE B 1 280 ? 27.344 -26.703 -5.797 1 89 280 PHE B C 1
ATOM 5871 O O . PHE B 1 280 ? 28.219 -27.578 -5.824 1 89 280 PHE B O 1
ATOM 5878 N N . VAL B 1 281 ? 27.391 -25.672 -4.973 1 86.5 281 VAL B N 1
ATOM 5879 C CA . VAL B 1 281 ? 28.344 -25.562 -3.875 1 86.5 281 VAL B CA 1
ATOM 5880 C C . VAL B 1 281 ? 27.594 -25.516 -2.543 1 86.5 281 VAL B C 1
ATOM 5882 O O . VAL B 1 281 ? 26.906 -24.531 -2.24 1 86.5 281 VAL B O 1
ATOM 5885 N N . PRO B 1 282 ? 27.797 -26.562 -1.736 1 89.94 282 PRO B N 1
ATOM 5886 C CA . PRO B 1 282 ? 27.078 -26.594 -0.465 1 89.94 282 PRO B CA 1
ATOM 5887 C C . PRO B 1 282 ? 27.422 -25.406 0.441 1 89.94 282 PRO B C 1
ATOM 5889 O O . PRO B 1 282 ? 28.578 -24.984 0.49 1 89.94 282 PRO B O 1
ATOM 5892 N N . PHE B 1 283 ? 26.453 -24.828 1.059 1 87.56 283 PHE B N 1
ATOM 5893 C CA . PHE B 1 283 ? 26.578 -23.719 1.996 1 87.56 283 PHE B CA 1
ATOM 5894 C C . PHE B 1 283 ? 26.5 -24.203 3.436 1 87.56 283 PHE B C 1
ATOM 5896 O O . PHE B 1 283 ? 25.516 -24.828 3.824 1 87.56 283 PHE B O 1
ATOM 5903 N N . ASP B 1 284 ? 27.562 -23.984 4.184 1 84.38 284 ASP B N 1
ATOM 5904 C CA . ASP B 1 284 ? 27.547 -24.359 5.598 1 84.38 284 ASP B CA 1
ATOM 5905 C C . ASP B 1 284 ? 26.938 -23.25 6.449 1 84.38 284 ASP B C 1
ATOM 5907 O O . ASP B 1 284 ? 27.531 -22.188 6.613 1 84.38 284 ASP B O 1
ATOM 5911 N N . ALA B 1 285 ? 25.812 -23.578 6.91 1 83.62 285 ALA B N 1
ATOM 5912 C CA . ALA B 1 285 ? 25.062 -22.578 7.66 1 83.62 285 ALA B CA 1
ATOM 5913 C C . ALA B 1 285 ? 25 -22.922 9.141 1 83.62 285 ALA B C 1
ATOM 5915 O O . ALA B 1 285 ? 24.453 -23.969 9.523 1 83.62 285 ALA B O 1
ATOM 5916 N N . ASP B 1 286 ? 25.688 -22.141 9.969 1 91.5 286 ASP B N 1
ATOM 5917 C CA . ASP B 1 286 ? 25.547 -22.25 11.422 1 91.5 286 ASP B CA 1
ATOM 5918 C C . ASP B 1 286 ? 24.422 -21.359 11.93 1 91.5 286 ASP B C 1
ATOM 5920 O O . ASP B 1 286 ? 24.531 -20.125 11.938 1 91.5 286 ASP B O 1
ATOM 5924 N N . ALA B 1 287 ? 23.438 -22.062 12.445 1 93.31 287 ALA B N 1
ATOM 5925 C CA . ALA B 1 287 ? 22.203 -21.359 12.82 1 93.31 287 ALA B CA 1
ATOM 5926 C C . ALA B 1 287 ? 22.5 -20.297 13.883 1 93.31 287 ALA B C 1
ATOM 5928 O O . ALA B 1 287 ? 22.031 -19.156 13.773 1 93.31 287 ALA B O 1
ATOM 5929 N N . THR B 1 288 ? 23.25 -20.625 14.906 1 95.12 288 THR B N 1
ATOM 5930 C CA . THR B 1 288 ? 23.516 -19.719 16.016 1 95.12 288 THR B CA 1
ATOM 5931 C C . THR B 1 288 ? 24.297 -18.5 15.547 1 95.12 288 THR B C 1
ATOM 5933 O O . THR B 1 288 ? 23.938 -17.359 15.891 1 95.12 288 THR B O 1
ATOM 5936 N N . LYS B 1 289 ? 25.266 -18.734 14.789 1 95.12 289 LYS B N 1
ATOM 5937 C CA . LYS B 1 289 ? 26.078 -17.641 14.281 1 95.12 289 LYS B CA 1
ATOM 5938 C C . LYS B 1 289 ? 25.266 -16.719 13.367 1 95.12 289 LYS B C 1
ATOM 5940 O O . LYS B 1 289 ? 25.359 -15.5 13.469 1 95.12 289 LYS B O 1
ATOM 5945 N N . LEU B 1 290 ? 24.484 -17.266 12.516 1 96.56 290 LEU B N 1
ATOM 5946 C CA . LEU B 1 290 ? 23.703 -16.5 11.555 1 96.56 290 LEU B CA 1
ATOM 5947 C C . LEU B 1 290 ? 22.625 -15.695 12.258 1 96.56 290 LEU B C 1
ATOM 5949 O O . LEU B 1 290 ? 22.328 -14.555 11.875 1 96.56 290 LEU B O 1
ATOM 5953 N N . ILE B 1 291 ? 22 -16.297 13.273 1 97.06 291 ILE B N 1
ATOM 5954 C CA . ILE B 1 291 ? 20.969 -15.594 14.039 1 97.06 291 ILE B CA 1
ATOM 5955 C C . ILE B 1 291 ? 21.578 -14.398 14.758 1 97.06 291 ILE B C 1
ATOM 5957 O O . ILE B 1 291 ? 21.016 -13.305 14.742 1 97.06 291 ILE B O 1
ATOM 5961 N N . HIS B 1 292 ? 22.766 -14.578 15.352 1 96.5 292 HIS B N 1
ATOM 5962 C CA . HIS B 1 292 ? 23.453 -13.484 16.031 1 96.5 292 HIS B CA 1
ATOM 5963 C C . HIS B 1 292 ? 23.812 -12.367 15.047 1 96.5 292 HIS B C 1
ATOM 5965 O O . HIS B 1 292 ? 23.625 -11.188 15.352 1 96.5 292 HIS B O 1
ATOM 5971 N N . MET B 1 293 ? 24.266 -12.758 13.93 1 95.44 293 MET B N 1
ATOM 5972 C CA . MET B 1 293 ? 24.609 -11.789 12.898 1 95.44 293 MET B CA 1
ATOM 5973 C C . MET B 1 293 ? 23.391 -11.008 12.453 1 95.44 293 MET B C 1
ATOM 5975 O O . MET B 1 293 ? 23.453 -9.789 12.281 1 95.44 293 MET B O 1
ATOM 5979 N N . ALA B 1 294 ? 22.266 -11.672 12.258 1 97.38 294 ALA B N 1
ATOM 5980 C CA . ALA B 1 294 ? 21.016 -11.031 11.82 1 97.38 294 ALA B CA 1
ATOM 5981 C C . ALA B 1 294 ? 20.516 -10.047 12.867 1 97.38 294 ALA B C 1
ATOM 5983 O O . ALA B 1 294 ? 20.078 -8.938 12.531 1 97.38 294 ALA B O 1
ATOM 5984 N N . LEU B 1 295 ? 20.609 -10.43 14.125 1 97.12 295 LEU B N 1
ATOM 5985 C CA . LEU B 1 295 ? 20.094 -9.594 15.203 1 97.12 295 LEU B CA 1
ATOM 5986 C C . LEU B 1 295 ? 20.969 -8.359 15.398 1 97.12 295 LEU B C 1
ATOM 5988 O O . LEU B 1 295 ? 20.516 -7.363 15.977 1 97.12 295 LEU B O 1
ATOM 5992 N N . GLU B 1 296 ? 22.156 -8.398 14.859 1 93.81 296 GLU B N 1
ATOM 5993 C CA . GLU B 1 296 ? 23.078 -7.27 15.008 1 93.81 296 GLU B CA 1
ATOM 5994 C C . GLU B 1 296 ? 23.031 -6.352 13.789 1 93.81 296 GLU B C 1
ATOM 5996 O O . GLU B 1 296 ? 23.234 -5.145 13.914 1 93.81 296 GLU B O 1
ATOM 6001 N N . ASN B 1 297 ? 22.703 -6.996 12.664 1 90.5 297 ASN B N 1
ATOM 6002 C CA . ASN B 1 297 ? 23 -6.219 11.461 1 90.5 297 ASN B CA 1
ATOM 6003 C C . ASN B 1 297 ? 21.75 -5.98 10.625 1 90.5 297 ASN B C 1
ATOM 6005 O O . ASN B 1 297 ? 21.766 -5.184 9.688 1 90.5 297 ASN B O 1
ATOM 6009 N N . ARG B 1 298 ? 20.672 -6.59 10.883 1 96.38 298 ARG B N 1
ATOM 6010 C CA . ARG B 1 298 ? 19.531 -6.504 9.984 1 96.38 298 ARG B CA 1
ATOM 6011 C C . ARG B 1 298 ? 18.891 -5.121 10.039 1 96.38 298 ARG B C 1
ATOM 6013 O O . ARG B 1 298 ? 18.516 -4.652 11.117 1 96.38 298 ARG B O 1
ATOM 6020 N N . PRO B 1 299 ? 18.766 -4.523 8.852 1 97.44 299 PRO B N 1
ATOM 6021 C CA . PRO B 1 299 ? 18.312 -3.133 8.82 1 97.44 299 PRO B CA 1
ATOM 6022 C C . PRO B 1 299 ? 16.891 -2.963 9.328 1 97.44 299 PRO B C 1
ATOM 6024 O O . PRO B 1 299 ? 16.562 -1.928 9.914 1 97.44 299 PRO B O 1
ATOM 6027 N N . ASP B 1 300 ? 16.016 -3.969 9.156 1 97.38 300 ASP B N 1
ATOM 6028 C CA . ASP B 1 300 ? 14.641 -3.814 9.609 1 97.38 300 ASP B CA 1
ATOM 6029 C C . ASP B 1 300 ? 14.562 -3.807 11.133 1 97.38 300 ASP B C 1
ATOM 6031 O O . ASP B 1 300 ? 13.727 -3.107 11.719 1 97.38 300 ASP B O 1
ATOM 6035 N N . LEU B 1 301 ? 15.445 -4.512 11.781 1 98.19 301 LEU B N 1
ATOM 6036 C CA . LEU B 1 301 ? 15.516 -4.461 13.242 1 98.19 301 LEU B CA 1
ATOM 6037 C C . LEU B 1 301 ? 16.062 -3.117 13.711 1 98.19 301 LEU B C 1
ATOM 6039 O O . LEU B 1 301 ? 15.523 -2.512 14.641 1 98.19 301 LEU B O 1
ATOM 6043 N N . SER B 1 302 ? 17.109 -2.682 13.055 1 97.81 302 SER B N 1
ATOM 6044 C CA . SER B 1 302 ? 17.656 -1.37 13.383 1 97.81 302 SER B CA 1
ATOM 6045 C C . SER B 1 302 ? 16.609 -0.273 13.211 1 97.81 302 SER B C 1
ATOM 6047 O O . SER B 1 302 ? 16.562 0.667 14.008 1 97.81 302 SER B O 1
ATOM 6049 N N . SER B 1 303 ? 15.758 -0.436 12.148 1 98.12 303 SER B N 1
ATOM 6050 C CA . SER B 1 303 ? 14.68 0.52 11.914 1 98.12 303 SER B CA 1
ATOM 6051 C C . SER B 1 303 ? 13.688 0.526 13.078 1 98.12 303 SER B C 1
ATOM 6053 O O . SER B 1 303 ? 13.289 1.591 13.555 1 98.12 303 SER B O 1
ATOM 6055 N N . ALA B 1 304 ? 13.375 -0.621 13.578 1 98.12 304 ALA B N 1
ATOM 6056 C CA . ALA B 1 304 ? 12.438 -0.743 14.688 1 98.12 304 ALA B CA 1
ATOM 6057 C C . ALA B 1 304 ? 13.031 -0.173 15.977 1 98.12 304 ALA B C 1
ATOM 6059 O O . ALA B 1 304 ? 12.336 0.475 16.766 1 98.12 304 ALA B O 1
ATOM 6060 N N . VAL B 1 305 ? 14.344 -0.365 16.203 1 98.25 305 VAL B N 1
ATOM 6061 C CA . VAL B 1 305 ? 15.039 0.162 17.375 1 98.25 305 VAL B CA 1
ATOM 6062 C C . VAL B 1 305 ? 15.039 1.688 17.328 1 98.25 305 VAL B C 1
ATOM 6064 O O . VAL B 1 305 ? 14.727 2.344 18.328 1 98.25 305 VAL B O 1
ATOM 6067 N N . ASN B 1 306 ? 15.359 2.182 16.156 1 98.44 306 ASN B N 1
ATOM 6068 C CA . ASN B 1 306 ? 15.391 3.633 16.031 1 98.44 306 ASN B CA 1
ATOM 6069 C C . ASN B 1 306 ? 14 4.242 16.172 1 98.44 306 ASN B C 1
ATOM 6071 O O . ASN B 1 306 ? 13.852 5.34 16.719 1 98.44 306 ASN B O 1
ATOM 6075 N N . GLN B 1 307 ? 12.953 3.516 15.742 1 98.06 307 GLN B N 1
ATOM 6076 C CA . GLN B 1 307 ? 11.586 3.982 15.945 1 98.06 307 GLN B CA 1
ATOM 6077 C C . GLN B 1 307 ? 11.219 4 17.422 1 98.06 307 GLN B C 1
ATOM 6079 O O . GLN B 1 307 ? 10.578 4.938 17.906 1 98.06 307 GLN B O 1
ATOM 6084 N N . LYS B 1 308 ? 11.656 3.029 18.141 1 98.31 308 LYS B N 1
ATOM 6085 C CA . LYS B 1 308 ? 11.445 2.988 19.594 1 98.31 308 LYS B CA 1
ATOM 6086 C C . LYS B 1 308 ? 12.148 4.148 20.281 1 98.31 308 LYS B C 1
ATOM 6088 O O . LYS B 1 308 ? 11.586 4.789 21.172 1 98.31 308 LYS B O 1
ATOM 6093 N N . LEU B 1 309 ? 13.336 4.453 19.844 1 98.56 309 LEU B N 1
ATOM 6094 C CA . LEU B 1 309 ? 14.102 5.559 20.422 1 98.56 309 LEU B CA 1
ATOM 6095 C C . LEU B 1 309 ? 13.438 6.895 20.094 1 98.56 309 LEU B C 1
ATOM 6097 O O . LEU B 1 309 ? 13.438 7.805 20.938 1 98.56 309 LEU B O 1
ATOM 6101 N N . ALA B 1 310 ? 12.852 6.961 18.875 1 98.5 310 ALA B N 1
ATOM 6102 C CA . ALA B 1 310 ? 12.094 8.164 18.531 1 98.5 310 ALA B CA 1
ATOM 6103 C C . ALA B 1 310 ? 10.891 8.328 19.469 1 98.5 310 ALA B C 1
ATOM 6105 O O . ALA B 1 310 ? 10.633 9.43 19.953 1 98.5 310 ALA B O 1
ATOM 6106 N N . ASP B 1 311 ? 10.219 7.258 19.75 1 98.38 311 ASP B N 1
ATOM 6107 C CA . ASP B 1 311 ? 9.055 7.297 20.641 1 98.38 311 ASP B CA 1
ATOM 6108 C C . ASP B 1 311 ? 9.461 7.625 22.062 1 98.38 311 ASP B C 1
ATOM 6110 O O . ASP B 1 311 ? 8.719 8.281 22.797 1 98.38 311 ASP B O 1
ATOM 6114 N N . LEU B 1 312 ? 10.641 7.188 22.469 1 98.44 312 LEU B N 1
ATOM 6115 C CA . LEU B 1 312 ? 11.172 7.52 23.781 1 98.44 312 LEU B CA 1
ATOM 6116 C C . LEU B 1 312 ? 11.43 9.016 23.906 1 98.44 312 LEU B C 1
ATOM 6118 O O . LEU B 1 312 ? 11.18 9.609 24.953 1 98.44 312 LEU B O 1
ATOM 6122 N N . GLN B 1 313 ? 11.914 9.555 22.828 1 98.38 313 GLN B N 1
ATOM 6123 C CA . GLN B 1 313 ? 12.109 11 22.828 1 98.38 313 GLN B CA 1
ATOM 6124 C C . GLN B 1 313 ? 10.773 11.734 22.891 1 98.38 313 GLN B C 1
ATOM 6126 O O . GLN B 1 313 ? 10.672 12.797 23.516 1 98.38 313 GLN B O 1
ATOM 6131 N N . ASN B 1 314 ? 9.734 11.195 22.266 1 97.81 314 ASN B N 1
ATOM 6132 C CA . ASN B 1 314 ? 8.391 11.773 22.344 1 97.81 314 ASN B CA 1
ATOM 6133 C C . ASN B 1 314 ? 7.852 11.719 23.781 1 97.81 314 ASN B C 1
ATOM 6135 O O . ASN B 1 314 ? 7.184 12.656 24.219 1 97.81 314 ASN B O 1
ATOM 6139 N N . GLU B 1 315 ? 8.148 10.672 24.469 1 97.81 315 GLU B N 1
ATOM 6140 C CA . GLU B 1 315 ? 7.789 10.547 25.875 1 97.81 315 GLU B CA 1
ATOM 6141 C C . GLU B 1 315 ? 8.461 11.633 26.703 1 97.81 315 GLU B C 1
ATOM 6143 O O . GLU B 1 315 ? 7.812 12.289 27.516 1 97.81 315 GLU B O 1
ATOM 6148 N N . ARG B 1 316 ? 9.688 11.836 26.453 1 97.75 316 ARG B N 1
ATOM 6149 C CA . ARG B 1 316 ? 10.445 12.844 27.172 1 97.75 316 ARG B CA 1
ATOM 6150 C C . ARG B 1 316 ? 9.961 14.25 26.828 1 97.75 316 ARG B C 1
ATOM 6152 O O . ARG B 1 316 ? 9.977 15.148 27.672 1 97.75 316 ARG B O 1
ATOM 6159 N N . TYR B 1 317 ? 9.484 14.367 25.578 1 97.38 317 TYR B N 1
ATOM 6160 C CA . TYR B 1 317 ? 8.891 15.641 25.172 1 97.38 317 TYR B CA 1
ATOM 6161 C C . TYR B 1 317 ? 7.699 16 26.047 1 97.38 317 TYR B C 1
ATOM 6163 O O . TYR B 1 317 ? 7.625 17.094 26.594 1 97.38 317 TYR B O 1
ATOM 6171 N N . TYR B 1 318 ? 6.844 15.094 26.25 1 96.69 318 TYR B N 1
ATOM 6172 C CA . TYR B 1 318 ? 5.645 15.383 27.031 1 96.69 318 TYR B CA 1
ATOM 6173 C C . TYR B 1 318 ? 5.988 15.547 28.516 1 96.69 318 TYR B C 1
ATOM 6175 O O . TYR B 1 318 ? 5.352 16.344 29.219 1 96.69 318 TYR B O 1
ATOM 6183 N N . GLU B 1 319 ? 7.02 14.914 28.984 1 95.88 319 GLU B N 1
ATOM 6184 C CA . GLU B 1 319 ? 7.508 15.125 30.344 1 95.88 319 GLU B CA 1
ATOM 6185 C C . GLU B 1 319 ? 8 16.562 30.531 1 95.88 319 GLU B C 1
ATOM 6187 O O . GLU B 1 319 ? 7.809 17.156 31.594 1 95.88 319 GLU B O 1
ATOM 6192 N N . SER B 1 320 ? 8.562 17 29.5 1 95.31 320 SER B N 1
ATOM 6193 C CA . SER B 1 320 ? 9.133 18.344 29.562 1 95.31 320 SER B CA 1
ATOM 6194 C C . SER B 1 320 ? 8.055 19.422 29.484 1 95.31 320 SER B C 1
ATOM 6196 O O . SER B 1 320 ? 8.281 20.562 29.859 1 95.31 320 SER B O 1
ATOM 6198 N N . THR B 1 321 ? 6.832 19.078 29.047 1 94.31 321 THR B N 1
ATOM 6199 C CA . THR B 1 321 ? 5.77 20.047 28.844 1 94.31 321 THR B CA 1
ATOM 6200 C C . THR B 1 321 ? 5.207 20.516 30.188 1 94.31 321 THR B C 1
ATOM 6202 O O . THR B 1 321 ? 4.5 21.516 30.266 1 94.31 321 THR B O 1
ATOM 6205 N N . PHE B 1 322 ? 5.66 19.891 31.375 1 94.12 322 PHE B N 1
ATOM 6206 C CA . PHE B 1 322 ? 5.293 20.297 32.719 1 94.12 322 PHE B CA 1
ATOM 6207 C C . PHE B 1 322 ? 6.133 2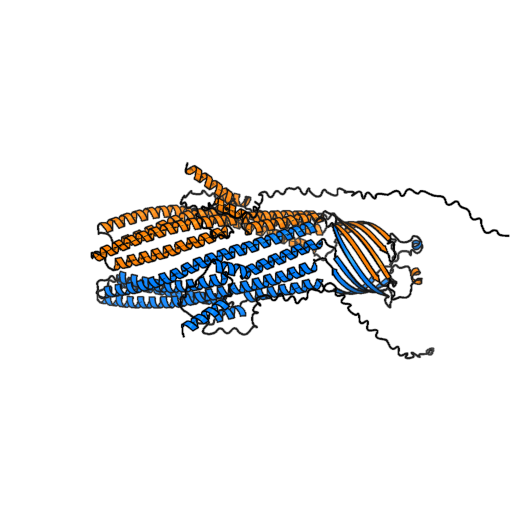1.5 33.156 1 94.12 322 PHE B C 1
ATOM 6209 O O . PHE B 1 322 ? 5.789 22.188 34.125 1 94.12 322 PHE B O 1
ATOM 6216 N N . MET B 1 323 ? 7.121 21.734 32.438 1 94.88 323 MET B N 1
ATOM 6217 C CA . MET B 1 323 ? 8.078 22.75 32.844 1 94.88 323 MET B CA 1
ATOM 6218 C C . MET B 1 323 ? 7.777 24.094 32.188 1 94.88 323 MET B C 1
ATOM 6220 O O . MET B 1 323 ? 7.098 24.141 31.141 1 94.88 323 MET B O 1
ATOM 6224 N N . PRO B 1 324 ? 8.234 25.156 32.719 1 94.5 324 PRO B N 1
ATOM 6225 C CA . PRO B 1 324 ? 8.016 26.469 32.094 1 94.5 324 PRO B CA 1
ATOM 6226 C C . PRO B 1 324 ? 8.742 26.656 30.781 1 94.5 324 PRO B C 1
ATOM 6228 O O . PRO B 1 324 ? 9.633 25.859 30.453 1 94.5 324 PRO B O 1
ATOM 6231 N N . SER B 1 325 ? 8.312 27.531 30.016 1 95.06 325 SER B N 1
ATOM 6232 C CA . SER B 1 325 ? 9.023 27.984 28.828 1 95.06 325 SER B CA 1
ATOM 6233 C C . SER B 1 325 ? 9.43 29.453 28.953 1 95.06 325 SER B C 1
ATOM 6235 O O . SER B 1 325 ? 8.68 30.266 29.5 1 95.06 325 SER B O 1
ATOM 6237 N N . ILE B 1 326 ? 10.648 29.766 28.594 1 96.69 326 ILE B N 1
ATOM 6238 C CA . ILE B 1 326 ? 11.172 31.125 28.625 1 96.69 326 ILE B CA 1
ATOM 6239 C C . ILE B 1 326 ? 11.375 31.641 27.203 1 96.69 326 ILE B C 1
ATOM 6241 O O . ILE B 1 326 ? 11.984 30.969 26.375 1 96.69 326 ILE B O 1
ATOM 6245 N N . GLY B 1 327 ? 10.766 32.75 26.969 1 96.5 327 GLY B N 1
ATOM 6246 C CA . GLY B 1 327 ? 10.898 33.344 25.656 1 96.5 327 GLY B CA 1
ATOM 6247 C C . GLY B 1 327 ? 11.367 34.812 25.719 1 96.5 327 GLY B C 1
ATOM 6248 O O . GLY B 1 327 ? 11.367 35.406 26.781 1 96.5 327 GLY B O 1
ATOM 6249 N N . MET B 1 328 ? 11.891 35.219 24.562 1 96.81 328 MET B N 1
ATOM 6250 C CA . MET B 1 328 ? 12.281 36.625 24.359 1 96.81 328 MET B CA 1
ATOM 6251 C C . MET B 1 328 ? 11.508 37.219 23.203 1 96.81 328 MET B C 1
ATOM 6253 O O . MET B 1 328 ? 11.234 36.562 22.203 1 96.81 328 MET B O 1
ATOM 6257 N N . THR B 1 329 ? 11.125 38.438 23.391 1 96.12 329 THR B N 1
ATOM 6258 C CA . THR B 1 329 ? 10.414 39.156 22.328 1 96.12 329 THR B CA 1
ATOM 6259 C C . THR B 1 329 ? 11.062 40.5 22.078 1 96.12 329 THR B C 1
ATOM 6261 O O . THR B 1 329 ? 11.672 41.094 22.984 1 96.12 329 THR B O 1
ATOM 6264 N N . GLY B 1 330 ? 11.094 40.938 20.906 1 96.06 330 GLY B N 1
ATOM 6265 C CA . GLY B 1 330 ? 11.453 42.281 20.438 1 96.06 330 GLY B CA 1
ATOM 6266 C C . GLY B 1 330 ? 10.484 42.844 19.406 1 96.06 330 GLY B C 1
ATOM 6267 O O . GLY B 1 330 ? 9.992 42.094 18.547 1 96.06 330 GLY B O 1
ATOM 6268 N N . GLY B 1 331 ? 10.117 44.094 19.625 1 96.38 331 GLY B N 1
ATOM 6269 C CA . GLY B 1 331 ? 9.164 44.656 18.688 1 96.38 331 GLY B CA 1
ATOM 6270 C C . GLY B 1 331 ? 9.453 46.125 18.375 1 96.38 331 GLY B C 1
ATOM 6271 O O . GLY B 1 331 ? 10.031 46.844 19.188 1 96.38 331 GLY B O 1
ATOM 6272 N N . TYR B 1 332 ? 9.234 46.5 17.188 1 96.56 332 TYR B N 1
ATOM 6273 C CA . TYR B 1 332 ? 9.25 47.875 16.703 1 96.56 332 TYR B CA 1
ATOM 6274 C C . TYR B 1 332 ? 7.934 48.219 16.016 1 96.56 332 TYR B C 1
ATOM 6276 O O . TYR B 1 332 ? 7.5 47.531 15.102 1 96.56 332 TYR B O 1
ATOM 6284 N N . THR B 1 333 ? 7.285 49.281 16.516 1 95.44 333 THR B N 1
ATOM 6285 C CA . THR B 1 333 ? 5.969 49.594 15.992 1 95.44 333 THR B CA 1
ATOM 6286 C C . THR B 1 333 ? 5.906 51.062 15.547 1 95.44 333 THR B C 1
ATOM 6288 O O . THR B 1 333 ? 6.57 51.906 16.125 1 95.44 333 THR B O 1
ATOM 6291 N N . TYR B 1 334 ? 5.219 51.344 14.461 1 95.69 334 TYR B N 1
ATOM 6292 C CA . TYR B 1 334 ? 4.777 52.656 14 1 95.69 334 TYR B CA 1
ATOM 6293 C C . TYR B 1 334 ? 3.256 52.75 13.977 1 95.69 334 TYR B C 1
ATOM 6295 O O . TYR B 1 334 ? 2.588 51.875 13.422 1 95.69 334 TYR B O 1
ATOM 6303 N N . ALA B 1 335 ? 2.723 53.75 14.602 1 94.81 335 ALA B N 1
ATOM 6304 C CA . ALA B 1 335 ? 1.268 53.875 14.555 1 94.81 335 ALA B CA 1
ATOM 6305 C C . ALA B 1 335 ? 0.828 55.312 14.797 1 94.81 335 ALA B C 1
ATOM 6307 O O . ALA B 1 335 ? 1.51 56.062 15.5 1 94.81 335 ALA B O 1
ATOM 6308 N N . SER B 1 336 ? -0.203 55.812 14.086 1 93.75 336 SER B N 1
ATOM 6309 C CA . SER B 1 336 ? -0.813 57.094 14.352 1 93.75 336 SER B CA 1
ATOM 6310 C C . SER B 1 336 ? -2.018 57.344 13.453 1 93.75 336 SER B C 1
ATOM 6312 O O . SER B 1 336 ? -2.207 56.625 12.453 1 93.75 336 SER B O 1
ATOM 6314 N N . MET B 1 337 ? -2.887 58.156 13.875 1 92.44 337 MET B N 1
ATOM 6315 C CA . MET B 1 337 ? -3.963 58.656 13.031 1 92.44 337 MET B CA 1
ATOM 6316 C C . MET B 1 337 ? -3.426 59.625 11.992 1 92.44 337 MET B C 1
ATOM 6318 O O . MET B 1 337 ? -4.086 59.906 10.984 1 92.44 337 MET B O 1
ATOM 6322 N N . PHE B 1 338 ? -2.203 60.281 12.375 1 91.38 338 PHE B N 1
ATOM 6323 C CA . PHE B 1 338 ? -1.602 61.312 11.547 1 91.38 338 PHE B CA 1
ATOM 6324 C C . PHE B 1 338 ? -0.178 60.938 11.156 1 91.38 338 PHE B C 1
ATOM 6326 O O . PHE B 1 338 ? 0.468 60.125 11.828 1 91.38 338 PHE B O 1
ATOM 6333 N N . PHE B 1 339 ? 0.295 61.625 10.039 1 90.62 339 PHE B N 1
ATOM 6334 C CA . PHE B 1 339 ? 1.688 61.5 9.633 1 90.62 339 PHE B CA 1
ATOM 6335 C C . PHE B 1 339 ? 2.531 62.625 10.18 1 90.62 339 PHE B C 1
ATOM 6337 O O . PHE B 1 339 ? 2.078 63.781 10.227 1 90.62 339 PHE B O 1
ATOM 6344 N N . PRO B 1 340 ? 3.801 62.438 10.523 1 92 340 PRO B N 1
ATOM 6345 C CA . PRO B 1 340 ? 4.492 61.156 10.508 1 92 340 PRO B CA 1
ATOM 6346 C C . PRO B 1 340 ? 4.02 60.219 11.617 1 92 340 PRO B C 1
ATOM 6348 O O . PRO B 1 340 ? 3.525 60.688 12.648 1 92 340 PRO B O 1
ATOM 6351 N N . LEU B 1 341 ? 4.18 58.969 11.445 1 92.88 341 LEU B N 1
ATOM 6352 C CA . LEU B 1 341 ? 3.754 57.969 12.43 1 92.88 341 LEU B CA 1
ATOM 6353 C C . LEU B 1 341 ? 4.645 58 13.664 1 92.88 341 LEU B C 1
ATOM 6355 O O . LEU B 1 341 ? 5.809 58.406 13.586 1 92.88 341 LEU B O 1
ATOM 6359 N N . THR B 1 342 ? 4.109 57.594 14.828 1 93.44 342 THR B N 1
ATOM 6360 C CA . THR B 1 342 ? 4.852 57.531 16.078 1 93.44 342 THR B CA 1
ATOM 6361 C C . THR B 1 342 ? 5.512 56.156 16.219 1 93.44 342 THR B C 1
ATOM 6363 O O . THR B 1 342 ? 4.859 55.125 16.016 1 93.44 342 THR B O 1
ATOM 6366 N N . TYR B 1 343 ? 6.809 56.125 16.516 1 92.94 343 TYR B N 1
ATOM 6367 C CA . TYR B 1 343 ? 7.516 54.844 16.656 1 92.94 343 TYR B CA 1
ATOM 6368 C C . TYR B 1 343 ? 7.668 54.469 18.125 1 92.94 343 TYR B C 1
ATOM 6370 O O . TYR B 1 343 ? 7.734 55.344 19 1 92.94 343 TYR B O 1
ATOM 6378 N N . ASN B 1 344 ? 7.582 53.188 18.5 1 94.19 344 ASN B N 1
ATOM 6379 C CA . ASN B 1 344 ? 7.934 52.562 19.781 1 94.19 344 ASN B CA 1
ATOM 6380 C C . ASN B 1 344 ? 8.727 51.281 19.578 1 94.19 344 ASN B C 1
ATOM 6382 O O . ASN B 1 344 ? 8.609 50.625 18.547 1 94.19 344 ASN B O 1
ATOM 6386 N N . TRP B 1 345 ? 9.695 50.969 20.406 1 94.06 345 TRP B N 1
ATOM 6387 C CA . TRP B 1 345 ? 10.383 49.656 20.406 1 94.06 345 TRP B CA 1
ATOM 6388 C C . TRP B 1 345 ? 10.336 49.031 21.781 1 94.06 345 TRP B C 1
ATOM 6390 O O . TRP B 1 345 ? 10.141 49.719 22.797 1 94.06 345 TRP B O 1
ATOM 6400 N N . SER B 1 346 ? 10.305 47.812 21.875 1 94.75 346 SER B N 1
ATOM 6401 C CA . SER B 1 346 ? 10.281 47.062 23.141 1 94.75 346 SER B CA 1
ATOM 6402 C C . SER B 1 346 ? 11.133 45.812 23.047 1 94.75 346 SER B C 1
ATOM 6404 O O . SER B 1 346 ? 11.258 45.219 21.984 1 94.75 346 SER B O 1
ATOM 6406 N N . VAL B 1 347 ? 11.836 45.406 24.047 1 95.19 347 VAL B N 1
ATOM 6407 C CA . VAL B 1 347 ? 12.516 44.156 24.266 1 95.19 347 VAL B CA 1
ATOM 6408 C C . VAL B 1 347 ? 12.055 43.531 25.594 1 95.19 347 VAL B C 1
ATOM 6410 O O . VAL B 1 347 ? 11.875 44.25 26.578 1 95.19 347 VAL B O 1
ATOM 6413 N N . GLY B 1 348 ? 11.727 42.312 25.562 1 95.56 348 GLY B N 1
ATOM 6414 C CA . GLY B 1 348 ? 11.211 41.719 26.781 1 95.56 348 GLY B CA 1
ATOM 6415 C C . GLY B 1 348 ? 11.477 40.219 26.891 1 95.56 348 GLY B C 1
ATOM 6416 O O . GLY B 1 348 ? 11.891 39.594 25.906 1 95.56 348 GLY B O 1
ATOM 6417 N N . ALA B 1 349 ? 11.406 39.688 28.062 1 95.94 349 ALA B N 1
ATOM 6418 C CA . ALA B 1 349 ? 11.453 38.25 28.375 1 95.94 349 ALA B CA 1
ATOM 6419 C C . ALA B 1 349 ? 10.172 37.812 29.062 1 95.94 349 ALA B C 1
ATOM 6421 O O . ALA B 1 349 ? 9.57 38.562 29.828 1 95.94 349 ALA B O 1
ATOM 6422 N N . THR B 1 350 ? 9.789 36.625 28.672 1 95.56 350 THR B N 1
ATOM 6423 C CA . THR B 1 350 ? 8.562 36.094 29.25 1 95.56 350 THR B CA 1
ATOM 6424 C C . THR B 1 350 ? 8.766 34.656 29.734 1 95.56 350 THR B C 1
ATOM 6426 O O . THR B 1 350 ? 9.469 33.875 29.094 1 95.56 350 THR B O 1
ATOM 6429 N N . ILE B 1 351 ? 8.219 34.312 30.859 1 96.31 351 ILE B N 1
ATOM 6430 C CA . ILE B 1 351 ? 8.164 32.969 31.375 1 96.31 351 ILE B CA 1
ATOM 6431 C C . ILE B 1 351 ? 6.715 32.469 31.422 1 96.31 351 ILE B C 1
ATOM 6433 O O . ILE B 1 351 ? 5.832 33.219 31.891 1 96.31 351 ILE B O 1
ATOM 6437 N N . SER B 1 352 ? 6.41 31.359 30.859 1 95.19 352 SER B N 1
ATOM 6438 C CA . SER B 1 352 ? 5.078 30.766 30.891 1 95.19 352 SER B CA 1
ATOM 6439 C C . SER B 1 352 ? 5.094 29.406 31.578 1 95.19 352 SER B C 1
ATOM 6441 O O . SER B 1 352 ? 5.832 28.5 31.172 1 95.19 352 SER B O 1
ATOM 6443 N N . VAL B 1 353 ? 4.289 29.219 32.594 1 93.88 353 VAL B N 1
ATOM 6444 C CA . VAL B 1 353 ? 4.254 27.984 33.375 1 93.88 353 VAL B CA 1
ATOM 6445 C C . VAL B 1 353 ? 2.834 27.422 33.375 1 93.88 353 VAL B C 1
ATOM 6447 O O . VAL B 1 353 ? 1.921 28.031 33.938 1 93.88 353 VAL B O 1
ATOM 6450 N N . PRO B 1 354 ? 2.611 26.312 32.75 1 92.94 354 PRO B N 1
ATOM 6451 C CA . PRO B 1 354 ? 1.312 25.656 32.906 1 92.94 354 PRO B CA 1
ATOM 6452 C C . PRO B 1 354 ? 1.131 25.047 34.312 1 92.94 354 PRO B C 1
ATOM 6454 O O . PRO B 1 354 ? 1.92 24.188 34.719 1 92.94 354 PRO B O 1
ATOM 6457 N N . ILE B 1 355 ? 0.149 25.469 34.969 1 93.81 355 ILE B N 1
ATOM 6458 C CA . ILE B 1 355 ? -0.073 25.016 36.344 1 93.81 355 ILE B CA 1
ATOM 6459 C C . ILE B 1 355 ? -1.053 23.844 36.344 1 93.81 355 ILE B C 1
ATOM 6461 O O . ILE B 1 355 ? -0.797 22.812 36.969 1 93.81 355 ILE B O 1
ATOM 6465 N N . PHE B 1 356 ? -2.236 24.016 35.656 1 94.56 356 PHE B N 1
ATOM 6466 C CA . PHE B 1 356 ? -3.273 22.984 35.594 1 94.56 356 PHE B CA 1
ATOM 6467 C C . PHE B 1 356 ? -3.932 22.969 34.219 1 94.56 356 PHE B C 1
ATOM 6469 O O . PHE B 1 356 ? -4.484 23.969 33.781 1 94.56 356 PHE B O 1
ATOM 6476 N N . SER B 1 357 ? -3.848 21.875 33.625 1 94.19 357 SER B N 1
ATOM 6477 C CA . SER B 1 357 ? -4.395 21.703 32.281 1 94.19 357 SER B CA 1
ATOM 6478 C C . SER B 1 357 ? -5.531 20.688 32.281 1 94.19 357 SER B C 1
ATOM 6480 O O . SER B 1 357 ? -5.766 20.016 31.266 1 94.19 357 SER B O 1
ATOM 6482 N N . GLY B 1 358 ? -6.145 20.391 33.406 1 95.88 358 GLY B N 1
ATOM 6483 C CA . GLY B 1 358 ? -7.199 19.391 33.438 1 95.88 358 GLY B CA 1
ATOM 6484 C C . GLY B 1 358 ? -6.691 17.984 33.219 1 95.88 358 GLY B C 1
ATOM 6485 O O . GLY B 1 358 ? -7.367 17.172 32.562 1 95.88 358 GLY B O 1
ATOM 6486 N N . PHE B 1 359 ? -5.445 17.75 33.5 1 96.06 359 PHE B N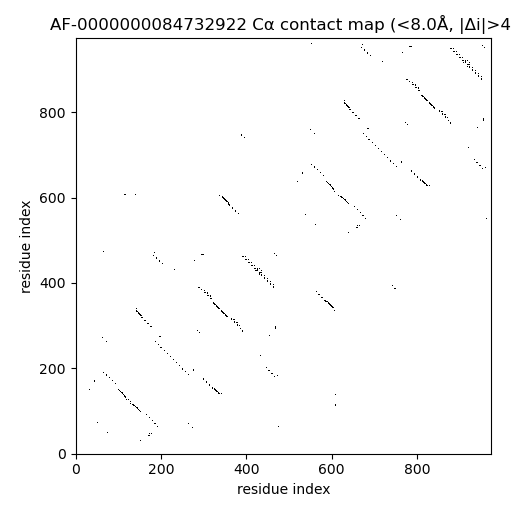 1
ATOM 6487 C CA . PHE B 1 359 ? -4.777 16.453 33.406 1 96.06 359 PHE B CA 1
ATOM 6488 C C . PHE B 1 359 ? -4.473 16.109 31.953 1 96.06 359 PHE B C 1
ATOM 6490 O O . PHE B 1 359 ? -4.199 14.953 31.641 1 96.06 359 PHE B O 1
ATOM 6497 N N . LEU B 1 360 ? -4.574 17.016 31.047 1 95.88 360 LEU B N 1
ATOM 6498 C CA . LEU B 1 360 ? -4.242 16.797 29.656 1 95.88 360 LEU B CA 1
ATOM 6499 C C . LEU B 1 360 ? -2.809 16.297 29.5 1 95.88 360 LEU B C 1
ATOM 6501 O O . LEU B 1 360 ? -2.564 15.258 28.891 1 95.88 360 LEU B O 1
ATOM 6505 N N . THR B 1 361 ? -1.818 17 30.156 1 94.44 361 THR B N 1
ATOM 6506 C CA . THR B 1 361 ? -0.402 16.688 30.016 1 94.44 361 THR B CA 1
ATOM 6507 C C . THR B 1 361 ? -0.08 15.336 30.656 1 94.44 361 THR B C 1
ATOM 6509 O O . THR B 1 361 ? 0.766 14.594 30.156 1 94.44 361 THR B O 1
ATOM 6512 N N . VAL B 1 362 ? -0.744 15.078 31.766 1 96.25 362 VAL B N 1
ATOM 6513 C CA . VAL B 1 362 ? -0.541 13.805 32.438 1 96.25 362 VAL B CA 1
ATOM 6514 C C . VAL B 1 362 ? -0.945 12.656 31.516 1 96.25 362 VAL B C 1
ATOM 6516 O O . VAL B 1 362 ? -0.195 11.695 31.344 1 96.25 362 VAL B O 1
ATOM 6519 N N . HIS B 1 363 ? -2.109 12.789 30.906 1 97.31 363 HIS B N 1
ATOM 6520 C CA . HIS B 1 363 ? -2.602 11.719 30.047 1 97.31 363 HIS B CA 1
ATOM 6521 C C . HIS B 1 363 ? -1.813 11.648 28.75 1 97.31 363 HIS B C 1
ATOM 6523 O O . HIS B 1 363 ? -1.615 10.57 28.188 1 97.31 363 HIS B O 1
ATOM 6529 N N . GLN B 1 364 ? -1.338 12.781 28.266 1 97.56 364 GLN B N 1
ATOM 6530 C CA . GLN B 1 364 ? -0.481 12.781 27.078 1 97.56 364 GLN B CA 1
ATOM 6531 C C . GLN B 1 364 ? 0.834 12.062 27.359 1 97.56 364 GLN B C 1
ATOM 6533 O O . GLN B 1 364 ? 1.31 11.289 26.516 1 97.56 364 GLN B O 1
ATOM 6538 N N . GLU B 1 365 ? 1.466 12.266 28.484 1 96.94 365 GLU B N 1
ATOM 6539 C CA . GLU B 1 365 ? 2.689 11.57 28.859 1 96.94 365 GLU B CA 1
ATOM 6540 C C . GLU B 1 365 ? 2.445 10.07 29 1 96.94 365 GLU B C 1
ATOM 6542 O O . GLU B 1 365 ? 3.234 9.258 28.5 1 96.94 365 GLU B O 1
ATOM 6547 N N . ARG B 1 366 ? 1.361 9.727 29.625 1 97.94 366 ARG B N 1
ATOM 6548 C CA . ARG B 1 366 ? 1.038 8.312 29.797 1 97.94 366 ARG B CA 1
ATOM 6549 C C . ARG B 1 366 ? 0.78 7.648 28.438 1 97.94 366 ARG B C 1
ATOM 6551 O O . ARG B 1 366 ? 1.172 6.5 28.219 1 97.94 366 ARG B O 1
ATOM 6558 N N . GLN B 1 367 ? 0.057 8.359 27.609 1 98.12 367 GLN B N 1
ATOM 6559 C CA . GLN B 1 367 ? -0.161 7.852 26.266 1 98.12 367 GLN B CA 1
ATOM 6560 C C . GLN B 1 367 ? 1.164 7.605 25.547 1 98.12 367 GLN B C 1
ATOM 6562 O O . GLN B 1 367 ? 1.348 6.566 24.906 1 98.12 367 GLN B O 1
ATOM 6567 N N . ALA B 1 368 ? 2.076 8.547 25.641 1 98.19 368 ALA B N 1
ATOM 6568 C CA . ALA B 1 368 ? 3.381 8.406 24.984 1 98.19 368 ALA B CA 1
ATOM 6569 C C . ALA B 1 368 ? 4.156 7.227 25.562 1 98.19 368 ALA B C 1
ATOM 6571 O O . ALA B 1 368 ? 4.836 6.508 24.828 1 98.19 368 ALA B O 1
ATOM 6572 N N . GLN B 1 369 ? 4.027 7.086 26.875 1 98.38 369 GLN B N 1
ATOM 6573 C CA . GLN B 1 369 ? 4.672 5.945 27.516 1 98.38 369 GLN B CA 1
ATOM 6574 C C . GLN B 1 369 ? 4.141 4.625 26.969 1 98.38 369 GLN B C 1
ATOM 6576 O O . GLN B 1 369 ? 4.914 3.715 26.656 1 98.38 369 GLN B O 1
ATOM 6581 N N . LYS B 1 370 ? 2.803 4.496 26.828 1 98.31 370 LYS B N 1
ATOM 6582 C CA . LYS B 1 370 ? 2.203 3.277 26.297 1 98.31 370 LYS B CA 1
ATOM 6583 C C . LYS B 1 370 ? 2.582 3.072 24.828 1 98.31 370 LYS B C 1
ATOM 6585 O O . LYS B 1 370 ? 2.766 1.939 24.391 1 98.31 370 LYS B O 1
ATOM 6590 N N . THR B 1 371 ? 2.682 4.156 24.156 1 98.12 371 THR B N 1
ATOM 6591 C CA . THR B 1 371 ? 3.117 4.078 22.766 1 98.12 371 THR B CA 1
ATOM 6592 C C . THR B 1 371 ? 4.547 3.551 22.672 1 98.12 371 THR B C 1
ATOM 6594 O O . THR B 1 371 ? 4.863 2.75 21.797 1 98.12 371 THR B O 1
ATOM 6597 N N . THR B 1 372 ? 5.457 4.039 23.562 1 98.06 372 THR B N 1
ATOM 6598 C CA . THR B 1 372 ? 6.828 3.545 23.609 1 98.06 372 THR B CA 1
ATOM 6599 C C . THR B 1 372 ? 6.855 2.053 23.922 1 98.06 372 THR B C 1
ATOM 6601 O O . THR B 1 372 ? 7.617 1.297 23.312 1 98.06 372 THR B O 1
ATOM 6604 N N . LEU B 1 373 ? 6 1.608 24.828 1 98.25 373 LEU B N 1
ATOM 6605 C CA . LEU B 1 373 ? 5.914 0.189 25.156 1 98.25 373 LEU B CA 1
ATOM 6606 C C . LEU B 1 373 ? 5.426 -0.616 23.953 1 98.25 373 LEU B C 1
ATOM 6608 O O . LEU B 1 373 ? 5.922 -1.715 23.688 1 98.25 373 LEU B O 1
ATOM 6612 N N . ALA B 1 374 ? 4.457 -0.102 23.234 1 97.69 374 ALA B N 1
ATOM 6613 C CA . ALA B 1 374 ? 3.98 -0.756 22.031 1 97.69 374 ALA B CA 1
ATOM 6614 C C . ALA B 1 374 ? 5.098 -0.879 21 1 97.69 374 ALA B C 1
ATOM 6616 O O . ALA B 1 374 ? 5.211 -1.9 20.312 1 97.69 374 ALA B O 1
ATOM 6617 N N . ALA B 1 375 ? 5.922 0.166 20.906 1 97.81 375 ALA B N 1
ATOM 6618 C CA . ALA B 1 375 ? 7.047 0.128 19.969 1 97.81 375 ALA B CA 1
ATOM 6619 C C . ALA B 1 375 ? 8.07 -0.927 20.391 1 97.81 375 ALA B C 1
ATOM 6621 O O . ALA B 1 375 ? 8.68 -1.577 19.531 1 97.81 375 ALA B O 1
ATOM 6622 N N . ARG B 1 376 ? 8.234 -1.033 21.672 1 98 376 ARG B N 1
ATOM 6623 C CA . ARG B 1 376 ? 9.117 -2.078 22.188 1 98 376 ARG B CA 1
ATOM 6624 C C . ARG B 1 376 ? 8.594 -3.463 21.812 1 98 376 ARG B C 1
ATOM 6626 O O . ARG B 1 376 ? 9.367 -4.34 21.422 1 98 376 ARG B O 1
ATOM 6633 N N . ASP B 1 377 ? 7.297 -3.686 21.969 1 98.12 377 ASP B N 1
ATOM 6634 C CA . ASP B 1 377 ? 6.684 -4.953 21.578 1 98.12 377 ASP B CA 1
ATOM 6635 C C . ASP B 1 377 ? 6.82 -5.195 20.078 1 98.12 377 ASP B C 1
ATOM 6637 O O . ASP B 1 377 ? 7.047 -6.328 19.641 1 98.12 377 ASP B O 1
ATOM 6641 N N . ALA B 1 378 ? 6.691 -4.16 19.328 1 97.44 378 ALA B N 1
ATOM 6642 C CA . ALA B 1 378 ? 6.883 -4.273 17.891 1 97.44 378 ALA B CA 1
ATOM 6643 C C . ALA B 1 378 ? 8.312 -4.691 17.562 1 97.44 378 ALA B C 1
ATOM 6645 O O . ALA B 1 378 ? 8.531 -5.508 16.656 1 97.44 378 ALA B O 1
ATOM 6646 N N . GLU B 1 379 ? 9.312 -4.105 18.219 1 97.56 379 GLU B N 1
ATOM 6647 C CA . GLU B 1 379 ? 10.703 -4.5 18.062 1 97.56 379 GLU B CA 1
ATOM 6648 C C . GLU B 1 379 ? 10.898 -5.98 18.375 1 97.56 379 GLU B C 1
ATOM 6650 O O . GLU B 1 379 ? 11.57 -6.699 17.641 1 97.56 379 GLU B O 1
ATOM 6655 N N . GLU B 1 380 ? 10.305 -6.438 19.453 1 97.81 380 GLU B N 1
ATOM 6656 C CA . GLU B 1 380 ? 10.398 -7.844 19.844 1 97.81 380 GLU B CA 1
ATOM 6657 C C . GLU B 1 380 ? 9.773 -8.75 18.797 1 97.81 380 GLU B C 1
ATOM 6659 O O . GLU B 1 380 ? 10.281 -9.844 18.531 1 97.81 380 GLU B O 1
ATOM 6664 N N . ASN B 1 381 ? 8.641 -8.336 18.219 1 97.69 381 ASN B N 1
ATOM 6665 C CA . ASN B 1 381 ? 8 -9.094 17.156 1 97.69 381 ASN B CA 1
ATOM 6666 C C . ASN B 1 381 ? 8.93 -9.258 15.953 1 97.69 381 ASN B C 1
ATOM 6668 O O . ASN B 1 381 ? 8.977 -10.32 15.336 1 97.69 381 ASN B O 1
ATOM 6672 N N . VAL B 1 382 ? 9.688 -8.203 15.633 1 97.56 382 VAL B N 1
ATOM 6673 C CA . VAL B 1 382 ? 10.648 -8.281 14.539 1 97.56 382 VAL B CA 1
ATOM 6674 C C . VAL B 1 382 ? 11.758 -9.273 14.898 1 97.56 382 VAL B C 1
ATOM 6676 O O . VAL B 1 382 ? 12.156 -10.086 14.062 1 97.56 382 VAL B O 1
ATOM 6679 N N . ARG B 1 383 ? 12.211 -9.234 16.125 1 97.56 383 ARG B N 1
ATOM 6680 C CA . ARG B 1 383 ? 13.266 -10.125 16.594 1 97.56 383 ARG B CA 1
ATOM 6681 C C . ARG B 1 383 ? 12.836 -11.586 16.5 1 97.56 383 ARG B C 1
ATOM 6683 O O . ARG B 1 383 ? 13.57 -12.422 15.977 1 97.56 383 ARG B O 1
ATOM 6690 N N . VAL B 1 384 ? 11.625 -11.898 16.984 1 97.5 384 VAL B N 1
ATOM 6691 C CA . VAL B 1 384 ? 11.086 -13.25 16.938 1 97.5 384 VAL B CA 1
ATOM 6692 C C . VAL B 1 384 ? 10.938 -13.688 15.477 1 97.5 384 VAL B C 1
ATOM 6694 O O . VAL B 1 384 ? 11.25 -14.828 15.125 1 97.5 384 VAL B O 1
ATOM 6697 N N . GLY B 1 385 ? 10.461 -12.75 14.664 1 97.44 385 GLY B N 1
ATOM 6698 C CA . GLY B 1 385 ? 10.32 -13.039 13.25 1 97.44 385 GLY B CA 1
ATOM 6699 C C . GLY B 1 385 ? 11.641 -13.352 12.57 1 97.44 385 GLY B C 1
ATOM 6700 O O . GLY B 1 385 ? 11.711 -14.242 11.727 1 97.44 385 GLY B O 1
ATOM 6701 N N . ILE B 1 386 ? 12.719 -12.625 12.945 1 97.69 386 ILE B N 1
ATOM 6702 C CA . ILE B 1 386 ? 14.047 -12.836 12.375 1 97.69 386 ILE B CA 1
ATOM 6703 C C . ILE B 1 386 ? 14.539 -14.242 12.711 1 97.69 386 ILE B C 1
ATOM 6705 O O . ILE B 1 386 ? 14.969 -14.984 11.828 1 97.69 386 ILE B O 1
ATOM 6709 N N . VAL B 1 387 ? 14.422 -14.664 13.953 1 97.62 387 VAL B N 1
ATOM 6710 C CA . VAL B 1 387 ? 14.883 -15.969 14.406 1 97.62 387 VAL B CA 1
ATOM 6711 C C . VAL B 1 387 ? 14.109 -17.078 13.688 1 97.62 387 VAL B C 1
ATOM 6713 O O . VAL B 1 387 ? 14.703 -18.031 13.188 1 97.62 387 VAL B O 1
ATOM 6716 N N . SER B 1 388 ? 12.789 -16.906 13.586 1 97.19 388 SER B N 1
ATOM 6717 C CA . SER B 1 388 ? 11.945 -17.891 12.914 1 97.19 388 SER B CA 1
ATOM 6718 C C . SER B 1 388 ? 12.305 -18 11.43 1 97.19 388 SER B C 1
ATOM 6720 O O . SER B 1 388 ? 12.414 -19.109 10.898 1 97.19 388 SER B O 1
ATOM 6722 N N . ALA B 1 389 ? 12.469 -16.891 10.828 1 97.19 389 ALA B N 1
ATOM 6723 C CA . ALA B 1 389 ? 12.773 -16.875 9.398 1 97.19 389 ALA B CA 1
ATOM 6724 C C . ALA B 1 389 ? 14.109 -17.562 9.117 1 97.19 389 ALA B C 1
ATOM 6726 O O . ALA B 1 389 ? 14.219 -18.359 8.18 1 97.19 389 ALA B O 1
ATOM 6727 N N . ILE B 1 390 ? 15.109 -17.312 9.906 1 97.31 390 ILE B N 1
ATOM 6728 C CA . ILE B 1 390 ? 16.438 -17.875 9.68 1 97.31 390 ILE B CA 1
ATOM 6729 C C . ILE B 1 390 ? 16.406 -19.391 9.93 1 97.31 390 ILE B C 1
ATOM 6731 O O . ILE B 1 390 ? 16.969 -20.156 9.156 1 97.31 390 ILE B O 1
ATOM 6735 N N . ARG B 1 391 ? 15.695 -19.844 10.945 1 96.81 391 ARG B N 1
ATOM 6736 C CA . ARG B 1 391 ? 15.57 -21.266 11.203 1 96.81 391 ARG B CA 1
ATOM 6737 C C . ARG B 1 391 ? 14.844 -21.969 10.062 1 96.81 391 ARG B C 1
ATOM 6739 O O . ARG B 1 391 ? 15.242 -23.062 9.648 1 96.81 391 ARG B O 1
ATOM 6746 N N . GLN B 1 392 ? 13.805 -21.328 9.586 1 97.06 392 GLN B N 1
ATOM 6747 C CA . GLN B 1 392 ? 13.086 -21.875 8.445 1 97.06 392 GLN B CA 1
ATOM 6748 C C . GLN B 1 392 ? 13.977 -21.938 7.207 1 97.06 392 GLN B C 1
ATOM 6750 O O . GLN B 1 392 ? 13.977 -22.922 6.48 1 97.06 392 GLN B O 1
ATOM 6755 N N . ASP B 1 393 ? 14.727 -20.875 7 1 97.88 393 ASP B N 1
ATOM 6756 C CA . ASP B 1 393 ? 15.602 -20.812 5.836 1 97.88 393 ASP B CA 1
ATOM 6757 C C . ASP B 1 393 ? 16.688 -21.891 5.902 1 97.88 393 ASP B C 1
ATOM 6759 O O . ASP B 1 393 ? 17.031 -22.5 4.887 1 97.88 393 ASP B O 1
ATOM 6763 N N . ILE B 1 394 ? 17.188 -22.125 7.062 1 96.81 394 ILE B N 1
ATOM 6764 C CA . ILE B 1 394 ? 18.219 -23.141 7.23 1 96.81 394 ILE B CA 1
ATOM 6765 C C . ILE B 1 394 ? 17.641 -24.531 6.961 1 96.81 394 ILE B C 1
ATOM 6767 O O . ILE B 1 394 ? 18.25 -25.344 6.273 1 96.81 394 ILE B O 1
ATOM 6771 N N . ALA B 1 395 ? 16.438 -24.797 7.484 1 96.56 395 ALA B N 1
ATOM 6772 C CA . ALA B 1 395 ? 15.758 -26.062 7.215 1 96.56 395 ALA B CA 1
ATOM 6773 C C . ALA B 1 395 ? 15.508 -26.25 5.723 1 96.56 395 ALA B C 1
ATOM 6775 O O . ALA B 1 395 ? 15.758 -27.328 5.168 1 96.56 395 ALA B O 1
ATOM 6776 N N . ASN B 1 396 ? 15.031 -25.234 5.109 1 96.88 396 ASN B N 1
ATOM 6777 C CA . ASN B 1 396 ? 14.781 -25.281 3.674 1 96.88 396 ASN B CA 1
ATOM 6778 C C . ASN B 1 396 ? 16.078 -25.484 2.891 1 96.88 396 ASN B C 1
ATOM 6780 O O . ASN B 1 396 ? 16.094 -26.25 1.915 1 96.88 396 ASN B O 1
ATOM 6784 N N . LEU B 1 397 ? 17.141 -24.812 3.318 1 96.5 397 LEU B N 1
ATOM 6785 C CA . LEU B 1 397 ? 18.438 -24.938 2.65 1 96.5 397 LEU B CA 1
ATOM 6786 C C . LEU B 1 397 ? 18.969 -26.359 2.775 1 96.5 397 LEU B C 1
ATOM 6788 O O . LEU B 1 397 ? 19.484 -26.922 1.804 1 96.5 397 LEU B O 1
ATOM 6792 N N . GLN B 1 398 ? 18.812 -26.953 3.922 1 95.5 398 GLN B N 1
ATOM 6793 C CA . GLN B 1 398 ? 19.25 -28.328 4.141 1 95.5 398 GLN B CA 1
ATOM 6794 C C . GLN B 1 398 ? 18.453 -29.297 3.277 1 95.5 398 GLN B C 1
ATOM 6796 O O . GLN B 1 398 ? 19.016 -30.203 2.658 1 95.5 398 GLN B O 1
ATOM 6801 N N . THR B 1 399 ? 17.172 -29.047 3.232 1 96.25 399 THR B N 1
ATOM 6802 C CA . THR B 1 399 ? 16.312 -29.875 2.391 1 96.25 399 THR B CA 1
ATOM 6803 C C . THR B 1 399 ? 16.703 -29.719 0.92 1 96.25 399 THR B C 1
ATOM 6805 O O . THR B 1 399 ? 16.766 -30.703 0.185 1 96.25 399 THR B O 1
ATOM 6808 N N . ALA B 1 400 ? 16.953 -28.516 0.517 1 97.06 400 ALA B N 1
ATOM 6809 C CA . ALA B 1 400 ? 17.328 -28.25 -0.869 1 97.06 400 ALA B CA 1
ATOM 6810 C C . ALA B 1 400 ? 18.656 -28.922 -1.214 1 97.06 400 ALA B C 1
ATOM 6812 O O . ALA B 1 400 ? 18.797 -29.484 -2.303 1 97.06 400 ALA B O 1
ATOM 6813 N N . MET B 1 401 ? 19.594 -28.938 -0.318 1 96.19 401 MET B N 1
ATOM 6814 C CA . MET B 1 401 ? 20.875 -29.594 -0.54 1 96.19 401 MET B CA 1
ATOM 6815 C C . MET B 1 401 ? 20.703 -31.109 -0.671 1 96.19 401 MET B C 1
ATOM 6817 O O . MET B 1 401 ? 21.297 -31.734 -1.549 1 96.19 401 MET B O 1
ATOM 6821 N N . GLN B 1 402 ? 19.828 -31.641 0.149 1 95.75 402 GLN B N 1
ATOM 6822 C CA . GLN B 1 402 ? 19.547 -33.062 0.075 1 95.75 402 GLN B CA 1
ATOM 6823 C C . GLN B 1 402 ? 18.844 -33.438 -1.23 1 95.75 402 GLN B C 1
ATOM 6825 O O . GLN B 1 402 ? 19.109 -34.469 -1.82 1 95.75 402 GLN B O 1
ATOM 6830 N N . ARG B 1 403 ? 17.969 -32.562 -1.647 1 96.81 403 ARG B N 1
ATOM 6831 C CA . ARG B 1 403 ? 17.25 -32.781 -2.9 1 96.81 403 ARG B CA 1
ATOM 6832 C C . ARG B 1 403 ? 18.203 -32.781 -4.086 1 96.81 403 ARG B C 1
ATOM 6834 O O . ARG B 1 403 ? 18.047 -33.562 -5.02 1 96.81 403 ARG B O 1
ATOM 6841 N N . VAL B 1 404 ? 19.203 -31.906 -4.07 1 96.25 404 VAL B N 1
ATOM 6842 C CA . VAL B 1 404 ? 20.188 -31.859 -5.152 1 96.25 404 VAL B CA 1
ATOM 6843 C C . VAL B 1 404 ? 20.938 -33.188 -5.219 1 96.25 404 VAL B C 1
ATOM 6845 O O . VAL B 1 404 ? 21.047 -33.781 -6.289 1 96.25 404 VAL B O 1
ATOM 6848 N N . ARG B 1 405 ? 21.297 -33.719 -4.117 1 94.88 405 ARG B N 1
ATOM 6849 C CA . ARG B 1 405 ? 22.047 -35 -4.074 1 94.88 405 ARG B CA 1
ATOM 6850 C C . A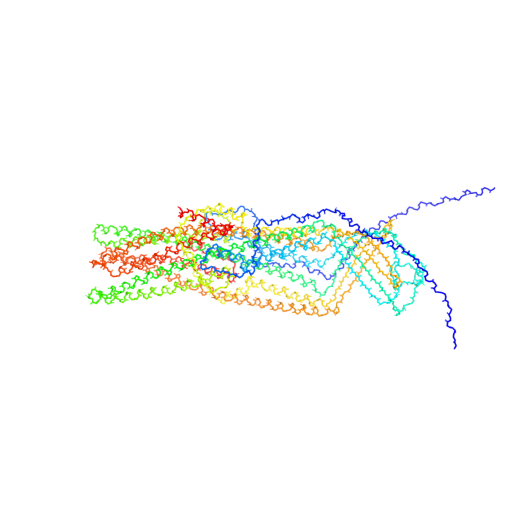RG B 1 405 ? 21.156 -36.156 -4.527 1 94.88 405 ARG B C 1
ATOM 6852 O O . ARG B 1 405 ? 21.578 -36.969 -5.344 1 94.88 405 ARG B O 1
ATOM 6859 N N . THR B 1 406 ? 19.953 -36.156 -4.047 1 96.25 406 THR B N 1
ATOM 6860 C CA . THR B 1 406 ? 19.031 -37.219 -4.371 1 96.25 406 THR B CA 1
ATOM 6861 C C . THR B 1 406 ? 18.656 -37.188 -5.852 1 96.25 406 THR B C 1
ATOM 6863 O O . THR B 1 406 ? 18.578 -38.25 -6.492 1 96.25 406 THR B O 1
ATOM 6866 N N . THR B 1 407 ? 18.438 -36.062 -6.402 1 96.38 407 THR B N 1
ATOM 6867 C CA . THR B 1 407 ? 18.031 -35.938 -7.801 1 96.38 407 THR B CA 1
ATOM 6868 C C . THR B 1 407 ? 19.203 -36.281 -8.727 1 96.38 407 THR B C 1
ATOM 6870 O O . THR B 1 407 ? 19.016 -36.812 -9.82 1 96.38 407 THR B O 1
ATOM 6873 N N . GLN B 1 408 ? 20.391 -35.969 -8.312 1 94.25 408 GLN B N 1
ATOM 6874 C CA . GLN B 1 408 ? 21.562 -36.375 -9.094 1 94.25 408 GLN B CA 1
ATOM 6875 C C . GLN B 1 408 ? 21.688 -37.906 -9.148 1 94.25 408 GLN B C 1
ATOM 6877 O O . GLN B 1 408 ? 21.969 -38.469 -10.203 1 94.25 408 GLN B O 1
ATOM 6882 N N . ASP B 1 409 ? 21.359 -38.531 -8.023 1 95.19 409 ASP B N 1
ATOM 6883 C CA . ASP B 1 409 ? 21.344 -40 -7.984 1 95.19 409 ASP B CA 1
ATOM 6884 C C . ASP B 1 409 ? 20.234 -40.531 -8.867 1 95.19 409 ASP B C 1
ATOM 6886 O O . ASP B 1 409 ? 20.438 -41.531 -9.586 1 95.19 409 ASP B O 1
ATOM 6890 N N . LEU B 1 410 ? 19.109 -39.875 -8.75 1 94.38 410 LEU B N 1
ATOM 6891 C CA . LEU B 1 410 ? 17.969 -40.281 -9.555 1 94.38 410 LEU B CA 1
ATOM 6892 C C . LEU B 1 410 ? 18.281 -40.188 -11.047 1 94.38 410 LEU B C 1
ATOM 6894 O O . LEU B 1 410 ? 17.891 -41.062 -11.828 1 94.38 410 LEU B O 1
ATOM 6898 N N . LEU B 1 411 ? 18.922 -39.156 -11.43 1 93.81 411 LEU B N 1
ATOM 6899 C CA . LEU B 1 411 ? 19.281 -38.969 -12.828 1 93.81 411 LEU B CA 1
ATOM 6900 C C . LEU B 1 411 ? 20.219 -40.062 -13.289 1 93.81 411 LEU B C 1
ATOM 6902 O O . LEU B 1 411 ? 20.047 -40.656 -14.375 1 93.81 411 LEU B O 1
ATOM 6906 N N . ALA B 1 412 ? 21.156 -40.5 -12.484 1 94.81 412 ALA B N 1
ATOM 6907 C CA . ALA B 1 412 ? 22.094 -41.562 -12.812 1 94.81 412 ALA B CA 1
ATOM 6908 C C . ALA B 1 412 ? 21.359 -42.906 -12.953 1 94.81 412 ALA B C 1
ATOM 6910 O O . ALA B 1 412 ? 21.625 -43.688 -13.883 1 94.81 412 ALA B O 1
ATOM 6911 N N . GLN B 1 413 ? 20.453 -43.125 -12.078 1 94.5 413 GLN B N 1
ATOM 6912 C CA . GLN B 1 413 ? 19.672 -44.344 -12.102 1 94.5 413 GLN B CA 1
ATOM 6913 C C . GLN B 1 413 ? 18.781 -44.406 -13.336 1 94.5 413 GLN B C 1
ATOM 6915 O O . GLN B 1 413 ? 18.641 -45.438 -13.969 1 94.5 413 GLN B O 1
ATOM 6920 N N . ALA B 1 414 ? 18.141 -43.25 -13.625 1 93.5 414 ALA B N 1
ATOM 6921 C CA . ALA B 1 414 ? 17.25 -43.188 -14.773 1 93.5 414 ALA B CA 1
ATOM 6922 C C . ALA B 1 414 ? 18.016 -43.406 -16.078 1 93.5 414 ALA B C 1
ATOM 6924 O O . ALA B 1 414 ? 17.531 -44.031 -17 1 93.5 414 ALA B O 1
ATOM 6925 N N . LYS B 1 415 ? 19.203 -42.844 -16.172 1 92.94 415 LYS B N 1
ATOM 6926 C CA . LYS B 1 415 ? 20.047 -43.062 -17.344 1 92.94 415 LYS B CA 1
ATOM 6927 C C . LYS B 1 415 ? 20.406 -44.531 -17.516 1 92.94 415 LYS B C 1
ATOM 6929 O O . LYS B 1 415 ? 20.328 -45.062 -18.625 1 92.94 415 LYS B O 1
ATOM 6934 N N . GLU B 1 416 ? 20.688 -45.188 -16.391 1 93.88 416 GLU B N 1
ATOM 6935 C CA . GLU B 1 416 ? 21.031 -46.625 -16.438 1 93.88 416 GLU B CA 1
ATOM 6936 C C . GLU B 1 416 ? 19.812 -47.469 -16.781 1 93.88 416 GLU B C 1
ATOM 6938 O O . GLU B 1 416 ? 19.906 -48.438 -17.547 1 93.88 416 GLU B O 1
ATOM 6943 N N . SER B 1 417 ? 18.719 -47.062 -16.203 1 93.5 417 SER B N 1
ATOM 6944 C CA . SER B 1 417 ? 17.469 -47.781 -16.484 1 93.5 417 SER B CA 1
ATOM 6945 C C . SER B 1 417 ? 17.109 -47.688 -17.969 1 93.5 417 SER B C 1
ATOM 6947 O O . SER B 1 417 ? 16.672 -48.688 -18.562 1 93.5 417 SER B O 1
ATOM 6949 N N . LEU B 1 418 ? 17.234 -46.562 -18.547 1 91.38 418 LEU B N 1
ATOM 6950 C CA . LEU B 1 418 ? 16.938 -46.375 -19.969 1 91.38 418 LEU B CA 1
ATOM 6951 C C . LEU B 1 418 ? 17.922 -47.188 -20.812 1 91.38 418 LEU B C 1
ATOM 6953 O O . LEU B 1 418 ? 17.516 -47.812 -21.797 1 91.38 418 LEU B O 1
ATOM 6957 N N . ARG B 1 419 ? 19.156 -47.25 -20.438 1 91.94 419 ARG B N 1
ATOM 6958 C CA . ARG B 1 419 ? 20.172 -48 -21.156 1 91.94 419 ARG B CA 1
ATOM 6959 C C . ARG B 1 419 ? 19.828 -49.5 -21.188 1 91.94 419 ARG B C 1
ATOM 6961 O O . ARG B 1 419 ? 19.906 -50.125 -22.234 1 91.94 419 ARG B O 1
ATOM 6968 N N . LEU B 1 420 ? 19.359 -50 -20.078 1 90.94 420 LEU B N 1
ATOM 6969 C CA . LEU B 1 420 ? 19.016 -51.406 -19.969 1 90.94 420 LEU B CA 1
ATOM 6970 C C . LEU B 1 420 ? 17.75 -51.719 -20.766 1 90.94 420 LEU B C 1
ATOM 6972 O O . LEU B 1 420 ? 17.688 -52.719 -21.484 1 90.94 420 LEU B O 1
ATOM 6976 N N . ALA B 1 421 ? 16.781 -50.844 -20.609 1 89.25 421 ALA B N 1
ATOM 6977 C CA . ALA B 1 421 ? 15.516 -51.062 -21.312 1 89.25 421 ALA B CA 1
ATOM 6978 C C . ALA B 1 421 ? 15.711 -51 -22.812 1 89.25 421 ALA B C 1
ATOM 6980 O O . ALA B 1 421 ? 15.117 -51.781 -23.562 1 89.25 421 ALA B O 1
ATOM 6981 N N . ALA B 1 422 ? 16.469 -50.062 -23.266 1 87.12 422 ALA B N 1
ATOM 6982 C CA . ALA B 1 422 ? 16.766 -49.906 -24.688 1 87.12 422 ALA B CA 1
ATOM 6983 C C . ALA B 1 422 ? 17.516 -51.125 -25.234 1 87.12 422 ALA B C 1
ATOM 6985 O O . ALA B 1 422 ? 17.234 -51.594 -26.344 1 87.12 422 ALA B O 1
ATOM 6986 N N . GLY B 1 423 ? 18.438 -51.688 -24.422 1 85.81 423 GLY B N 1
ATOM 6987 C CA . GLY B 1 423 ? 19.156 -52.875 -24.812 1 85.81 423 GLY B CA 1
ATOM 6988 C C . GLY B 1 423 ? 18.266 -54.094 -24.922 1 85.81 423 GLY B C 1
ATOM 6989 O O . GLY B 1 423 ? 18.391 -54.875 -25.891 1 85.81 423 GLY B O 1
ATOM 6990 N N . GLN B 1 424 ? 17.328 -54.25 -24 1 87 424 GLN B N 1
ATOM 6991 C CA . GLN B 1 424 ? 16.406 -55.375 -24.016 1 87 424 GLN B CA 1
ATOM 6992 C C . GLN B 1 424 ? 15.422 -55.281 -25.172 1 87 424 GLN B C 1
ATOM 6994 O O . GLN B 1 424 ? 15.086 -56.281 -25.797 1 87 424 GLN B O 1
ATOM 6999 N N . TYR B 1 425 ? 14.961 -54.125 -25.391 1 83.06 425 TYR B N 1
ATOM 7000 C CA . TYR B 1 425 ? 14.023 -53.906 -26.484 1 83.06 425 TYR B CA 1
ATOM 7001 C C . TYR B 1 425 ? 14.68 -54.188 -27.828 1 83.06 425 TYR B C 1
ATOM 7003 O O . TYR B 1 425 ? 14.062 -54.781 -28.719 1 83.06 425 TYR B O 1
ATOM 7011 N N . GLN B 1 426 ? 15.938 -53.875 -27.984 1 81.81 426 GLN B N 1
ATOM 7012 C CA . GLN B 1 426 ? 16.672 -54.031 -29.234 1 81.81 426 GLN B CA 1
ATOM 7013 C C . GLN B 1 426 ? 16.906 -55.5 -29.547 1 81.81 426 GLN B C 1
ATOM 7015 O O . GLN B 1 426 ? 16.906 -55.906 -30.703 1 81.81 426 GLN B O 1
ATOM 7020 N N . VAL B 1 427 ? 17.031 -56.312 -28.469 1 82.88 427 VAL B N 1
ATOM 7021 C CA . VAL B 1 427 ? 17.281 -57.75 -28.672 1 82.88 427 VAL B CA 1
ATOM 7022 C C . VAL B 1 427 ? 15.961 -58.5 -28.656 1 82.88 427 VAL B C 1
ATOM 7024 O O . VAL B 1 427 ? 15.953 -59.75 -28.75 1 82.88 427 VAL B O 1
ATOM 7027 N N . GLY B 1 428 ? 14.812 -57.781 -28.531 1 76.88 428 GLY B N 1
ATOM 7028 C CA . GLY B 1 428 ? 13.492 -58.344 -28.719 1 76.88 428 GLY B CA 1
ATOM 7029 C C . GLY B 1 428 ? 12.938 -58.969 -27.453 1 76.88 428 GLY B C 1
ATOM 7030 O O . GLY B 1 428 ? 11.938 -59.688 -27.5 1 76.88 428 GLY B O 1
ATOM 7031 N N . VAL B 1 429 ? 13.555 -58.75 -26.344 1 76.38 429 VAL B N 1
ATOM 7032 C CA . VAL B 1 429 ? 13.102 -59.406 -25.125 1 76.38 429 VAL B CA 1
ATOM 7033 C C . VAL B 1 429 ? 12.422 -58.375 -24.219 1 76.38 429 VAL B C 1
ATOM 7035 O O . VAL B 1 429 ? 11.836 -58.75 -23.203 1 76.38 429 VAL B O 1
ATOM 7038 N N . GLY B 1 430 ? 12.43 -57.156 -24.641 1 74 430 GLY B N 1
ATOM 7039 C CA . GLY B 1 430 ? 11.859 -56.125 -23.781 1 74 430 GLY B CA 1
ATOM 7040 C C . GLY B 1 430 ? 10.555 -55.562 -24.312 1 74 430 GLY B C 1
ATOM 7041 O O . GLY B 1 430 ? 10.219 -55.75 -25.484 1 74 430 GLY B O 1
ATOM 7042 N N . SER B 1 431 ? 9.875 -54.969 -23.375 1 76.5 431 SER B N 1
ATOM 7043 C CA . SER B 1 431 ? 8.57 -54.406 -23.719 1 76.5 431 SER B CA 1
ATOM 7044 C C . SER B 1 431 ? 8.672 -52.938 -24.094 1 76.5 431 SER B C 1
ATOM 7046 O O . SER B 1 431 ? 9.484 -52.219 -23.547 1 76.5 431 SER B O 1
ATOM 7048 N N . ALA B 1 432 ? 7.934 -52.625 -25.156 1 73.62 432 ALA B N 1
ATOM 7049 C CA . ALA B 1 432 ? 7.824 -51.219 -25.578 1 73.62 432 ALA B CA 1
ATOM 7050 C C . ALA B 1 432 ? 7.328 -50.344 -24.438 1 73.62 432 ALA B C 1
ATOM 7052 O O . ALA B 1 432 ? 7.715 -49.188 -24.328 1 73.62 432 ALA B O 1
ATOM 7053 N N . VAL B 1 433 ? 6.648 -50.938 -23.609 1 73.38 433 VAL B N 1
ATOM 7054 C CA . VAL B 1 433 ? 6.098 -50.219 -22.469 1 73.38 433 VAL B CA 1
ATOM 7055 C C . VAL B 1 433 ? 7.215 -49.906 -21.484 1 73.38 433 VAL B C 1
ATOM 7057 O O . VAL B 1 433 ? 7.262 -48.781 -20.922 1 73.38 433 VAL B O 1
ATOM 7060 N N . ALA B 1 434 ? 8.062 -50.812 -21.328 1 80.88 434 ALA B N 1
ATOM 7061 C CA . ALA B 1 434 ? 9.18 -50.625 -20.406 1 80.88 434 ALA B CA 1
ATOM 7062 C C . ALA B 1 434 ? 10.117 -49.531 -20.938 1 80.88 434 ALA B C 1
ATOM 7064 O O . ALA B 1 434 ? 10.641 -48.719 -20.156 1 80.88 434 ALA B O 1
ATOM 7065 N N . LEU B 1 435 ? 10.336 -49.531 -22.156 1 82.12 435 LEU B N 1
ATOM 7066 C CA . LEU B 1 435 ? 11.195 -48.531 -22.797 1 82.12 435 LEU B CA 1
ATOM 7067 C C . LEU B 1 435 ? 10.578 -47.156 -22.672 1 82.12 435 LEU B C 1
ATOM 7069 O O . LEU B 1 435 ? 11.266 -46.188 -22.312 1 82.12 435 LEU B O 1
ATOM 7073 N N . THR B 1 436 ? 9.328 -47.094 -22.922 1 80.81 436 THR B N 1
ATOM 7074 C CA . THR B 1 436 ? 8.617 -45.812 -22.828 1 80.81 436 THR B CA 1
ATOM 7075 C C . THR B 1 436 ? 8.633 -45.281 -21.391 1 80.81 436 THR B C 1
ATOM 7077 O O . THR B 1 436 ? 8.82 -44.094 -21.172 1 80.81 436 THR B O 1
ATOM 7080 N N . GLN B 1 437 ? 8.484 -46.062 -20.484 1 82.88 437 GLN B N 1
ATOM 7081 C CA . GLN B 1 437 ? 8.508 -45.688 -19.078 1 82.88 437 GLN B CA 1
ATOM 7082 C C . GLN B 1 437 ? 9.891 -45.188 -18.656 1 82.88 437 GLN B C 1
ATOM 7084 O O . GLN B 1 437 ? 10.016 -44.188 -17.922 1 82.88 437 GLN B O 1
ATOM 7089 N N . ALA B 1 438 ? 10.836 -45.938 -19.125 1 87.81 438 ALA B N 1
ATOM 7090 C CA . ALA B 1 438 ? 12.211 -45.531 -18.797 1 87.81 438 ALA B CA 1
ATOM 7091 C C . ALA B 1 438 ? 12.531 -44.156 -19.391 1 87.81 438 ALA B C 1
ATOM 7093 O O . ALA B 1 438 ? 13.234 -43.375 -18.766 1 87.81 438 ALA B O 1
ATOM 7094 N N . GLU B 1 439 ? 12.055 -43.906 -20.531 1 86.94 439 GLU B N 1
ATOM 7095 C CA . GLU B 1 439 ? 12.25 -42.594 -21.156 1 86.94 439 GLU B CA 1
ATOM 7096 C C . GLU B 1 439 ? 11.531 -41.5 -20.375 1 86.94 439 GLU B C 1
ATOM 7098 O O . GLU B 1 439 ? 12.078 -40.406 -20.203 1 86.94 439 GLU B O 1
ATOM 7103 N N . ALA B 1 440 ? 10.375 -41.781 -19.969 1 86.75 440 ALA B N 1
ATOM 7104 C CA . ALA B 1 440 ? 9.625 -40.812 -19.156 1 86.75 440 ALA B CA 1
ATOM 7105 C C . ALA B 1 440 ? 10.344 -40.531 -17.844 1 86.75 440 ALA B C 1
ATOM 7107 O O . ALA B 1 440 ? 10.383 -39.375 -17.391 1 86.75 440 ALA B O 1
ATOM 7108 N N . ASP B 1 441 ? 10.867 -41.531 -17.328 1 90.12 441 ASP B N 1
ATOM 7109 C CA . ASP B 1 441 ? 11.594 -41.375 -16.062 1 90.12 441 ASP B CA 1
ATOM 7110 C C . ASP B 1 441 ? 12.836 -40.531 -16.25 1 90.12 441 ASP B C 1
ATOM 7112 O O . ASP B 1 441 ? 13.164 -39.688 -15.391 1 90.12 441 ASP B O 1
ATOM 7116 N N . LEU B 1 442 ? 13.547 -40.75 -17.297 1 90.69 442 LEU B N 1
ATOM 7117 C CA . LEU B 1 442 ? 14.742 -39.969 -17.562 1 90.69 442 LEU B CA 1
ATOM 7118 C C . LEU B 1 442 ? 14.375 -38.5 -17.781 1 90.69 442 LEU B C 1
ATOM 7120 O O . LEU B 1 442 ? 15.055 -37.594 -17.266 1 90.69 442 LEU B O 1
ATOM 7124 N N . ALA B 1 443 ? 13.352 -38.312 -18.516 1 88.94 443 ALA B N 1
ATOM 7125 C CA . ALA B 1 443 ? 12.883 -36.938 -18.75 1 88.94 443 ALA B CA 1
ATOM 7126 C C . ALA B 1 443 ? 12.531 -36.25 -17.438 1 88.94 443 ALA B C 1
ATOM 7128 O O . ALA B 1 443 ? 12.906 -35.094 -17.219 1 88.94 443 ALA B O 1
ATOM 7129 N N . ALA B 1 444 ? 11.82 -36.875 -16.641 1 91.94 444 ALA B N 1
ATOM 7130 C CA . ALA B 1 444 ? 11.43 -36.344 -15.328 1 91.94 444 ALA B CA 1
ATOM 7131 C C . ALA B 1 444 ? 12.656 -36.094 -14.461 1 91.94 444 ALA B C 1
ATOM 7133 O O . ALA B 1 444 ? 12.711 -35.062 -13.758 1 91.94 444 ALA B O 1
ATOM 7134 N N . ALA B 1 445 ? 13.57 -37 -14.5 1 92.69 445 ALA B N 1
ATOM 7135 C CA . ALA B 1 445 ? 14.773 -36.875 -13.688 1 92.69 445 ALA B CA 1
ATOM 7136 C C . ALA B 1 445 ? 15.602 -35.656 -14.117 1 92.69 445 ALA B C 1
ATOM 7138 O O . ALA B 1 445 ? 16.141 -34.938 -13.281 1 92.69 445 ALA B O 1
ATOM 7139 N N . ARG B 1 446 ? 15.734 -35.469 -15.398 1 92.31 446 ARG B N 1
ATOM 7140 C CA . ARG B 1 446 ? 16.469 -34.312 -15.914 1 92.31 446 ARG B CA 1
ATOM 7141 C C . ARG B 1 446 ? 15.852 -33.031 -15.414 1 92.31 446 ARG B C 1
ATOM 7143 O O . ARG B 1 446 ? 16.562 -32.125 -14.977 1 92.31 446 ARG B O 1
ATOM 7150 N N . ALA B 1 447 ? 14.586 -32.906 -15.461 1 94.25 447 ALA B N 1
ATOM 7151 C CA . ALA B 1 447 ? 13.883 -31.703 -14.984 1 94.25 447 ALA B CA 1
ATOM 7152 C C . ALA B 1 447 ? 14.055 -31.531 -13.484 1 94.25 447 ALA B C 1
ATOM 7154 O O . ALA B 1 447 ? 14.219 -30.406 -13 1 94.25 447 ALA B O 1
ATOM 7155 N N . GLN B 1 448 ? 14.055 -32.594 -12.828 1 95.25 448 GLN B N 1
ATOM 7156 C CA . GLN B 1 448 ? 14.133 -32.531 -11.367 1 95.25 448 GLN B CA 1
ATOM 7157 C C . GLN B 1 448 ? 15.492 -32.031 -10.906 1 95.25 448 GLN B C 1
ATOM 7159 O O . GLN B 1 448 ? 15.594 -31.328 -9.906 1 95.25 448 GLN B O 1
ATOM 7164 N N . VAL B 1 449 ? 16.562 -32.438 -11.578 1 95.25 449 VAL B N 1
ATOM 7165 C CA . VAL B 1 449 ? 17.891 -31.953 -11.219 1 95.25 449 VAL B CA 1
ATOM 7166 C C . VAL B 1 449 ? 17.969 -30.438 -11.383 1 95.25 449 VAL B C 1
ATOM 7168 O O . VAL B 1 449 ? 18.484 -29.734 -10.508 1 95.25 449 VAL B O 1
ATOM 7171 N N . VAL B 1 450 ? 17.469 -29.953 -12.5 1 96 450 VAL B N 1
ATOM 7172 C CA . VAL B 1 450 ? 17.453 -28.516 -12.766 1 96 450 VAL B CA 1
ATOM 7173 C C . VAL B 1 450 ? 16.688 -27.781 -11.672 1 96 450 VAL B C 1
ATOM 7175 O O . VAL B 1 450 ? 17.172 -26.797 -11.109 1 96 450 VAL B O 1
ATOM 7178 N N . GLN B 1 451 ? 15.531 -28.297 -11.289 1 97.06 451 GLN B N 1
ATOM 7179 C CA . GLN B 1 451 ? 14.68 -27.688 -10.273 1 97.06 451 GLN B CA 1
ATOM 7180 C C . GLN B 1 451 ? 15.336 -27.734 -8.898 1 97.06 451 GLN B C 1
ATOM 7182 O O . GLN B 1 451 ? 15.211 -26.797 -8.117 1 97.06 451 GLN B O 1
ATOM 7187 N N . ALA B 1 452 ? 16.016 -28.797 -8.656 1 97 452 ALA B N 1
ATOM 7188 C CA . ALA B 1 452 ? 16.656 -28.953 -7.355 1 97 452 ALA B CA 1
ATOM 7189 C C . ALA B 1 452 ? 17.812 -27.969 -7.199 1 97 452 ALA B C 1
ATOM 7191 O O . ALA B 1 452 ? 17.938 -27.312 -6.168 1 97 452 ALA B O 1
ATOM 7192 N N . VAL B 1 453 ? 18.656 -27.891 -8.211 1 97 453 VAL B N 1
ATOM 7193 C CA . VAL B 1 453 ? 19.828 -27.031 -8.141 1 97 453 VAL B CA 1
ATOM 7194 C C . VAL B 1 453 ? 19.391 -25.578 -8 1 97 453 VAL B C 1
ATOM 7196 O O . VAL B 1 453 ? 19.891 -24.844 -7.141 1 97 453 VAL B O 1
ATOM 7199 N N . TYR B 1 454 ? 18.484 -25.125 -8.781 1 97.75 454 TYR B N 1
ATOM 7200 C CA . TYR B 1 454 ? 18.047 -23.734 -8.719 1 97.75 454 TYR B CA 1
ATOM 7201 C C . TYR B 1 454 ? 17.188 -23.484 -7.484 1 97.75 454 TYR B C 1
ATOM 7203 O O . TYR B 1 454 ? 17.172 -22.375 -6.941 1 97.75 454 TYR B O 1
ATOM 7211 N N . GLY B 1 455 ? 16.438 -24.547 -7.051 1 97.62 455 GLY B N 1
ATOM 7212 C CA . GLY B 1 455 ? 15.781 -24.422 -5.758 1 97.62 455 GLY B CA 1
ATOM 7213 C C . GLY B 1 455 ? 16.75 -24.156 -4.621 1 97.62 455 GLY B C 1
ATOM 7214 O O . GLY B 1 455 ? 16.453 -23.359 -3.729 1 97.62 455 GLY B O 1
ATOM 7215 N N . TYR B 1 456 ? 17.906 -24.797 -4.699 1 97 456 TYR B N 1
ATOM 7216 C CA . TYR B 1 456 ? 18.953 -24.562 -3.719 1 97 456 TYR B CA 1
ATOM 7217 C C . TYR B 1 456 ? 19.484 -23.141 -3.807 1 97 456 TYR B C 1
ATOM 7219 O O . TYR B 1 456 ? 19.672 -22.469 -2.785 1 97 456 TYR B O 1
ATOM 7227 N N . LYS B 1 457 ? 19.719 -22.656 -5.004 1 96.94 457 LYS B N 1
ATOM 7228 C CA . LYS B 1 457 ? 20.25 -21.312 -5.203 1 96.94 457 LYS B CA 1
ATOM 7229 C C . LYS B 1 457 ? 19.281 -20.266 -4.645 1 96.94 457 LYS B C 1
ATOM 7231 O O . LYS B 1 457 ? 19.719 -19.312 -3.992 1 96.94 457 LYS B O 1
ATOM 7236 N N . ILE B 1 458 ? 18.031 -20.453 -4.848 1 97.69 458 ILE B N 1
ATOM 7237 C CA . ILE B 1 458 ? 17.016 -19.5 -4.383 1 97.69 458 ILE B CA 1
ATOM 7238 C C . ILE B 1 458 ? 16.922 -19.562 -2.861 1 97.69 458 ILE B C 1
ATOM 7240 O O . ILE B 1 458 ? 16.781 -18.531 -2.199 1 97.69 458 ILE B O 1
ATOM 7244 N N . ALA B 1 459 ? 16.984 -20.766 -2.312 1 97.44 459 ALA B N 1
ATOM 7245 C CA . ALA B 1 459 ? 16.984 -20.922 -0.86 1 97.44 459 ALA B CA 1
ATOM 7246 C C . ALA B 1 459 ? 18.188 -20.219 -0.224 1 97.44 459 ALA B C 1
ATOM 7248 O O . ALA B 1 459 ? 18.062 -19.594 0.826 1 97.44 459 ALA B O 1
ATOM 7249 N N . ARG B 1 460 ? 19.344 -20.391 -0.813 1 96.31 460 ARG B N 1
ATOM 7250 C CA . ARG B 1 460 ? 20.547 -19.734 -0.33 1 96.31 460 ARG B CA 1
ATOM 7251 C C . ARG B 1 460 ? 20.391 -18.219 -0.36 1 96.31 460 ARG B C 1
ATOM 7253 O O . ARG B 1 460 ? 20.75 -17.531 0.596 1 96.31 460 ARG B O 1
ATOM 7260 N N . ALA B 1 461 ? 19.859 -17.703 -1.464 1 96.62 461 ALA B N 1
ATOM 7261 C CA . ALA B 1 461 ? 19.625 -16.266 -1.597 1 96.62 461 ALA B CA 1
ATOM 7262 C C . ALA B 1 461 ? 18.672 -15.766 -0.516 1 96.62 461 ALA B C 1
ATOM 7264 O O . ALA B 1 461 ? 18.859 -14.68 0.035 1 96.62 461 ALA B O 1
ATOM 7265 N N . ALA B 1 462 ? 17.641 -16.562 -0.208 1 97.38 462 ALA B N 1
ATOM 7266 C CA . ALA B 1 462 ? 16.672 -16.203 0.832 1 97.38 462 ALA B CA 1
ATOM 7267 C C . ALA B 1 462 ? 17.344 -16.109 2.197 1 97.38 462 ALA B C 1
ATOM 7269 O O . ALA B 1 462 ? 17.094 -15.18 2.965 1 97.38 462 ALA B O 1
ATOM 7270 N N . LEU B 1 463 ? 18.203 -17.047 2.482 1 96.75 463 LEU B N 1
ATOM 7271 C CA . LEU B 1 463 ? 18.922 -17.062 3.75 1 96.75 463 LEU B CA 1
ATOM 7272 C C . LEU B 1 463 ? 19.828 -15.844 3.875 1 96.75 463 LEU B C 1
ATOM 7274 O O . LEU B 1 463 ? 19.844 -15.188 4.918 1 96.75 463 LEU B O 1
ATOM 7278 N N . ILE B 1 464 ? 20.516 -15.555 2.82 1 95.44 464 ILE B N 1
ATOM 7279 C CA . ILE B 1 464 ? 21.438 -14.43 2.814 1 95.44 464 ILE B CA 1
ATOM 7280 C C . ILE B 1 464 ? 20.688 -13.133 3.123 1 95.44 464 ILE B C 1
ATOM 7282 O O . ILE B 1 464 ? 21.094 -12.359 3.99 1 95.44 464 ILE B O 1
ATOM 7286 N N . LYS B 1 465 ? 19.578 -12.953 2.439 1 96.69 465 LYS B N 1
ATOM 7287 C CA . LYS B 1 465 ? 18.766 -11.766 2.664 1 96.69 465 LYS B CA 1
ATOM 7288 C C . LYS B 1 465 ? 18.219 -11.734 4.086 1 96.69 465 LYS B C 1
ATOM 7290 O O . LYS B 1 465 ? 18.281 -10.711 4.766 1 96.69 465 LYS B O 1
ATOM 7295 N N . ASP B 1 466 ? 17.734 -12.875 4.551 1 96.88 466 ASP B N 1
ATOM 7296 C CA . ASP B 1 466 ? 17.062 -12.914 5.848 1 96.88 466 ASP B CA 1
ATOM 7297 C C . ASP B 1 466 ? 18.078 -12.766 6.992 1 96.88 466 ASP B C 1
ATOM 7299 O O . ASP B 1 466 ? 17.703 -12.367 8.102 1 96.88 466 ASP B O 1
ATOM 7303 N N . VAL B 1 467 ? 19.359 -13.039 6.793 1 96.25 467 VAL B N 1
ATOM 7304 C CA . VAL B 1 467 ? 20.406 -12.82 7.781 1 96.25 467 VAL B CA 1
ATOM 7305 C C . VAL B 1 467 ? 20.797 -11.344 7.812 1 96.25 467 VAL B C 1
ATOM 7307 O O . VAL B 1 467 ? 21.391 -10.875 8.781 1 96.25 467 VAL B O 1
ATOM 7310 N N . GLY B 1 468 ? 20.453 -10.68 6.805 1 95.38 468 GLY B N 1
ATOM 7311 C CA . GLY B 1 468 ? 20.75 -9.258 6.762 1 95.38 468 GLY B CA 1
ATOM 7312 C C . GLY B 1 468 ? 22.062 -8.953 6.062 1 95.38 468 GLY B C 1
ATOM 7313 O O . GLY B 1 468 ? 22.656 -7.883 6.27 1 95.38 468 GLY B O 1
ATOM 7314 N N . LEU B 1 469 ? 22.531 -9.836 5.293 1 93.62 469 LEU B N 1
ATOM 7315 C CA . LEU B 1 469 ? 23.734 -9.602 4.5 1 93.62 469 LEU B CA 1
ATOM 7316 C C . LEU B 1 469 ? 23.375 -8.938 3.17 1 93.62 469 LEU B C 1
ATOM 7318 O O . LEU B 1 469 ? 22.328 -9.219 2.592 1 93.62 469 LEU B O 1
ATOM 7322 N N . ASP B 1 470 ? 24.234 -8.078 2.693 1 94 470 ASP B N 1
ATOM 7323 C CA . ASP B 1 470 ? 24.047 -7.41 1.41 1 94 470 ASP B CA 1
ATOM 7324 C C . ASP B 1 470 ? 24.109 -8.406 0.256 1 94 470 ASP B C 1
ATOM 7326 O O . ASP B 1 470 ? 25.172 -8.977 -0.023 1 94 470 ASP B O 1
ATOM 7330 N N . PRO B 1 471 ? 22.969 -8.516 -0.364 1 95.25 471 PRO B N 1
ATOM 7331 C CA . PRO B 1 471 ? 22.953 -9.508 -1.442 1 95.25 471 PRO B CA 1
ATOM 7332 C C . PRO B 1 471 ? 23.938 -9.188 -2.561 1 95.25 471 PRO B C 1
ATOM 7334 O O . PRO B 1 471 ? 24.484 -10.102 -3.188 1 95.25 471 PRO B O 1
ATOM 7337 N N . LEU B 1 472 ? 24.172 -7.938 -2.834 1 95.31 472 LEU B N 1
ATOM 7338 C CA . LEU B 1 472 ? 25.094 -7.555 -3.895 1 95.31 472 LEU B CA 1
ATOM 7339 C C . LEU B 1 472 ? 26.516 -7.969 -3.553 1 95.31 472 LEU B C 1
ATOM 7341 O O . LEU B 1 472 ? 27.219 -8.539 -4.391 1 95.31 472 LEU B O 1
ATOM 7345 N N . SER B 1 473 ? 26.922 -7.672 -2.355 1 93.75 473 SER B N 1
ATOM 7346 C CA . SER B 1 473 ? 28.266 -8.047 -1.912 1 93.75 473 SER B CA 1
ATOM 7347 C C . SER B 1 473 ? 28.453 -9.555 -1.927 1 93.75 473 SER B C 1
ATOM 7349 O O . SER B 1 473 ? 29.516 -10.055 -2.295 1 93.75 473 SER B O 1
ATOM 7351 N N . GLN B 1 474 ? 27.438 -10.266 -1.538 1 92.06 474 GLN B N 1
ATOM 7352 C CA . GLN B 1 474 ? 27.516 -11.727 -1.524 1 92.06 474 GLN B CA 1
ATOM 7353 C C . GLN B 1 474 ? 27.578 -12.281 -2.941 1 92.06 474 GLN B C 1
ATOM 7355 O O . GLN B 1 474 ? 28.312 -13.25 -3.197 1 92.06 474 GLN B O 1
ATOM 7360 N N . ALA B 1 475 ? 26.812 -11.695 -3.842 1 93.38 475 ALA B N 1
ATOM 7361 C CA . ALA B 1 475 ? 26.844 -12.125 -5.238 1 93.38 475 ALA B CA 1
ATOM 7362 C C . ALA B 1 475 ? 28.219 -11.875 -5.855 1 93.38 475 ALA B C 1
ATOM 7364 O O . ALA B 1 475 ? 28.719 -12.695 -6.625 1 93.38 475 ALA B O 1
ATOM 7365 N N . ARG B 1 476 ? 28.812 -10.82 -5.543 1 93.12 476 ARG B N 1
ATOM 7366 C CA . ARG B 1 476 ? 30.141 -10.484 -6.039 1 93.12 476 ARG B CA 1
ATOM 7367 C C . ARG B 1 476 ? 31.188 -11.484 -5.527 1 93.12 476 ARG B C 1
ATOM 7369 O O . ARG B 1 476 ? 32.062 -11.914 -6.277 1 93.12 476 ARG B O 1
ATOM 7376 N N . SER B 1 477 ? 31.047 -11.773 -4.285 1 90.75 477 SER B N 1
ATOM 7377 C CA . SER B 1 477 ? 31.984 -12.719 -3.68 1 90.75 477 SER B CA 1
ATOM 7378 C C . SER B 1 477 ? 31.859 -14.102 -4.312 1 90.75 477 SER B C 1
ATOM 7380 O O . SER B 1 477 ? 32.875 -14.766 -4.559 1 90.75 477 SER B O 1
ATOM 7382 N N . ARG B 1 478 ? 30.672 -14.531 -4.543 1 88.69 478 ARG B N 1
ATOM 7383 C CA . ARG B 1 478 ? 30.453 -15.828 -5.168 1 88.69 478 ARG B CA 1
ATOM 7384 C C . ARG B 1 478 ? 31.031 -15.867 -6.578 1 88.69 478 ARG B C 1
ATOM 7386 O O . ARG B 1 478 ? 31.594 -16.875 -7 1 88.69 478 ARG B O 1
ATOM 7393 N N . LYS B 1 479 ? 30.797 -14.789 -7.312 1 87.19 479 LYS B N 1
ATOM 7394 C CA . LYS B 1 479 ? 31.344 -14.719 -8.672 1 87.19 479 LYS B CA 1
ATOM 7395 C C . LYS B 1 479 ? 32.844 -14.82 -8.664 1 87.19 479 LYS B C 1
ATOM 7397 O O . LYS B 1 479 ? 33.438 -15.516 -9.492 1 87.19 479 LYS B O 1
ATOM 7402 N N . SER B 1 480 ? 33.469 -14.188 -7.727 1 85.88 480 SER B N 1
ATOM 7403 C CA . SER B 1 480 ? 34.906 -14.211 -7.613 1 85.88 480 SER B CA 1
ATOM 7404 C C . SER B 1 480 ? 35.406 -15.609 -7.25 1 85.88 480 SER B C 1
ATOM 7406 O O . SER B 1 480 ? 36.438 -16.062 -7.773 1 85.88 480 SER B O 1
ATOM 7408 N N . MET B 1 481 ? 34.688 -16.266 -6.438 1 82.25 481 MET B N 1
ATOM 7409 C CA . MET B 1 481 ? 35.094 -17.609 -6.027 1 82.25 481 MET B CA 1
ATOM 7410 C C . MET B 1 481 ? 34.938 -18.594 -7.188 1 82.25 481 MET B C 1
ATOM 7412 O O . MET B 1 481 ? 35.781 -19.484 -7.344 1 82.25 481 MET B O 1
ATOM 7416 N N . ASN B 1 482 ? 33.875 -18.406 -7.918 1 77.81 482 ASN B N 1
ATOM 7417 C CA . ASN B 1 482 ? 33.656 -19.281 -9.07 1 77.81 482 ASN B CA 1
ATOM 7418 C C . ASN B 1 482 ? 34.719 -19.062 -10.141 1 77.81 482 ASN B C 1
ATOM 7420 O O . ASN B 1 482 ? 35.156 -20.016 -10.812 1 77.81 482 ASN B O 1
ATOM 7424 N N . GLU B 1 483 ? 35.156 -17.828 -10.352 1 77.88 483 GLU B N 1
ATOM 7425 C CA . GLU B 1 483 ? 36.219 -17.531 -11.32 1 77.88 483 GLU B CA 1
ATOM 7426 C C . GLU B 1 483 ? 37.531 -18.125 -10.883 1 77.88 483 GLU B C 1
ATOM 7428 O O . GLU B 1 483 ? 38.344 -18.547 -11.719 1 77.88 483 GLU B O 1
ATOM 7433 N N . GLU B 1 484 ? 37.75 -18.25 -9.633 1 72.69 484 GLU B N 1
ATOM 7434 C CA . GLU B 1 484 ? 38.969 -18.844 -9.109 1 72.69 484 GLU B CA 1
ATOM 7435 C C . GLU B 1 484 ? 38.969 -20.359 -9.266 1 72.69 484 GLU B C 1
ATOM 7437 O O . GLU B 1 484 ? 40 -20.969 -9.477 1 72.69 484 GLU B O 1
ATOM 7442 N N . ARG B 1 485 ? 37.844 -20.906 -9.234 1 67.31 485 ARG B N 1
ATOM 7443 C CA . ARG B 1 485 ? 37.719 -22.359 -9.352 1 67.31 485 ARG B CA 1
ATOM 7444 C C . ARG B 1 485 ? 37.875 -22.812 -10.797 1 67.31 485 ARG B C 1
ATOM 7446 O O . ARG B 1 485 ? 38.406 -23.891 -11.062 1 67.31 485 ARG B O 1
ATOM 7453 N N . VAL B 1 486 ? 37.688 -22.031 -11.852 1 63.66 486 VAL B N 1
ATOM 7454 C CA . VAL B 1 486 ? 37.844 -22.375 -13.258 1 63.66 486 VAL B CA 1
ATOM 7455 C C . VAL B 1 486 ? 39.281 -22.094 -13.719 1 63.66 486 VAL B C 1
ATOM 7457 O O . VAL B 1 486 ? 39.688 -22.609 -14.758 1 63.66 486 VAL B O 1
ATOM 7460 N N . LYS B 1 487 ? 40.219 -21.484 -12.961 1 47.62 487 LYS B N 1
ATOM 7461 C CA . LYS B 1 487 ? 41.625 -21.312 -13.297 1 47.62 487 LYS B CA 1
ATOM 7462 C C . LYS B 1 487 ? 42.469 -22.438 -12.688 1 47.62 487 LYS B C 1
ATOM 7464 O O . LYS B 1 487 ? 43.406 -22.922 -13.32 1 47.62 487 LYS B O 1
#

Foldseek 3Di:
DPPDDDDDDDPDDPPPPPPPPPPPVPPPPPPQPPPPPPPVCPPLPDDQQAADPPDDDDADQEHELLNLLVLLSNAAVVLNVLVVVLVVLVVQLVVLCCLQDKDKDKDWDKDKAFDQDDDDPPDDPVCVVVHDDGDRDIFIKIKIKMKIKHWRDLPQLSVLSSLLSVLLSSLSSLVSLLVSLVLSLQLLLLQLQLLLLVLLLVLLVVLLVVLVVQLVVQVVCVVVVNHDPVLNVVSVVSNVVSVVSSVVSVVSNVVSVVSNCVSSNHDDPDNHHYDHDLDDDADDDDLVVLLVLLCPAASNLSSLVSNLSSLVSVLVSLVSLQAKIKMKMKMWMFMDSDPPTDIDIDIDMDIGGDDDDPCPSVVSSVVSVVVSVVSVVVSVVVSVVLSVQLVVLVVQLVVLVVQLVVLVVQLVVLVVQLVVQVVCVVVPNHDSVSNSVSSVSNSVSSSSNSCSSSSNVSSVSSNCSSSRHRSSVVVVVVVVVVVVVVD/DCPPDDDDDDPDDPPPDPPPPPPPVPPPPPPQPPPPPPPPCPPLPDDQPAADDPDDDDADQEHELLNLLNLLSRAAVVLNVLVVVLVVLVVQLVVLCCLQDKDKDKDKDKDKAFDQDDDDPPDDVVCVVVHDDGDPDIFIKIKMKMKMKHWRDLQQLSVLSSLLSVLLSSLSSLVSLLVSLVLSLQLLLLQLQLLLLVLLLVLLVVLLVVLVVQLVVQVVCVVVPNHDPVLNVVSVVSNVVSVVVSVVSVVSNVVSVVSNCVSSNHDDPDNHHYDHDLDDDADDDDLVVLLVLLCPAASNLSSLVSNLSSLVSVLVNLVSNQAKIKMKMKMWMFMDSDPPTDIDIDIDMDIGGDDDDPCPSVVSSVVSVVVSVVSVVVSVVVSVVLSVQLVVLVVQLVVLVVQLVVLVVQLVVLVVQLVVQVVCVVVPNHDSVSNVVSSVSNSVSSSSNSCSSSSNVSSVSSNCSSSRHRSSVVVVVVVVVVVVVVD

Radius of gyration: 43.59 Å; Cα contacts (8 Å, |Δi|>4): 1337; chains: 2; bounding box: 95×177×99 Å

Secondary structure (DSSP, 8-state):
--------------------------------S----TT-----SS---PPPP-------SEE-HHHHHHHHHHH-HHHHHHHHHHHHHHHHHHHHHGGGS-EEEEEEEEEEEE-PPP--TT--GGGGGGPPPP---EEEEEEEEEEEEEEEE-TTHHHHHHHHHHHHHHHHHHHHHHHHHHHHHHHHHHHHHHHHHHHHHHHHHHHHHHHHHHHHHHHHHHHTTSS-HHHHHHHHHHHHHHHHHHHHHHHHHHHHHHHHHHHHT-------EE------------HHHHHHHHHHH-HHHHHHHHHHHHHHHHHHHHHHTTS-EEEEEEEEEEEESSSSPEEEEEEEEEEEEEEE-TTHHHHHHHHHHHHHHHHHHHHHHHHHHHHHHHHHHHHHHHHHHHHHHHHHHHHHHHHHHHHHHHHHHHTT-S-HHHHHHHHHHHHHHHHHHHHHHHHHHHHHHHHHHHHT--HHHHHHHHHHHHHHHH-/--------------------------------S----TT-----SS---PPPP-------SEE-HHHHHHHHHHH-HHHHHHHHHHHHHHHHHHHHHGGGS-EEEEEEEEEEEE-PPP--TT--GGGGGGPPPP---EEEEEEEEEEEEEEEE-TTHHHHHHHHHHHHHHHHHHHHHHHHHHHHHHHHHHHHHHHHHHHHHHHHHHHHHHHHHHHHHHHHHHHTTSS-HHHHHHHHHHHHHHHHHHHHHHHHHHHHHHHHHHHHT-------EE------------HHHHHHHHHHH-HHHHHHHHHHHHHHHHHHHHHHTTS-EEEEEEEEEEEESSSSPEEEEEEEEEEE-----TTHHHHHHHHHHHHHHHHHHHHHHHHHHHHHHHHHHHHHHHHHHHHHHHHHHHHHHHHHHHHHHHHHHHTT-S-HHHHHHHHHHHHHHHHHHHHHHHHHHHHHHHHHHHHT--HHHHHHHHHHHHHHHH-

pLDDT: mean 85.61, std 20.4, range [16.23, 98.62]

Nearest PDB structures (foldseek):
  5bun-assembly1_B  TM=8.774E-01  e=9.946E-22  Salmonella enterica subsp. enterica serovar Typhi
  1ek9-assembly1_A  TM=8.830E-01  e=2.384E-21  Escherichia coli
  2wmz-assembly1_B  TM=8.756E-01  e=5.235E-21  Escherichia coli K-12
  1yc9-assembly1_A-3  TM=8.724E-01  e=8.701E-19  Vibrio cholerae
  5ng5-assembly1_F  TM=7.793E-01  e=7.973E-19  Escherichia coli

InterPro domains:
  IPR003423 Outer membrane efflux protein [PF02321] (72-265)
  IPR003423 Outer membrane efflux protein [PF02321] (290-465)
  IPR028351 Cyclolysin transport protein CyaE [PIRSF001892] (26-471)
  IPR051906 Outer membrane protein TolC-like [PTHR30026] (35-470)

Solvent-accessible surface area (backbone atoms only — not comparable to full-atom values): 50470 Å² total; per-residue (Å²): 141,84,85,74,78,79,89,90,75,88,75,75,72,82,79,71,80,71,75,76,76,70,76,72,77,69,75,73,70,71,79,52,88,69,70,72,62,81,68,68,64,75,60,64,88,66,76,78,76,71,54,61,78,93,61,84,86,78,79,53,62,65,41,44,73,69,57,48,46,51,46,26,59,38,51,18,59,70,52,50,51,31,50,51,50,23,52,54,34,48,52,44,31,57,59,37,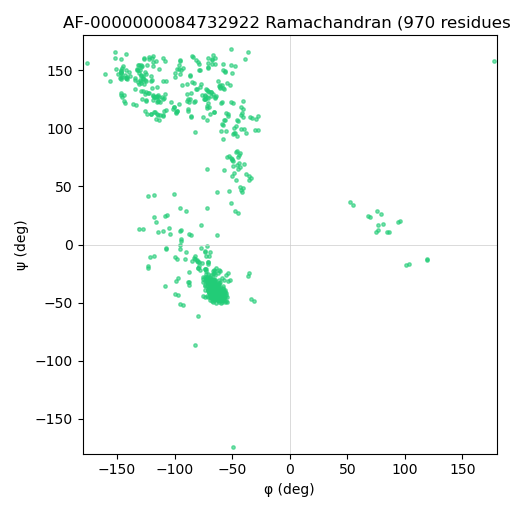51,49,61,74,44,70,46,78,48,77,50,73,49,81,44,81,39,58,35,58,69,76,94,53,94,88,62,58,72,77,56,55,76,64,62,67,79,81,57,89,59,68,38,59,37,42,37,36,37,38,40,35,40,30,59,72,44,37,74,50,34,58,60,24,48,30,49,21,28,49,25,43,20,52,14,33,48,23,40,30,52,37,49,42,38,53,42,44,40,45,30,51,43,28,46,45,47,26,31,40,28,50,52,42,30,55,51,30,51,51,45,33,52,52,32,50,53,47,33,54,48,36,49,53,32,34,75,71,71,73,39,54,70,64,54,37,53,50,30,49,51,52,29,51,52,32,48,53,49,30,53,53,30,48,48,47,31,55,52,26,48,53,46,29,34,55,43,27,45,50,87,79,86,75,78,57,46,66,74,71,77,84,81,81,79,91,78,88,79,55,66,69,60,44,44,54,48,19,78,73,51,21,32,57,56,51,15,33,50,24,43,26,52,17,34,47,22,51,24,49,25,39,59,18,62,64,44,44,37,31,33,36,39,34,36,38,36,33,30,19,52,51,86,78,59,40,62,38,44,36,41,32,39,36,40,42,32,61,72,37,56,35,52,27,57,59,23,50,26,51,22,31,47,26,48,27,50,22,33,48,22,52,37,48,42,48,52,34,49,45,53,33,49,43,52,37,30,50,51,50,34,53,49,25,53,51,42,35,55,50,27,50,50,45,34,54,49,25,52,51,46,31,52,52,32,51,52,32,39,73,73,68,78,38,54,71,65,52,37,52,50,25,49,52,44,32,48,52,25,55,46,44,35,48,51,24,46,42,48,28,51,41,34,50,46,50,36,41,43,60,30,39,46,58,50,65,63,52,52,52,50,48,52,53,52,54,56,59,71,77,109,140,85,81,76,79,69,87,81,80,75,82,70,81,79,77,75,79,78,77,76,78,72,78,72,78,71,76,74,72,69,81,54,88,71,70,71,65,84,68,69,68,72,60,59,88,68,75,77,78,72,56,62,79,94,61,83,84,77,79,54,60,66,42,46,72,68,56,47,47,51,45,26,60,40,52,18,25,67,52,52,21,31,48,24,48,22,52,23,35,47,25,44,31,45,36,38,49,12,61,76,37,51,31,33,34,38,37,36,35,41,34,45,23,38,77,45,75,59,58,49,75,36,60,57,71,75,56,54,78,67,63,65,77,82,56,89,59,66,41,57,37,42,37,35,36,39,41,36,42,30,59,74,43,36,74,49,36,59,60,23,48,31,49,20,28,48,26,44,20,51,16,33,47,23,43,31,52,37,50,43,39,53,42,42,40,44,30,51,42,27,47,44,48,27,32,40,27,49,52,41,32,54,50,30,51,52,45,33,54,52,31,50,53,47,31,53,49,34,48,53,34,34,75,71,68,74,38,54,73,62,53,35,52,51,30,50,51,52,29,52,52,34,48,50,51,32,53,51,29,49,44,48,29,55,42,26,48,37,46,28,35,45,42,28,40,45,82,77,88,74,77,57,45,66,73,71,77,83,81,80,75,89,77,88,77,54,65,69,61,43,47,54,47,19,78,73,52,20,33,58,55,53,15,34,51,24,43,26,52,15,32,47,23,50,24,51,25,40,58,18,64,65,43,45,35,34,33,37,40,35,36,39,36,34,40,34,68,54,88,78,59,46,75,51,73,52,74,51,74,47,76,49,66,70,85,78,66,88,56,50,59,61,52,49,26,51,50,30,47,52,50,26,52,51,33,48,52,51,36,50,51,50,53,55,49,45,51,52,49,44,54,51,30,50,53,50,34,54,50,25,53,50,42,33,54,50,27,51,51,45,33,54,49,25,53,51,47,31,54,51,33,49,51,33,38,72,75,67,76,38,51,73,65,55,35,51,50,26,49,52,44,31,48,50,25,54,46,44,35,50,50,22,45,41,47,30,53,42,33,50,46,50,38,41,41,60,32,40,46,59,52,66,62,51,51,52,50,50,52,53,52,52,57,57,70,77,107

Organism: NCBI:txid412449

Sequence (974 aa):
MKIGRATRALLGDCGGKQLSAGILLASAMVLGPVAPSMADNVSPTTPIIAPSKEASLVIPRHLSLLQAMEITIERHPQYKQAIHTAQANKEIIGEAFSNYLPHLSAGAGYNYETGNFVISPGIPASFLSFLIPNSNQGYDFYQASFNLTETVFTFGQRITQLRQAKYAYKSSVDQAQWTLYNLLYGVESAYDTLAQNLLLVDAAKKTVDDYKAQLQVAEAEFQIGMAAKFDVLNARVNLSNAKLNLITAENNVTTSRVALNNAMGIETNVSYSVDTDLTFVPFDADATKLIHMALENRPDLSSAVNQKLADLQNERYYESTFMPSIGMTGGYTYASMFFPLTYNWSVGATISVPIFSGFLTVHQERQAQKTTLAARDAEENVRVGIVSAIRQDIANLQTAMQRVRTTQDLLAQAKESLRLAAGQYQVGVGSAVALTQAEADLAAARAQVVQAVYGYKIARAALIKDVGLDPLSQARSRKSMNEERVKMKIGRATRALLGDCGGKQLSAGILLASAMVLGPVAPSMADNVSPTTPIIAPSKEASLVIPRHLSLLQAMEITIERHPQYKQAIHTAQANKEIIGEAFSNYLPHLSAGAGYNYETGNFVISPGIPASFLSFLIPNSNQGYDFYQASFNLTETVFTFGQRITQLRQAKYAYKSSVDQAQWTLYNLLYGVESAYDTLAQNLLLVDAAKKTVDDYKAQLQVAEAEFQIGMAAKFDVLNARVNLSNAKLNLITAENNVTTSRVALNNAMGIETNVSYSVDTDLTFVPFDADATKLIHMALENRPDLSSAVNQKLADLQNERYYESTFMPSIGMTGGYTYASMFFPLTYNWSVGATISVPIFSGFLTVHQERQAQKTTLAARDAEENVRVGIVSAIRQDIANLQTAMQRVRTTQDLLAQAKESLRLAAGQYQVGVGSAVALTQAEADLAAARAQVVQAVYGYKIARAALIKDVGLDPLSQARSRKSMNEERVK